Protein AF-0000000067922862 (afdb_homodimer)

Solvent-accessible surface area (backbone atoms only — not comparable to full-atom values): 53833 Å² total; per-residue (Å²): 77,17,47,69,34,40,38,34,56,44,75,51,87,76,70,55,75,88,34,47,63,25,54,49,28,46,46,71,55,34,79,87,43,49,77,45,78,34,26,50,61,57,45,51,52,50,37,52,72,74,37,54,90,50,35,57,54,54,32,60,33,88,45,69,66,45,42,52,39,51,46,52,46,49,46,28,24,71,63,18,9,33,40,37,40,49,55,30,32,41,74,42,62,65,66,81,50,37,75,34,69,37,35,40,37,22,30,43,36,63,80,60,23,55,69,63,16,56,59,48,70,39,98,60,30,39,38,78,51,45,40,33,22,23,48,62,44,65,64,42,62,57,44,56,67,51,30,67,60,16,60,80,21,84,46,60,43,44,24,47,30,32,52,32,50,32,40,38,56,72,68,40,89,64,64,79,48,51,44,79,40,59,18,24,32,46,29,31,36,42,85,86,66,48,68,76,80,58,89,53,70,54,35,26,38,38,62,64,75,50,90,84,57,74,78,74,74,75,80,48,73,67,45,53,50,44,22,52,52,32,48,50,48,42,70,72,52,23,69,75,62,50,48,70,67,61,58,54,69,49,35,40,64,66,35,70,68,47,77,64,66,85,62,78,25,32,32,38,41,30,59,43,54,60,40,46,78,33,47,62,60,34,52,54,49,59,67,56,36,69,58,69,43,67,35,30,26,43,29,38,34,40,33,79,49,84,61,53,23,66,62,50,46,53,60,66,46,56,80,43,62,81,58,30,57,40,75,44,85,47,75,49,76,75,82,79,84,70,59,77,92,55,57,80,40,61,84,47,39,51,62,52,42,19,47,51,13,50,51,52,43,49,46,52,72,75,59,62,55,89,77,36,27,30,33,36,33,37,34,51,58,44,65,47,63,59,44,50,47,68,59,62,56,49,67,77,58,57,48,30,33,27,61,24,36,15,44,31,93,78,44,60,54,60,53,69,41,27,22,32,76,52,73,85,76,82,41,35,75,51,40,67,29,44,40,66,30,29,62,57,70,62,88,85,41,81,46,46,44,40,38,36,33,43,45,69,33,77,43,31,60,35,46,20,29,38,59,59,42,29,39,33,36,27,53,37,47,77,26,39,55,58,40,34,50,44,26,34,94,34,24,39,15,46,30,16,28,25,39,51,34,42,75,70,69,46,65,30,32,34,24,27,66,46,58,32,29,35,53,55,115,77,18,46,68,35,40,39,34,56,44,75,51,89,75,71,56,75,89,35,47,63,25,55,48,29,44,46,72,55,36,78,87,43,49,78,45,79,36,26,49,59,58,45,50,52,50,37,51,73,75,38,54,90,48,35,57,56,55,32,60,33,89,45,67,66,44,43,52,39,52,45,53,46,50,46,28,24,70,64,17,9,33,41,36,41,50,56,31,31,40,75,42,62,66,66,82,50,36,76,34,68,36,35,40,37,22,29,44,35,61,80,61,23,54,68,62,16,55,58,48,68,39,98,59,30,38,37,79,50,45,39,33,21,22,48,62,45,66,64,41,60,58,44,55,67,52,30,66,59,15,61,79,22,83,45,59,42,44,23,45,31,30,53,33,50,31,40,39,58,72,68,40,89,64,65,80,49,51,44,78,41,61,18,23,33,44,27,32,35,40,84,86,67,48,67,76,80,60,90,52,71,54,36,28,38,38,62,65,77,50,89,83,56,75,77,75,75,78,80,48,74,66,47,54,50,44,22,51,51,32,48,50,49,44,72,72,54,23,69,75,62,50,49,69,68,60,57,52,69,50,34,41,64,67,35,68,68,47,75,62,67,85,62,77,26,32,30,40,40,29,60,43,54,61,40,45,76,34,47,62,60,33,51,53,50,60,68,57,37,70,59,69,42,68,34,30,26,43,31,38,35,41,33,80,50,85,61,53,23,66,63,49,47,54,61,65,47,56,80,45,62,81,58,30,57,40,75,44,84,46,73,50,76,75,80,80,84,72,59,77,93,55,56,79,39,60,85,49,40,51,64,52,41,20,47,52,14,48,50,52,45,49,44,50,72,74,60,62,54,91,78,36,29,30,32,35,34,36,35,52,59,43,65,46,63,60,42,51,47,67,58,62,57,50,66,80,57,57,48,30,32,28,60,24,36,16,43,31,95,80,44,59,54,60,53,69,41,27,24,31,76,49,74,86,75,82,42,33,76,51,40,68,30,44,41,66,31,28,62,59,67,63,88,85,40,80,44,46,44,39,38,35,34,43,44,70,35,77,45,30,60,34,46,20,29,35,60,60,42,28,39,33,36,27,52,36,48,77,25,39,55,58,42,33,51,44,26,35,91,35,25,40,16,46,31,16,29,26,39,52,34,42,75,70,71,46,66,31,33,33,24,27,66,47,58,32,30,34,54,55,117

InterPro domains:
  IPR005109 Mannan polymerase complex subunit ANP1/MNN9/VAN1 [PF03452] (264-486)
  IPR007577 Glycosyltransferase, DXD sugar-binding motif [PF04488] (16-102)
  IPR029044 Nucleotide-diphospho-sugar transferases [G3DSA:3.90.550.10] (253-520)
  IPR029044 Nucleotide-diphospho-sugar transferases [SSF53448] (1-215)
  IPR029044 Nucleotide-diphospho-sugar transferases [SSF53448] (265-478)
  IPR051706 Glycosyltransferase domain-containing protein [PTHR32385] (1-228)

Structure (mmCIF, N/CA/C/O backbone):
data_AF-0000000067922862-model_v1
#
loop_
_entity.id
_entity.type
_entity.pdbx_description
1 polymer 'Glycosyltransferase sugar-binding region containing DXD motif'
#
loop_
_atom_site.group_PDB
_atom_site.id
_atom_site.type_symbol
_atom_site.label_atom_id
_atom_site.label_alt_id
_atom_site.label_comp_id
_atom_site.label_asym_id
_atom_site.label_entity_id
_atom_site.label_seq_id
_atom_site.pdbx_PDB_ins_code
_atom_site.Cartn_x
_atom_site.Cartn_y
_atom_site.Cartn_z
_atom_site.occupancy
_atom_site.B_iso_or_equiv
_atom_site.auth_seq_id
_atom_site.auth_comp_id
_atom_site.auth_asym_id
_atom_site.auth_atom_id
_atom_site.pdbx_PDB_model_num
ATOM 1 N N . MET A 1 1 ? 35.25 -7.625 19.734 1 93.69 1 MET A N 1
ATOM 2 C CA . MET A 1 1 ? 36.25 -7.602 18.641 1 93.69 1 MET A CA 1
ATOM 3 C C . MET A 1 1 ? 35.562 -7.832 17.297 1 93.69 1 MET A C 1
ATOM 5 O O . MET A 1 1 ? 34.531 -8.461 17.219 1 93.69 1 MET A O 1
ATOM 9 N N . ILE A 1 2 ? 36.094 -7.27 16.25 1 98.19 2 ILE A N 1
ATOM 10 C CA . ILE A 1 2 ? 35.594 -7.414 14.883 1 98.19 2 ILE A CA 1
ATOM 11 C C . ILE A 1 2 ? 36.219 -8.664 14.242 1 98.19 2 ILE A C 1
ATOM 13 O O . ILE A 1 2 ? 37.406 -8.75 14.055 1 98.19 2 ILE A O 1
ATOM 17 N N . PRO A 1 3 ? 35.375 -9.656 13.922 1 98.5 3 PRO A N 1
ATOM 18 C CA . PRO A 1 3 ? 35.906 -10.883 13.344 1 98.5 3 PRO A CA 1
ATOM 19 C C . PRO A 1 3 ? 36.5 -10.672 11.945 1 98.5 3 PRO A C 1
ATOM 21 O O . PRO A 1 3 ? 36.094 -9.734 11.242 1 98.5 3 PRO A O 1
ATOM 24 N N . LYS A 1 4 ? 37.375 -11.531 11.531 1 98.06 4 LYS A N 1
ATOM 25 C CA . LYS A 1 4 ? 38.031 -11.469 10.227 1 98.06 4 LYS A CA 1
ATOM 26 C C . LYS A 1 4 ? 37.125 -12.062 9.141 1 98.06 4 LYS A C 1
ATOM 28 O O . LYS A 1 4 ? 37.469 -13.094 8.547 1 98.06 4 LYS A O 1
ATOM 33 N N . ILE A 1 5 ? 36.031 -11.43 8.852 1 98.62 5 ILE A N 1
ATOM 34 C CA . ILE A 1 5 ? 35.062 -11.805 7.848 1 98.62 5 ILE A CA 1
ATOM 35 C C . ILE A 1 5 ? 34.75 -10.609 6.945 1 98.62 5 ILE A C 1
ATOM 37 O O . ILE A 1 5 ? 34.594 -9.484 7.43 1 98.62 5 ILE A O 1
ATOM 41 N N . LEU A 1 6 ? 34.812 -10.781 5.695 1 98.56 6 LEU A N 1
ATOM 42 C CA . LEU A 1 6 ? 34.406 -9.766 4.73 1 98.56 6 LEU A CA 1
ATOM 43 C C . LEU A 1 6 ? 33.094 -10.148 4.062 1 98.56 6 LEU A C 1
ATOM 45 O O . LEU A 1 6 ? 32.938 -11.281 3.586 1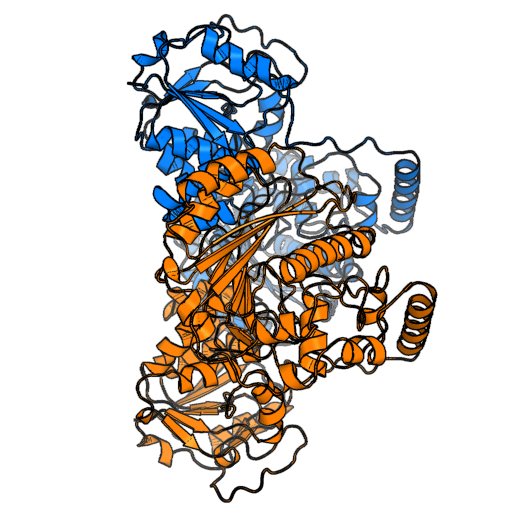 98.56 6 LEU A O 1
ATOM 49 N N . HIS A 1 7 ? 32.125 -9.219 4.074 1 98.75 7 HIS A N 1
ATOM 50 C CA . HIS A 1 7 ? 30.859 -9.391 3.377 1 98.75 7 HIS A CA 1
ATOM 51 C C . HIS A 1 7 ? 30.781 -8.484 2.154 1 98.75 7 HIS A C 1
ATOM 53 O O . HIS A 1 7 ? 31.062 -7.285 2.242 1 98.75 7 HIS A O 1
ATOM 59 N N . GLN A 1 8 ? 30.359 -8.977 1.049 1 98.12 8 GLN A N 1
ATOM 60 C CA . GLN A 1 8 ? 30 -8.203 -0.141 1 98.12 8 GLN A CA 1
ATOM 61 C C . GLN A 1 8 ? 28.719 -8.727 -0.765 1 98.12 8 GLN A C 1
ATOM 63 O O . GLN A 1 8 ? 28.406 -9.914 -0.673 1 98.12 8 GLN A O 1
ATOM 68 N N . THR A 1 9 ? 27.938 -7.832 -1.308 1 96.62 9 THR A N 1
ATOM 69 C CA . THR A 1 9 ? 26.672 -8.211 -1.926 1 96.62 9 THR A CA 1
ATOM 70 C C . THR A 1 9 ? 26.656 -7.82 -3.402 1 96.62 9 THR A C 1
ATOM 72 O O . THR A 1 9 ? 27.281 -6.84 -3.797 1 96.62 9 THR A O 1
ATOM 75 N N . TRP A 1 10 ? 25.984 -8.578 -4.164 1 95.25 10 TRP A N 1
ATOM 76 C CA . TRP A 1 10 ? 25.625 -8.289 -5.551 1 95.25 10 TRP A CA 1
ATOM 77 C C . TRP A 1 10 ? 24.359 -9.023 -5.957 1 95.25 10 TRP A C 1
ATOM 79 O O . TRP A 1 10 ? 23.891 -9.914 -5.246 1 95.25 10 TRP A O 1
ATOM 89 N N . LYS A 1 11 ? 23.797 -8.648 -7.047 1 93.19 11 LYS A N 1
ATOM 90 C CA . LYS A 1 11 ? 22.516 -9.172 -7.484 1 93.19 11 LYS A CA 1
ATOM 91 C C . LYS A 1 11 ? 22.594 -10.672 -7.766 1 93.19 11 LYS A C 1
ATOM 93 O O . LYS A 1 11 ? 21.688 -11.43 -7.402 1 93.19 11 LYS A O 1
ATOM 98 N N . THR A 1 12 ? 23.641 -11.102 -8.461 1 92.94 12 THR A N 1
ATOM 99 C CA . THR A 1 12 ? 23.844 -12.492 -8.867 1 92.94 12 THR A CA 1
ATOM 100 C C . THR A 1 12 ? 25.266 -12.953 -8.531 1 92.94 12 THR A C 1
ATOM 102 O O . THR A 1 12 ? 26.062 -12.18 -8 1 92.94 12 THR A O 1
ATOM 105 N N . ASP A 1 13 ? 25.516 -14.172 -8.812 1 91.69 13 ASP A N 1
ATOM 106 C CA . ASP A 1 13 ? 26.859 -14.719 -8.609 1 91.69 13 ASP A CA 1
ATOM 107 C C . ASP A 1 13 ? 27.828 -14.219 -9.68 1 91.69 13 ASP A C 1
ATOM 109 O O . ASP A 1 13 ? 29.047 -14.305 -9.508 1 91.69 13 ASP A O 1
ATOM 113 N N . ASP A 1 14 ? 27.25 -13.742 -10.711 1 89.12 14 ASP A N 1
ATOM 114 C CA . ASP A 1 14 ? 28.078 -13.234 -11.805 1 89.12 14 ASP A CA 1
ATOM 115 C C . ASP A 1 14 ? 28.422 -11.758 -11.594 1 89.12 14 ASP A C 1
ATOM 117 O O . ASP A 1 14 ? 27.641 -10.875 -11.969 1 89.12 14 ASP A O 1
ATOM 121 N N . ILE A 1 15 ? 29.578 -11.5 -11.172 1 90.94 15 ILE A N 1
ATOM 122 C CA . ILE A 1 15 ? 30.031 -10.133 -10.945 1 90.94 15 ILE A CA 1
ATOM 123 C C . ILE A 1 15 ? 30.594 -9.555 -12.242 1 90.94 15 ILE A C 1
ATOM 125 O O . ILE A 1 15 ? 31.422 -10.172 -12.906 1 90.94 15 ILE A O 1
ATOM 129 N N . PRO A 1 16 ? 30.188 -8.453 -12.602 1 91.19 16 PRO A N 1
ATOM 130 C CA . PRO A 1 16 ? 30.719 -7.844 -13.82 1 91.19 16 PRO A CA 1
ATOM 131 C C . PRO A 1 16 ? 32.25 -7.691 -13.805 1 91.19 16 PRO A C 1
ATOM 133 O O . PRO A 1 16 ? 32.812 -7.449 -12.75 1 91.19 16 PRO A O 1
ATOM 136 N N . ALA A 1 17 ? 32.781 -7.699 -14.922 1 91.56 17 ALA A N 1
ATOM 137 C CA . ALA A 1 17 ? 34.219 -7.648 -15.078 1 91.56 17 ALA A CA 1
ATOM 138 C C . ALA A 1 17 ? 34.812 -6.367 -14.477 1 91.56 17 ALA A C 1
ATOM 140 O O . ALA A 1 17 ? 35.875 -6.383 -13.875 1 91.56 17 ALA A O 1
ATOM 141 N N . ARG A 1 18 ? 34.062 -5.32 -14.523 1 91.44 18 ARG A N 1
ATOM 142 C CA . ARG A 1 18 ? 34.531 -4.023 -14.07 1 91.44 18 ARG A CA 1
ATOM 143 C C . ARG A 1 18 ? 34.719 -3.992 -12.555 1 91.44 18 ARG A C 1
ATOM 145 O O . ARG A 1 18 ? 35.406 -3.127 -12.016 1 91.44 18 ARG A O 1
ATOM 152 N N . PHE A 1 19 ? 34.094 -4.922 -11.883 1 93.88 19 PHE A N 1
ATOM 153 C CA . PHE A 1 19 ? 34.188 -4.922 -10.422 1 93.88 19 PHE A CA 1
ATOM 154 C C . PHE A 1 19 ? 35.094 -6.02 -9.93 1 93.88 19 PHE A C 1
ATOM 156 O O . PHE A 1 19 ? 35.406 -6.086 -8.734 1 93.88 19 PHE A O 1
ATOM 163 N N . GLN A 1 20 ? 35.594 -6.902 -10.766 1 94 20 GLN A N 1
ATOM 164 C CA . GLN A 1 20 ? 36.375 -8.07 -10.367 1 94 20 GLN A CA 1
ATOM 165 C C . GLN A 1 20 ? 37.688 -7.66 -9.703 1 94 20 GLN A C 1
ATOM 167 O O . GLN A 1 20 ? 38.094 -8.258 -8.711 1 94 20 GLN A O 1
ATOM 172 N N . ALA A 1 21 ? 38.25 -6.637 -10.266 1 95 21 ALA A N 1
ATOM 173 C CA . ALA A 1 21 ? 39.5 -6.168 -9.711 1 95 21 ALA A CA 1
ATOM 174 C C . ALA A 1 21 ? 39.312 -5.676 -8.273 1 95 21 ALA A C 1
ATOM 176 O O . ALA A 1 21 ? 40.188 -5.863 -7.434 1 95 21 ALA A O 1
ATOM 177 N N . TYR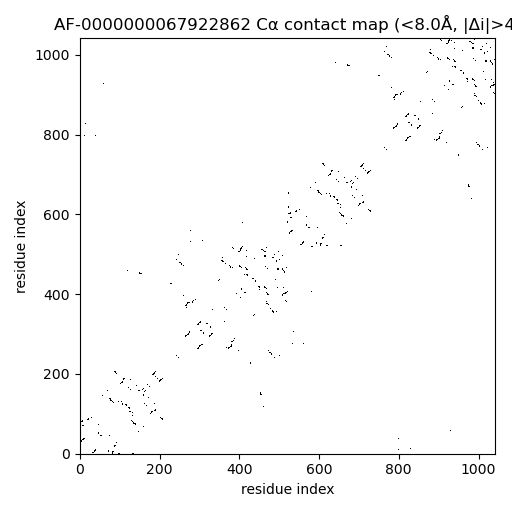 A 1 22 ? 38.219 -5.031 -8.047 1 95.81 22 TYR A N 1
ATOM 178 C CA . TYR A 1 22 ? 37.938 -4.555 -6.699 1 95.81 22 TYR A CA 1
ATOM 179 C C . TYR A 1 22 ? 37.75 -5.723 -5.734 1 95.81 22 TYR A C 1
ATOM 181 O O . TYR A 1 22 ? 38.344 -5.734 -4.645 1 95.81 22 TYR A O 1
ATOM 189 N N . VAL A 1 23 ? 37.031 -6.699 -6.172 1 95.94 23 VAL A N 1
ATOM 190 C CA . VAL A 1 23 ? 36.781 -7.879 -5.352 1 95.94 23 VAL A CA 1
ATOM 191 C C . VAL A 1 23 ? 38.125 -8.578 -5.039 1 95.94 23 VAL A C 1
ATOM 193 O O . VAL A 1 23 ? 38.375 -8.961 -3.891 1 95.94 23 VAL A O 1
ATOM 196 N N . GLU A 1 24 ? 38.969 -8.688 -5.973 1 96.5 24 GLU A N 1
ATOM 197 C CA . GLU A 1 24 ? 40.25 -9.367 -5.816 1 96.5 24 GLU A CA 1
ATOM 198 C C . GLU A 1 24 ? 41.188 -8.594 -4.879 1 96.5 24 GLU A C 1
ATOM 200 O O . GLU A 1 24 ? 42 -9.188 -4.172 1 96.5 24 GLU A O 1
ATOM 205 N N . SER A 1 25 ? 41.031 -7.297 -4.887 1 97.75 25 SER A N 1
ATOM 206 C CA . SER A 1 25 ? 41.844 -6.477 -4.012 1 97.75 25 SER A CA 1
ATOM 207 C C . SER A 1 25 ? 41.625 -6.84 -2.545 1 97.75 25 SER A C 1
ATOM 209 O O . SER A 1 25 ? 42.594 -6.844 -1.754 1 97.75 25 SER A O 1
ATOM 211 N N . TRP A 1 26 ? 40.438 -7.176 -2.164 1 97.94 26 TRP A N 1
ATOM 212 C CA . TRP A 1 26 ? 40.125 -7.543 -0.788 1 97.94 26 TRP A CA 1
ATOM 213 C C . TRP A 1 26 ? 40.781 -8.867 -0.417 1 97.94 26 TRP A C 1
ATOM 215 O O . TRP A 1 26 ? 41.312 -9.023 0.689 1 97.94 26 TRP A O 1
ATOM 225 N N . LYS A 1 27 ? 40.812 -9.773 -1.348 1 96.44 27 LYS A N 1
ATOM 226 C CA . LYS A 1 27 ? 41.438 -11.078 -1.128 1 96.44 27 LYS A CA 1
ATOM 227 C C . LYS A 1 27 ? 42.938 -10.938 -0.987 1 96.44 27 LYS A C 1
ATOM 229 O O . LYS A 1 27 ? 43.562 -11.562 -0.118 1 96.44 27 LYS A O 1
ATOM 234 N N . ARG A 1 28 ? 43.469 -10.141 -1.772 1 97.12 28 ARG A N 1
ATOM 235 C CA . ARG A 1 28 ? 44.906 -9.945 -1.795 1 97.12 28 ARG A CA 1
ATOM 236 C C . ARG A 1 28 ? 45.406 -9.367 -0.472 1 97.12 28 ARG A C 1
ATOM 238 O O . ARG A 1 28 ? 46.438 -9.781 0.035 1 97.12 28 ARG A O 1
ATOM 245 N N . HIS A 1 29 ? 44.625 -8.484 0.077 1 97.56 29 HIS A N 1
ATOM 246 C CA . HIS A 1 29 ? 45.062 -7.801 1.291 1 97.56 29 HIS A CA 1
ATOM 247 C C . HIS A 1 29 ? 44.688 -8.586 2.537 1 97.56 29 HIS A C 1
ATOM 249 O O . HIS A 1 29 ? 45.094 -8.258 3.645 1 97.56 29 HIS A O 1
ATOM 255 N N . HIS A 1 30 ? 43.844 -9.648 2.312 1 97.56 30 HIS A N 1
ATOM 256 C CA . HIS A 1 30 ? 43.344 -10.422 3.453 1 97.56 30 HIS A CA 1
ATOM 257 C C . HIS A 1 30 ? 43.344 -11.914 3.145 1 97.56 30 HIS A C 1
ATOM 259 O O . HIS A 1 30 ? 42.281 -12.555 3.17 1 97.56 30 HIS A O 1
ATOM 265 N N . PRO A 1 31 ? 44.438 -12.555 3 1 95.69 31 PRO A N 1
ATOM 266 C CA . PRO A 1 31 ? 44.5 -13.961 2.611 1 95.69 31 PRO A CA 1
ATOM 267 C C . PRO A 1 31 ? 43.938 -14.891 3.693 1 95.69 31 PRO A C 1
ATOM 269 O O . PRO A 1 31 ? 43.5 -16 3.391 1 95.69 31 PRO A O 1
ATOM 272 N N . ASP A 1 32 ? 43.906 -14.438 4.953 1 95.75 32 ASP A N 1
ATOM 273 C CA . ASP A 1 32 ? 43.5 -15.312 6.047 1 95.75 32 ASP A CA 1
ATOM 274 C C . ASP A 1 32 ? 42.062 -15.016 6.477 1 95.75 32 ASP A C 1
ATOM 276 O O . ASP A 1 32 ? 41.594 -15.555 7.473 1 95.75 32 ASP A O 1
ATOM 280 N N . TRP A 1 33 ? 41.344 -14.094 5.809 1 97.75 33 TRP A N 1
ATOM 281 C CA . TRP A 1 33 ? 39.969 -13.75 6.156 1 97.75 33 TRP A CA 1
ATOM 282 C C . TRP A 1 33 ? 39 -14.688 5.477 1 97.75 33 TRP A C 1
ATOM 284 O O . TRP A 1 33 ? 39.281 -15.266 4.43 1 97.75 33 TRP A O 1
ATOM 294 N N . THR A 1 34 ? 37.875 -14.898 6.102 1 97.88 34 THR A N 1
ATOM 295 C CA . THR A 1 34 ? 36.75 -15.562 5.453 1 97.88 34 THR A CA 1
ATOM 296 C C . THR A 1 34 ? 35.969 -14.578 4.562 1 97.88 34 THR A C 1
ATOM 298 O O . THR A 1 34 ? 35.531 -13.539 5.027 1 97.88 34 THR A O 1
ATOM 301 N N . MET A 1 35 ? 35.906 -14.883 3.293 1 97.19 35 MET A N 1
ATOM 302 C CA . MET A 1 35 ? 35.156 -14.055 2.346 1 97.19 35 MET A CA 1
ATOM 303 C C . MET A 1 35 ? 33.75 -14.594 2.139 1 97.19 35 MET A C 1
ATOM 305 O O . MET A 1 35 ? 33.594 -15.734 1.717 1 97.19 35 MET A O 1
ATOM 309 N N . MET A 1 36 ? 32.812 -13.836 2.457 1 97.81 36 MET A N 1
ATOM 310 C CA . MET A 1 36 ? 31.406 -14.227 2.262 1 97.81 36 MET A CA 1
ATOM 311 C C . MET A 1 36 ? 30.75 -13.344 1.209 1 97.81 36 MET A C 1
ATOM 313 O O . MET A 1 36 ? 30.609 -12.141 1.399 1 97.81 36 MET A O 1
ATOM 317 N N . PHE A 1 37 ? 30.328 -13.922 0.126 1 97.06 37 PHE A N 1
ATOM 318 C CA . PHE A 1 37 ? 29.625 -13.234 -0.951 1 97.06 37 PHE A CA 1
ATOM 319 C C . PHE A 1 37 ? 28.141 -13.555 -0.913 1 97.06 37 PHE A C 1
ATOM 321 O O . PHE A 1 37 ? 27.75 -14.719 -0.806 1 97.06 37 PHE A O 1
ATOM 328 N N . TRP A 1 38 ? 27.312 -12.516 -0.984 1 97.62 38 TRP A N 1
ATOM 329 C CA . TRP A 1 38 ? 25.859 -12.648 -0.87 1 97.62 38 TRP A CA 1
ATOM 330 C C . TRP A 1 38 ? 25.172 -12.133 -2.125 1 97.62 38 TRP A C 1
ATOM 332 O O . TRP A 1 38 ? 25.094 -10.922 -2.344 1 97.62 38 TRP A O 1
ATOM 342 N N . ASN A 1 39 ? 24.625 -13.023 -2.943 1 96.19 39 ASN A N 1
ATOM 343 C CA . ASN A 1 39 ? 23.719 -12.57 -3.99 1 96.19 39 ASN A CA 1
ATOM 344 C C . ASN A 1 39 ? 22.297 -12.352 -3.451 1 96.19 39 ASN A C 1
ATOM 346 O O . ASN A 1 39 ? 22.031 -12.594 -2.273 1 96.19 39 ASN A O 1
ATOM 350 N N . ASP A 1 40 ? 21.391 -11.852 -4.215 1 96.69 40 ASP A N 1
ATOM 351 C CA . ASP A 1 40 ? 20.047 -11.477 -3.77 1 96.69 40 ASP A CA 1
ATOM 352 C C . ASP A 1 40 ? 19.312 -12.672 -3.195 1 96.69 40 ASP A C 1
ATOM 354 O O . ASP A 1 40 ? 18.609 -12.555 -2.191 1 96.69 40 ASP A O 1
ATOM 358 N N . ARG A 1 41 ? 19.438 -13.852 -3.828 1 97.12 41 ARG A N 1
ATOM 359 C CA . ARG A 1 41 ? 18.719 -15.039 -3.406 1 97.12 41 ARG A CA 1
ATOM 360 C C . ARG A 1 41 ? 19.219 -15.531 -2.051 1 97.12 41 ARG A C 1
ATOM 362 O O . ARG A 1 41 ? 18.406 -15.875 -1.178 1 97.12 41 ARG A O 1
ATOM 369 N N . ARG A 1 42 ? 20.531 -15.586 -1.873 1 96.62 42 ARG A N 1
ATOM 370 C CA . ARG A 1 42 ? 21.109 -16 -0.607 1 96.62 42 ARG A CA 1
ATOM 371 C C . ARG A 1 42 ? 20.766 -15.031 0.511 1 96.62 42 ARG A C 1
ATOM 373 O O . ARG A 1 42 ? 20.5 -15.438 1.641 1 96.62 42 ARG A O 1
ATOM 380 N N . LEU A 1 43 ? 20.812 -13.789 0.155 1 98.06 43 LEU A N 1
ATOM 381 C CA . LEU A 1 43 ? 20.469 -12.766 1.134 1 98.06 43 LEU A CA 1
ATOM 382 C C . LEU A 1 43 ? 19.016 -12.914 1.59 1 98.06 43 LEU A C 1
ATOM 384 O O . LEU A 1 43 ? 18.719 -12.773 2.777 1 98.06 43 LEU A O 1
ATOM 388 N N . LEU A 1 44 ? 18.109 -13.164 0.689 1 98.19 44 LEU A N 1
ATOM 389 C CA . LEU A 1 44 ? 16.719 -13.398 1.003 1 98.19 44 LEU A CA 1
ATOM 390 C C . LEU A 1 44 ? 16.562 -14.562 1.974 1 98.19 44 LEU A C 1
ATOM 392 O O . LEU A 1 44 ? 15.844 -14.461 2.969 1 98.19 44 LEU A O 1
ATOM 396 N N . GLU A 1 45 ? 17.297 -15.664 1.736 1 97.25 45 GLU A N 1
ATOM 397 C CA . GLU A 1 45 ? 17.25 -16.828 2.609 1 97.25 45 GLU A CA 1
ATOM 398 C C . GLU A 1 45 ? 17.781 -16.516 3.998 1 97.25 45 GLU A C 1
ATOM 400 O O . GLU A 1 45 ? 17.234 -16.953 5.004 1 97.25 45 GLU A O 1
ATOM 405 N N . PHE A 1 46 ? 18.875 -15.773 3.984 1 98.06 46 PHE A N 1
ATOM 406 C CA . PHE A 1 46 ? 19.469 -15.352 5.242 1 98.06 46 PHE A CA 1
ATOM 407 C C . PHE A 1 46 ? 18.484 -14.562 6.082 1 98.06 46 PHE A C 1
ATOM 409 O O . PHE A 1 46 ? 18.297 -14.844 7.27 1 98.06 46 PHE A O 1
ATOM 416 N N . VAL A 1 47 ? 17.766 -13.602 5.484 1 98.56 47 VAL A N 1
ATOM 417 C CA . VAL A 1 47 ? 16.812 -12.75 6.191 1 98.56 47 VAL A CA 1
ATOM 418 C C . VAL A 1 47 ? 15.641 -13.602 6.691 1 98.56 47 VAL A C 1
ATOM 420 O O . VAL A 1 47 ? 15.211 -13.461 7.84 1 98.56 47 VAL A O 1
ATOM 423 N N . ALA A 1 48 ? 15.164 -14.453 5.867 1 97.75 48 ALA A N 1
ATOM 424 C CA . ALA A 1 48 ? 14.039 -15.312 6.23 1 97.75 48 ALA A CA 1
ATOM 425 C C . ALA A 1 48 ? 14.383 -16.172 7.441 1 97.75 48 ALA A C 1
ATOM 427 O O . ALA A 1 48 ? 13.531 -16.406 8.305 1 97.75 48 ALA A O 1
ATOM 428 N N . ARG A 1 49 ? 15.617 -16.656 7.516 1 97.62 49 ARG A N 1
ATOM 429 C CA . ARG A 1 49 ? 16.047 -17.594 8.555 1 97.62 49 ARG A CA 1
ATOM 430 C C . ARG A 1 49 ? 16.328 -16.859 9.859 1 97.62 49 ARG A C 1
ATOM 432 O O . ARG A 1 49 ? 15.93 -17.328 10.938 1 97.62 49 ARG A O 1
ATOM 439 N N . HIS A 1 50 ? 16.938 -15.734 9.75 1 98.56 50 HIS A N 1
ATOM 440 C CA . HIS A 1 50 ? 17.5 -15.156 10.969 1 98.56 50 HIS A CA 1
ATOM 441 C C . HIS A 1 50 ? 16.734 -13.914 11.398 1 98.56 50 HIS A C 1
ATOM 443 O O . HIS A 1 50 ? 16.828 -13.484 12.555 1 98.56 50 HIS A O 1
ATOM 449 N N . TYR A 1 51 ? 16 -13.312 10.516 1 98.44 51 TYR A N 1
ATOM 450 C CA . TYR A 1 51 ? 15.242 -12.102 10.812 1 98.44 51 TYR A CA 1
ATOM 451 C C . TYR A 1 51 ? 13.828 -12.195 10.258 1 98.44 51 TYR A C 1
ATOM 453 O O . TYR A 1 51 ? 13.383 -11.305 9.531 1 98.44 51 TYR A O 1
ATOM 461 N N . PRO A 1 52 ? 13.047 -13.195 10.625 1 97.62 52 PRO A N 1
ATOM 462 C CA . PRO A 1 52 ? 11.719 -13.422 10.055 1 97.62 52 PRO A CA 1
ATOM 463 C C . PRO A 1 52 ? 10.773 -12.25 10.297 1 97.62 52 PRO A C 1
ATOM 465 O O . PRO A 1 52 ? 9.891 -11.984 9.469 1 97.62 52 PRO A O 1
ATOM 468 N N . ASP A 1 53 ? 10.938 -11.508 11.398 1 97.12 53 ASP A N 1
ATOM 469 C CA . ASP A 1 53 ? 10.07 -10.383 11.719 1 97.12 53 ASP A CA 1
ATOM 470 C C . ASP A 1 53 ? 10.281 -9.234 10.742 1 97.12 53 ASP A C 1
ATOM 472 O O . ASP A 1 53 ? 9.398 -8.383 10.578 1 97.12 53 ASP A O 1
ATOM 476 N N . PHE A 1 54 ? 11.445 -9.164 10.047 1 98.06 54 PHE A N 1
ATOM 477 C CA . PHE A 1 54 ? 11.766 -8.094 9.117 1 98.06 54 PHE A CA 1
ATOM 478 C C . PHE A 1 54 ? 11.43 -8.5 7.684 1 98.06 54 PHE A C 1
ATOM 480 O O . PHE A 1 54 ? 11.445 -7.672 6.773 1 98.06 54 PHE A O 1
ATOM 487 N N . LEU A 1 55 ? 11.117 -9.789 7.488 1 98.06 55 LEU A N 1
ATOM 488 C CA . LEU A 1 55 ? 10.969 -10.367 6.156 1 98.06 55 LEU A CA 1
ATOM 489 C C . LEU A 1 55 ? 9.883 -9.633 5.367 1 98.06 55 LEU A C 1
ATOM 491 O O . LEU A 1 55 ? 10.07 -9.336 4.188 1 98.06 55 LEU A O 1
ATOM 495 N N . PRO A 1 56 ? 8.695 -9.258 6.02 1 97.12 56 PRO A N 1
ATOM 496 C CA . PRO A 1 56 ? 7.68 -8.539 5.242 1 97.12 56 PRO A CA 1
ATOM 497 C C . PRO A 1 56 ? 8.188 -7.195 4.719 1 97.12 56 PRO A C 1
ATOM 499 O O . PRO A 1 56 ? 7.949 -6.855 3.557 1 97.12 56 PRO A O 1
ATOM 502 N N . THR A 1 57 ? 8.914 -6.453 5.543 1 97.94 57 THR A N 1
ATOM 503 C CA . THR A 1 57 ? 9.5 -5.191 5.105 1 97.94 57 THR A CA 1
ATOM 504 C C . THR A 1 57 ? 10.523 -5.422 4 1 97.94 57 THR A C 1
ATOM 506 O O . THR A 1 57 ? 10.5 -4.738 2.975 1 97.94 57 THR A O 1
ATOM 509 N N . PHE A 1 58 ? 11.367 -6.445 4.199 1 98.38 58 PHE A N 1
ATOM 510 C CA . PHE A 1 58 ? 12.414 -6.785 3.248 1 98.38 58 PHE A CA 1
ATOM 511 C C . PHE A 1 58 ? 11.82 -7.102 1.88 1 98.38 58 PHE A C 1
ATOM 513 O O . PHE A 1 58 ? 12.328 -6.633 0.856 1 98.38 58 PHE A O 1
ATOM 520 N N . CYS A 1 59 ? 10.695 -7.797 1.854 1 97.88 59 CYS A N 1
ATOM 521 C CA . CYS A 1 59 ? 10.055 -8.234 0.616 1 97.88 59 CYS A CA 1
ATOM 522 C C . CYS A 1 59 ? 9.234 -7.113 -0.003 1 97.88 59 CYS A C 1
ATOM 524 O O . CYS A 1 59 ? 8.844 -7.195 -1.17 1 97.88 59 CYS A O 1
ATOM 526 N N . SER A 1 60 ? 9.016 -6.082 0.745 1 96.81 60 SER A N 1
ATOM 527 C CA . SER A 1 60 ? 8.195 -4.984 0.235 1 96.81 60 SER A CA 1
ATOM 528 C C . SER A 1 60 ? 9.039 -3.984 -0.551 1 96.81 60 SER A C 1
ATOM 530 O O . SER A 1 60 ? 8.492 -3.135 -1.261 1 96.81 60 SER A O 1
ATOM 532 N N . TYR A 1 61 ? 10.352 -4.055 -0.424 1 96.94 61 TYR A N 1
ATOM 533 C CA . TYR A 1 61 ? 11.227 -3.113 -1.11 1 96.94 61 TYR A CA 1
ATOM 534 C C . TYR A 1 61 ? 11.141 -3.291 -2.621 1 96.94 61 TYR A C 1
ATOM 536 O O . TYR A 1 61 ? 11.312 -4.398 -3.133 1 96.94 61 TYR A O 1
ATOM 544 N N . GLU A 1 62 ? 11 -2.236 -3.336 1 91.31 62 GLU A N 1
ATOM 545 C CA . GLU A 1 62 ? 10.82 -2.279 -4.785 1 91.31 62 GLU A CA 1
ATOM 546 C C . GLU A 1 62 ? 12.164 -2.291 -5.508 1 91.31 62 GLU A C 1
ATOM 548 O O . GLU A 1 62 ? 12.25 -2.701 -6.668 1 91.31 62 GLU A O 1
ATOM 553 N N . ARG A 1 63 ? 13.164 -1.829 -4.82 1 93 63 ARG A N 1
ATOM 554 C CA . ARG A 1 63 ? 14.484 -1.721 -5.434 1 93 63 ARG A CA 1
ATOM 555 C C . ARG A 1 63 ? 15.5 -2.588 -4.703 1 93 63 ARG A C 1
ATOM 557 O O . ARG A 1 63 ? 15.477 -2.686 -3.475 1 93 63 ARG A O 1
ATOM 564 N N . GLY A 1 64 ? 16.359 -3.131 -5.48 1 94.69 64 GLY A N 1
ATOM 565 C CA . GLY A 1 64 ? 17.359 -4.035 -4.926 1 94.69 64 GLY A CA 1
ATOM 566 C C . GLY A 1 64 ? 18.297 -3.361 -3.947 1 94.69 64 GLY A C 1
ATOM 567 O O . GLY A 1 64 ? 18.75 -3.984 -2.982 1 94.69 64 GLY A O 1
ATOM 568 N N . VAL A 1 65 ? 18.578 -2.055 -4.219 1 95.19 65 VAL A N 1
ATOM 569 C CA . VAL A 1 65 ? 19.531 -1.33 -3.379 1 95.19 65 VAL A CA 1
ATOM 570 C C . VAL A 1 65 ? 19 -1.251 -1.949 1 95.19 65 VAL A C 1
ATOM 572 O O . VAL A 1 65 ? 19.766 -1.298 -0.99 1 95.19 65 VAL A O 1
ATOM 575 N N . LEU A 1 66 ? 17.688 -1.141 -1.771 1 97.5 66 LEU A N 1
ATOM 576 C CA . LEU A 1 66 ? 17.109 -1.083 -0.437 1 97.5 66 LEU A CA 1
ATOM 577 C C . LEU A 1 66 ? 17.328 -2.395 0.311 1 97.5 66 LEU A C 1
ATOM 579 O O . LEU A 1 66 ? 17.672 -2.389 1.494 1 97.5 66 LEU A O 1
ATOM 583 N N . ARG A 1 67 ? 17.172 -3.496 -0.397 1 97.75 67 ARG A N 1
ATOM 584 C CA . ARG A 1 67 ? 17.422 -4.805 0.201 1 97.75 67 ARG A CA 1
ATOM 585 C C . ARG A 1 67 ? 18.891 -4.984 0.529 1 97.75 67 ARG A C 1
ATOM 587 O O . ARG A 1 67 ? 19.234 -5.551 1.569 1 97.75 67 ARG A O 1
ATOM 594 N N . ALA A 1 68 ? 19.734 -4.516 -0.343 1 97.38 68 ALA A N 1
ATOM 595 C CA . ALA A 1 68 ? 21.172 -4.605 -0.098 1 97.38 68 ALA A CA 1
ATOM 596 C C . ALA A 1 68 ? 21.578 -3.82 1.148 1 97.38 68 ALA A C 1
ATOM 598 O O . ALA A 1 68 ? 22.344 -4.309 1.981 1 97.38 68 ALA A O 1
ATOM 599 N N . ASP A 1 69 ? 21 -2.625 1.285 1 98.06 69 ASP A N 1
ATOM 600 C CA . ASP A 1 69 ? 21.266 -1.789 2.451 1 98.06 69 ASP A CA 1
ATOM 601 C C . ASP A 1 69 ? 20.797 -2.477 3.736 1 98.06 69 ASP A C 1
ATOM 603 O O . ASP A 1 69 ? 21.594 -2.662 4.664 1 98.06 69 ASP A O 1
ATOM 607 N N . ALA A 1 70 ? 19.547 -2.879 3.76 1 98.62 70 ALA A N 1
ATOM 608 C CA . ALA A 1 70 ? 19.016 -3.537 4.949 1 98.62 70 ALA A CA 1
ATOM 609 C C . ALA A 1 70 ? 19.781 -4.809 5.27 1 98.62 70 ALA A C 1
ATOM 611 O O . ALA A 1 70 ? 20.109 -5.07 6.434 1 98.62 70 ALA A O 1
ATOM 612 N N . GLY A 1 71 ? 20.125 -5.57 4.223 1 98.62 71 GLY A N 1
ATOM 613 C CA . GLY A 1 71 ? 20.875 -6.805 4.395 1 98.62 71 GLY A CA 1
ATOM 614 C C . GLY A 1 71 ? 22.234 -6.59 5.031 1 98.62 71 GLY A C 1
ATOM 615 O O . GLY A 1 71 ? 22.656 -7.363 5.895 1 98.62 71 GLY A O 1
ATOM 616 N N . ARG A 1 72 ? 22.969 -5.559 4.586 1 98.62 72 ARG A N 1
ATOM 617 C CA . ARG A 1 72 ? 24.312 -5.328 5.109 1 98.62 72 ARG A CA 1
ATOM 618 C C . ARG A 1 72 ? 24.266 -5.055 6.613 1 98.62 72 ARG A C 1
ATOM 620 O O . ARG A 1 72 ? 25.172 -5.477 7.348 1 98.62 72 ARG A O 1
ATOM 627 N N . TYR A 1 73 ? 23.188 -4.344 7.074 1 98.88 73 TYR A N 1
ATOM 628 C CA . TYR A 1 73 ? 23.062 -4.086 8.508 1 98.88 73 TYR A CA 1
ATOM 629 C C . TYR A 1 73 ? 22.812 -5.379 9.273 1 98.88 73 TYR A C 1
ATOM 631 O O . TYR A 1 73 ? 23.359 -5.582 10.359 1 98.88 73 TYR A O 1
ATOM 639 N N . MET A 1 74 ? 22.031 -6.27 8.68 1 98.88 74 MET A N 1
ATOM 640 C CA . MET A 1 74 ? 21.719 -7.547 9.312 1 98.88 74 MET A CA 1
ATOM 641 C C . MET A 1 74 ? 22.938 -8.461 9.32 1 98.88 74 MET A C 1
ATOM 643 O O . MET A 1 74 ? 23.188 -9.172 10.297 1 98.88 74 MET A O 1
ATOM 647 N N . LEU A 1 75 ? 23.703 -8.461 8.234 1 98.88 75 LEU A N 1
ATOM 648 C CA . LEU A 1 75 ? 24.922 -9.266 8.164 1 98.88 75 LEU A CA 1
ATOM 649 C C . LEU A 1 75 ? 25.906 -8.836 9.25 1 98.88 75 LEU A C 1
ATOM 651 O O . LEU A 1 75 ? 26.5 -9.68 9.922 1 98.88 75 LEU A O 1
ATOM 655 N N . LEU A 1 76 ? 26.078 -7.523 9.422 1 98.88 76 LEU A N 1
ATOM 656 C CA . LEU A 1 76 ? 26.984 -7.004 10.438 1 98.88 76 LEU A CA 1
ATOM 657 C C . LEU A 1 76 ? 26.484 -7.344 11.836 1 98.88 76 LEU A C 1
ATOM 659 O O . LEU A 1 76 ? 27.281 -7.68 12.719 1 98.88 76 LEU A O 1
ATOM 663 N N . HIS A 1 77 ? 25.188 -7.238 12.023 1 98.94 77 HIS A N 1
ATOM 664 C CA . HIS A 1 77 ? 24.625 -7.613 13.312 1 98.94 77 HIS A CA 1
ATOM 665 C C . HIS A 1 77 ? 24.875 -9.086 13.617 1 98.94 77 HIS A C 1
ATOM 667 O O . HIS A 1 77 ? 25.281 -9.43 14.727 1 98.94 77 HIS A O 1
ATOM 673 N N . HIS A 1 78 ? 24.609 -9.977 12.617 1 98.88 78 HIS A N 1
ATOM 674 C CA . HIS A 1 78 ? 24.609 -11.422 12.836 1 98.88 78 HIS A CA 1
ATOM 675 C C . HIS A 1 78 ? 26.031 -11.953 12.938 1 98.88 78 HIS A C 1
ATOM 677 O O . HIS A 1 78 ? 26.359 -12.688 13.875 1 98.88 78 HIS A O 1
ATOM 683 N N . PHE A 1 79 ? 26.969 -11.57 12.008 1 98.69 79 PHE A N 1
ATOM 684 C CA . PHE A 1 79 ? 28.297 -12.172 11.898 1 98.69 79 PHE A CA 1
ATOM 685 C C . PHE A 1 79 ? 29.359 -11.227 12.43 1 98.69 79 PHE A C 1
ATOM 687 O O . PHE A 1 79 ? 30.438 -11.664 12.828 1 98.69 79 PHE A O 1
ATOM 694 N N . GLY A 1 80 ? 29.062 -9.891 12.398 1 98.69 80 GLY A N 1
ATOM 695 C CA . GLY A 1 80 ? 30.156 -8.93 12.492 1 98.69 80 GLY A CA 1
ATOM 696 C C . GLY A 1 80 ? 31.047 -8.922 11.266 1 98.69 80 GLY A C 1
ATOM 697 O O . GLY A 1 80 ? 30.625 -9.312 10.172 1 98.69 80 GLY A O 1
ATOM 698 N N . GLY A 1 81 ? 32.188 -8.305 11.445 1 98.75 81 GLY A N 1
ATOM 699 C CA . GLY A 1 81 ? 33.125 -8.25 10.328 1 98.75 81 GLY A CA 1
ATOM 700 C C . GLY A 1 81 ? 33.094 -6.922 9.594 1 98.75 81 GLY A C 1
ATOM 701 O O . GLY A 1 81 ? 32.812 -5.879 10.195 1 98.75 81 GLY A O 1
ATOM 702 N N . VAL A 1 82 ? 33.531 -7.02 8.328 1 98.75 82 VAL A N 1
ATOM 703 C CA . VAL A 1 82 ? 33.594 -5.844 7.469 1 98.75 82 VAL A CA 1
ATOM 704 C C . VAL A 1 82 ? 32.625 -6.027 6.281 1 98.75 82 VAL A C 1
ATOM 706 O O . VAL A 1 82 ? 32.625 -7.09 5.656 1 98.75 82 VAL A O 1
ATOM 709 N N . TYR A 1 83 ? 31.781 -5.07 6.082 1 98.81 83 TYR A N 1
ATOM 710 C CA . TYR A 1 83 ? 31.016 -5.004 4.844 1 98.81 83 TYR A CA 1
ATOM 711 C C . TYR A 1 83 ? 31.641 -4.02 3.863 1 98.81 83 TYR A C 1
ATOM 713 O O . TYR A 1 83 ? 32.094 -2.936 4.254 1 98.81 83 TYR A O 1
ATOM 721 N N . ALA A 1 84 ? 31.672 -4.375 2.586 1 98.56 84 ALA A N 1
ATOM 722 C CA . ALA A 1 84 ? 32.156 -3.467 1.546 1 98.56 84 ALA A CA 1
ATOM 723 C C . ALA A 1 84 ? 31.328 -3.602 0.273 1 98.56 84 ALA A C 1
ATOM 725 O O . ALA A 1 84 ? 31.094 -4.715 -0.206 1 98.56 84 ALA A O 1
ATOM 726 N N . ASP A 1 85 ? 30.906 -2.465 -0.295 1 96.81 85 ASP A N 1
ATOM 727 C CA . ASP A 1 85 ? 30.234 -2.459 -1.594 1 96.81 85 ASP A CA 1
ATOM 728 C C . ASP A 1 85 ? 31.109 -3.104 -2.664 1 96.81 85 ASP A C 1
ATOM 730 O O . ASP A 1 85 ? 32.344 -3.129 -2.535 1 96.81 85 ASP A O 1
ATOM 734 N N . ILE A 1 86 ? 30.453 -3.543 -3.664 1 95.38 86 ILE A N 1
ATOM 735 C CA . ILE A 1 86 ? 31.172 -4.266 -4.715 1 95.38 86 ILE A CA 1
ATOM 736 C C . ILE A 1 86 ? 32.094 -3.312 -5.457 1 95.38 86 ILE A C 1
ATOM 738 O O . ILE A 1 86 ? 33.094 -3.744 -6.051 1 95.38 86 ILE A O 1
ATOM 742 N N . ASP A 1 87 ? 31.797 -1.985 -5.426 1 94.62 87 ASP A N 1
ATOM 743 C CA . ASP A 1 87 ? 32.625 -1.009 -6.117 1 94.62 87 ASP A CA 1
ATOM 744 C C . ASP A 1 87 ? 33.625 -0.342 -5.156 1 94.62 87 ASP A C 1
ATOM 746 O O . ASP A 1 87 ? 34.031 0.796 -5.379 1 94.62 87 ASP A O 1
ATOM 750 N N . CYS A 1 88 ? 33.938 -1 -4.051 1 96.31 88 CYS A N 1
ATOM 751 C CA . CYS A 1 88 ? 34.969 -0.56 -3.133 1 96.31 88 CYS A CA 1
ATOM 752 C C . CYS A 1 88 ? 36.25 -1.358 -3.34 1 96.31 88 CYS A C 1
ATOM 754 O O . CYS A 1 88 ? 36.219 -2.59 -3.389 1 96.31 88 CYS A O 1
ATOM 756 N N . GLU A 1 89 ? 37.312 -0.649 -3.447 1 96.88 89 GLU A N 1
ATOM 757 C CA . GLU A 1 89 ? 38.656 -1.24 -3.582 1 96.88 89 GLU A CA 1
ATOM 758 C C . GLU A 1 89 ? 39.406 -1.231 -2.252 1 96.88 89 GLU A C 1
ATOM 760 O O . GLU A 1 89 ? 39.406 -0.217 -1.553 1 96.88 89 GLU A O 1
ATOM 765 N N . CYS A 1 90 ? 39.938 -2.406 -1.938 1 97.88 90 CYS A N 1
ATOM 766 C CA . CYS A 1 90 ? 40.781 -2.477 -0.743 1 97.88 90 CYS A CA 1
ATOM 767 C C . CYS A 1 90 ? 42.219 -2.098 -1.059 1 97.88 90 CYS A C 1
ATOM 769 O O . CYS A 1 90 ? 42.844 -2.656 -1.974 1 97.88 90 CYS A O 1
ATOM 771 N N . VAL A 1 91 ? 42.844 -1.151 -0.279 1 96.75 91 VAL A N 1
ATOM 772 C CA . VAL A 1 91 ? 44.188 -0.683 -0.635 1 96.75 91 VAL A CA 1
ATOM 773 C C . VAL A 1 91 ? 45.125 -0.906 0.536 1 96.75 91 VAL A C 1
ATOM 775 O O . VAL A 1 91 ? 46.344 -0.625 0.431 1 96.75 91 VAL A O 1
ATOM 778 N N . ALA A 1 92 ? 44.625 -1.329 1.674 1 96.81 92 ALA A N 1
ATOM 779 C CA . ALA A 1 92 ? 45.406 -1.681 2.838 1 96.81 92 ALA A CA 1
ATOM 780 C C . ALA A 1 92 ? 44.719 -2.719 3.703 1 96.81 92 ALA A C 1
ATOM 782 O O . ALA A 1 92 ? 43.5 -2.914 3.584 1 96.81 92 ALA A O 1
ATOM 783 N N . SER A 1 93 ? 45.469 -3.291 4.586 1 97.12 93 SER A N 1
ATOM 784 C CA . SER A 1 93 ? 44.906 -4.352 5.426 1 97.12 93 SER A CA 1
ATOM 785 C C . SER A 1 93 ? 44 -3.781 6.512 1 97.12 93 SER A C 1
ATOM 787 O O . SER A 1 93 ? 44.312 -2.758 7.121 1 97.12 93 SER A O 1
ATOM 789 N N . PHE A 1 94 ? 42.938 -4.531 6.785 1 97.44 94 PHE A N 1
ATOM 790 C CA . PHE A 1 94 ? 42 -4.168 7.84 1 97.44 94 PHE A CA 1
ATOM 791 C C . PHE A 1 94 ? 42.312 -4.887 9.141 1 97.44 94 PHE A C 1
ATOM 793 O O . PHE A 1 94 ? 41.594 -4.77 10.125 1 97.44 94 PHE A O 1
ATOM 800 N N . ASP A 1 95 ? 43.406 -5.516 9.289 1 96.44 95 ASP A N 1
ATOM 801 C CA . ASP A 1 95 ? 43.812 -6.32 10.438 1 96.44 95 ASP A CA 1
ATOM 802 C C . ASP A 1 95 ? 43.844 -5.48 11.711 1 96.44 95 ASP A C 1
ATOM 804 O O . ASP A 1 95 ? 43.438 -5.957 12.781 1 96.44 95 ASP A O 1
ATOM 808 N N . PRO A 1 96 ? 44.25 -4.289 11.555 1 94.12 96 PRO A N 1
ATOM 809 C CA . PRO A 1 96 ? 44.312 -3.477 12.773 1 94.12 96 PRO A CA 1
ATOM 810 C C . PRO A 1 96 ? 42.906 -3.273 13.391 1 94.12 96 PRO A C 1
ATOM 812 O O . PRO A 1 96 ? 42.812 -2.957 14.578 1 94.12 96 PRO A O 1
ATOM 815 N N . LEU A 1 97 ? 41.875 -3.414 12.578 1 94.06 97 LEU A N 1
ATOM 816 C CA . LEU A 1 97 ? 40.5 -3.213 13.07 1 94.06 97 LEU A CA 1
ATOM 817 C C . LEU A 1 97 ? 40.031 -4.422 13.867 1 94.06 97 LEU A C 1
ATOM 819 O O . LEU A 1 97 ? 39.031 -4.348 14.578 1 94.06 97 LEU A O 1
ATOM 823 N N . ALA A 1 98 ? 40.688 -5.496 13.812 1 93.19 98 ALA A N 1
ATOM 824 C CA . ALA A 1 98 ? 40.25 -6.758 14.406 1 93.19 98 ALA A CA 1
ATOM 825 C C . ALA A 1 98 ? 40.219 -6.652 15.93 1 93.19 98 ALA A C 1
ATOM 827 O O . ALA A 1 98 ? 39.5 -7.43 16.578 1 93.19 98 ALA A O 1
ATOM 828 N N . SER A 1 99 ? 40.906 -5.723 16.531 1 92.94 99 SER A N 1
ATOM 829 C CA . SER A 1 99 ? 40.938 -5.566 17.984 1 92.94 99 SER A CA 1
ATOM 830 C C . SER A 1 99 ? 39.938 -4.504 18.438 1 92.94 99 SER A C 1
ATOM 832 O O . SER A 1 99 ? 39.781 -4.27 19.625 1 92.94 99 SER A O 1
ATOM 834 N N . GLU A 1 100 ? 39.281 -3.91 17.453 1 95.31 100 GLU A N 1
ATOM 835 C CA . GLU A 1 100 ? 38.312 -2.865 17.766 1 95.31 100 GLU A CA 1
ATOM 836 C C . GLU A 1 100 ? 37 -3.459 18.281 1 95.31 100 GLU A C 1
ATOM 838 O O . GLU A 1 100 ? 36.562 -4.5 17.797 1 95.31 100 GLU A O 1
ATOM 843 N N . ASP A 1 101 ? 36.438 -2.775 19.328 1 95.94 101 ASP A N 1
ATOM 844 C CA . ASP A 1 101 ? 35.188 -3.244 19.891 1 95.94 101 ASP A CA 1
ATOM 845 C C . ASP A 1 101 ? 34.031 -2.324 19.484 1 95.94 101 ASP A C 1
ATOM 847 O O . ASP A 1 101 ? 32.875 -2.629 19.766 1 95.94 101 ASP A O 1
ATOM 851 N N . ARG A 1 102 ? 34.375 -1.277 18.891 1 97.62 102 ARG A N 1
ATOM 852 C CA . ARG A 1 102 ? 33.375 -0.315 18.422 1 97.62 102 ARG A CA 1
ATOM 853 C C . ARG A 1 102 ? 33 -0.586 16.969 1 97.62 102 ARG A C 1
ATOM 855 O O . ARG A 1 102 ? 33.688 -1.355 16.281 1 97.62 102 ARG A O 1
ATOM 862 N N . ILE A 1 103 ? 31.859 0.031 16.531 1 98.81 103 ILE A N 1
ATOM 863 C CA . ILE A 1 103 ? 31.531 0.087 15.102 1 98.81 103 ILE A CA 1
ATOM 864 C C . ILE A 1 103 ? 32.406 1.14 14.414 1 98.81 103 ILE A C 1
ATOM 866 O O . ILE A 1 103 ? 32.438 2.291 14.852 1 98.81 103 ILE A O 1
ATOM 870 N N . VAL A 1 104 ? 33.125 0.737 13.391 1 98.56 104 VAL A N 1
ATOM 871 C CA . VAL A 1 104 ? 34 1.65 12.68 1 98.56 104 VAL A CA 1
ATOM 872 C C . VAL A 1 104 ? 33.344 2.125 11.391 1 98.56 104 VAL A C 1
ATOM 874 O O . VAL A 1 104 ? 33 1.314 10.523 1 98.56 104 VAL A O 1
ATOM 877 N N . VAL A 1 105 ? 33.094 3.43 11.289 1 98.25 105 VAL A N 1
ATOM 878 C CA . VAL A 1 105 ? 32.5 4.062 10.117 1 98.25 105 VAL A CA 1
ATOM 879 C C . VAL A 1 105 ? 33.281 5.324 9.758 1 98.25 105 VAL A C 1
ATOM 881 O O . VAL A 1 105 ? 34.125 5.777 10.531 1 98.25 105 VAL A O 1
ATOM 884 N N . CYS A 1 106 ? 33.062 5.785 8.594 1 96.56 106 CYS A N 1
ATOM 885 C CA . CYS A 1 106 ? 33.594 7.098 8.25 1 96.56 106 CYS A CA 1
ATOM 886 C C . CYS A 1 106 ? 32.5 7.996 7.672 1 96.56 106 CYS A C 1
ATOM 888 O O . CYS A 1 106 ? 31.406 7.531 7.355 1 96.56 106 CYS A O 1
ATOM 890 N N . LYS A 1 107 ? 32.75 9.258 7.605 1 95.06 107 LYS A N 1
ATOM 891 C CA . LYS A 1 107 ? 31.859 10.227 6.977 1 95.06 107 LYS A CA 1
ATOM 892 C C . LYS A 1 107 ? 31.984 10.172 5.453 1 95.06 107 LYS A C 1
ATOM 894 O O . LYS A 1 107 ? 33 9.734 4.918 1 95.06 107 LYS A O 1
ATOM 899 N N . GLU A 1 108 ? 30.906 10.562 4.785 1 92.44 108 GLU A N 1
ATOM 900 C CA . GLU A 1 108 ? 31.016 10.805 3.35 1 92.44 108 GLU A CA 1
ATOM 901 C C . GLU A 1 108 ? 31.812 12.07 3.061 1 92.44 108 GLU A C 1
ATOM 903 O O . GLU A 1 108 ? 31.969 12.93 3.932 1 92.44 108 GLU A O 1
ATOM 908 N N . PRO A 1 109 ? 32.312 12.102 1.828 1 89.38 109 PRO A N 1
ATOM 909 C CA . PRO A 1 109 ? 32.938 13.367 1.461 1 89.38 109 PRO A CA 1
ATOM 910 C C . PRO A 1 109 ? 32.031 14.57 1.635 1 89.38 109 PRO A C 1
ATOM 912 O O . PRO A 1 109 ? 30.828 14.469 1.422 1 89.38 109 PRO A O 1
ATOM 915 N N . ASP A 1 110 ? 32.562 15.625 1.956 1 84.62 110 ASP A N 1
ATOM 916 C CA . ASP A 1 110 ? 31.812 16.844 2.26 1 84.62 110 ASP A CA 1
ATOM 917 C C . ASP A 1 110 ? 30.922 17.25 1.086 1 84.62 110 ASP A C 1
ATOM 919 O O . ASP A 1 110 ? 29.812 17.75 1.284 1 84.62 110 ASP A O 1
ATOM 923 N N . THR A 1 111 ? 31.438 17.047 -0.054 1 80.44 111 THR A N 1
ATOM 924 C CA . THR A 1 111 ? 30.672 17.438 -1.241 1 80.44 111 THR A CA 1
ATOM 925 C C . THR A 1 111 ? 29.359 16.688 -1.31 1 80.44 111 THR A C 1
ATOM 927 O O . THR A 1 111 ? 28.359 17.219 -1.79 1 80.44 111 THR A O 1
ATOM 930 N N . HIS A 1 112 ? 29.312 15.492 -0.86 1 79.19 112 HIS A N 1
ATOM 931 C CA . HIS A 1 112 ? 28.109 14.68 -0.825 1 79.19 112 HIS A CA 1
ATOM 932 C C . HIS A 1 112 ? 27.203 15.086 0.339 1 79.19 112 HIS A C 1
ATOM 934 O O . HIS A 1 112 ? 25.984 15.188 0.184 1 79.19 112 HIS A O 1
ATOM 940 N N . ALA A 1 113 ? 27.844 15.383 1.377 1 77.81 113 ALA A N 1
ATOM 941 C CA . ALA A 1 113 ? 27.109 15.656 2.617 1 77.81 113 ALA A CA 1
ATOM 942 C C . ALA A 1 113 ? 26.406 17 2.547 1 77.81 113 ALA A C 1
ATOM 944 O O . ALA A 1 113 ? 25.266 17.141 3.014 1 77.81 113 ALA A O 1
ATOM 945 N N . ARG A 1 114 ? 27.047 17.938 2.014 1 74.94 114 ARG A N 1
ATOM 946 C CA . ARG A 1 114 ? 26.484 19.297 1.982 1 74.94 114 ARG A CA 1
ATOM 947 C C . ARG A 1 114 ? 25.156 19.312 1.221 1 74.94 114 ARG A C 1
ATOM 949 O O . ARG A 1 114 ? 24.188 19.891 1.688 1 74.94 114 ARG A O 1
ATOM 956 N N . VAL A 1 115 ? 25.109 18.547 0.197 1 71 115 VAL A N 1
ATOM 957 C CA . VAL A 1 115 ? 23.938 18.594 -0.67 1 71 115 VAL A CA 1
ATOM 958 C C . VAL A 1 115 ? 22.766 17.859 0 1 71 115 VAL A C 1
ATOM 960 O O . VAL A 1 115 ? 21.656 18.391 0.079 1 71 115 VAL A O 1
ATOM 963 N N . GLN A 1 116 ? 23.062 16.812 0.609 1 75.56 116 GLN A N 1
ATOM 964 C CA . GLN A 1 116 ? 22 15.938 1.102 1 75.56 116 GLN A CA 1
ATOM 965 C C . GLN A 1 116 ? 21.672 16.234 2.559 1 75.56 116 GLN A C 1
ATOM 967 O O . GLN A 1 116 ? 20.516 16.125 2.971 1 75.56 116 GLN A O 1
ATOM 972 N N . ALA A 1 117 ? 22.625 16.797 3.227 1 73.56 117 ALA A N 1
ATOM 973 C CA . ALA A 1 117 ? 22.484 16.906 4.676 1 73.56 117 ALA A CA 1
ATOM 974 C C . ALA A 1 117 ? 21.875 18.25 5.066 1 73.56 117 ALA A C 1
ATOM 976 O O . ALA A 1 117 ? 21.156 18.344 6.066 1 73.56 117 ALA A O 1
ATOM 977 N N . ASP A 1 118 ? 22 19.203 4.266 1 75.75 118 ASP A N 1
ATOM 978 C CA . ASP A 1 118 ? 21.625 20.547 4.688 1 75.75 118 ASP A CA 1
ATOM 979 C C . ASP A 1 118 ? 20.125 20.656 4.906 1 75.75 118 ASP A C 1
ATOM 981 O O . ASP A 1 118 ? 19.672 21.031 5.988 1 75.75 118 ASP A O 1
ATOM 985 N N . PHE A 1 119 ? 19.406 20.203 3.965 1 75.19 119 PHE A N 1
ATOM 986 C CA . PHE A 1 119 ? 17.969 20.422 4.141 1 75.19 119 PHE A CA 1
ATOM 987 C C . PHE A 1 119 ? 17.375 19.375 5.086 1 75.19 119 PHE A C 1
ATOM 989 O O . PHE A 1 119 ? 16.297 19.562 5.629 1 75.19 119 PHE A O 1
ATOM 996 N N . ARG A 1 120 ? 18.172 18.328 5.367 1 87.56 120 ARG A N 1
ATOM 997 C CA . ARG A 1 120 ? 17.75 17.297 6.312 1 87.56 120 ARG A CA 1
ATOM 998 C C . ARG A 1 120 ? 18.25 17.609 7.723 1 87.56 120 ARG A C 1
ATOM 1000 O O . ARG A 1 120 ? 17.969 16.859 8.664 1 87.56 120 ARG A O 1
ATOM 1007 N N . ARG A 1 121 ? 19.016 18.656 7.797 1 87.75 121 ARG A N 1
ATOM 1008 C CA . ARG A 1 121 ? 19.531 19.125 9.086 1 87.75 121 ARG A CA 1
ATOM 1009 C C . ARG A 1 121 ? 20.391 18.047 9.75 1 87.75 121 ARG A C 1
ATOM 1011 O O . ARG A 1 121 ? 20.234 17.797 10.945 1 87.75 121 ARG A O 1
ATOM 1018 N N . LEU A 1 122 ? 21.172 17.344 9.023 1 92.44 122 LEU A N 1
ATOM 1019 C CA . LEU A 1 122 ? 22.172 16.391 9.492 1 92.44 122 LEU A CA 1
ATOM 1020 C C . LEU A 1 122 ? 23.578 17 9.445 1 92.44 122 LEU A C 1
ATOM 1022 O O . LEU A 1 122 ? 23.969 17.578 8.438 1 92.44 122 LEU A O 1
ATOM 1026 N N . PRO A 1 123 ? 24.328 16.891 10.555 1 91.69 123 PRO A N 1
ATOM 1027 C CA . PRO A 1 123 ? 25.656 17.531 10.602 1 91.69 123 PRO A CA 1
ATOM 1028 C C . PRO A 1 123 ? 26.656 16.875 9.664 1 91.69 123 PRO A C 1
ATOM 1030 O O . PRO A 1 123 ? 27.641 17.5 9.266 1 91.69 123 PRO A O 1
ATOM 1033 N N . TYR A 1 124 ? 26.516 15.68 9.352 1 92.88 124 TYR A N 1
ATOM 1034 C CA . TYR A 1 124 ? 27.297 14.906 8.406 1 92.88 124 TYR A CA 1
ATOM 1035 C C . TYR A 1 124 ? 26.516 13.711 7.891 1 92.88 124 TYR A C 1
ATOM 1037 O O . TYR A 1 124 ? 25.359 13.492 8.289 1 92.88 124 TYR A O 1
ATOM 1045 N N . LEU A 1 125 ? 27.141 13.016 6.945 1 94.25 125 LEU A N 1
ATOM 1046 C CA . LEU A 1 125 ? 26.578 11.758 6.449 1 94.25 125 LEU A CA 1
ATOM 1047 C C . LEU A 1 125 ? 27.578 10.625 6.621 1 94.25 125 LEU A C 1
ATOM 1049 O O . LEU A 1 125 ? 28.766 10.766 6.266 1 94.25 125 LEU A O 1
ATOM 1053 N N . LEU A 1 126 ? 27.094 9.633 7.25 1 96.69 126 LEU A N 1
ATOM 1054 C CA . LEU A 1 126 ? 27.938 8.445 7.359 1 96.69 126 LEU A CA 1
ATOM 1055 C C . LEU A 1 126 ? 27.922 7.645 6.062 1 96.69 126 LEU A C 1
ATOM 1057 O O . LEU A 1 126 ? 26.875 7.516 5.422 1 96.69 126 LEU A O 1
ATOM 1061 N N . PHE A 1 127 ? 29.047 7.18 5.719 1 96.06 127 PHE A N 1
ATOM 1062 C CA . PHE A 1 127 ? 29.219 6.328 4.551 1 96.06 127 PHE A CA 1
ATOM 1063 C C . PHE A 1 127 ? 28.859 4.887 4.867 1 96.06 127 PHE A C 1
ATOM 1065 O O . PHE A 1 127 ? 29.406 4.293 5.805 1 96.06 127 PHE A O 1
ATOM 1072 N N . ASN A 1 128 ? 27.891 4.305 4.074 1 96.94 128 ASN A N 1
ATOM 1073 C CA . ASN A 1 128 ? 27.453 2.963 4.438 1 96.94 128 ASN A CA 1
ATOM 1074 C C . ASN A 1 128 ? 27.938 1.921 3.438 1 96.94 128 ASN A C 1
ATOM 1076 O O . ASN A 1 128 ? 27.438 0.798 3.404 1 96.94 128 ASN A O 1
ATOM 1080 N N . GLY A 1 129 ? 28.938 2.312 2.621 1 97.19 129 GLY A N 1
ATOM 1081 C CA . GLY A 1 129 ? 29.469 1.382 1.639 1 97.19 129 GLY A CA 1
ATOM 1082 C C . GLY A 1 129 ? 30.547 0.482 2.193 1 97.19 129 GLY A C 1
ATOM 1083 O O . GLY A 1 129 ? 30.844 -0.572 1.624 1 97.19 129 GLY A O 1
ATOM 1084 N N . THR A 1 130 ? 31.25 0.898 3.225 1 98.31 130 THR A N 1
ATOM 1085 C CA . THR A 1 130 ? 32.188 0.093 3.994 1 98.31 130 THR A CA 1
ATOM 1086 C C . THR A 1 130 ? 32.031 0.335 5.492 1 98.31 130 THR A C 1
ATOM 1088 O O . THR A 1 130 ? 32.062 1.478 5.949 1 98.31 130 THR A O 1
ATOM 1091 N N . ILE A 1 131 ? 31.734 -0.675 6.219 1 98.75 131 ILE A N 1
ATOM 1092 C CA . ILE A 1 131 ? 31.484 -0.606 7.656 1 98.75 131 ILE A CA 1
ATOM 1093 C C . ILE A 1 131 ? 32.125 -1.807 8.352 1 98.75 131 ILE A C 1
ATOM 1095 O O . ILE A 1 131 ? 32.125 -2.918 7.812 1 98.75 131 ILE A O 1
ATOM 1099 N N . ALA A 1 132 ? 32.719 -1.651 9.516 1 98.81 132 ALA A N 1
ATOM 1100 C CA . ALA A 1 132 ? 33.219 -2.744 10.336 1 98.81 132 ALA A CA 1
ATOM 1101 C C . ALA A 1 132 ? 32.5 -2.783 11.688 1 98.81 132 ALA A C 1
ATOM 1103 O O . ALA A 1 132 ? 32.281 -1.74 12.305 1 98.81 132 ALA A O 1
ATOM 1104 N N . SER A 1 133 ? 32.188 -3.949 12.133 1 98.75 133 SER A N 1
ATOM 1105 C CA . SER A 1 133 ? 31.406 -4.035 13.359 1 98.75 133 SER A CA 1
ATOM 1106 C C . SER A 1 133 ? 31.672 -5.344 14.094 1 98.75 133 SER A C 1
ATOM 1108 O O . SER A 1 133 ? 31.891 -6.383 13.469 1 98.75 133 SER A O 1
ATOM 1110 N N . PRO A 1 134 ? 31.703 -5.328 15.461 1 98.5 134 PRO A N 1
ATOM 1111 C CA . PRO A 1 134 ? 31.578 -6.59 16.188 1 98.5 134 PRO A CA 1
ATOM 1112 C C . PRO A 1 134 ? 30.219 -7.262 15.969 1 98.5 134 PRO A C 1
ATOM 1114 O O . PRO A 1 134 ? 29.25 -6.598 15.594 1 98.5 134 PRO A O 1
ATOM 1117 N N . PRO A 1 135 ? 30.172 -8.578 16.109 1 98.44 135 PRO A N 1
ATOM 1118 C CA . PRO A 1 135 ? 28.891 -9.273 15.953 1 98.44 135 PRO A CA 1
ATOM 1119 C C . PRO A 1 135 ? 27.922 -8.961 17.094 1 98.44 135 PRO A C 1
ATOM 1121 O O . PRO A 1 135 ? 28.344 -8.734 18.219 1 98.44 135 PRO A O 1
ATOM 1124 N N . GLY A 1 136 ? 26.641 -8.859 16.781 1 98.31 136 GLY A N 1
ATOM 1125 C CA . GLY A 1 136 ? 25.578 -8.75 17.781 1 98.31 136 GLY A CA 1
ATOM 1126 C C . GLY A 1 136 ? 25.453 -7.359 18.359 1 98.31 136 GLY A C 1
ATOM 1127 O O . GLY A 1 136 ? 24.812 -7.168 19.391 1 98.31 136 GLY A O 1
ATOM 1128 N N . HIS A 1 137 ? 26.156 -6.395 17.859 1 98.31 137 HIS A N 1
ATOM 1129 C CA . HIS A 1 137 ? 26.062 -5.051 18.422 1 98.31 137 HIS A CA 1
ATOM 1130 C C . HIS A 1 137 ? 24.641 -4.523 18.375 1 98.31 137 HIS A C 1
ATOM 1132 O O . HIS A 1 137 ? 23.984 -4.547 17.328 1 98.31 137 HIS A O 1
ATOM 1138 N N . PRO A 1 138 ? 24.125 -3.936 19.391 1 98.19 138 PRO A N 1
ATOM 1139 C CA . PRO A 1 138 ? 22.703 -3.582 19.484 1 98.19 138 PRO A CA 1
ATOM 1140 C C . PRO A 1 138 ? 22.328 -2.408 18.578 1 98.19 138 PRO A C 1
ATOM 1142 O O . PRO A 1 138 ? 21.156 -2.205 18.281 1 98.19 138 PRO A O 1
ATOM 1145 N N . PHE A 1 139 ? 23.297 -1.604 18.172 1 98.62 139 PHE A N 1
ATOM 1146 C CA . PHE A 1 139 ? 23.016 -0.477 17.297 1 98.62 139 PHE A CA 1
ATOM 1147 C C . PHE A 1 139 ? 22.266 -0.938 16.047 1 98.62 139 PHE A C 1
ATOM 1149 O O . PHE A 1 139 ? 21.359 -0.246 15.57 1 98.62 139 PHE A O 1
ATOM 1156 N N . TRP A 1 140 ? 22.609 -2.064 15.547 1 98.81 140 TRP A N 1
ATOM 1157 C CA . TRP A 1 140 ? 22.047 -2.51 14.273 1 98.81 140 TRP A CA 1
ATOM 1158 C C . TRP A 1 140 ? 20.547 -2.791 14.414 1 98.81 140 TRP A C 1
ATOM 1160 O O . TRP A 1 140 ? 19.766 -2.459 13.516 1 98.81 140 TRP A O 1
ATOM 1170 N N . LEU A 1 141 ? 20.172 -3.398 15.492 1 98.69 141 LEU A N 1
ATOM 1171 C CA . LEU A 1 141 ? 18.734 -3.6 15.734 1 98.69 141 LEU A CA 1
ATOM 1172 C C . LEU A 1 141 ? 18.016 -2.264 15.883 1 98.69 141 LEU A C 1
ATOM 1174 O O . LEU A 1 141 ? 16.875 -2.123 15.461 1 98.69 141 LEU A O 1
ATOM 1178 N N . TYR A 1 142 ? 18.719 -1.282 16.516 1 98.69 142 TYR A N 1
ATOM 1179 C CA . TYR A 1 142 ? 18.188 0.064 16.656 1 98.69 142 TYR A CA 1
ATOM 1180 C C . TYR A 1 142 ? 17.953 0.698 15.289 1 98.69 142 TYR A C 1
ATOM 1182 O O . TYR A 1 142 ? 16.875 1.222 15.016 1 98.69 142 TYR A O 1
ATOM 1190 N N . LEU A 1 143 ? 18.891 0.607 14.406 1 98.75 143 LEU A N 1
ATOM 1191 C CA . LEU A 1 143 ? 18.781 1.132 13.055 1 98.75 143 LEU A CA 1
ATOM 1192 C C . LEU A 1 143 ? 17.656 0.421 12.289 1 98.75 143 LEU A C 1
ATOM 1194 O O . LEU A 1 143 ? 16.844 1.069 11.641 1 98.75 143 LEU A O 1
ATOM 1198 N N . LEU A 1 144 ? 17.594 -0.924 12.406 1 98.75 144 LEU A N 1
ATOM 1199 C CA . LEU A 1 144 ? 16.609 -1.728 11.688 1 98.75 144 LEU A CA 1
ATOM 1200 C C . LEU A 1 144 ? 15.195 -1.357 12.117 1 98.75 144 LEU A C 1
ATOM 1202 O O . LEU A 1 144 ? 14.25 -1.491 11.336 1 98.75 144 LEU A O 1
ATOM 1206 N N . SER A 1 145 ? 15.07 -0.863 13.312 1 98.25 145 SER A N 1
ATOM 1207 C CA . SER A 1 145 ? 13.75 -0.522 13.836 1 98.25 145 SER A CA 1
ATOM 1208 C C . SER A 1 145 ? 13.164 0.683 13.102 1 98.25 145 SER A C 1
ATOM 1210 O O . SER A 1 145 ? 11.953 0.925 13.164 1 98.25 145 SER A O 1
ATOM 1212 N N . PHE A 1 146 ? 13.961 1.491 12.375 1 98 146 PHE A N 1
ATOM 1213 C CA . PHE A 1 146 ? 13.5 2.652 11.625 1 98 146 PHE A CA 1
ATOM 1214 C C . PHE A 1 146 ? 12.906 2.234 10.289 1 98 146 PHE A C 1
ATOM 1216 O O . PHE A 1 146 ? 12.047 2.922 9.734 1 98 146 PHE A O 1
ATOM 1223 N N . LEU A 1 147 ? 13.383 1.16 9.766 1 98.5 147 LEU A N 1
ATOM 1224 C CA . LEU A 1 147 ? 13.273 0.875 8.336 1 98.5 147 LEU A CA 1
ATOM 1225 C C . LEU A 1 147 ? 11.828 0.56 7.953 1 98.5 147 LEU A C 1
ATOM 1227 O O . LEU A 1 147 ? 11.352 1.003 6.906 1 98.5 147 LEU A O 1
ATOM 1231 N N . PRO A 1 148 ? 11.047 -0.191 8.781 1 97.38 148 PRO A N 1
ATOM 1232 C CA . PRO A 1 148 ? 9.664 -0.467 8.391 1 97.38 148 PRO A CA 1
ATOM 1233 C C . PRO A 1 148 ? 8.844 0.804 8.172 1 97.38 148 PRO A C 1
ATOM 1235 O O . PRO A 1 148 ? 8.031 0.874 7.25 1 97.38 148 PRO A O 1
ATOM 1238 N N . GLY A 1 149 ? 9.078 1.85 8.945 1 96.69 149 GLY A N 1
ATOM 1239 C CA . GLY A 1 149 ? 8.352 3.102 8.82 1 96.69 149 GLY A CA 1
ATOM 1240 C C . GLY A 1 149 ? 8.766 3.914 7.609 1 96.69 149 GLY A C 1
ATOM 1241 O O . GLY A 1 149 ? 8.094 4.887 7.254 1 96.69 149 GLY A O 1
ATOM 1242 N N . LEU A 1 150 ? 9.844 3.482 6.91 1 97.75 150 LEU A N 1
ATOM 1243 C CA . LEU A 1 150 ? 10.398 4.203 5.773 1 97.75 150 LEU A CA 1
ATOM 1244 C C . LEU A 1 150 ? 10.375 3.336 4.516 1 97.75 150 LEU A C 1
ATOM 1246 O O . LEU A 1 150 ? 11.008 3.668 3.514 1 97.75 150 LEU A O 1
ATOM 1250 N N . ALA A 1 151 ? 9.68 2.209 4.602 1 95.62 151 ALA A N 1
ATOM 1251 C CA . ALA A 1 151 ? 9.727 1.206 3.541 1 95.62 151 ALA A CA 1
ATOM 1252 C C . ALA A 1 151 ? 9.305 1.801 2.203 1 95.62 151 ALA A C 1
ATOM 1254 O O . ALA A 1 151 ? 9.75 1.35 1.145 1 95.62 151 ALA A O 1
ATOM 1255 N N . HIS A 1 152 ? 8.516 2.875 2.27 1 92.12 152 HIS A N 1
ATOM 1256 C CA . HIS A 1 152 ? 7.992 3.453 1.037 1 92.12 152 HIS A CA 1
ATOM 1257 C C . HIS A 1 152 ? 8.531 4.863 0.817 1 92.12 152 HIS A C 1
ATOM 1259 O O . HIS A 1 152 ? 7.969 5.633 0.033 1 92.12 152 HIS A O 1
ATOM 1265 N N . ALA A 1 153 ? 9.555 5.18 1.557 1 95.06 153 ALA A N 1
ATOM 1266 C CA . ALA A 1 153 ? 10.211 6.461 1.319 1 95.06 153 ALA A CA 1
ATOM 1267 C C . ALA A 1 153 ? 10.727 6.559 -0.116 1 95.06 153 ALA A C 1
ATOM 1269 O O . ALA A 1 153 ? 11.219 5.574 -0.672 1 95.06 153 ALA A O 1
ATOM 1270 N N . LYS A 1 154 ? 10.719 7.691 -0.675 1 92.56 154 LYS A N 1
ATOM 1271 C CA . LYS A 1 154 ? 10.977 7.887 -2.098 1 92.56 154 LYS A CA 1
ATOM 1272 C C . LYS A 1 154 ? 12.469 7.75 -2.408 1 92.56 154 LYS A C 1
ATOM 1274 O O . LYS A 1 154 ? 12.844 7.184 -3.438 1 92.56 154 LYS A O 1
ATOM 1279 N N . GLU A 1 155 ? 13.258 8.219 -1.52 1 91.81 155 GLU A N 1
ATOM 1280 C CA . GLU A 1 155 ? 14.695 8.188 -1.758 1 91.81 155 GLU A CA 1
ATOM 1281 C C . GLU A 1 155 ? 15.352 7.051 -0.978 1 91.81 155 GLU A C 1
ATOM 1283 O O . GLU A 1 155 ? 15.117 6.895 0.222 1 91.81 155 GLU A O 1
ATOM 1288 N N . ALA A 1 156 ? 16.234 6.332 -1.628 1 93.94 156 ALA A N 1
ATOM 1289 C CA . ALA A 1 156 ? 16.938 5.211 -0.995 1 93.94 156 ALA A CA 1
ATOM 1290 C C . ALA A 1 156 ? 17.766 5.684 0.19 1 93.94 156 ALA A C 1
ATOM 1292 O O . ALA A 1 156 ? 17.906 4.969 1.186 1 93.94 156 ALA A O 1
ATOM 1293 N N . ILE A 1 157 ? 18.312 6.887 0.107 1 93.44 157 ILE A N 1
ATOM 1294 C CA . ILE A 1 157 ? 19.203 7.391 1.146 1 93.44 157 ILE A CA 1
ATOM 1295 C C . ILE A 1 157 ? 18.422 7.59 2.441 1 93.44 157 ILE A C 1
ATOM 1297 O O . ILE A 1 157 ? 19 7.523 3.535 1 93.44 157 ILE A O 1
ATOM 1301 N N . ASP A 1 158 ? 17.109 7.871 2.32 1 95.81 158 ASP A N 1
ATOM 1302 C CA . ASP A 1 158 ? 16.25 8.039 3.488 1 95.81 158 ASP A CA 1
ATOM 1303 C C . ASP A 1 158 ? 15.664 6.703 3.936 1 95.81 158 ASP A C 1
ATOM 1305 O O . ASP A 1 158 ? 15.508 6.457 5.133 1 95.81 158 ASP A O 1
ATOM 1309 N N . ALA A 1 159 ? 15.352 5.809 3.018 1 97.44 159 ALA A N 1
ATOM 1310 C CA . ALA A 1 159 ? 14.656 4.559 3.301 1 97.44 159 ALA A CA 1
ATOM 1311 C C . ALA A 1 159 ? 15.555 3.584 4.047 1 97.44 159 ALA A C 1
ATOM 1313 O O . ALA A 1 159 ? 15.148 2.982 5.043 1 97.44 159 ALA A O 1
ATOM 1314 N N . THR A 1 160 ? 16.797 3.414 3.547 1 98.25 160 THR A N 1
ATOM 1315 C CA . THR A 1 160 ? 17.703 2.402 4.102 1 98.25 160 THR A CA 1
ATOM 1316 C C . THR A 1 160 ? 19.141 2.887 4.082 1 98.25 160 THR A C 1
ATOM 1318 O O . THR A 1 160 ? 20.031 2.242 4.645 1 98.25 160 THR A O 1
ATOM 1321 N N . GLY A 1 161 ? 19.453 4.023 3.529 1 96.56 161 GLY A N 1
ATOM 1322 C CA . GLY A 1 161 ? 20.828 4.41 3.201 1 96.56 161 GLY A CA 1
ATOM 1323 C C . GLY A 1 161 ? 21.469 5.289 4.258 1 96.56 161 GLY A C 1
ATOM 1324 O O . GLY A 1 161 ? 21.234 5.094 5.453 1 96.56 161 GLY A O 1
ATOM 1325 N N . PRO A 1 162 ? 22.359 6.195 3.771 1 95.75 162 PRO A N 1
ATOM 1326 C CA . PRO A 1 162 ? 23.219 6.957 4.676 1 95.75 162 PRO A CA 1
ATOM 1327 C C . PRO A 1 162 ? 22.438 7.914 5.57 1 95.75 162 PRO A C 1
ATOM 1329 O O . PRO A 1 162 ? 22.812 8.148 6.719 1 95.75 162 PRO A O 1
ATOM 1332 N N . CYS A 1 163 ? 21.312 8.461 5.086 1 95.94 163 CYS A N 1
ATOM 1333 C CA . CYS A 1 163 ? 20.578 9.438 5.891 1 95.94 163 CYS A CA 1
ATOM 1334 C C . CYS A 1 163 ? 19.938 8.773 7.102 1 95.94 163 CYS A C 1
ATOM 1336 O O . CYS A 1 163 ? 20.062 9.266 8.227 1 95.94 163 CYS A O 1
ATOM 1338 N N . VAL A 1 164 ? 19.281 7.664 6.879 1 97.75 164 VAL A N 1
ATOM 1339 C CA . VAL A 1 164 ? 18.641 6.996 8.008 1 97.75 164 VAL A CA 1
ATOM 1340 C C . VAL A 1 164 ? 19.703 6.414 8.938 1 97.75 164 VAL A C 1
ATOM 1342 O O . VAL A 1 164 ? 19.531 6.418 10.156 1 97.75 164 VAL A O 1
ATOM 1345 N N . MET A 1 165 ? 20.812 5.891 8.398 1 98.19 165 MET A N 1
ATOM 1346 C CA . MET A 1 165 ? 21.891 5.387 9.25 1 98.19 165 MET A CA 1
ATOM 1347 C C . MET A 1 165 ? 22.469 6.5 10.109 1 98.19 165 MET A C 1
ATOM 1349 O O . MET A 1 165 ? 22.688 6.309 11.312 1 98.19 165 MET A O 1
ATOM 1353 N N . THR A 1 166 ? 22.703 7.648 9.523 1 97.25 166 THR A N 1
ATOM 1354 C CA . THR A 1 166 ? 23.234 8.789 10.25 1 97.25 166 THR A CA 1
ATOM 1355 C C . THR A 1 166 ? 22.266 9.234 11.344 1 97.25 166 THR A C 1
ATOM 1357 O O . THR A 1 166 ? 22.672 9.469 12.484 1 97.25 166 THR A O 1
ATOM 1360 N N . SER A 1 167 ? 21 9.344 10.961 1 96.75 167 SER A N 1
ATOM 1361 C CA . SER A 1 167 ? 19.984 9.719 11.938 1 96.75 167 SER A CA 1
ATOM 1362 C C . SER A 1 167 ? 19.953 8.742 13.109 1 96.75 167 SER A C 1
ATOM 1364 O O . SER A 1 167 ? 19.875 9.156 14.273 1 96.75 167 SER A O 1
ATOM 1366 N N . ALA A 1 168 ? 20 7.457 12.82 1 98.25 168 ALA A N 1
ATOM 1367 C CA . ALA A 1 168 ? 20.016 6.43 13.852 1 98.25 168 ALA A CA 1
ATOM 1368 C C . ALA A 1 168 ? 21.234 6.559 14.75 1 98.25 168 ALA A C 1
ATOM 1370 O O . ALA A 1 168 ? 21.141 6.461 15.977 1 98.25 168 ALA A O 1
ATOM 1371 N N . GLN A 1 169 ? 22.391 6.766 14.133 1 98.56 169 GLN A N 1
ATOM 1372 C CA . GLN A 1 169 ? 23.625 6.922 14.898 1 98.56 169 GLN A CA 1
ATOM 1373 C C . GLN A 1 169 ? 23.547 8.133 15.82 1 98.56 169 GLN A C 1
ATOM 1375 O O . GLN A 1 169 ? 23.906 8.055 17 1 98.56 169 GLN A O 1
ATOM 1380 N N . LEU A 1 170 ? 23.062 9.227 15.336 1 97.12 170 LEU A N 1
ATOM 1381 C CA . LEU A 1 170 ? 22.984 10.461 16.109 1 97.12 170 LEU A CA 1
ATOM 1382 C C . LEU A 1 170 ? 22.031 10.312 17.281 1 97.12 170 LEU A C 1
ATOM 1384 O O . LEU A 1 170 ? 22.25 10.891 18.344 1 97.12 170 LEU A O 1
ATOM 1388 N N . SER A 1 171 ? 21.016 9.539 17.094 1 96.94 171 SER A N 1
ATOM 1389 C CA . SER A 1 171 ? 20 9.422 18.125 1 96.94 171 SER A CA 1
ATOM 1390 C C . SER A 1 171 ? 20.25 8.227 19.031 1 96.94 171 SER A C 1
ATOM 1392 O O . SER A 1 171 ? 19.531 7.996 20 1 96.94 171 SER A O 1
ATOM 1394 N N . TYR A 1 172 ? 21.281 7.465 18.688 1 98.06 172 TYR A N 1
ATOM 1395 C CA . TYR A 1 172 ? 21.609 6.301 19.5 1 98.06 172 TYR A CA 1
ATOM 1396 C C . TYR A 1 172 ? 22.125 6.727 20.875 1 98.06 172 TYR A C 1
ATOM 1398 O O . TYR A 1 172 ? 22.969 7.629 20.969 1 98.06 172 TYR A O 1
ATOM 1406 N N . GLY A 1 173 ? 21.688 6.164 21.953 1 97.44 173 GLY A N 1
ATOM 1407 C CA . GLY A 1 173 ? 21.969 6.57 23.328 1 97.44 173 GLY A CA 1
ATOM 1408 C C . GLY A 1 173 ? 23.438 6.477 23.688 1 97.44 173 GLY A C 1
ATOM 1409 O O . GLY A 1 173 ? 23.969 7.328 24.406 1 97.44 173 GLY A O 1
ATOM 1410 N N . ASP A 1 174 ? 24.188 5.457 23.188 1 97.75 174 ASP A N 1
ATOM 1411 C CA . ASP A 1 174 ? 25.594 5.23 23.516 1 97.75 174 ASP A CA 1
ATOM 1412 C C . ASP A 1 174 ? 26.5 5.672 22.359 1 97.75 174 ASP A C 1
ATOM 1414 O O . ASP A 1 174 ? 26.875 4.859 21.516 1 97.75 174 ASP A O 1
ATOM 1418 N N . GLN A 1 175 ? 26.969 6.867 22.406 1 97.75 175 GLN A N 1
ATOM 1419 C CA . GLN A 1 175 ? 27.781 7.426 21.328 1 97.75 175 GLN A CA 1
ATOM 1420 C C . GLN A 1 175 ? 29.188 6.844 21.359 1 97.75 175 GLN A C 1
ATOM 1422 O O . GLN A 1 175 ? 29.922 6.934 20.375 1 97.75 175 GLN A O 1
ATOM 1427 N N . SER A 1 176 ? 29.609 6.262 22.438 1 97.56 176 SER A N 1
ATOM 1428 C CA . SER A 1 176 ? 30.938 5.676 22.562 1 97.56 176 SER A CA 1
ATOM 1429 C C . SER A 1 176 ? 31.047 4.375 21.766 1 97.56 176 SER A C 1
ATOM 1431 O O . SER A 1 176 ? 32.125 3.852 21.562 1 97.56 176 SER A O 1
ATOM 1433 N N . ALA A 1 177 ? 29.891 3.934 21.281 1 97.75 177 ALA A N 1
ATOM 1434 C CA . ALA A 1 177 ? 29.812 2.693 20.516 1 97.75 177 ALA A CA 1
ATOM 1435 C C . ALA A 1 177 ? 30.469 2.857 19.141 1 97.75 177 ALA A C 1
ATOM 1437 O O . ALA A 1 177 ? 30.734 1.87 18.453 1 97.75 177 ALA A O 1
ATOM 1438 N N . PHE A 1 178 ? 30.828 4.141 18.797 1 98.56 178 PHE A N 1
ATOM 1439 C CA . PHE A 1 178 ? 31.219 4.383 17.406 1 98.56 178 PHE A CA 1
ATOM 1440 C C . PHE A 1 178 ? 32.625 4.953 17.328 1 98.56 178 PHE A C 1
ATOM 1442 O O . PHE A 1 178 ? 33 5.789 18.141 1 98.56 178 PHE A O 1
ATOM 1449 N N . ALA A 1 179 ? 33.406 4.449 16.438 1 98.06 179 ALA A N 1
ATOM 1450 C CA . ALA A 1 179 ? 34.625 5.109 15.938 1 98.06 179 ALA A CA 1
ATOM 1451 C C . ALA A 1 179 ? 34.344 5.762 14.578 1 98.06 179 ALA A C 1
ATOM 1453 O O . ALA A 1 179 ? 34.406 5.09 13.547 1 98.06 179 ALA A O 1
ATOM 1454 N N . ILE A 1 180 ? 34.094 7.039 14.57 1 97.62 180 ILE A N 1
ATOM 1455 C CA . ILE A 1 180 ? 33.719 7.766 13.352 1 97.62 180 ILE A CA 1
ATOM 1456 C C . ILE A 1 180 ? 34.969 8.484 12.805 1 97.62 180 ILE A C 1
ATOM 1458 O O . ILE A 1 180 ? 35.531 9.352 13.477 1 97.62 180 ILE A O 1
ATOM 1462 N N . HIS A 1 181 ? 35.344 8.141 11.641 1 96.5 181 HIS A N 1
ATOM 1463 C CA . HIS A 1 181 ? 36.531 8.68 11.023 1 96.5 181 HIS A CA 1
ATOM 1464 C C . HIS A 1 181 ? 36.188 9.625 9.875 1 96.5 181 HIS A C 1
ATOM 1466 O O . HIS A 1 181 ? 35.062 9.664 9.422 1 96.5 181 HIS A O 1
ATOM 1472 N N . PRO A 1 182 ? 37.156 10.414 9.414 1 94.69 182 PRO A N 1
ATOM 1473 C CA . PRO A 1 182 ? 36.969 11.188 8.188 1 94.69 182 PRO A CA 1
ATOM 1474 C C . PRO A 1 182 ? 36.781 10.305 6.953 1 94.69 182 PRO A C 1
ATOM 1476 O O . PRO A 1 182 ? 37.062 9.102 7 1 94.69 182 PRO A O 1
ATOM 1479 N N . SER A 1 183 ? 36.344 10.891 5.855 1 94.31 183 SER A N 1
ATOM 1480 C CA . SER A 1 183 ? 36 10.172 4.637 1 94.31 183 SER A CA 1
ATOM 1481 C C . SER A 1 183 ? 37.188 9.445 4.062 1 94.31 183 SER A C 1
ATOM 1483 O O . SER A 1 183 ? 37.062 8.414 3.398 1 94.31 183 SER A O 1
ATOM 1485 N N . ALA A 1 184 ? 38.375 9.859 4.398 1 93.88 184 ALA A N 1
ATOM 1486 C CA . ALA A 1 184 ? 39.594 9.344 3.834 1 93.88 184 ALA A CA 1
ATOM 1487 C C . ALA A 1 184 ? 39.781 7.863 4.16 1 93.88 184 ALA A C 1
ATOM 1489 O O . ALA A 1 184 ? 40.438 7.129 3.42 1 93.88 184 ALA A O 1
ATOM 1490 N N . LEU A 1 185 ? 39.219 7.434 5.207 1 95.56 185 LEU A N 1
ATOM 1491 C CA . LEU A 1 185 ? 39.438 6.066 5.668 1 95.56 185 LEU A CA 1
ATOM 1492 C C . LEU A 1 185 ? 38.906 5.059 4.664 1 95.56 185 LEU A C 1
ATOM 1494 O O . LEU A 1 185 ? 39.594 4.113 4.281 1 95.56 185 LEU A O 1
ATOM 1498 N N . PHE A 1 186 ? 37.625 5.293 4.223 1 95.81 186 PHE A N 1
ATOM 1499 C CA . PHE A 1 186 ? 36.969 4.301 3.371 1 95.81 186 PHE A CA 1
ATOM 1500 C C . PHE A 1 186 ? 36.562 4.918 2.043 1 95.81 186 PHE A C 1
ATOM 1502 O O . PHE A 1 186 ? 36.344 4.203 1.063 1 95.81 186 PHE A O 1
ATOM 1509 N N . ALA A 1 187 ? 36.375 6.266 1.982 1 92.44 187 ALA A N 1
ATOM 1510 C CA . ALA A 1 187 ? 35.875 6.953 0.792 1 92.44 187 ALA A CA 1
ATOM 1511 C C . ALA A 1 187 ? 36.625 8.258 0.555 1 92.44 187 ALA A C 1
ATOM 1513 O O . ALA A 1 187 ? 36.031 9.336 0.583 1 92.44 187 ALA A O 1
ATOM 1514 N N . PRO A 1 188 ? 37.844 8.141 0.183 1 90.25 188 PRO A N 1
ATOM 1515 C CA . PRO A 1 188 ? 38.656 9.328 0.049 1 90.25 188 PRO A CA 1
ATOM 1516 C C . PRO A 1 188 ? 38.312 10.172 -1.168 1 90.25 188 PRO A C 1
ATOM 1518 O O . PRO A 1 188 ? 38.656 11.352 -1.232 1 90.25 188 PRO A O 1
ATOM 1521 N N . VAL A 1 189 ? 37.562 9.562 -2.117 1 86.62 189 VAL A N 1
ATOM 1522 C CA . VAL A 1 189 ? 37.281 10.266 -3.359 1 86.62 189 VAL A CA 1
ATOM 1523 C C . VAL A 1 189 ? 35.75 10.453 -3.482 1 86.62 189 VAL A C 1
ATOM 1525 O O . VAL A 1 189 ? 34.969 9.57 -3.117 1 86.62 189 VAL A O 1
ATOM 1528 N N . ASP A 1 190 ? 35.406 11.633 -3.998 1 81.75 190 ASP A N 1
ATOM 1529 C CA . ASP A 1 190 ? 34 11.852 -4.211 1 81.75 190 ASP A CA 1
ATOM 1530 C C . ASP A 1 190 ? 33.562 11.344 -5.582 1 81.75 190 ASP A C 1
ATOM 1532 O O . ASP A 1 190 ? 34.344 10.727 -6.301 1 81.75 190 ASP A O 1
ATOM 1536 N N . SER A 1 191 ? 32.312 11.5 -5.98 1 77.06 191 SER A N 1
ATOM 1537 C CA . SER A 1 191 ? 31.734 10.961 -7.211 1 77.06 191 SER A CA 1
ATOM 1538 C C . SER A 1 191 ? 32.344 11.625 -8.445 1 77.06 191 SER A C 1
ATOM 1540 O O . SER A 1 191 ? 32.25 11.078 -9.547 1 77.06 191 SER A O 1
ATOM 1542 N N . ALA A 1 192 ? 32.938 12.805 -8.164 1 74.19 192 ALA A N 1
ATOM 1543 C CA . ALA A 1 192 ? 33.594 13.516 -9.25 1 74.19 192 ALA A CA 1
ATOM 1544 C C . ALA A 1 192 ? 35.062 13.125 -9.344 1 74.19 192 ALA A C 1
ATOM 1546 O O . ALA A 1 192 ? 35.781 13.602 -10.227 1 74.19 192 ALA A O 1
ATOM 1547 N N . GLY A 1 193 ? 35.5 12.305 -8.453 1 75.69 193 GLY A N 1
ATOM 1548 C CA . GLY A 1 193 ? 36.875 11.836 -8.453 1 75.69 193 GLY A CA 1
ATOM 1549 C C . GLY A 1 193 ? 37.812 12.734 -7.676 1 75.69 193 GLY A C 1
ATOM 1550 O O . GLY A 1 193 ? 39.031 12.594 -7.766 1 75.69 193 GLY A O 1
ATOM 1551 N N . ARG A 1 194 ? 37.25 13.695 -6.859 1 74.94 194 ARG A N 1
ATOM 1552 C CA . ARG A 1 194 ? 38.094 14.641 -6.121 1 74.94 194 ARG A CA 1
ATOM 1553 C C . ARG A 1 194 ? 38.438 14.086 -4.746 1 74.94 194 ARG A C 1
ATOM 1555 O O . ARG A 1 194 ? 37.594 13.516 -4.059 1 74.94 194 ARG A O 1
ATOM 1562 N N . ASN A 1 195 ? 39.688 14.297 -4.469 1 75.38 195 ASN A N 1
ATOM 1563 C CA . ASN A 1 195 ? 40.188 13.812 -3.18 1 75.38 195 ASN A CA 1
ATOM 1564 C C . ASN A 1 195 ? 39.906 14.82 -2.064 1 75.38 195 ASN A C 1
ATOM 1566 O O . ASN A 1 195 ? 40.156 16.016 -2.229 1 75.38 195 ASN A O 1
ATOM 1570 N N . GLY A 1 196 ? 39.25 14.5 -0.988 1 65.75 196 GLY A N 1
ATOM 1571 C CA . GLY A 1 196 ? 38.844 15.391 0.093 1 65.75 196 GLY A CA 1
ATOM 1572 C C . GLY A 1 196 ? 40 15.805 0.981 1 65.75 196 GLY A C 1
ATOM 1573 O O . GLY A 1 196 ? 39.844 16.672 1.851 1 65.75 196 GLY A O 1
ATOM 1574 N N . GLY A 1 197 ? 41.312 15.445 0.735 1 62.56 197 GLY A N 1
ATOM 1575 C CA . GLY A 1 197 ? 42.531 16.031 1.267 1 62.56 197 GLY A CA 1
ATOM 1576 C C . GLY A 1 197 ? 42.844 15.602 2.693 1 62.56 197 GLY A C 1
ATOM 1577 O O . GLY A 1 197 ? 43.531 16.312 3.424 1 62.56 197 GLY A O 1
ATOM 1578 N N . ASN A 1 198 ? 42.188 14.562 3.26 1 65.69 198 ASN A N 1
ATOM 1579 C CA . ASN A 1 198 ? 42.5 14.312 4.668 1 65.69 198 ASN A CA 1
ATOM 1580 C C . ASN A 1 198 ? 43.656 13.344 4.836 1 65.69 198 ASN A C 1
ATOM 1582 O O . ASN A 1 198 ? 43.906 12.492 3.977 1 65.69 198 ASN A O 1
ATOM 1586 N N . GLU A 1 199 ? 44.5 13.609 5.906 1 68.94 199 GLU A N 1
ATOM 1587 C CA . GLU A 1 199 ? 45.75 12.891 6.219 1 68.94 199 GLU A CA 1
ATOM 1588 C C . GLU A 1 199 ? 45.438 11.539 6.863 1 68.94 199 GLU A C 1
ATOM 1590 O O . GLU A 1 199 ? 46.375 10.781 7.188 1 68.94 199 GLU A O 1
ATOM 1595 N N . THR A 1 200 ? 44.312 11.141 6.961 1 79.62 200 THR A N 1
ATOM 1596 C CA . THR A 1 200 ? 43.938 9.852 7.543 1 79.62 200 THR A CA 1
ATOM 1597 C C . THR A 1 200 ? 44.312 8.711 6.602 1 79.62 200 THR A C 1
ATOM 1599 O O . THR A 1 200 ? 44.219 8.844 5.383 1 79.62 200 THR A O 1
ATOM 1602 N N . PRO A 1 201 ? 44.844 7.602 7.25 1 89.31 201 PRO A N 1
ATOM 1603 C CA . PRO A 1 201 ? 45.125 6.434 6.414 1 89.31 201 PRO A CA 1
ATOM 1604 C C . PRO A 1 201 ? 43.906 5.93 5.648 1 89.31 201 PRO A C 1
ATOM 1606 O O . PRO A 1 201 ? 42.781 5.953 6.172 1 89.31 201 PRO A O 1
ATOM 1609 N N . THR A 1 202 ? 44.188 5.582 4.422 1 94.94 202 THR A N 1
ATOM 1610 C CA . THR A 1 202 ? 43.125 5.051 3.566 1 94.94 202 THR A CA 1
ATOM 1611 C C . THR A 1 202 ? 43.188 3.525 3.527 1 94.94 202 THR A C 1
ATOM 1613 O O . THR A 1 202 ? 44.219 2.945 3.215 1 94.94 202 THR A O 1
ATOM 1616 N N . LEU A 1 203 ? 42.062 2.912 3.908 1 96.56 203 LEU A N 1
ATOM 1617 C CA . LEU A 1 203 ? 42 1.455 3.885 1 96.56 203 LEU A CA 1
ATOM 1618 C C . LEU A 1 203 ? 41.25 0.965 2.656 1 96.56 203 LEU A C 1
ATOM 1620 O O . LEU A 1 203 ? 41.5 -0.141 2.168 1 96.56 203 LEU A O 1
ATOM 1624 N N . SER A 1 204 ? 40.312 1.722 2.178 1 96.62 204 SER A N 1
ATOM 1625 C CA . SER A 1 204 ? 39.531 1.368 1.001 1 96.62 204 SER A CA 1
ATOM 1626 C C . SER A 1 204 ? 39.125 2.607 0.206 1 96.62 204 SER A C 1
ATOM 1628 O O . SER A 1 204 ? 39.219 3.729 0.714 1 96.62 204 SER A O 1
ATOM 1630 N N . ILE A 1 205 ? 38.75 2.424 -1.046 1 94.81 205 ILE A N 1
ATOM 1631 C CA . ILE A 1 205 ? 38.312 3.492 -1.937 1 94.81 205 ILE A CA 1
ATOM 1632 C C . ILE A 1 205 ? 36.969 3.127 -2.562 1 94.81 205 ILE A C 1
ATOM 1634 O O 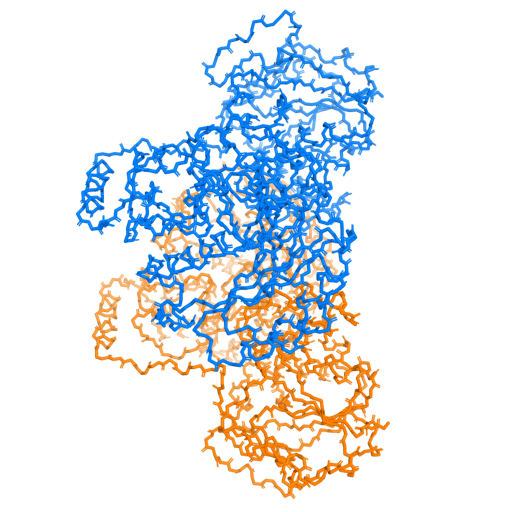. ILE A 1 205 ? 36.844 2.092 -3.223 1 94.81 205 ILE A O 1
ATOM 1638 N N . HIS A 1 206 ? 35.969 3.92 -2.322 1 93.56 206 HIS A N 1
ATOM 1639 C CA . HIS A 1 206 ? 34.688 3.787 -3.025 1 93.56 206 HIS A CA 1
ATOM 1640 C C . HIS A 1 206 ? 34.719 4.512 -4.367 1 93.56 206 HIS A C 1
ATOM 1642 O O . HIS A 1 206 ? 35.062 5.695 -4.43 1 93.56 206 HIS A O 1
ATOM 1648 N N . HIS A 1 207 ? 34.281 3.857 -5.352 1 90 207 HIS A N 1
ATOM 1649 C CA . HIS A 1 207 ? 34.438 4.41 -6.691 1 90 207 HIS A CA 1
ATOM 1650 C C . HIS A 1 207 ? 33.125 4.949 -7.238 1 90 207 HIS A C 1
ATOM 1652 O O . HIS A 1 207 ? 33.062 5.395 -8.391 1 90 207 HIS A O 1
ATOM 1658 N N . TRP A 1 208 ? 32.125 4.945 -6.496 1 84 208 TRP A N 1
ATOM 1659 C CA . TRP A 1 208 ? 30.844 5.551 -6.797 1 84 208 TRP A CA 1
ATOM 1660 C C . TRP A 1 208 ? 30.359 5.152 -8.188 1 84 208 TRP A C 1
ATOM 1662 O O . TRP A 1 208 ? 29.969 6.008 -8.984 1 84 208 TRP A O 1
ATOM 1672 N N . ALA A 1 209 ? 30.266 3.934 -8.523 1 76.06 209 ALA A N 1
ATOM 1673 C CA . ALA A 1 209 ? 29.922 3.416 -9.844 1 76.06 209 ALA A CA 1
ATOM 1674 C C . ALA A 1 209 ? 28.438 3.607 -10.141 1 76.06 209 ALA A C 1
ATOM 1676 O O . ALA A 1 209 ? 28.016 3.549 -11.297 1 76.06 209 ALA A O 1
ATOM 1677 N N . GLY A 1 210 ? 27.641 4.055 -9.211 1 67.69 210 GLY A N 1
ATOM 1678 C CA . GLY A 1 210 ? 26.234 4.359 -9.406 1 67.69 210 GLY A CA 1
ATOM 1679 C C . GLY A 1 210 ? 25.453 3.223 -10.047 1 67.69 210 GLY A C 1
ATOM 1680 O O . GLY A 1 210 ? 24.734 3.432 -11.016 1 67.69 210 GLY A O 1
ATOM 1681 N N . THR A 1 211 ? 25.516 2.08 -9.648 1 59.69 211 THR A N 1
ATOM 1682 C CA . THR A 1 211 ? 24.938 0.897 -10.273 1 59.69 211 THR A CA 1
ATOM 1683 C C . THR A 1 211 ? 23.422 0.878 -10.094 1 59.69 211 THR A C 1
ATOM 1685 O O . THR A 1 211 ? 22.719 0.108 -10.758 1 59.69 211 THR A O 1
ATOM 1688 N N . TRP A 1 212 ? 22.938 1.79 -9.281 1 54.31 212 TRP A N 1
ATOM 1689 C CA . TRP A 1 212 ? 21.5 1.752 -9.047 1 54.31 212 TRP A CA 1
ATOM 1690 C C . TRP A 1 212 ? 20.844 3.07 -9.453 1 54.31 212 TRP A C 1
ATOM 1692 O O . TRP A 1 212 ? 19.609 3.193 -9.43 1 54.31 212 TRP A O 1
ATOM 1702 N N . TRP A 1 213 ? 21.703 4.086 -9.727 1 54.12 213 TRP A N 1
ATOM 1703 C CA . TRP A 1 213 ? 21.188 5.395 -10.125 1 54.12 213 TRP A CA 1
ATOM 1704 C C . TRP A 1 213 ? 21.484 5.68 -11.586 1 54.12 213 TRP A C 1
ATOM 1706 O O . TRP A 1 213 ? 22.594 5.41 -12.07 1 54.12 213 TRP A O 1
ATOM 1716 N N . THR A 1 214 ? 20.469 5.508 -12.32 1 52.88 214 THR A N 1
ATOM 1717 C CA . THR A 1 214 ? 20.703 5.906 -13.703 1 52.88 214 THR A CA 1
ATOM 1718 C C . THR A 1 214 ? 20.359 7.379 -13.914 1 52.88 214 THR A C 1
ATOM 1720 O O . THR A 1 214 ? 19.312 7.84 -13.484 1 52.88 214 THR A O 1
ATOM 1723 N N . ARG A 1 215 ? 21.406 8.148 -14.227 1 55.47 215 ARG A N 1
ATOM 1724 C CA . ARG A 1 215 ? 21.172 9.547 -14.547 1 55.47 215 ARG A CA 1
ATOM 1725 C C . ARG A 1 215 ? 20.141 9.688 -15.656 1 55.47 215 ARG A C 1
ATOM 1727 O O . ARG A 1 215 ? 20.188 8.969 -16.656 1 55.47 215 ARG A O 1
ATOM 1734 N N . ALA A 1 216 ? 19.078 10.414 -15.344 1 63.06 216 ALA A N 1
ATOM 1735 C CA . ALA A 1 216 ? 18.141 10.711 -16.422 1 63.06 216 ALA A CA 1
ATOM 1736 C C . ALA A 1 216 ? 18.859 11.32 -17.625 1 63.06 216 ALA A C 1
ATOM 1738 O O . ALA A 1 216 ? 19.766 12.141 -17.469 1 63.06 216 ALA A O 1
ATOM 1739 N N . PRO A 1 217 ? 18.594 10.742 -18.734 1 65.88 217 PRO A N 1
ATOM 1740 C CA . PRO A 1 217 ? 19.234 11.344 -19.906 1 65.88 217 PRO A CA 1
ATOM 1741 C C . PRO A 1 217 ? 18.953 12.844 -20.016 1 65.88 217 PRO A C 1
ATOM 1743 O O . PRO A 1 217 ? 17.953 13.328 -19.5 1 65.88 217 PRO A O 1
ATOM 1746 N N . ALA A 1 218 ? 20 13.578 -20.5 1 73.75 218 ALA A N 1
ATOM 1747 C CA . ALA A 1 218 ? 19.812 15.008 -20.75 1 73.75 218 ALA A CA 1
ATOM 1748 C C . ALA A 1 218 ? 18.594 15.25 -21.641 1 73.75 218 ALA A C 1
ATOM 1750 O O . ALA A 1 218 ? 18.312 14.445 -22.531 1 73.75 218 ALA A O 1
ATOM 1751 N N . PRO A 1 219 ? 17.922 16.359 -21.344 1 78.81 219 PRO A N 1
ATOM 1752 C CA . PRO A 1 219 ? 16.75 16.641 -22.172 1 78.81 219 PRO A CA 1
ATOM 1753 C C . PRO A 1 219 ? 17.109 16.812 -23.641 1 78.81 219 PRO A C 1
ATOM 1755 O O . PRO A 1 219 ? 18.062 17.516 -23.984 1 78.81 219 PRO A O 1
ATOM 1758 N N . GLY A 1 220 ? 16.453 16.078 -24.453 1 82.44 220 GLY A N 1
ATOM 1759 C CA . GLY A 1 220 ? 16.625 16.219 -25.891 1 82.44 220 GLY A CA 1
ATOM 1760 C C . GLY A 1 220 ? 15.93 17.438 -26.453 1 82.44 220 GLY A C 1
ATOM 1761 O O . GLY A 1 220 ? 15.344 18.234 -25.703 1 82.44 220 GLY A O 1
ATOM 1762 N N . TRP A 1 221 ? 16.156 17.594 -27.766 1 87.88 221 TRP A N 1
ATOM 1763 C CA . TRP A 1 221 ? 15.57 18.75 -28.422 1 87.88 221 TRP A CA 1
ATOM 1764 C C . TRP A 1 221 ? 14.047 18.734 -28.328 1 87.88 221 TRP A C 1
ATOM 1766 O O . TRP A 1 221 ? 13.414 19.781 -28.172 1 87.88 221 TRP A O 1
ATOM 1776 N N . ARG A 1 222 ? 13.461 17.641 -28.344 1 90.12 222 ARG A N 1
ATOM 1777 C CA . ARG A 1 222 ? 12.016 17.531 -28.203 1 90.12 222 ARG A CA 1
ATOM 1778 C C . ARG A 1 222 ? 11.555 18.016 -26.828 1 90.12 222 ARG A C 1
ATOM 1780 O O . ARG A 1 222 ? 10.531 18.672 -26.703 1 90.12 222 ARG A O 1
ATOM 1787 N N . ASP A 1 223 ? 12.422 17.734 -25.859 1 90.75 223 ASP A N 1
ATOM 1788 C CA . ASP A 1 223 ? 12.094 18.141 -24.5 1 90.75 223 ASP A CA 1
ATOM 1789 C C . ASP A 1 223 ? 12.164 19.656 -24.359 1 90.75 223 ASP A C 1
ATOM 1791 O O . ASP A 1 223 ? 11.344 20.266 -23.672 1 90.75 223 ASP A O 1
ATOM 1795 N N . LYS A 1 224 ? 13.062 20.25 -25.016 1 91.75 224 LYS A N 1
ATOM 1796 C CA . LYS A 1 224 ? 13.219 21.703 -24.969 1 91.75 224 LYS A CA 1
ATOM 1797 C C . LYS A 1 224 ? 12.031 22.406 -25.609 1 91.75 224 LYS A C 1
ATOM 1799 O O . LYS A 1 224 ? 11.531 23.406 -25.094 1 91.75 224 LYS A O 1
ATOM 1804 N N . ILE A 1 225 ? 11.641 21.781 -26.703 1 94.31 225 ILE A N 1
ATOM 1805 C CA . ILE A 1 225 ? 10.492 22.359 -27.391 1 94.31 225 ILE A CA 1
ATOM 1806 C C . ILE A 1 225 ? 9.242 22.219 -26.531 1 94.31 225 ILE A C 1
ATOM 1808 O O . ILE A 1 225 ? 8.477 23.172 -26.391 1 94.31 225 ILE A O 1
ATOM 1812 N N . ARG A 1 226 ? 9.109 21.078 -26 1 93.75 226 ARG A N 1
ATOM 1813 C CA . ARG A 1 226 ? 7.953 20.844 -25.141 1 93.75 226 ARG A CA 1
ATOM 1814 C C . ARG A 1 226 ? 7.949 21.797 -23.969 1 93.75 226 ARG A C 1
ATOM 1816 O O . ARG A 1 226 ? 6.906 22.344 -23.594 1 93.75 226 ARG A O 1
ATOM 1823 N N . THR A 1 227 ? 9.07 22 -23.422 1 93.31 227 THR A N 1
ATOM 1824 C CA . THR A 1 227 ? 9.188 22.906 -22.281 1 93.31 227 THR A CA 1
ATOM 1825 C C . THR A 1 227 ? 8.773 24.312 -22.656 1 93.31 227 THR A C 1
ATOM 1827 O O . THR A 1 227 ? 8.023 24.969 -21.938 1 93.31 227 THR A O 1
ATOM 1830 N N . ARG A 1 228 ? 9.195 24.734 -23.781 1 93.75 228 ARG A N 1
ATOM 1831 C CA . ARG A 1 228 ? 8.852 26.078 -24.234 1 93.75 228 ARG A CA 1
ATOM 1832 C C . ARG A 1 228 ? 7.355 26.203 -24.484 1 93.75 228 ARG A C 1
ATOM 1834 O O . ARG A 1 228 ? 6.75 27.234 -24.141 1 93.75 228 ARG A O 1
ATOM 1841 N N . VAL A 1 229 ? 6.844 25.156 -25.031 1 95.06 229 VAL A N 1
ATOM 1842 C CA . VAL A 1 229 ? 5.426 25.188 -25.359 1 95.06 229 VAL A CA 1
ATOM 1843 C C . VAL A 1 229 ? 4.594 25.25 -24.078 1 95.06 229 VAL A C 1
ATOM 1845 O O . VAL A 1 229 ? 3.705 26.094 -23.953 1 95.06 229 VAL A O 1
ATOM 1848 N N . TYR A 1 230 ? 4.938 24.422 -23.172 1 93.56 230 TYR A N 1
ATOM 1849 C CA . TYR A 1 230 ? 4.176 24.375 -21.922 1 93.56 230 TYR A CA 1
ATOM 1850 C C . TYR A 1 230 ? 4.379 25.641 -21.109 1 93.56 230 TYR A C 1
ATOM 1852 O O . TYR A 1 230 ? 3.447 26.125 -20.469 1 93.56 230 TYR A O 1
ATOM 1860 N N . ARG A 1 231 ? 5.52 26.125 -21.078 1 93.12 231 ARG A N 1
ATOM 1861 C CA . ARG A 1 231 ? 5.809 27.359 -20.375 1 93.12 231 ARG A CA 1
ATOM 1862 C C . ARG A 1 231 ? 5.023 28.531 -20.969 1 93.12 231 ARG A C 1
ATOM 1864 O O . ARG A 1 231 ? 4.488 29.359 -20.234 1 93.12 231 ARG A O 1
ATOM 1871 N N . SER A 1 232 ? 4.98 28.578 -22.281 1 93.56 232 SER A N 1
ATOM 1872 C CA . SER A 1 232 ? 4.219 29.625 -22.953 1 93.56 232 SER A CA 1
ATOM 1873 C C . SER A 1 232 ? 2.727 29.5 -22.656 1 93.56 232 SER A C 1
ATOM 1875 O O . SER A 1 232 ? 2.047 30.5 -22.438 1 93.56 232 SER A O 1
ATOM 1877 N N . TRP A 1 233 ? 2.346 28.312 -22.656 1 92.44 233 TRP A N 1
ATOM 1878 C CA . TRP A 1 233 ? 0.944 28.078 -22.328 1 92.44 233 TRP A CA 1
ATOM 1879 C C . TRP A 1 233 ? 0.626 28.547 -20.906 1 92.44 233 TRP A C 1
ATOM 1881 O O . TRP A 1 233 ? -0.424 29.141 -20.672 1 92.44 233 TRP A O 1
ATOM 1891 N N . HIS A 1 234 ? 1.514 28.281 -20.062 1 91.94 234 HIS A N 1
ATOM 1892 C CA . HIS A 1 234 ? 1.366 28.734 -18.688 1 91.94 234 HIS A CA 1
ATOM 1893 C C . HIS A 1 234 ? 1.296 30.266 -18.609 1 91.94 234 HIS A C 1
ATOM 1895 O O . HIS A 1 234 ? 0.415 30.812 -17.953 1 91.94 234 HIS A O 1
ATOM 1901 N N . HIS A 1 235 ? 2.082 30.891 -19.297 1 92 235 HIS A N 1
ATOM 1902 C CA . HIS A 1 235 ? 2.113 32.344 -19.281 1 92 235 HIS A CA 1
ATOM 1903 C C . HIS A 1 235 ? 0.809 32.938 -19.812 1 92 235 HIS A C 1
ATOM 1905 O O . HIS A 1 235 ? 0.344 33.969 -19.328 1 92 235 HIS A O 1
ATOM 1911 N N . LEU A 1 236 ? 0.263 32.188 -20.688 1 91.5 236 LEU A N 1
ATOM 1912 C CA . LEU A 1 236 ? -0.948 32.688 -21.328 1 91.5 236 LEU A CA 1
ATOM 1913 C C . LEU A 1 236 ? -2.178 32.375 -20.484 1 91.5 236 LEU A C 1
ATOM 1915 O O . LEU A 1 236 ? -3.176 33.094 -20.547 1 91.5 236 LEU A O 1
ATOM 1919 N N . THR A 1 237 ? -2.088 31.344 -19.594 1 91.25 237 THR A N 1
ATOM 1920 C CA . THR A 1 237 ? -3.316 30.859 -18.984 1 91.25 237 THR A CA 1
ATOM 1921 C C . THR A 1 237 ? -3.244 31 -17.453 1 91.25 237 THR A C 1
ATOM 1923 O O . THR A 1 237 ? -4.195 30.672 -16.75 1 91.25 237 THR A O 1
ATOM 1926 N N . ARG A 1 238 ? -2.191 31.406 -16.938 1 90.56 238 ARG A N 1
ATOM 1927 C CA . ARG A 1 238 ? -1.972 31.391 -15.484 1 90.56 238 ARG A CA 1
ATOM 1928 C C . ARG A 1 238 ? -2.92 32.344 -14.781 1 90.56 238 ARG A C 1
ATOM 1930 O O . ARG A 1 238 ? -3.186 32.188 -13.586 1 90.56 238 ARG A O 1
ATOM 1937 N N . GLY A 1 239 ? -3.42 33.406 -15.406 1 91.69 239 GLY A N 1
ATOM 1938 C CA . GLY A 1 239 ? -4.281 34.406 -14.758 1 91.69 239 GLY A CA 1
ATOM 1939 C C . GLY A 1 239 ? -3.537 35.312 -13.82 1 91.69 239 GLY A C 1
ATOM 1940 O O . GLY A 1 239 ? -2.316 35.469 -13.93 1 91.69 239 GLY A O 1
ATOM 1941 N N . ALA A 1 240 ? -4.328 35.969 -12.953 1 93.94 240 ALA A N 1
ATOM 1942 C CA . ALA A 1 240 ? -3.73 36.875 -12 1 93.94 240 ALA A CA 1
ATOM 1943 C C . ALA A 1 240 ? -2.846 36.156 -11 1 93.94 240 ALA A C 1
ATOM 1945 O O . ALA A 1 240 ? -3.16 35.031 -10.586 1 93.94 240 ALA A O 1
ATOM 1946 N N . TYR A 1 241 ? -1.769 36.688 -10.695 1 95.38 241 TYR A N 1
ATOM 1947 C CA . TYR A 1 241 ? -0.854 36.094 -9.719 1 95.38 241 TYR A CA 1
ATOM 1948 C C . TYR A 1 241 ? -0.221 37.188 -8.852 1 95.38 241 TYR A C 1
ATOM 1950 O O . TYR A 1 241 ? -0.268 38.375 -9.18 1 95.38 241 TYR A O 1
ATOM 1958 N N . LEU A 1 242 ? 0.239 36.781 -7.77 1 95.5 242 LEU A N 1
ATOM 1959 C CA . LEU A 1 242 ? 0.909 37.688 -6.82 1 95.5 242 LEU A CA 1
ATOM 1960 C C . LEU A 1 242 ? 2.404 37.75 -7.109 1 95.5 242 LEU A C 1
ATOM 1962 O O . LEU A 1 242 ? 3.107 36.75 -7.031 1 95.5 242 LEU A O 1
ATOM 1966 N N . SER A 1 243 ? 2.936 38.906 -7.395 1 95.19 243 SER A N 1
ATOM 1967 C CA . SER A 1 243 ? 4.359 39.094 -7.676 1 95.19 243 SER A CA 1
ATOM 1968 C C . SER A 1 243 ? 5.184 39.031 -6.391 1 95.19 243 SER A C 1
ATOM 1970 O O . SER A 1 243 ? 4.656 39.281 -5.301 1 95.19 243 SER A O 1
ATOM 1972 N N . GLU A 1 244 ? 6.406 38.75 -6.555 1 94.69 244 GLU A N 1
ATOM 1973 C CA . GLU A 1 244 ? 7.309 38.688 -5.406 1 94.69 244 GLU A CA 1
ATOM 1974 C C . GLU A 1 244 ? 7.387 40.062 -4.707 1 94.69 244 GLU A C 1
ATOM 1976 O O . GLU A 1 244 ? 7.355 40.125 -3.477 1 94.69 244 GLU A O 1
ATOM 1981 N N . ALA A 1 245 ? 7.453 41.062 -5.457 1 95.12 245 ALA A N 1
ATOM 1982 C CA . ALA A 1 245 ? 7.531 42.406 -4.914 1 95.12 245 ALA A CA 1
ATOM 1983 C C . ALA A 1 245 ? 6.285 42.75 -4.102 1 95.12 245 ALA A C 1
ATOM 1985 O O . ALA A 1 245 ? 6.387 43.25 -2.977 1 95.12 245 ALA A O 1
ATOM 1986 N N . ALA A 1 246 ? 5.191 42.438 -4.66 1 95.31 246 ALA A N 1
ATOM 1987 C CA . ALA A 1 246 ? 3.93 42.75 -3.979 1 95.31 246 ALA A CA 1
ATOM 1988 C C . ALA A 1 246 ? 3.797 41.906 -2.699 1 95.31 246 ALA A C 1
ATOM 1990 O O . ALA A 1 246 ? 3.32 42.406 -1.68 1 95.31 246 ALA A O 1
ATOM 1991 N N . ALA A 1 247 ? 4.203 40.688 -2.766 1 94.5 247 ALA A N 1
ATOM 1992 C CA . ALA A 1 247 ? 4.117 39.781 -1.614 1 94.5 247 ALA A CA 1
ATOM 1993 C C . ALA A 1 247 ? 5.016 40.281 -0.479 1 94.5 247 ALA A C 1
ATOM 1995 O O . ALA A 1 247 ? 4.609 40.281 0.686 1 94.5 247 ALA A O 1
ATOM 1996 N N . ARG A 1 248 ? 6.168 40.719 -0.823 1 93.31 248 ARG A N 1
ATOM 1997 C CA . ARG A 1 248 ? 7.133 41.188 0.17 1 93.31 248 ARG A CA 1
ATOM 1998 C C . ARG A 1 248 ? 6.688 42.5 0.789 1 93.31 248 ARG A C 1
ATOM 2000 O O . ARG A 1 248 ? 6.887 42.75 1.984 1 93.31 248 ARG A O 1
ATOM 2007 N N . GLU A 1 249 ? 6.121 43.312 -0.017 1 94.25 249 GLU A N 1
ATOM 2008 C CA . GLU A 1 249 ? 5.668 44.625 0.448 1 94.25 249 GLU A CA 1
ATOM 2009 C C . GLU A 1 249 ? 4.555 44.469 1.48 1 94.25 249 GLU A C 1
ATOM 2011 O O . GLU A 1 249 ? 4.402 45.344 2.352 1 94.25 249 GLU A O 1
ATOM 2016 N N . GLY A 1 250 ? 3.895 43.438 1.434 1 93.88 250 GLY A N 1
ATOM 2017 C CA . GLY A 1 250 ? 2.762 43.219 2.32 1 93.88 250 GLY A CA 1
ATOM 2018 C C . GLY A 1 250 ? 3.168 42.75 3.705 1 93.88 250 GLY A C 1
ATOM 2019 O O . GLY A 1 250 ? 2.336 42.688 4.613 1 93.88 250 GLY A O 1
ATOM 2020 N N . VAL A 1 251 ? 4.488 42.531 3.932 1 97.44 251 VAL A N 1
ATOM 2021 C CA . VAL A 1 251 ? 4.93 41.969 5.207 1 97.44 251 VAL A CA 1
ATOM 2022 C C . VAL A 1 251 ? 5.848 42.969 5.914 1 97.44 251 VAL A C 1
ATOM 2024 O O . VAL A 1 251 ? 6.816 43.469 5.32 1 97.44 251 VAL A O 1
ATOM 2027 N N . ASP A 1 252 ? 5.57 43.25 7.117 1 97.12 252 ASP A N 1
ATOM 2028 C CA . ASP A 1 252 ? 6.355 44.156 7.938 1 97.12 252 ASP A CA 1
ATOM 2029 C C . ASP A 1 252 ? 7.73 43.594 8.25 1 97.12 252 ASP A C 1
ATOM 2031 O O . ASP A 1 252 ? 7.84 42.562 8.938 1 97.12 252 ASP A O 1
ATOM 2035 N N . PRO A 1 253 ? 8.758 44.25 7.867 1 96.56 253 PRO A N 1
ATOM 2036 C CA . PRO A 1 253 ? 10.102 43.75 8.148 1 96.56 253 PRO A CA 1
ATOM 2037 C C . PRO A 1 253 ? 10.375 43.594 9.641 1 96.56 253 PRO A C 1
ATOM 2039 O O . PRO A 1 253 ? 11.164 42.719 10.047 1 96.56 253 PRO A O 1
ATOM 2042 N N . ALA A 1 254 ? 9.75 44.406 10.406 1 96.94 254 ALA A N 1
ATOM 2043 C CA . ALA A 1 254 ? 9.945 44.312 11.852 1 96.94 254 ALA A CA 1
ATOM 2044 C C . ALA A 1 254 ? 9.422 43 12.391 1 96.94 254 ALA A C 1
ATOM 2046 O O . ALA A 1 254 ? 10 42.406 13.32 1 96.94 254 ALA A O 1
ATOM 2047 N N . ALA A 1 255 ? 8.359 42.562 11.852 1 97.25 255 ALA A N 1
ATOM 2048 C CA . ALA A 1 255 ? 7.797 41.281 12.258 1 97.25 255 ALA A CA 1
ATOM 2049 C C . ALA A 1 255 ? 8.727 40.125 11.875 1 97.25 255 ALA A C 1
ATOM 2051 O O . ALA A 1 255 ? 8.883 39.188 12.633 1 97.25 255 ALA A O 1
ATOM 2052 N N . VAL A 1 256 ? 9.32 40.219 10.703 1 97.12 256 VAL A N 1
ATOM 2053 C CA . VAL A 1 256 ? 10.219 39.219 10.188 1 97.12 256 VAL A CA 1
ATOM 2054 C C . VAL A 1 256 ? 11.492 39.156 11.039 1 97.12 256 VAL A C 1
ATOM 2056 O O . VAL A 1 256 ? 12.016 38.094 11.328 1 97.12 256 VAL A O 1
ATOM 2059 N N . ALA A 1 257 ? 11.914 40.281 11.516 1 96.44 257 ALA A N 1
ATOM 2060 C CA . ALA A 1 257 ? 13.172 40.375 12.25 1 96.44 257 ALA A CA 1
ATOM 2061 C C . ALA A 1 257 ? 12.977 40.062 13.727 1 96.44 257 ALA A C 1
ATOM 2063 O O . ALA A 1 257 ? 13.945 39.812 14.453 1 96.44 257 ALA A O 1
ATOM 2064 N N . ALA A 1 258 ? 11.75 40.094 14.18 1 95.69 258 ALA A N 1
ATOM 2065 C CA . ALA A 1 258 ? 11.453 39.875 15.586 1 95.69 258 ALA A CA 1
ATOM 2066 C C . ALA A 1 258 ? 11.875 38.469 16 1 95.69 258 ALA A C 1
ATOM 2068 O O . ALA A 1 258 ? 11.859 37.531 15.188 1 95.69 258 ALA A O 1
ATOM 2069 N N . PRO A 1 259 ? 12.242 38.312 17.266 1 94.25 259 PRO A N 1
ATOM 2070 C CA . PRO A 1 259 ? 12.531 36.969 17.75 1 94.25 259 PRO A CA 1
ATOM 2071 C C . PRO A 1 259 ? 11.273 36.125 17.922 1 94.25 259 PRO A C 1
ATOM 2073 O O . PRO A 1 259 ? 10.156 36.656 17.906 1 94.25 259 PRO A O 1
ATOM 2076 N N . ALA A 1 260 ? 11.461 34.844 18.094 1 94 260 ALA A N 1
ATOM 2077 C CA . ALA A 1 260 ? 10.359 33.938 18.391 1 94 260 ALA A CA 1
ATOM 2078 C C . ALA A 1 260 ? 9.648 34.344 19.672 1 94 260 ALA A C 1
ATOM 2080 O O . ALA A 1 260 ? 10.266 34.906 20.594 1 94 260 ALA A O 1
ATOM 2081 N N . PRO A 1 261 ? 8.375 34 19.75 1 93.44 261 PRO A N 1
ATOM 2082 C CA . PRO A 1 261 ? 7.617 34.375 20.938 1 93.44 261 PRO A CA 1
ATOM 2083 C C . PRO A 1 261 ? 8.156 33.75 22.219 1 93.44 261 PRO A C 1
ATOM 2085 O O . PRO A 1 261 ? 8.57 32.594 22.203 1 93.44 261 PRO A O 1
ATOM 2088 N N . SER A 1 262 ? 8.117 34.531 23.266 1 89.62 262 SER A N 1
ATOM 2089 C CA . SER A 1 262 ? 8.492 34 24.578 1 89.62 262 SER A CA 1
ATOM 2090 C C . SER A 1 262 ? 7.262 33.625 25.391 1 89.62 262 SER A C 1
ATOM 2092 O O . SER A 1 262 ? 7.355 32.844 26.328 1 89.62 262 SER A O 1
ATOM 2094 N N . GLY A 1 263 ? 6.141 34.188 25 1 90.94 263 GLY A N 1
ATOM 2095 C CA . GLY A 1 263 ? 4.906 33.906 25.719 1 90.94 263 GLY A CA 1
ATOM 2096 C C . GLY A 1 263 ? 4.254 32.594 25.281 1 90.94 263 GLY A C 1
ATOM 2097 O O . GLY A 1 263 ? 4.73 31.938 24.359 1 90.94 263 GLY A O 1
ATOM 2098 N N . GLY A 1 264 ? 3.195 32.188 26.062 1 95.62 264 GLY A N 1
ATOM 2099 C CA . GLY A 1 264 ? 2.57 30.906 25.828 1 95.62 264 GLY A CA 1
ATOM 2100 C C . GLY A 1 264 ? 1.1 31.016 25.469 1 95.62 264 GLY A C 1
ATOM 2101 O O . GLY A 1 264 ? 0.385 30 25.453 1 95.62 264 GLY A O 1
ATOM 2102 N N . ASN A 1 265 ? 0.623 32.25 25.188 1 98.25 265 ASN A N 1
ATOM 2103 C CA . ASN A 1 265 ? -0.769 32.406 24.766 1 98.25 265 ASN A CA 1
ATOM 2104 C C . ASN A 1 265 ? -0.984 31.891 23.344 1 98.25 265 ASN A C 1
ATOM 2106 O O . ASN A 1 265 ? -0.322 32.344 22.406 1 98.25 265 ASN A O 1
ATOM 2110 N N . VAL A 1 266 ? -1.92 31 23.203 1 98.62 266 VAL A N 1
ATOM 2111 C CA . VAL A 1 266 ? -2.139 30.359 21.906 1 98.62 266 VAL A CA 1
ATOM 2112 C C . VAL A 1 266 ? -3.555 30.672 21.422 1 98.62 266 VAL A C 1
ATOM 2114 O O . VAL A 1 266 ? -4.523 30.516 22.172 1 98.62 266 VAL A O 1
ATOM 2117 N N . ALA A 1 267 ? -3.672 31.141 20.234 1 98.81 267 ALA A N 1
ATOM 2118 C CA . ALA A 1 267 ? -4.961 31.219 19.547 1 98.81 267 ALA A CA 1
ATOM 2119 C C . ALA A 1 267 ? -5.137 30.031 18.594 1 98.81 267 ALA A C 1
ATOM 2121 O O . ALA A 1 267 ? -4.379 29.875 17.641 1 98.81 267 ALA A O 1
ATOM 2122 N N . ILE A 1 268 ? -6.09 29.188 18.859 1 98.75 268 ILE A N 1
ATOM 2123 C CA . ILE A 1 268 ? -6.41 28.094 17.938 1 98.75 268 ILE A CA 1
ATOM 2124 C C . ILE A 1 268 ? -7.426 28.578 16.906 1 98.75 268 ILE A C 1
ATOM 2126 O O . ILE A 1 268 ? -8.562 28.906 17.25 1 98.75 268 ILE A O 1
ATOM 2130 N N . LEU A 1 269 ? -7 28.641 15.656 1 98.81 269 LEU A N 1
ATOM 2131 C CA . LEU A 1 269 ? -7.824 29.125 14.555 1 98.81 269 LEU A CA 1
ATOM 2132 C C . LEU A 1 269 ? -8.375 27.969 13.727 1 98.81 269 LEU A C 1
ATOM 2134 O O . LEU A 1 269 ? -7.605 27.172 13.188 1 98.81 269 LEU A O 1
ATOM 2138 N N . VAL A 1 270 ? -9.703 27.891 13.523 1 98.69 270 VAL A N 1
ATOM 2139 C CA . VAL A 1 270 ? -10.344 26.734 12.922 1 98.69 270 VAL A CA 1
ATOM 2140 C C . VAL A 1 270 ? -11.336 27.172 11.859 1 98.69 270 VAL A C 1
ATOM 2142 O O . VAL A 1 270 ? -12.461 27.578 12.18 1 98.69 270 VAL A O 1
ATOM 2145 N N . PRO A 1 271 ? -10.945 27.078 10.633 1 97.69 271 PRO A N 1
ATOM 2146 C CA . PRO A 1 271 ? -11.961 27.234 9.586 1 97.69 271 PRO A CA 1
ATOM 2147 C C . PRO A 1 271 ? -12.859 26.016 9.453 1 97.69 271 PRO A C 1
ATOM 2149 O O . PRO A 1 271 ? -12.406 24.891 9.609 1 97.69 271 PRO A O 1
ATOM 2152 N N . LEU A 1 272 ? -14.172 26.219 9.203 1 96.12 272 LEU A N 1
ATOM 2153 C CA . LEU A 1 272 ? -15.008 25.047 9.031 1 96.12 272 LEU A CA 1
ATOM 2154 C C . LEU A 1 272 ? -16.172 25.344 8.094 1 96.12 272 LEU A C 1
ATOM 2156 O O . LEU A 1 272 ? -16.625 26.484 7.996 1 96.12 272 LEU A O 1
ATOM 2160 N N . ARG A 1 273 ? -16.5 24.406 7.41 1 94 273 ARG A N 1
ATOM 2161 C CA . ARG A 1 273 ? -17.656 24.359 6.516 1 94 273 ARG A CA 1
ATOM 2162 C C . ARG A 1 273 ? -18.297 22.984 6.523 1 94 273 ARG A C 1
ATOM 2164 O O . ARG A 1 273 ? -17.609 21.969 6.355 1 94 273 ARG A O 1
ATOM 2171 N N . ASP A 1 274 ? -19.625 22.938 6.703 1 92.94 274 ASP A N 1
ATOM 2172 C CA . ASP A 1 274 ? -20.375 21.672 6.707 1 92.94 274 ASP A CA 1
ATOM 2173 C C . ASP A 1 274 ? -19.703 20.641 7.605 1 92.94 274 ASP A C 1
ATOM 2175 O O . ASP A 1 274 ? -19.406 19.531 7.168 1 92.94 274 ASP A O 1
ATOM 2179 N N . ALA A 1 275 ? -19.484 21.062 8.836 1 95.44 275 ALA A N 1
ATOM 2180 C CA . ALA A 1 275 ? -18.688 20.25 9.758 1 95.44 275 ALA A CA 1
ATOM 2181 C C . ALA A 1 275 ? -19.469 19.953 11.031 1 95.44 275 ALA A C 1
ATOM 2183 O O . ALA A 1 275 ? -18.875 19.781 12.102 1 95.44 275 ALA A O 1
ATOM 2184 N N . ALA A 1 276 ? -20.734 19.906 10.961 1 95.75 276 ALA A N 1
ATOM 2185 C CA . ALA A 1 276 ? -21.594 19.766 12.133 1 95.75 276 ALA A CA 1
ATOM 2186 C C . ALA A 1 276 ? -21.203 18.547 12.969 1 95.75 276 ALA A C 1
ATOM 2188 O O . ALA A 1 276 ? -21.078 18.641 14.188 1 95.75 276 ALA A O 1
ATOM 2189 N N . ASP A 1 277 ? -20.891 17.5 12.328 1 94.88 277 ASP A N 1
ATOM 2190 C CA . ASP A 1 277 ? -20.625 16.234 13.016 1 94.88 277 ASP A CA 1
ATOM 2191 C C . ASP A 1 277 ? -19.219 16.219 13.633 1 94.88 277 ASP A C 1
ATOM 2193 O O . ASP A 1 277 ? -18.906 15.367 14.461 1 94.88 277 ASP A O 1
ATOM 2197 N N . HIS A 1 278 ? -18.391 17.203 13.297 1 96.81 278 HIS A N 1
ATOM 2198 C CA . HIS A 1 278 ? -17 17.219 13.758 1 96.81 278 HIS A CA 1
ATOM 2199 C C . HIS A 1 278 ? -16.844 18.156 14.953 1 96.81 278 HIS A C 1
ATOM 2201 O O . HIS A 1 278 ? -15.828 18.109 15.656 1 96.81 278 HIS A O 1
ATOM 2207 N N . ILE A 1 279 ? -17.828 19.031 15.203 1 97.31 279 ILE A N 1
ATOM 2208 C CA . ILE A 1 279 ? -17.672 20.156 16.125 1 97.31 279 ILE A CA 1
ATOM 2209 C C . ILE A 1 279 ? -17.438 19.625 17.531 1 97.31 279 ILE A C 1
ATOM 2211 O O . ILE A 1 279 ? -16.391 19.891 18.141 1 97.31 279 ILE A O 1
ATOM 2215 N N . GLN A 1 280 ? -18.312 18.828 18.016 1 95.69 280 GLN A N 1
ATOM 2216 C CA . GLN A 1 280 ? -18.203 18.391 19.406 1 95.69 280 GLN A CA 1
ATOM 2217 C C . GLN A 1 280 ? -16.969 17.5 19.594 1 95.69 280 GLN A C 1
ATOM 2219 O O . GLN A 1 280 ? -16.188 17.719 20.516 1 95.69 280 GLN A O 1
ATOM 2224 N N . PRO A 1 281 ? -16.828 16.516 18.672 1 95.56 281 PRO A N 1
ATOM 2225 C CA . PRO A 1 281 ? -15.609 15.703 18.844 1 95.56 281 PRO A CA 1
ATOM 2226 C C . PRO A 1 281 ? -14.328 16.531 18.781 1 95.56 281 PRO A C 1
ATOM 2228 O O . PRO A 1 281 ? -13.359 16.219 19.469 1 95.56 281 PRO A O 1
ATOM 2231 N N . PHE A 1 282 ? -14.297 17.5 17.953 1 96.88 282 PHE A N 1
ATOM 2232 C CA . PHE A 1 282 ? -13.141 18.391 17.875 1 96.88 282 PHE A CA 1
ATOM 2233 C C . PHE A 1 282 ? -12.906 19.109 19.188 1 96.88 282 PHE A C 1
ATOM 2235 O O . PHE A 1 282 ? -11.773 19.156 19.688 1 96.88 282 PHE A O 1
ATOM 2242 N N . LEU A 1 283 ? -13.953 19.625 19.75 1 97.25 283 LEU A N 1
ATOM 2243 C CA . LEU A 1 283 ? -13.852 20.344 21.031 1 97.25 283 LEU A CA 1
ATOM 2244 C C . LEU A 1 283 ? -13.414 19.406 22.141 1 97.25 283 LEU A C 1
ATOM 2246 O O . LEU A 1 283 ? -12.672 19.797 23.047 1 97.25 283 LEU A O 1
ATOM 2250 N N . ASP A 1 284 ? -13.844 18.172 22.062 1 95.88 284 ASP A N 1
ATOM 2251 C CA . ASP A 1 284 ? -13.398 17.172 23.031 1 95.88 284 ASP A CA 1
ATOM 2252 C C . ASP A 1 284 ? -11.891 16.938 22.922 1 95.88 284 ASP A C 1
ATOM 2254 O O . ASP A 1 284 ? -11.203 16.844 23.938 1 95.88 284 ASP A O 1
ATOM 2258 N N . ALA A 1 285 ? -11.398 16.875 21.734 1 96.06 285 ALA A N 1
ATOM 2259 C CA . ALA A 1 285 ? -9.969 16.688 21.5 1 96.06 285 ALA A CA 1
ATOM 2260 C C . ALA A 1 285 ? -9.164 17.891 22.016 1 96.06 285 ALA A C 1
ATOM 2262 O O . ALA A 1 285 ? -8.117 17.719 22.641 1 96.06 285 ALA A O 1
ATOM 2263 N N . VAL A 1 286 ? -9.656 19.078 21.797 1 97.19 286 VAL A N 1
ATOM 2264 C CA . VAL A 1 286 ? -8.992 20.297 22.234 1 97.19 286 VAL A CA 1
ATOM 2265 C C . VAL A 1 286 ? -8.992 20.375 23.766 1 97.19 286 VAL A C 1
ATOM 2267 O O . VAL A 1 286 ? -8 20.781 24.375 1 97.19 286 VAL A O 1
ATOM 2270 N N . SER A 1 287 ? -10.102 19.953 24.328 1 96.38 287 SER A N 1
ATOM 2271 C CA . SER A 1 287 ? -10.219 19.969 25.781 1 96.38 287 SER A CA 1
ATOM 2272 C C . SER A 1 287 ? -9.203 19.031 26.438 1 96.38 287 SER A C 1
ATOM 2274 O O . SER A 1 287 ? -8.797 19.25 27.578 1 96.38 287 SER A O 1
ATOM 2276 N N . ALA A 1 288 ? -8.766 18.062 25.734 1 96.5 288 ALA A N 1
ATOM 2277 C CA . ALA A 1 288 ? -7.871 17.047 26.281 1 96.5 288 ALA A CA 1
ATOM 2278 C C . ALA A 1 288 ? -6.414 17.5 26.172 1 96.5 288 ALA A C 1
ATOM 2280 O O . ALA A 1 288 ? -5.508 16.797 26.641 1 96.5 288 ALA A O 1
ATOM 2281 N N . LEU A 1 289 ? -6.121 18.609 25.609 1 97.62 289 LEU A N 1
ATOM 2282 C CA . LEU A 1 289 ? -4.766 19.141 25.484 1 97.62 289 LEU A CA 1
ATOM 2283 C C . LEU A 1 289 ? -4.152 19.375 26.859 1 97.62 289 LEU A C 1
ATOM 2285 O O . LEU A 1 289 ? -4.824 19.891 27.766 1 97.62 289 LEU A O 1
ATOM 2289 N N . ASP A 1 290 ? -2.898 18.906 26.969 1 97.81 290 ASP A N 1
ATOM 2290 C CA . ASP A 1 290 ? -2.121 19.203 28.172 1 97.81 290 ASP A CA 1
ATOM 2291 C C . ASP A 1 290 ? -1.522 20.609 28.109 1 97.81 290 ASP A C 1
ATOM 2293 O O . ASP A 1 290 ? -0.303 20.766 28.031 1 97.81 290 ASP A O 1
ATOM 2297 N N . TYR A 1 291 ? -2.338 21.562 28.219 1 97.62 291 TYR A N 1
ATOM 2298 C CA . TYR A 1 291 ? -2.01 22.969 28.141 1 97.62 291 TYR A CA 1
ATOM 2299 C C . TYR A 1 291 ? -3.016 23.812 28.922 1 97.62 291 TYR A C 1
ATOM 2301 O O . TYR A 1 291 ? -4.219 23.531 28.891 1 97.62 291 TYR A O 1
ATOM 2309 N N . PRO A 1 292 ? -2.602 24.781 29.703 1 96.88 292 PRO A N 1
ATOM 2310 C CA . PRO A 1 292 ? -3.547 25.562 30.484 1 96.88 292 PRO A CA 1
ATOM 2311 C C . PRO A 1 292 ? -4.609 26.25 29.625 1 96.88 292 PRO A C 1
ATOM 2313 O O . PRO A 1 292 ? -4.277 26.969 28.688 1 96.88 292 PRO A O 1
ATOM 2316 N N . LYS A 1 293 ? -5.844 26.109 29.984 1 96.94 293 LYS A N 1
ATOM 2317 C CA . LYS A 1 293 ? -6.957 26.594 29.172 1 96.94 293 LYS A CA 1
ATOM 2318 C C . LYS A 1 293 ? -7.035 28.125 29.203 1 96.94 293 LYS A C 1
ATOM 2320 O O . LYS A 1 293 ? -7.5 28.75 28.25 1 96.94 293 LYS A O 1
ATOM 2325 N N . ASP A 1 294 ? -6.562 28.672 30.25 1 96.31 294 ASP A N 1
ATOM 2326 C CA . ASP A 1 294 ? -6.59 30.125 30.375 1 96.31 294 ASP A CA 1
ATOM 2327 C C . ASP A 1 294 ? -5.551 30.766 29.469 1 96.31 294 ASP A C 1
ATOM 2329 O O . ASP A 1 294 ? -5.48 32 29.375 1 96.31 294 ASP A O 1
ATOM 2333 N N . ARG A 1 295 ? -4.809 29.969 28.766 1 97.81 295 ARG A N 1
ATOM 2334 C CA . ARG A 1 295 ? -3.848 30.484 27.797 1 97.81 295 ARG A CA 1
ATOM 2335 C C . ARG A 1 295 ? -4.289 30.172 26.375 1 97.81 295 ARG A C 1
ATOM 2337 O O . ARG A 1 295 ? -3.568 30.469 25.406 1 97.81 295 ARG A O 1
ATOM 2344 N N . ILE A 1 296 ? -5.402 29.547 26.234 1 98.44 296 ILE A N 1
ATOM 2345 C CA . ILE A 1 296 ? -5.895 29.172 24.922 1 98.44 296 ILE A CA 1
ATOM 2346 C C . ILE A 1 296 ? -7.09 30.047 24.531 1 98.44 296 ILE A C 1
ATOM 2348 O O . ILE A 1 296 ? -8.016 30.203 25.328 1 98.44 296 ILE A O 1
ATOM 2352 N N . LYS A 1 297 ? -6.992 30.625 23.438 1 98.38 297 LYS A N 1
ATOM 2353 C CA . LYS A 1 297 ? -8.094 31.297 22.766 1 98.38 297 LYS A CA 1
ATOM 2354 C C . LYS A 1 297 ? -8.617 30.453 21.594 1 98.38 297 LYS A C 1
ATOM 2356 O O . LYS A 1 297 ? -7.832 29.969 20.781 1 98.38 297 LYS A O 1
ATOM 2361 N N . LEU A 1 298 ? -9.953 30.234 21.562 1 98.44 298 LEU A N 1
ATOM 2362 C CA . LEU A 1 298 ? -10.562 29.5 20.453 1 98.44 298 LEU A CA 1
ATOM 2363 C C . LEU A 1 298 ? -11.195 30.453 19.453 1 98.44 298 LEU A C 1
ATOM 2365 O O . LEU A 1 298 ? -12.008 31.297 19.828 1 98.44 298 LEU A O 1
ATOM 2369 N N . VAL A 1 299 ? -10.781 30.344 18.203 1 98.62 299 VAL A N 1
ATOM 2370 C CA . VAL A 1 299 ? -11.328 31.203 17.156 1 98.62 299 VAL A CA 1
ATOM 2371 C C . VAL A 1 299 ? -11.852 30.344 16.016 1 98.62 299 VAL A C 1
ATOM 2373 O O . VAL A 1 299 ? -11.086 29.609 15.375 1 98.62 299 VAL A O 1
ATOM 2376 N N . PHE A 1 300 ? -13.156 30.453 15.711 1 98.5 300 PHE A N 1
ATOM 2377 C CA . PHE A 1 300 ? -13.781 29.688 14.641 1 98.5 300 PHE A CA 1
ATOM 2378 C C . PHE A 1 300 ? -14.289 30.594 13.539 1 98.5 300 PHE A C 1
ATOM 2380 O O . PHE A 1 300 ? -14.742 31.719 13.812 1 98.5 300 PHE A O 1
ATOM 2387 N N . CYS A 1 301 ? -14.141 30.141 12.32 1 98.31 301 CYS A N 1
ATOM 2388 C CA . CYS A 1 301 ? -14.766 30.844 11.203 1 98.31 301 CYS A CA 1
ATOM 2389 C C . CYS A 1 301 ? -15.562 29.891 10.336 1 98.31 301 CYS A C 1
ATOM 2391 O O . CYS A 1 301 ? -14.992 29 9.688 1 98.31 301 CYS A O 1
ATOM 2393 N N . GLU A 1 302 ? -16.844 30.031 10.375 1 96 302 GLU A N 1
ATOM 2394 C CA . GLU A 1 302 ? -17.75 29.219 9.57 1 96 302 GLU A CA 1
ATOM 2395 C C . GLU A 1 302 ? -18.125 29.922 8.273 1 96 302 GLU A C 1
ATOM 2397 O O . GLU A 1 302 ? -18.328 31.141 8.25 1 96 302 GLU A O 1
ATOM 2402 N N . GLY A 1 303 ? -18.109 29.125 7.188 1 90.06 303 GLY A N 1
ATOM 2403 C CA . GLY A 1 303 ? -18.469 29.703 5.91 1 90.06 303 GLY A CA 1
ATOM 2404 C C . GLY A 1 303 ? -19.344 28.797 5.062 1 90.06 303 GLY A C 1
ATOM 2405 O O . GLY A 1 303 ? -18.953 27.672 4.766 1 90.06 303 GLY A O 1
ATOM 2406 N N . ASP A 1 304 ? -20.531 29.281 4.617 1 89.62 304 ASP A N 1
ATOM 2407 C CA . ASP A 1 304 ? -21.359 28.688 3.578 1 89.62 304 ASP A CA 1
ATOM 2408 C C . ASP A 1 304 ? -21.828 27.297 3.99 1 89.62 304 ASP A C 1
ATOM 2410 O O . ASP A 1 304 ? -21.844 26.375 3.172 1 89.62 304 ASP A O 1
ATOM 2414 N N . SER A 1 305 ? -22.047 27.062 5.242 1 91.62 305 SER A N 1
ATOM 2415 C CA . SER A 1 305 ? -22.516 25.75 5.691 1 91.62 305 SER A CA 1
ATOM 2416 C C . SER A 1 305 ? -23.984 25.547 5.363 1 91.62 305 SER A C 1
ATOM 2418 O O . SER A 1 305 ? -24.766 26.484 5.383 1 91.62 305 SER A O 1
ATOM 2420 N N . THR A 1 306 ? -24.312 24.359 5.051 1 89.44 306 THR A N 1
ATOM 2421 C CA . THR A 1 306 ? -25.703 24.016 4.77 1 89.44 306 THR A CA 1
ATOM 2422 C C . THR A 1 306 ? -26.188 22.922 5.715 1 89.44 306 THR A C 1
ATOM 2424 O O . THR A 1 306 ? -27.328 22.453 5.605 1 89.44 306 THR A O 1
ATOM 2427 N N . ASP A 1 307 ? -25.422 22.578 6.727 1 91.56 307 ASP A N 1
ATOM 2428 C CA . ASP A 1 307 ? -25.75 21.422 7.543 1 91.56 307 ASP A CA 1
ATOM 2429 C C . ASP A 1 307 ? -26 21.812 8.992 1 91.56 307 ASP A C 1
ATOM 2431 O O . ASP A 1 307 ? -25.891 20.984 9.898 1 91.56 307 ASP A O 1
ATOM 2435 N N . GLY A 1 308 ? -26.141 23.047 9.281 1 93.5 308 GLY A N 1
ATOM 2436 C CA . GLY A 1 308 ? -26.406 23.5 10.633 1 93.5 308 GLY A CA 1
ATOM 2437 C C . GLY A 1 308 ? -25.156 23.688 11.461 1 93.5 308 GLY A C 1
ATOM 2438 O O . GLY A 1 308 ? -25.219 23.734 12.695 1 93.5 308 GLY A O 1
ATOM 2439 N N . SER A 1 309 ? -24.031 23.781 10.844 1 96.06 309 SER A N 1
ATOM 2440 C CA . SER A 1 309 ? -22.75 23.891 11.531 1 96.06 309 SER A CA 1
ATOM 2441 C C . SER A 1 309 ? -22.688 25.141 12.414 1 96.06 309 SER A C 1
ATOM 2443 O O . SER A 1 309 ? -22.188 25.094 13.531 1 96.06 309 SER A O 1
ATOM 2445 N N . TRP A 1 310 ? -23.219 26.219 11.922 1 96.56 310 TRP A N 1
ATOM 2446 C CA . TRP A 1 310 ? -23.141 27.469 12.672 1 96.56 310 TRP A CA 1
ATOM 2447 C C . TRP A 1 310 ? -23.891 27.359 14 1 96.56 310 TRP A C 1
ATOM 2449 O O . TRP A 1 310 ? -23.344 27.672 15.055 1 96.56 310 TRP A O 1
ATOM 2459 N N . GLU A 1 311 ? -25.141 26.859 13.953 1 96.31 311 GLU A N 1
ATOM 2460 C CA . GLU A 1 311 ? -25.953 26.719 15.148 1 96.31 311 GLU A CA 1
ATOM 2461 C C . GLU A 1 311 ? -25.328 25.719 16.125 1 96.31 311 GLU A C 1
ATOM 2463 O O . GLU A 1 311 ? -25.297 25.969 17.344 1 96.31 311 GLU A O 1
ATOM 2468 N N . ARG A 1 312 ? -24.875 24.656 15.555 1 96.69 312 ARG A N 1
ATOM 2469 C CA . ARG A 1 312 ? -24.25 23.656 16.391 1 96.69 312 ARG A CA 1
ATOM 2470 C C . ARG A 1 312 ? -22.984 24.203 17.062 1 96.69 312 ARG A C 1
ATOM 2472 O O . ARG A 1 312 ? -22.719 23.891 18.219 1 96.69 312 ARG A O 1
ATOM 2479 N N . LEU A 1 313 ? -22.219 24.953 16.328 1 97.56 313 LEU A N 1
ATOM 2480 C CA . LEU A 1 313 ? -21.016 25.578 16.859 1 97.56 313 LEU A CA 1
ATOM 2481 C C . LEU A 1 313 ? -21.359 26.516 18.016 1 97.56 313 LEU A C 1
ATOM 2483 O O . LEU A 1 313 ? -20.734 26.438 19.078 1 97.56 313 LEU A O 1
ATOM 2487 N N . GLN A 1 314 ? -22.328 27.344 17.891 1 97.12 314 GLN A N 1
ATOM 2488 C CA . GLN A 1 314 ? -22.75 28.266 18.922 1 97.12 314 GLN A CA 1
ATOM 2489 C C . GLN A 1 314 ? -23.156 27.516 20.203 1 97.12 314 GLN A C 1
ATOM 2491 O O . GLN A 1 314 ? -22.75 27.891 21.297 1 97.12 314 GLN A O 1
ATOM 2496 N N . GLN A 1 315 ? -23.875 26.484 19.922 1 96.81 315 GLN A N 1
ATOM 2497 C CA . GLN A 1 315 ? -24.359 25.688 21.062 1 96.81 315 GLN A CA 1
ATOM 2498 C C . GLN A 1 315 ? -23.203 25 21.781 1 96.81 315 GLN A C 1
ATOM 2500 O O . GLN A 1 315 ? -23.172 24.953 23.016 1 96.81 315 GLN A O 1
ATOM 2505 N N . ALA A 1 316 ? -22.328 24.516 21.062 1 96.88 316 ALA A N 1
ATOM 2506 C CA . ALA A 1 316 ? -21.234 23.703 21.625 1 96.88 316 ALA A CA 1
ATOM 2507 C C . ALA A 1 316 ? -20.25 24.578 22.391 1 96.88 316 ALA A C 1
ATOM 2509 O O . ALA A 1 316 ? -19.656 24.125 23.375 1 96.88 316 ALA A O 1
ATOM 2510 N N . VAL A 1 317 ? -20.031 25.844 21.984 1 96.31 317 VAL A N 1
ATOM 2511 C CA . VAL A 1 317 ? -18.984 26.672 22.578 1 96.31 317 VAL A CA 1
ATOM 2512 C C . VAL A 1 317 ? -19.562 27.469 23.75 1 96.31 317 VAL A C 1
ATOM 2514 O O . VAL A 1 317 ? -18.797 28.016 24.562 1 96.31 317 VAL A O 1
ATOM 2517 N N . ALA A 1 318 ? -20.812 27.562 23.859 1 94.69 318 ALA A N 1
ATOM 2518 C CA . ALA A 1 318 ? -21.469 28.375 24.875 1 94.69 318 ALA A CA 1
ATOM 2519 C C . ALA A 1 318 ? -20.969 28 26.266 1 94.69 318 ALA A C 1
ATOM 2521 O O . ALA A 1 318 ? -20.578 28.875 27.047 1 94.69 318 ALA A O 1
ATOM 2522 N N . PRO A 1 319 ? -20.875 26.719 26.516 1 94 319 PRO A N 1
ATOM 2523 C CA . PRO A 1 319 ? -20.422 26.359 27.859 1 94 319 PRO A CA 1
ATOM 2524 C C . PRO A 1 319 ? -18.922 26.578 28.078 1 94 319 PRO A C 1
ATOM 2526 O O . PRO A 1 319 ? -18.438 26.453 29.188 1 94 319 PRO A O 1
ATOM 2529 N N . LEU A 1 320 ? -18.281 26.859 27.078 1 93.81 320 LEU A N 1
ATOM 2530 C CA . LEU A 1 320 ? -16.828 26.953 27.156 1 93.81 320 LEU A CA 1
ATOM 2531 C C . LEU A 1 320 ? -16.391 28.375 27.5 1 93.81 320 LEU A C 1
ATOM 2533 O O . LEU A 1 320 ? -15.242 28.594 27.875 1 93.81 320 LEU A O 1
ATOM 2537 N N . THR A 1 321 ? -17.328 29.234 27.328 1 88.94 321 THR A N 1
ATOM 2538 C CA . THR A 1 321 ? -17.031 30.625 27.656 1 88.94 321 THR A CA 1
ATOM 2539 C C . THR A 1 321 ? -16.625 30.75 29.125 1 88.94 321 THR A C 1
ATOM 2541 O O . THR A 1 321 ? -17.297 30.234 30.016 1 88.94 321 THR A O 1
ATOM 2544 N N . GLY A 1 322 ? -15.477 31.297 29.422 1 89.75 322 GLY A N 1
ATOM 2545 C CA . GLY A 1 322 ? -14.984 31.453 30.781 1 89.75 322 GLY A CA 1
ATOM 2546 C C . GLY A 1 322 ? -13.938 30.406 31.141 1 89.75 322 GLY A C 1
ATOM 2547 O O . GLY A 1 322 ? -13.141 30.625 32.062 1 89.75 322 GLY A O 1
ATOM 2548 N N . ASN A 1 323 ? -13.984 29.297 30.453 1 93.5 323 ASN A N 1
ATOM 2549 C CA . ASN A 1 323 ? -13.016 28.234 30.688 1 93.5 323 ASN A CA 1
ATOM 2550 C C . ASN A 1 323 ? -11.727 28.469 29.906 1 93.5 323 ASN A C 1
ATOM 2552 O O . ASN A 1 323 ? -10.648 28.047 30.344 1 93.5 323 ASN A O 1
ATOM 2556 N N . TYR A 1 324 ? -11.898 29.094 28.812 1 97.31 324 TYR A N 1
ATOM 2557 C CA . TYR A 1 324 ? -10.766 29.438 27.969 1 97.31 324 TYR A CA 1
ATOM 2558 C C . TYR A 1 324 ? -10.469 30.938 28.047 1 97.31 324 TYR A C 1
ATOM 2560 O O . TYR A 1 324 ? -11.273 31.703 28.578 1 97.31 324 TYR A O 1
ATOM 2568 N N . ARG A 1 325 ? -9.273 31.266 27.578 1 97.06 325 ARG A N 1
ATOM 2569 C CA . ARG A 1 325 ? -8.906 32.688 27.594 1 97.06 325 ARG A CA 1
ATOM 2570 C C . ARG A 1 325 ? -9.93 33.531 26.844 1 97.06 325 ARG A C 1
ATOM 2572 O O . ARG A 1 325 ? -10.336 34.594 27.312 1 97.06 325 ARG A O 1
ATOM 2579 N N . ASP A 1 326 ? -10.297 33.031 25.672 1 96.81 326 ASP A N 1
ATOM 2580 C CA . ASP A 1 326 ? -11.328 33.688 24.859 1 96.81 326 ASP A CA 1
ATOM 2581 C C . ASP A 1 326 ? -11.93 32.688 23.859 1 96.81 326 ASP A C 1
ATOM 2583 O O . ASP A 1 326 ? -11.336 31.656 23.562 1 96.81 326 ASP A O 1
ATOM 2587 N N . VAL A 1 327 ? -13.164 32.969 23.469 1 97.56 327 VAL A N 1
ATOM 2588 C CA . VAL A 1 327 ? -13.836 32.25 22.406 1 97.56 327 VAL A CA 1
ATOM 2589 C C . VAL A 1 327 ? -14.453 33.219 21.406 1 97.56 327 VAL A C 1
ATOM 2591 O O . VAL A 1 327 ? -15.289 34.031 21.781 1 97.56 327 VAL A O 1
ATOM 2594 N N . VAL A 1 328 ? -14 33.094 20.172 1 97.75 328 VAL A N 1
ATOM 2595 C CA . VAL A 1 328 ? -14.445 34.031 19.141 1 97.75 328 VAL A CA 1
ATOM 2596 C C . VAL A 1 328 ? -15.094 33.25 18 1 97.75 328 VAL A C 1
ATOM 2598 O O . VAL A 1 328 ? -14.516 32.312 17.469 1 97.75 328 VAL A O 1
ATOM 2601 N N . LEU A 1 329 ? -16.312 33.625 17.641 1 97.81 329 LEU A N 1
ATOM 2602 C CA . LEU A 1 329 ? -17.031 33.031 16.531 1 97.81 329 LEU A CA 1
ATOM 2603 C C . LEU A 1 329 ? -17.188 34.031 15.383 1 97.81 329 LEU A C 1
ATOM 2605 O O . LEU A 1 329 ? -17.75 35.094 15.562 1 97.81 329 LEU A O 1
ATOM 2609 N N . LEU A 1 330 ? -16.641 33.594 14.234 1 97.81 330 LEU A N 1
ATOM 2610 C CA . LEU A 1 330 ? -16.703 34.438 13.039 1 97.81 330 LEU A CA 1
ATOM 2611 C C . LEU A 1 330 ? -17.438 33.688 11.914 1 97.81 330 LEU A C 1
ATOM 2613 O O . LEU A 1 330 ? -17.578 32.469 11.945 1 97.81 330 LEU A O 1
ATOM 2617 N N . GLN A 1 331 ? -17.969 34.438 10.969 1 95.94 331 GLN A N 1
ATOM 2618 C CA . GLN A 1 331 ? -18.547 33.906 9.734 1 95.94 331 GLN A CA 1
ATOM 2619 C C . GLN A 1 331 ? -18.016 34.656 8.516 1 95.94 331 GLN A C 1
ATOM 2621 O O . GLN A 1 331 ? -17.797 35.875 8.562 1 95.94 331 GLN A O 1
ATOM 2626 N N . ARG A 1 332 ? -17.75 33.938 7.559 1 92.69 332 ARG A N 1
ATOM 2627 C CA . ARG A 1 332 ? -17.344 34.531 6.281 1 92.69 332 ARG A CA 1
ATOM 2628 C C . ARG A 1 332 ? -17.906 33.719 5.117 1 92.69 332 ARG A C 1
ATOM 2630 O O . ARG A 1 332 ? -17.516 32.562 4.895 1 92.69 332 ARG A O 1
ATOM 2637 N N . GLN A 1 333 ? -18.781 34.406 4.363 1 89.94 333 GLN A N 1
ATOM 2638 C CA . GLN A 1 333 ? -19.344 33.781 3.178 1 89.94 333 GLN A CA 1
ATOM 2639 C C . GLN A 1 333 ? -18.484 34.031 1.947 1 89.94 333 GLN A C 1
ATOM 2641 O O . GLN A 1 333 ? -18.062 35.156 1.698 1 89.94 333 GLN A O 1
ATOM 2646 N N . THR A 1 334 ? -18.094 33.062 1.313 1 86.38 334 THR A N 1
ATOM 2647 C CA . THR A 1 334 ? -17.281 33.219 0.112 1 86.38 334 THR A CA 1
ATOM 2648 C C . THR A 1 334 ? -18.125 33 -1.143 1 86.38 334 THR A C 1
ATOM 2650 O O . THR A 1 334 ? -17.75 33.438 -2.23 1 86.38 334 THR A O 1
ATOM 2653 N N . GLY A 1 335 ? -19.219 32.219 -0.98 1 83.31 335 GLY A N 1
ATOM 2654 C CA . GLY A 1 335 ? -20.125 31.984 -2.09 1 83.31 335 GLY A CA 1
ATOM 2655 C C . GLY A 1 335 ? -19.641 30.891 -3.027 1 83.31 335 GLY A C 1
ATOM 2656 O O . GLY A 1 335 ? -20.281 30.594 -4.031 1 83.31 335 GLY A O 1
ATOM 2657 N N . VAL A 1 336 ? -18.547 30.328 -2.812 1 76.69 336 VAL A N 1
ATOM 2658 C CA . VAL A 1 336 ? -18 29.297 -3.676 1 76.69 336 VAL A CA 1
ATOM 2659 C C . VAL A 1 336 ? -18.609 27.938 -3.314 1 76.69 336 VAL A C 1
ATOM 2661 O O . VAL A 1 336 ? -18.469 27.469 -2.184 1 76.69 336 VAL A O 1
ATOM 2664 N N . ARG A 1 337 ? -19.516 27.328 -4.258 1 71.56 337 ARG A N 1
ATOM 2665 C CA . ARG A 1 337 ? -20.125 26.016 -4.051 1 71.56 337 ARG A CA 1
ATOM 2666 C C . ARG A 1 337 ? -19.469 24.953 -4.926 1 71.56 337 ARG A C 1
ATOM 2668 O O . ARG A 1 337 ? -19.5 25.062 -6.156 1 71.56 337 ARG A O 1
ATOM 2675 N N . VAL A 1 338 ? -18.703 24.281 -4.332 1 69.25 338 VAL A N 1
ATOM 2676 C CA . VAL A 1 338 ? -18.062 23.203 -5.082 1 69.25 338 VAL A CA 1
ATOM 2677 C C . VAL A 1 338 ? -18.625 21.859 -4.621 1 69.25 338 VAL A C 1
ATOM 2679 O O . VAL A 1 338 ? -18.75 21.609 -3.42 1 69.25 338 VAL A O 1
ATOM 2682 N N . ASP A 1 339 ? -19.031 21.078 -5.629 1 67.62 339 ASP A N 1
ATOM 2683 C CA . ASP A 1 339 ? -19.469 19.703 -5.352 1 67.62 339 ASP A CA 1
ATOM 2684 C C . ASP A 1 339 ? -18.344 18.891 -4.723 1 67.62 339 ASP A C 1
ATOM 2686 O O . ASP A 1 339 ? -17.234 18.812 -5.262 1 67.62 339 ASP A O 1
ATOM 2690 N N . ARG A 1 340 ? -18.562 18.312 -3.643 1 63.44 340 ARG A N 1
ATOM 2691 C CA . ARG A 1 340 ? -17.578 17.562 -2.865 1 63.44 340 ARG A CA 1
ATOM 2692 C C . ARG A 1 340 ? -16.984 16.422 -3.678 1 63.44 340 ARG A C 1
ATOM 2694 O O . ARG A 1 340 ? -15.812 16.078 -3.525 1 63.44 340 ARG A O 1
ATOM 2701 N N . THR A 1 341 ? -17.781 15.828 -4.516 1 60.59 341 THR A N 1
ATOM 2702 C CA . THR A 1 341 ? -17.344 14.672 -5.289 1 60.59 341 THR A CA 1
ATOM 2703 C C . THR A 1 341 ? -16.344 15.102 -6.371 1 60.59 341 THR A C 1
ATOM 2705 O O . THR A 1 341 ? -15.57 14.281 -6.867 1 60.59 341 THR A O 1
ATOM 2708 N N . LYS A 1 342 ? -16.375 16.422 -6.664 1 62.84 342 LYS A N 1
ATOM 2709 C CA . LYS A 1 342 ? -15.539 16.922 -7.758 1 62.84 342 LYS A CA 1
ATOM 2710 C C . LYS A 1 342 ? -14.438 17.844 -7.246 1 62.84 342 LYS A C 1
ATOM 2712 O O . LYS A 1 342 ? -13.695 18.422 -8.031 1 62.84 342 LYS A O 1
ATOM 2717 N N . ARG A 1 343 ? -14.32 17.859 -5.992 1 66.38 343 ARG A N 1
ATOM 2718 C CA . ARG A 1 343 ? -13.469 18.844 -5.355 1 66.38 343 ARG A CA 1
ATOM 2719 C C . ARG A 1 343 ? -12 18.609 -5.703 1 66.38 343 ARG A C 1
ATOM 2721 O O . ARG A 1 343 ? -11.18 19.531 -5.594 1 66.38 343 ARG A O 1
ATOM 2728 N N . ALA A 1 344 ? -11.672 17.469 -6.16 1 66.5 344 ALA A N 1
ATOM 2729 C CA . ALA A 1 344 ? -10.273 17.156 -6.43 1 66.5 344 ALA A CA 1
ATOM 2730 C C . ALA A 1 344 ? -9.898 17.516 -7.863 1 66.5 344 ALA A C 1
ATOM 2732 O O . ALA A 1 344 ? -8.719 17.469 -8.234 1 66.5 344 ALA A O 1
ATOM 2733 N N . LYS A 1 345 ? -10.844 18.016 -8.586 1 76.75 345 LYS A N 1
ATOM 2734 C CA . LYS A 1 345 ? -10.547 18.375 -9.969 1 76.75 345 LYS A CA 1
ATOM 2735 C C . LYS A 1 345 ? -9.555 19.531 -10.031 1 76.75 345 LYS A C 1
ATOM 2737 O O . LYS A 1 345 ? -9.75 20.562 -9.375 1 76.75 345 LYS A O 1
ATOM 2742 N N . ARG A 1 346 ? -8.656 19.547 -10.789 1 82 346 ARG A N 1
ATOM 2743 C CA . ARG A 1 346 ? -7.551 20.484 -10.875 1 82 346 ARG A CA 1
ATOM 2744 C C . ARG A 1 346 ? -8.047 21.875 -11.297 1 82 346 ARG A C 1
ATOM 2746 O O . ARG A 1 346 ? -7.551 22.891 -10.812 1 82 346 ARG A O 1
ATOM 2753 N N . ARG A 1 347 ? -9.047 21.859 -12.031 1 82.19 347 ARG A N 1
ATOM 2754 C CA . ARG A 1 347 ? -9.531 23.109 -12.586 1 82.19 347 ARG A CA 1
ATOM 2755 C C . ARG A 1 347 ? -10.273 23.922 -11.539 1 82.19 347 ARG A C 1
ATOM 2757 O O . ARG A 1 347 ? -10.406 25.141 -11.664 1 82.19 347 ARG A O 1
ATOM 2764 N N . LEU A 1 348 ? -10.617 23.266 -10.453 1 85.56 348 LEU A N 1
ATOM 2765 C CA . LEU A 1 348 ? -11.422 23.938 -9.43 1 85.56 348 LEU A CA 1
ATOM 2766 C C . LEU A 1 348 ? -10.547 24.391 -8.273 1 85.56 348 LEU A C 1
ATOM 2768 O O . LEU A 1 348 ? -11 25.141 -7.398 1 85.56 348 LEU A O 1
ATOM 2772 N N . GLN A 1 349 ? -9.312 24.031 -8.359 1 87.56 349 GLN A N 1
ATOM 2773 C CA . GLN A 1 349 ? -8.469 24.203 -7.184 1 87.56 349 GLN A CA 1
ATOM 2774 C C . GLN A 1 349 ? -8.148 25.688 -6.949 1 87.56 349 GLN A C 1
ATOM 2776 O O . GLN A 1 349 ? -8.07 26.125 -5.805 1 87.56 349 GLN A O 1
ATOM 2781 N N . ARG A 1 350 ? -7.961 26.438 -7.992 1 91.06 350 ARG A N 1
ATOM 2782 C CA . ARG A 1 350 ? -7.656 27.859 -7.836 1 91.06 350 ARG A CA 1
ATOM 2783 C C . ARG A 1 350 ? -8.75 28.562 -7.055 1 91.06 350 ARG A C 1
ATOM 2785 O O . ARG A 1 350 ? -8.477 29.266 -6.078 1 91.06 350 ARG A O 1
ATOM 2792 N N . ALA A 1 351 ? -9.945 28.391 -7.516 1 90.62 351 ALA A N 1
ATOM 2793 C CA . ALA A 1 351 ? -11.078 29.031 -6.863 1 90.62 351 ALA A CA 1
ATOM 2794 C C . ALA A 1 351 ? -11.273 28.5 -5.445 1 90.62 351 ALA A C 1
ATOM 2796 O O . ALA A 1 351 ? -11.461 29.281 -4.508 1 90.62 351 ALA A O 1
ATOM 2797 N N . ARG A 1 352 ? -11.234 27.25 -5.281 1 92.44 352 ARG A N 1
ATOM 2798 C CA . ARG A 1 352 ? -11.461 26.609 -3.988 1 92.44 352 ARG A CA 1
ATOM 2799 C C . ARG A 1 352 ? -10.406 27.031 -2.973 1 92.44 352 ARG A C 1
ATOM 2801 O O . ARG A 1 352 ? -10.742 27.484 -1.877 1 92.44 352 ARG A O 1
ATOM 2808 N N . ARG A 1 353 ? -9.172 26.938 -3.303 1 94.06 353 ARG A N 1
ATOM 2809 C CA . ARG A 1 353 ? -8.086 27.25 -2.385 1 94.06 353 ARG A CA 1
ATOM 2810 C C . ARG A 1 353 ? -7.992 28.75 -2.133 1 94.06 353 ARG A C 1
ATOM 2812 O O . ARG A 1 353 ? -7.605 29.172 -1.044 1 94.06 353 ARG A O 1
ATOM 2819 N N . GLY A 1 354 ? -8.297 29.484 -3.176 1 94.75 354 GLY A N 1
ATOM 2820 C CA . GLY A 1 354 ? -8.414 30.922 -2.955 1 94.75 354 GLY A CA 1
ATOM 2821 C C . GLY A 1 354 ? -9.453 31.281 -1.915 1 94.75 354 GLY A C 1
ATOM 2822 O O . GLY A 1 354 ? -9.219 32.156 -1.07 1 94.75 354 GLY A O 1
ATOM 2823 N N . ALA A 1 355 ? -10.547 30.656 -1.966 1 94 355 ALA A N 1
ATOM 2824 C CA . ALA A 1 355 ? -11.625 30.891 -1.008 1 94 355 ALA A CA 1
ATOM 2825 C C . ALA A 1 355 ? -11.195 30.5 0.405 1 94 355 ALA A C 1
ATOM 2827 O O . ALA A 1 355 ? -11.484 31.219 1.366 1 94 355 ALA A O 1
ATOM 2828 N N . ILE A 1 356 ? -10.539 29.438 0.54 1 94.69 356 ILE A N 1
ATOM 2829 C CA . ILE A 1 356 ? -10.062 28.984 1.844 1 94.69 356 ILE A CA 1
ATOM 2830 C C . ILE A 1 356 ? -9.062 30 2.402 1 94.69 356 ILE A C 1
ATOM 2832 O O . ILE A 1 356 ? -9.086 30.312 3.594 1 94.69 356 ILE A O 1
ATOM 2836 N N . ALA A 1 357 ? -8.203 30.469 1.524 1 97.12 357 ALA A N 1
ATOM 2837 C CA . ALA A 1 357 ? -7.23 31.484 1.935 1 97.12 357 ALA A CA 1
ATOM 2838 C C . ALA A 1 357 ? -7.934 32.719 2.473 1 97.12 357 ALA A C 1
ATOM 2840 O O . ALA A 1 357 ? -7.512 33.281 3.48 1 97.12 357 ALA A O 1
ATOM 2841 N N . LYS A 1 358 ? -9 33.094 1.824 1 96.44 358 LYS A N 1
ATOM 2842 C CA . LYS A 1 358 ? -9.766 34.25 2.275 1 96.44 358 LYS A CA 1
ATOM 2843 C C . LYS A 1 358 ? -10.312 34.031 3.684 1 96.44 358 LYS A C 1
ATOM 2845 O O . LYS A 1 358 ? -10.273 34.938 4.516 1 96.44 358 LYS A O 1
ATOM 2850 N N . VAL A 1 359 ? -10.812 32.906 3.91 1 96.94 359 VAL A N 1
ATOM 2851 C CA . VAL A 1 359 ? -11.359 32.562 5.219 1 96.94 359 VAL A CA 1
ATOM 2852 C C . VAL A 1 359 ? -10.25 32.594 6.266 1 96.94 359 VAL A C 1
ATOM 2854 O O . VAL A 1 359 ? -10.43 33.125 7.363 1 96.94 359 VAL A O 1
ATOM 2857 N N . ARG A 1 360 ? -9.109 32 5.957 1 98.06 360 ARG A N 1
ATOM 2858 C CA . ARG A 1 360 ? -7.98 32 6.883 1 98.06 360 ARG A CA 1
ATOM 2859 C C . ARG A 1 360 ? -7.516 33.438 7.191 1 98.06 360 ARG A C 1
ATOM 2861 O O . ARG A 1 360 ? -7.238 33.75 8.344 1 98.06 360 ARG A O 1
ATOM 2868 N N . ASN A 1 361 ? -7.434 34.219 6.145 1 98.12 361 ASN A N 1
ATOM 2869 C CA . ASN A 1 361 ? -7.008 35.594 6.355 1 98.12 361 ASN A CA 1
ATOM 2870 C C . ASN A 1 361 ? -8.023 36.375 7.184 1 98.12 361 ASN A C 1
ATOM 2872 O O . ASN A 1 361 ? -7.656 37.25 7.977 1 98.12 361 ASN A O 1
ATOM 2876 N N . HIS A 1 362 ? -9.281 36.031 6.973 1 98.12 362 HIS A N 1
ATOM 2877 C CA . HIS A 1 362 ? -10.312 36.625 7.812 1 98.12 362 HIS A CA 1
ATOM 2878 C C . HIS A 1 362 ? -10.102 36.281 9.281 1 98.12 362 HIS A C 1
ATOM 2880 O O . HIS A 1 362 ? -10.273 37.125 10.164 1 98.12 362 HIS A O 1
ATOM 2886 N N . LEU A 1 363 ? -9.75 35.094 9.562 1 98.56 363 LEU A N 1
ATOM 2887 C CA . LEU A 1 363 ? -9.445 34.625 10.914 1 98.56 363 LEU A CA 1
ATOM 2888 C C . LEU A 1 363 ? -8.258 35.375 11.492 1 98.56 363 LEU A C 1
ATOM 2890 O O . LEU A 1 363 ? -8.234 35.688 12.688 1 98.56 363 LEU A O 1
ATOM 2894 N N . ILE A 1 364 ? -7.262 35.656 10.672 1 98.5 364 ILE A N 1
ATOM 2895 C CA . ILE A 1 364 ? -6.102 36.406 11.117 1 98.5 364 ILE A CA 1
ATOM 2896 C C . ILE A 1 364 ? -6.531 37.844 11.5 1 98.5 364 ILE A C 1
ATOM 2898 O O . ILE A 1 364 ? -6.223 38.312 12.594 1 98.5 364 ILE A O 1
ATOM 2902 N N . ASP A 1 365 ? -7.297 38.438 10.648 1 97.88 365 ASP A N 1
ATOM 2903 C CA . ASP A 1 365 ? -7.66 39.844 10.781 1 97.88 365 ASP A CA 1
ATOM 2904 C C . ASP A 1 365 ? -8.562 40.062 12 1 97.88 365 ASP A C 1
ATOM 2906 O O . ASP A 1 365 ? -8.477 41.125 12.656 1 97.88 365 ASP A O 1
ATOM 2910 N N . HIS A 1 366 ? -9.367 39.094 12.305 1 98.06 366 HIS A N 1
ATOM 2911 C CA . HIS A 1 366 ? -10.406 39.344 13.305 1 98.06 366 HIS A CA 1
ATOM 2912 C C . HIS A 1 366 ? -10.227 38.438 14.516 1 98.06 366 HIS A C 1
ATOM 2914 O O . HIS A 1 366 ? -10.914 38.594 15.531 1 98.06 366 HIS A O 1
ATOM 2920 N N . GLY A 1 367 ? -9.336 37.531 14.422 1 98 367 GLY A N 1
ATOM 2921 C CA . GLY A 1 367 ? -9.219 36.531 15.492 1 98 367 GLY A CA 1
ATOM 2922 C C . GLY A 1 367 ? -7.945 36.688 16.297 1 98 367 GLY A C 1
ATOM 2923 O O . GLY A 1 367 ? -7.836 36.156 17.391 1 98 367 GLY A O 1
ATOM 2924 N N . LEU A 1 368 ? -6.957 37.375 15.766 1 98.06 368 LEU A N 1
ATOM 2925 C CA . LEU A 1 368 ? -5.68 37.531 16.453 1 98.06 368 LEU A CA 1
ATOM 2926 C C . LEU A 1 368 ? -5.574 38.875 17.141 1 98.06 368 LEU A C 1
ATOM 2928 O O . LEU A 1 368 ? -5.91 39.906 16.531 1 98.06 368 LEU A O 1
ATOM 2932 N N . ASP A 1 369 ? -5.133 38.844 18.375 1 97.06 369 ASP A N 1
ATOM 2933 C CA . ASP A 1 369 ? -4.902 40.062 19.172 1 97.06 369 ASP A CA 1
ATOM 2934 C C . ASP A 1 369 ? -3.428 40.188 19.547 1 97.06 369 ASP A C 1
ATOM 2936 O O . ASP A 1 369 ? -2.652 39.25 19.391 1 97.06 369 ASP A O 1
ATOM 2940 N N . PRO A 1 370 ? -3.057 41.312 20.078 1 95.5 370 PRO A N 1
ATOM 2941 C CA . PRO A 1 370 ? -1.655 41.531 20.438 1 95.5 370 PRO A CA 1
ATOM 2942 C C . PRO A 1 370 ? -1.176 40.562 21.531 1 95.5 370 PRO A C 1
ATOM 2944 O O . PRO A 1 370 ? 0.016 40.25 21.609 1 95.5 370 PRO A O 1
ATOM 2947 N N . ASP A 1 371 ? -2.059 40.062 22.312 1 96.06 371 ASP A N 1
ATOM 2948 C CA . ASP A 1 371 ? -1.672 39.219 23.422 1 96.06 371 ASP A CA 1
ATOM 2949 C C . ASP A 1 371 ? -1.562 37.75 22.984 1 96.06 371 ASP A C 1
ATOM 2951 O O . ASP A 1 371 ? -1.192 36.875 23.766 1 96.06 371 ASP A O 1
ATOM 2955 N N . ASP A 1 372 ? -1.873 37.469 21.781 1 98.25 372 ASP A N 1
ATOM 2956 C CA . ASP A 1 372 ? -1.66 36.125 21.234 1 98.25 372 ASP A CA 1
ATOM 2957 C C . ASP A 1 372 ? -0.208 35.938 20.812 1 98.25 372 ASP A C 1
ATOM 2959 O O . ASP A 1 372 ? 0.286 36.656 19.938 1 98.25 372 ASP A O 1
ATOM 2963 N N . ASP A 1 373 ? 0.437 35 21.375 1 98.38 373 ASP A N 1
ATOM 2964 C CA . ASP A 1 373 ? 1.828 34.719 21.031 1 98.38 373 ASP A CA 1
ATOM 2965 C C . ASP A 1 373 ? 1.924 33.75 19.844 1 98.38 373 ASP A C 1
ATOM 2967 O O . ASP A 1 373 ? 2.77 33.938 18.969 1 98.38 373 ASP A O 1
ATOM 2971 N N . TRP A 1 374 ? 1.088 32.781 19.844 1 98.62 374 TRP A N 1
ATOM 2972 C CA . TRP A 1 374 ? 1.101 31.734 18.812 1 98.62 374 TRP A CA 1
ATOM 2973 C C . TRP A 1 374 ? -0.27 31.594 18.156 1 98.62 374 TRP A C 1
ATOM 2975 O O . TRP A 1 374 ? -1.299 31.781 18.812 1 98.62 374 TRP A O 1
ATOM 2985 N N . ALA A 1 375 ? -0.289 31.312 16.906 1 98.75 375 ALA A N 1
ATOM 2986 C CA . ALA A 1 375 ? -1.474 30.906 16.156 1 98.75 375 ALA A CA 1
ATOM 2987 C C . ALA A 1 375 ? -1.392 29.438 15.742 1 98.75 375 ALA A C 1
ATOM 2989 O O . ALA A 1 375 ? -0.495 29.047 14.992 1 98.75 375 ALA A O 1
ATOM 2990 N N . LEU A 1 376 ? -2.234 28.641 16.234 1 98.81 376 LEU A N 1
ATOM 2991 C CA . LEU A 1 376 ? -2.303 27.234 15.844 1 98.81 376 LEU A CA 1
ATOM 2992 C C . LEU A 1 376 ? -3.488 26.984 14.922 1 98.81 376 LEU A C 1
ATOM 2994 O O . LEU A 1 376 ? -4.641 27.031 15.352 1 98.81 376 LEU A O 1
ATOM 2998 N N . TRP A 1 377 ? -3.172 26.734 13.703 1 98.88 377 TRP A N 1
ATOM 2999 C CA . TRP A 1 377 ? -4.203 26.344 12.75 1 98.88 377 TRP A CA 1
ATOM 3000 C C . TRP A 1 377 ? -4.531 24.859 12.883 1 98.88 377 TRP A C 1
ATOM 3002 O O . TRP A 1 377 ? -3.629 24.016 12.945 1 98.88 377 TRP A O 1
ATOM 3012 N N . VAL A 1 378 ? -5.82 24.531 12.922 1 98.69 378 VAL A N 1
ATOM 3013 C CA . VAL A 1 378 ? -6.238 23.125 12.969 1 98.69 378 VAL A CA 1
ATOM 3014 C C . VAL A 1 378 ? -7.469 22.922 12.086 1 98.69 378 VAL A C 1
ATOM 3016 O O . VAL A 1 378 ? -8.469 23.641 12.234 1 98.69 378 VAL A O 1
ATOM 3019 N N . ASP A 1 379 ? -7.375 22 11.188 1 97.94 379 ASP A N 1
ATOM 3020 C CA . ASP A 1 379 ? -8.578 21.609 10.461 1 97.94 379 ASP A CA 1
ATOM 3021 C C . ASP A 1 379 ? -9.57 20.891 11.375 1 97.94 379 ASP A C 1
ATOM 3023 O O . ASP A 1 379 ? -9.172 20.078 12.211 1 97.94 379 ASP A O 1
ATOM 3027 N N . ILE A 1 380 ? -10.781 21.172 11.172 1 97.56 380 ILE A N 1
ATOM 3028 C CA . ILE A 1 380 ? -11.836 20.688 12.047 1 97.56 380 ILE A CA 1
ATOM 3029 C C . ILE A 1 380 ? -11.914 19.156 11.969 1 97.56 380 ILE A C 1
ATOM 3031 O O . ILE A 1 380 ? -12.406 18.516 12.891 1 97.56 380 ILE A O 1
ATOM 3035 N N . ASP A 1 381 ? -11.406 18.547 10.875 1 96.81 381 ASP A N 1
ATOM 3036 C CA . ASP A 1 381 ? -11.531 17.109 10.68 1 96.81 381 ASP A CA 1
ATOM 3037 C C . ASP A 1 381 ? -10.242 16.391 11.07 1 96.81 381 ASP A C 1
ATOM 3039 O O . ASP A 1 381 ? -10.047 15.219 10.727 1 96.81 381 ASP A O 1
ATOM 3043 N N . VAL A 1 382 ? -9.25 17.047 11.711 1 98.06 382 VAL A N 1
ATOM 3044 C CA . VAL A 1 382 ? -8.195 16.391 12.484 1 98.06 382 VAL A CA 1
ATOM 3045 C C . VAL A 1 382 ? -8.773 15.883 13.805 1 98.06 382 VAL A C 1
ATOM 3047 O O . VAL A 1 382 ? -9.211 16.672 14.641 1 98.06 382 VAL A O 1
ATOM 3050 N N . TRP A 1 383 ? -8.766 14.586 13.992 1 97.12 383 TRP A N 1
ATOM 3051 C CA . TRP A 1 383 ? -9.609 14.086 15.07 1 97.12 383 TRP A CA 1
ATOM 3052 C C . TRP A 1 383 ? -8.766 13.555 16.219 1 97.12 383 TRP A C 1
ATOM 3054 O O . TRP A 1 383 ? -9.273 13.344 17.328 1 97.12 383 TRP A O 1
ATOM 3064 N N . ARG A 1 384 ? -7.469 13.344 15.977 1 97 384 ARG A N 1
ATOM 3065 C CA . ARG A 1 384 ? -6.629 12.82 17.047 1 97 384 ARG A CA 1
ATOM 3066 C C . ARG A 1 384 ? -5.219 13.398 16.969 1 97 384 ARG A C 1
ATOM 3068 O O . ARG A 1 384 ? -4.613 13.422 15.898 1 97 384 ARG A O 1
ATOM 3075 N N . PHE A 1 385 ? -4.668 13.844 18.078 1 97.94 385 PHE A N 1
ATOM 3076 C CA . PHE A 1 385 ? -3.303 14.32 18.25 1 97.94 385 PHE A CA 1
ATOM 3077 C C . PHE A 1 385 ? -2.873 14.195 19.703 1 97.94 385 PHE A C 1
ATOM 3079 O O . PHE A 1 385 ? -3.715 14.109 20.609 1 97.94 385 PHE A O 1
ATOM 3086 N N . PRO A 1 386 ? -1.591 14.125 19.984 1 97.75 386 PRO A N 1
ATOM 3087 C CA . PRO A 1 386 ? -1.11 13.977 21.359 1 97.75 386 PRO A CA 1
ATOM 3088 C C . PRO A 1 386 ? -1.514 15.148 22.25 1 97.75 386 PRO A C 1
ATOM 3090 O O . PRO A 1 386 ? -1.588 16.281 21.781 1 97.75 386 PRO A O 1
ATOM 3093 N N . GLY A 1 387 ? -1.684 14.805 23.516 1 98.06 387 GLY A N 1
ATOM 3094 C CA . GLY A 1 387 ? -2.061 15.828 24.469 1 98.06 387 GLY A CA 1
ATOM 3095 C C . GLY A 1 387 ? -1.021 16.922 24.609 1 98.06 387 GLY A C 1
ATOM 3096 O O . GLY A 1 387 ? -1.354 18.062 24.922 1 98.06 387 GLY A O 1
ATOM 3097 N N . ASP A 1 388 ? 0.187 16.594 24.359 1 98.25 388 ASP A N 1
ATOM 3098 C CA . ASP A 1 388 ? 1.264 17.562 24.531 1 98.25 388 ASP A CA 1
ATOM 3099 C C . ASP A 1 388 ? 1.685 18.156 23.188 1 98.25 388 ASP A C 1
ATOM 3101 O O . ASP A 1 388 ? 2.814 18.625 23.047 1 98.25 388 ASP A O 1
ATOM 3105 N N . ILE A 1 389 ? 0.829 18.141 22.141 1 98.31 389 ILE A N 1
ATOM 3106 C CA . ILE A 1 389 ? 1.142 18.562 20.781 1 98.31 389 ILE A CA 1
ATOM 3107 C C . ILE A 1 389 ? 1.62 20.016 20.797 1 98.31 389 ILE A C 1
ATOM 3109 O O . ILE A 1 389 ? 2.572 20.359 20.094 1 98.31 389 ILE A O 1
ATOM 3113 N N . LEU A 1 390 ? 1.065 20.906 21.578 1 98.06 390 LEU A N 1
ATOM 3114 C CA . LEU A 1 390 ? 1.442 22.312 21.609 1 98.06 390 LEU A CA 1
ATOM 3115 C C . LEU A 1 390 ? 2.869 22.484 22.125 1 98.06 390 LEU A C 1
ATOM 3117 O O . LEU A 1 390 ? 3.678 23.172 21.5 1 98.06 390 LEU A O 1
ATOM 3121 N N . SER A 1 391 ? 3.168 21.797 23.203 1 97.38 391 SER A N 1
ATOM 3122 C CA . SER A 1 391 ? 4.512 21.875 23.766 1 97.38 391 SER A CA 1
ATOM 3123 C C . SER A 1 391 ? 5.551 21.344 22.781 1 97.38 391 SER A C 1
ATOM 3125 O O . SER A 1 391 ? 6.625 21.938 22.625 1 97.38 391 SER A O 1
ATOM 3127 N N . ARG A 1 392 ? 5.203 20.328 22.109 1 97.81 392 ARG A N 1
ATOM 3128 C CA . ARG A 1 392 ? 6.133 19.703 21.172 1 97.81 392 ARG A CA 1
ATOM 3129 C C . ARG A 1 392 ? 6.371 20.594 19.953 1 97.81 392 ARG A C 1
ATOM 3131 O O . ARG A 1 392 ? 7.496 20.688 19.453 1 97.81 392 ARG A O 1
ATOM 3138 N N . LEU A 1 393 ? 5.363 21.234 19.5 1 98.19 393 LEU A N 1
ATOM 3139 C CA . LEU A 1 393 ? 5.5 22.141 18.359 1 98.19 393 LEU A CA 1
ATOM 3140 C C . LEU A 1 393 ? 6.332 23.359 18.734 1 98.19 393 LEU A C 1
ATOM 3142 O O . LEU A 1 393 ? 7.117 23.844 17.922 1 98.19 393 LEU A O 1
ATOM 3146 N N . MET A 1 394 ? 6.27 23.828 19.984 1 97 394 MET A N 1
ATOM 3147 C CA . MET A 1 394 ? 6.91 25.062 20.422 1 97 394 MET A CA 1
ATOM 3148 C C . MET A 1 394 ? 8.336 24.812 20.891 1 97 394 MET A C 1
ATOM 3150 O O . MET A 1 394 ? 9.141 25.734 21 1 97 394 MET A O 1
ATOM 3154 N N . GLU A 1 395 ? 8.602 23.578 21.188 1 94.12 395 GLU A N 1
ATOM 3155 C CA . GLU A 1 395 ? 9.828 23.203 21.875 1 94.12 395 GLU A CA 1
ATOM 3156 C C . GLU A 1 395 ? 11.062 23.641 21.078 1 94.12 395 GLU A C 1
ATOM 3158 O O . GLU A 1 395 ? 12.047 24.109 21.656 1 94.12 395 GLU A O 1
ATOM 3163 N N . GLY A 1 396 ? 11.062 23.625 19.828 1 91.69 396 GLY A N 1
ATOM 3164 C CA . GLY A 1 396 ? 12.227 23.922 19.016 1 91.69 396 GLY A CA 1
ATOM 3165 C C . GLY A 1 396 ? 12.438 25.406 18.812 1 91.69 396 GLY A C 1
ATOM 3166 O O . GLY A 1 396 ? 13.492 25.828 18.328 1 91.69 396 GLY A O 1
ATOM 3167 N N . GLY A 1 397 ? 11.453 26.219 19.156 1 93.44 397 GLY A N 1
ATOM 3168 C CA . GLY A 1 397 ? 11.57 27.656 19.016 1 93.44 397 GLY A CA 1
ATOM 3169 C C . GLY A 1 397 ? 11.43 28.141 17.578 1 93.44 397 GLY A C 1
ATOM 3170 O O . GLY A 1 397 ? 11.781 29.266 17.25 1 93.44 397 GLY A O 1
ATOM 3171 N N . HIS A 1 398 ? 11.039 27.266 16.734 1 96.25 398 HIS A N 1
ATOM 3172 C CA . HIS A 1 398 ? 10.828 27.656 15.344 1 96.25 398 HIS A CA 1
ATOM 3173 C C . HIS A 1 398 ? 9.516 28.438 15.188 1 96.25 398 HIS A C 1
ATOM 3175 O O . HIS A 1 398 ? 8.531 28.141 15.859 1 96.25 398 HIS A O 1
ATOM 3181 N N . ARG A 1 399 ? 9.516 29.344 14.258 1 98.38 399 ARG A N 1
ATOM 3182 C CA . ARG A 1 399 ? 8.422 30.312 14.188 1 98.38 399 ARG A CA 1
ATOM 3183 C C . ARG A 1 399 ? 7.27 29.766 13.352 1 98.38 399 ARG A C 1
ATOM 3185 O O . ARG A 1 399 ? 6.152 30.297 13.406 1 98.38 399 ARG A O 1
ATOM 3192 N N . ILE A 1 400 ? 7.523 28.812 12.445 1 98.62 400 ILE A N 1
ATOM 3193 C CA . ILE A 1 400 ? 6.527 28.094 11.648 1 98.62 400 ILE A CA 1
ATOM 3194 C C . ILE A 1 400 ? 6.797 26.594 11.711 1 98.62 400 ILE A C 1
ATOM 3196 O O . ILE A 1 400 ? 7.863 26.125 11.289 1 98.62 400 ILE A O 1
ATOM 3200 N N . VAL A 1 401 ? 5.852 25.812 12.258 1 98.62 401 VAL A N 1
ATOM 3201 C CA . VAL A 1 401 ? 6.102 24.391 12.484 1 98.62 401 VAL A CA 1
ATOM 3202 C C . VAL A 1 401 ? 4.871 23.578 12.094 1 98.62 401 VAL A C 1
ATOM 3204 O O . VAL A 1 401 ? 3.738 23.984 12.375 1 98.62 401 VAL A O 1
ATOM 3207 N N . VAL A 1 402 ? 5.09 22.5 11.391 1 98.56 402 VAL A N 1
ATOM 3208 C CA . VAL A 1 402 ? 4.004 21.609 10.992 1 98.56 402 VAL A CA 1
ATOM 3209 C C . VAL A 1 402 ? 4.316 20.172 11.445 1 98.56 402 VAL A C 1
ATOM 3211 O O . VAL A 1 402 ? 5.449 19.719 11.32 1 98.56 402 VAL A O 1
ATOM 3214 N N . PRO A 1 403 ? 3.379 19.453 12.086 1 98.75 403 PRO A N 1
ATOM 3215 C CA . PRO A 1 403 ? 3.529 18 12.305 1 98.75 403 PRO A CA 1
ATOM 3216 C C . PRO A 1 403 ? 3.164 17.188 11.07 1 98.75 403 PRO A C 1
ATOM 3218 O O . PRO A 1 403 ? 2.775 17.734 10.047 1 98.75 403 PRO A O 1
ATOM 3221 N N . ASN A 1 404 ? 3.359 15.875 11.125 1 98.69 404 ASN A N 1
ATOM 3222 C CA . ASN A 1 404 ? 3.006 14.953 10.055 1 98.69 404 ASN A CA 1
ATOM 3223 C C . ASN A 1 404 ? 1.564 14.469 10.188 1 98.69 404 ASN A C 1
ATOM 3225 O O . ASN A 1 404 ? 1.241 13.703 11.102 1 98.69 404 ASN A O 1
ATOM 3229 N N . CYS A 1 405 ? 0.718 14.906 9.328 1 98.69 405 CYS A N 1
ATOM 3230 C CA . CYS A 1 405 ? -0.676 14.484 9.344 1 98.69 405 CYS A CA 1
ATOM 3231 C C . CYS A 1 405 ? -0.871 13.219 8.516 1 98.69 405 CYS A C 1
ATOM 3233 O O . CYS A 1 405 ? -0.554 13.203 7.32 1 98.69 405 CYS A O 1
ATOM 3235 N N . VAL A 1 406 ? -1.405 12.188 9.133 1 98 406 VAL A N 1
ATOM 3236 C CA . VAL A 1 406 ? -1.625 10.906 8.477 1 98 406 VAL A CA 1
ATOM 3237 C C . VAL A 1 406 ? -3.053 10.43 8.734 1 98 406 VAL A C 1
ATOM 3239 O O . VAL A 1 406 ? -3.742 10.961 9.602 1 98 406 VAL A O 1
ATOM 3242 N N . LYS A 1 407 ? -3.525 9.461 7.957 1 97.25 407 LYS A N 1
ATOM 3243 C CA . LYS A 1 407 ? -4.816 8.82 8.211 1 97.25 407 LYS A CA 1
ATOM 3244 C C . LYS A 1 407 ? -4.656 7.594 9.102 1 97.25 407 LYS A C 1
ATOM 3246 O O . LYS A 1 407 ? -5.562 7.254 9.867 1 97.25 407 LYS A O 1
ATOM 3251 N N . ILE A 1 408 ? -3.555 6.93 8.875 1 95.5 408 ILE A N 1
ATOM 3252 C CA . ILE A 1 408 ? -3.164 5.746 9.633 1 95.5 408 ILE A CA 1
ATOM 3253 C C . ILE A 1 408 ? -1.83 5.996 10.336 1 95.5 408 ILE A C 1
ATOM 3255 O O . ILE A 1 408 ? -0.845 6.367 9.695 1 95.5 408 ILE A O 1
ATOM 3259 N N . ALA A 1 409 ? -1.821 5.797 11.664 1 95.12 409 ALA A N 1
AT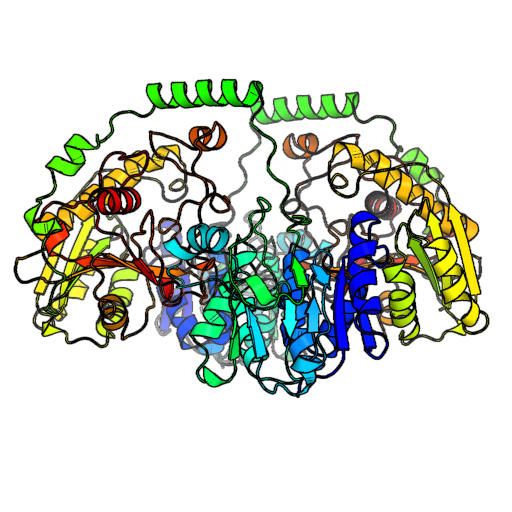OM 3260 C CA . ALA A 1 409 ? -0.567 5.98 12.383 1 95.12 409 ALA A CA 1
ATOM 3261 C C . ALA A 1 409 ? 0.568 5.203 11.727 1 95.12 409 ALA A C 1
ATOM 3263 O O . ALA A 1 409 ? 0.425 4.016 11.422 1 95.12 409 ALA A O 1
ATOM 3264 N N . GLY A 1 410 ? 1.646 5.906 11.453 1 94.88 410 GLY A N 1
ATOM 3265 C CA . GLY A 1 410 ? 2.789 5.273 10.812 1 94.88 410 GLY A CA 1
ATOM 3266 C C . GLY A 1 410 ? 2.65 5.168 9.305 1 94.88 410 GLY A C 1
ATOM 3267 O O . GLY A 1 410 ? 3.562 4.699 8.625 1 94.88 410 GLY A O 1
ATOM 3268 N N . GLY A 1 411 ? 1.531 5.562 8.758 1 95.44 411 GLY A N 1
ATOM 3269 C CA . GLY A 1 411 ? 1.285 5.48 7.324 1 95.44 411 GLY A CA 1
ATOM 3270 C C . GLY A 1 411 ? 1.807 6.68 6.559 1 95.44 411 GLY A C 1
ATOM 3271 O O . GLY A 1 411 ? 2.562 7.488 7.102 1 95.44 411 GLY A O 1
ATOM 3272 N N . GLY A 1 412 ? 1.442 6.766 5.309 1 95.75 412 GLY A N 1
ATOM 3273 C CA . GLY A 1 412 ? 1.864 7.871 4.461 1 95.75 412 GLY A CA 1
ATOM 3274 C C . GLY A 1 412 ? 1.247 9.195 4.859 1 95.75 412 GLY A C 1
ATOM 3275 O O . GLY A 1 412 ? 0.159 9.234 5.438 1 95.75 412 GLY A O 1
ATOM 3276 N N . SER A 1 413 ? 1.895 10.227 4.5 1 97.31 413 SER A N 1
ATOM 3277 C CA . SER A 1 413 ? 1.37 11.555 4.789 1 97.31 413 SER A CA 1
ATOM 3278 C C . SER A 1 413 ? 0.053 11.805 4.062 1 97.31 413 SER A C 1
ATOM 3280 O O . SER A 1 413 ? -0.082 11.469 2.881 1 97.31 413 SER A O 1
ATOM 3282 N N . PHE A 1 414 ? -0.875 12.281 4.793 1 97.19 414 PHE A N 1
ATOM 3283 C CA . PHE A 1 414 ? -2.146 12.711 4.223 1 97.19 414 PHE A CA 1
ATOM 3284 C C . PHE A 1 414 ? -2.047 14.125 3.676 1 97.19 414 PHE A C 1
ATOM 3286 O O . PHE A 1 414 ? -2.496 14.398 2.561 1 97.19 414 PHE A O 1
ATOM 3293 N N . ASP A 1 415 ? -1.484 15.031 4.453 1 97.06 415 ASP A N 1
ATOM 3294 C CA . ASP A 1 415 ? -1.28 16.406 4.02 1 97.06 415 ASP A CA 1
ATOM 3295 C C . ASP A 1 415 ? -0.04 16.531 3.139 1 97.06 415 ASP A C 1
ATOM 3297 O O . ASP A 1 415 ? 1.068 16.734 3.639 1 97.06 415 ASP A O 1
ATOM 3301 N N . LEU A 1 416 ? -0.247 16.578 1.901 1 96.12 416 LEU A N 1
ATOM 3302 C CA . LEU A 1 416 ? 0.854 16.547 0.944 1 96.12 416 LEU A CA 1
ATOM 3303 C C . LEU A 1 416 ? 1.312 17.969 0.609 1 96.12 416 LEU A C 1
ATOM 3305 O O . LEU A 1 416 ? 2.244 18.141 -0.177 1 96.12 416 LEU A O 1
ATOM 3309 N N . ASN A 1 417 ? 0.651 18.922 1.254 1 96.69 417 ASN A N 1
ATOM 3310 C CA . ASN A 1 417 ? 1.062 20.312 1.023 1 96.69 417 ASN A CA 1
ATOM 3311 C C . ASN A 1 417 ? 2.33 20.656 1.797 1 96.69 417 ASN A C 1
ATOM 3313 O O . ASN A 1 417 ? 2.961 21.688 1.54 1 96.69 417 ASN A O 1
ATOM 3317 N N . SER A 1 418 ? 2.648 19.828 2.789 1 97.25 418 SER A N 1
ATOM 3318 C CA . SER A 1 418 ? 3.951 19.922 3.438 1 97.25 418 SER A CA 1
ATOM 3319 C C . SER A 1 418 ? 5.008 19.125 2.68 1 97.25 418 SER A C 1
ATOM 3321 O O . SER A 1 418 ? 5 17.891 2.711 1 97.25 418 SER A O 1
ATOM 3323 N N . PHE A 1 419 ? 5.867 19.828 2.004 1 95.44 419 PHE A N 1
ATOM 3324 C CA . PHE A 1 419 ? 6.781 19.094 1.136 1 95.44 419 PHE A CA 1
ATOM 3325 C C . PHE A 1 419 ? 8.117 19.828 1.024 1 95.44 419 PHE A C 1
ATOM 3327 O O . PHE A 1 419 ? 8.242 20.969 1.453 1 95.44 419 PHE A O 1
ATOM 3334 N N . ILE A 1 420 ? 9.078 19.062 0.532 1 92.69 420 ILE A N 1
ATOM 3335 C CA . ILE A 1 420 ? 10.383 19.547 0.106 1 92.69 420 ILE A CA 1
ATOM 3336 C C . ILE A 1 420 ? 10.57 19.281 -1.385 1 92.69 420 ILE A C 1
ATOM 3338 O O . ILE A 1 420 ? 10.383 18.156 -1.847 1 92.69 420 ILE A O 1
ATOM 3342 N N . SER A 1 421 ? 10.867 20.188 -2.139 1 89.44 421 SER A N 1
ATOM 3343 C CA . SER A 1 421 ? 11.109 20.016 -3.566 1 89.44 421 SER A CA 1
ATOM 3344 C C . SER A 1 421 ? 12.492 19.422 -3.824 1 89.44 421 SER A C 1
ATOM 3346 O O . SER A 1 421 ? 13.484 19.875 -3.254 1 89.44 421 SER A O 1
ATOM 3348 N N . VAL A 1 422 ? 12.289 18.172 -4.617 1 80.44 422 VAL A N 1
ATOM 3349 C CA . VAL A 1 422 ? 13.547 17.516 -4.961 1 80.44 422 VAL A CA 1
ATOM 3350 C C . VAL A 1 422 ? 13.836 17.703 -6.449 1 80.44 422 VAL A C 1
ATOM 3352 O O . VAL A 1 422 ? 12.961 17.469 -7.289 1 80.44 422 VAL A O 1
ATOM 3355 N N . GLY A 1 423 ? 14.453 18.641 -6.98 1 66.88 423 GLY A N 1
ATOM 3356 C CA . GLY A 1 423 ? 14.859 18.875 -8.352 1 66.88 423 GLY A CA 1
ATOM 3357 C C . GLY A 1 423 ? 14.641 20.312 -8.797 1 66.88 423 GLY A C 1
ATOM 3358 O O . GLY A 1 423 ? 13.664 20.938 -8.406 1 66.88 423 GLY A O 1
ATOM 3359 N N . LYS A 1 424 ? 15.531 20.891 -9.258 1 64.06 424 LYS A N 1
ATOM 3360 C CA . LYS A 1 424 ? 15.539 22.328 -9.445 1 64.06 424 LYS A CA 1
ATOM 3361 C C . LYS A 1 424 ? 15.094 22.703 -10.852 1 64.06 424 LYS A C 1
ATOM 3363 O O . LYS A 1 424 ? 14.703 23.859 -11.102 1 64.06 424 LYS A O 1
ATOM 3368 N N . GLU A 1 425 ? 14.969 21.656 -11.688 1 75.69 425 GLU A N 1
ATOM 3369 C CA . GLU A 1 425 ? 14.727 22.203 -13.023 1 75.69 425 GLU A CA 1
ATOM 3370 C C . GLU A 1 425 ? 13.266 22.047 -13.43 1 75.69 425 GLU A C 1
ATOM 3372 O O . GLU A 1 425 ? 12.695 20.953 -13.305 1 75.69 425 GLU A O 1
ATOM 3377 N N . LYS A 1 426 ? 12.68 23.188 -13.773 1 88.06 426 LYS A N 1
ATOM 3378 C CA . LYS A 1 426 ? 11.32 23.203 -14.305 1 88.06 426 LYS A CA 1
ATOM 3379 C C . LYS A 1 426 ? 11.305 22.875 -15.797 1 88.06 426 LYS A C 1
ATOM 3381 O O . LYS A 1 426 ? 11.609 23.734 -16.625 1 88.06 426 LYS A O 1
ATOM 3386 N N . ASP A 1 427 ? 11.023 21.656 -16.094 1 89.56 427 ASP A N 1
ATOM 3387 C CA . ASP A 1 427 ? 10.883 21.234 -17.484 1 89.56 427 ASP A CA 1
ATOM 3388 C C . ASP A 1 427 ? 9.414 21.031 -17.859 1 89.56 427 ASP A C 1
ATOM 3390 O O . ASP A 1 427 ? 8.516 21.5 -17.156 1 89.56 427 ASP A O 1
ATOM 3394 N N . TYR A 1 428 ? 9.234 20.484 -19.047 1 91.5 428 TYR A N 1
ATOM 3395 C CA . TYR A 1 428 ? 7.863 20.359 -19.531 1 91.5 428 TYR A CA 1
ATOM 3396 C C . TYR A 1 428 ? 7.016 19.547 -18.578 1 91.5 428 TYR A C 1
ATOM 3398 O O . TYR A 1 428 ? 5.809 19.766 -18.453 1 91.5 428 TYR A O 1
ATOM 3406 N N . ARG A 1 429 ? 7.559 18.625 -17.766 1 89.06 429 ARG A N 1
ATOM 3407 C CA . ARG A 1 429 ? 6.824 17.812 -16.797 1 89.06 429 ARG A CA 1
ATOM 3408 C C . ARG A 1 429 ? 6.289 18.672 -15.656 1 89.06 429 ARG A C 1
ATOM 3410 O O . ARG A 1 429 ? 5.234 18.375 -15.094 1 89.06 429 ARG A O 1
ATOM 3417 N N . TYR A 1 430 ? 7.09 19.641 -15.359 1 90.81 430 TYR A N 1
ATOM 3418 C CA . TYR A 1 430 ? 6.648 20.578 -14.336 1 90.81 430 TYR A CA 1
ATOM 3419 C C . TYR A 1 430 ? 5.473 21.406 -14.828 1 90.81 430 TYR A C 1
ATOM 3421 O O . TYR A 1 430 ? 4.434 21.484 -14.164 1 90.81 430 TYR A O 1
ATOM 3429 N N . TYR A 1 431 ? 5.609 21.969 -15.992 1 92.69 431 TYR A N 1
ATOM 3430 C CA . TYR A 1 431 ? 4.645 22.938 -16.484 1 92.69 431 TYR A CA 1
ATOM 3431 C C . TYR A 1 431 ? 3.352 22.266 -16.922 1 92.69 431 TYR A C 1
ATOM 3433 O O . TYR A 1 431 ? 2.275 22.859 -16.844 1 92.69 431 TYR A O 1
ATOM 3441 N N . ARG A 1 432 ? 3.48 21.031 -17.281 1 92.19 432 ARG A N 1
ATOM 3442 C CA . ARG A 1 432 ? 2.281 20.328 -17.703 1 92.19 432 ARG A CA 1
ATOM 3443 C C . ARG A 1 432 ? 1.334 20.094 -16.531 1 92.19 432 ARG A C 1
ATOM 3445 O O . ARG A 1 432 ? 0.149 19.812 -16.734 1 92.19 432 ARG A O 1
ATOM 3452 N N . GLU A 1 433 ? 1.874 20.25 -15.336 1 91.81 433 GLU A N 1
ATOM 3453 C CA . GLU A 1 433 ? 1.061 20.016 -14.148 1 91.81 433 GLU A CA 1
ATOM 3454 C C . GLU A 1 433 ? 0.517 21.312 -13.578 1 91.81 433 GLU A C 1
ATOM 3456 O O . GLU A 1 433 ? 0.054 21.359 -12.43 1 91.81 433 GLU A O 1
ATOM 3461 N N . ILE A 1 434 ? 0.599 22.344 -14.336 1 93.12 434 ILE A N 1
ATOM 3462 C CA . ILE A 1 434 ? 0.085 23.641 -13.883 1 93.12 434 ILE A CA 1
ATOM 3463 C C . ILE A 1 434 ? -1.306 23.875 -14.469 1 93.12 434 ILE A C 1
ATOM 3465 O O . ILE A 1 434 ? -1.498 23.781 -15.688 1 93.12 434 ILE A O 1
ATOM 3469 N N . TYR A 1 435 ? -2.234 24.125 -13.609 1 90.94 435 TYR A N 1
ATOM 3470 C CA . TYR A 1 435 ? -3.604 24.469 -13.961 1 90.94 435 TYR A CA 1
ATOM 3471 C C . TYR A 1 435 ? -4.043 25.734 -13.234 1 90.94 435 TYR A C 1
ATOM 3473 O O . TYR A 1 435 ? -3.988 25.812 -12.008 1 90.94 435 TYR A O 1
ATOM 3481 N N . GLY A 1 436 ? -4.445 26.719 -13.938 1 89.75 436 GLY A N 1
ATOM 3482 C CA . GLY A 1 436 ? -4.887 27.953 -13.32 1 89.75 436 GLY A CA 1
ATOM 3483 C C . GLY A 1 436 ? -3.787 28.672 -12.555 1 89.75 436 GLY A C 1
ATOM 3484 O O . GLY A 1 436 ? -4.043 29.266 -11.508 1 89.75 436 GLY A O 1
ATOM 3485 N N . GLY A 1 437 ? -2.6 28.391 -12.961 1 93.12 437 GLY A N 1
ATOM 3486 C CA . GLY A 1 437 ? -1.46 29.047 -12.344 1 93.12 437 GLY A CA 1
ATOM 3487 C C . GLY A 1 437 ? -0.935 28.328 -11.117 1 93.12 437 GLY A C 1
ATOM 3488 O O . GLY A 1 437 ? -0.042 28.828 -10.43 1 93.12 437 GLY A O 1
ATOM 3489 N N . ILE A 1 438 ? -1.492 27.188 -10.844 1 94.88 438 ILE A N 1
ATOM 3490 C CA . ILE A 1 438 ? -1.091 26.438 -9.656 1 94.88 438 ILE A CA 1
ATOM 3491 C C . ILE A 1 438 ? -0.445 25.125 -10.086 1 94.88 438 ILE A C 1
ATOM 3493 O O . ILE A 1 438 ? -0.995 24.391 -10.914 1 94.88 438 ILE A O 1
ATOM 3497 N N . HIS A 1 439 ? 0.718 24.859 -9.562 1 93.44 439 HIS A N 1
ATOM 3498 C CA . HIS A 1 439 ? 1.396 23.594 -9.82 1 93.44 439 HIS A CA 1
ATOM 3499 C C . HIS A 1 439 ? 0.787 22.469 -8.992 1 93.44 439 HIS A C 1
ATOM 3501 O O . HIS A 1 439 ? 0.818 22.516 -7.758 1 93.44 439 HIS A O 1
ATOM 3507 N N . GLN A 1 440 ? 0.217 21.5 -9.609 1 91.75 440 GLN A N 1
ATOM 3508 C CA . GLN A 1 440 ? -0.5 20.406 -8.961 1 91.75 440 GLN A CA 1
ATOM 3509 C C . GLN A 1 440 ? 0.018 19.062 -9.438 1 91.75 440 GLN A C 1
ATOM 3511 O O . GLN A 1 440 ? -0.698 18.312 -10.117 1 91.75 440 GLN A O 1
ATOM 3516 N N . PRO A 1 441 ? 1.169 18.672 -8.945 1 89.56 441 PRO A N 1
ATOM 3517 C CA . PRO A 1 441 ? 1.696 17.375 -9.375 1 89.56 441 PRO A CA 1
ATOM 3518 C C . PRO A 1 441 ? 0.932 16.203 -8.766 1 89.56 441 PRO A C 1
ATOM 3520 O O . PRO A 1 441 ? 0.229 16.359 -7.766 1 89.56 441 PRO A O 1
ATOM 3523 N N . PRO A 1 442 ? 1.128 14.984 -9.453 1 85.56 442 PRO A N 1
ATOM 3524 C CA . PRO A 1 442 ? 0.542 13.797 -8.836 1 85.56 442 PRO A CA 1
ATOM 3525 C C . PRO A 1 442 ? 1.105 13.523 -7.441 1 85.56 442 PRO A C 1
ATOM 3527 O O . PRO A 1 442 ? 2.238 13.906 -7.141 1 85.56 442 PRO A O 1
ATOM 3530 N N . ALA A 1 443 ? 0.307 12.914 -6.688 1 79.88 443 ALA A N 1
ATOM 3531 C CA . ALA A 1 443 ? 0.647 12.641 -5.293 1 79.88 443 ALA A CA 1
ATOM 3532 C C . ALA A 1 443 ? 1.946 11.844 -5.195 1 79.88 443 ALA A C 1
ATOM 3534 O O . ALA A 1 443 ? 2.756 12.078 -4.293 1 79.88 443 ALA A O 1
ATOM 3535 N N . TYR A 1 444 ? 2.164 10.938 -6.109 1 77.75 444 TYR A N 1
ATOM 3536 C CA . TYR A 1 444 ? 3.322 10.062 -5.984 1 77.75 444 TYR A CA 1
ATOM 3537 C C . TYR A 1 444 ? 4.461 10.531 -6.883 1 77.75 444 TYR A C 1
ATOM 3539 O O . TYR A 1 444 ? 5.316 9.734 -7.277 1 77.75 444 TYR A O 1
ATOM 3547 N N . SER A 1 445 ? 4.406 11.875 -7.059 1 81.25 445 SER A N 1
ATOM 3548 C CA . SER A 1 445 ? 5.512 12.438 -7.82 1 81.25 445 SER A CA 1
ATOM 3549 C C . SER A 1 445 ? 6.812 12.383 -7.031 1 81.25 445 SER A C 1
ATOM 3551 O O . SER A 1 445 ? 6.816 12.578 -5.812 1 81.25 445 SER A O 1
ATOM 3553 N N . TYR A 1 446 ? 7.879 12.188 -7.664 1 76.38 446 TYR A N 1
ATOM 3554 C CA . TYR A 1 446 ? 9.18 12.062 -7.023 1 76.38 446 TYR A CA 1
ATOM 3555 C C . TYR A 1 446 ? 9.859 13.422 -6.883 1 76.38 446 TYR A C 1
ATOM 3557 O O . TYR A 1 446 ? 10.953 13.523 -6.32 1 76.38 446 TYR A O 1
ATOM 3565 N N . ASN A 1 447 ? 9.125 14.414 -7.262 1 86.88 447 ASN A N 1
ATOM 3566 C CA . ASN A 1 447 ? 9.727 15.742 -7.176 1 86.88 447 ASN A CA 1
ATOM 3567 C C . ASN A 1 447 ? 9.453 16.391 -5.824 1 86.88 447 ASN A C 1
ATOM 3569 O O . ASN A 1 447 ? 9.938 17.5 -5.551 1 86.88 447 ASN A O 1
ATOM 3573 N N . ARG A 1 448 ? 8.703 15.812 -5.012 1 91.94 448 ARG A N 1
ATOM 3574 C CA . ARG A 1 448 ? 8.398 16.297 -3.668 1 91.94 448 ARG A CA 1
ATOM 3575 C C . ARG A 1 448 ? 8.594 15.188 -2.635 1 91.94 448 ARG A C 1
ATOM 3577 O O . ARG A 1 448 ? 8.117 14.07 -2.818 1 91.94 448 ARG A O 1
ATOM 3584 N N . LEU A 1 449 ? 9.344 15.5 -1.647 1 94.25 449 LEU A N 1
ATOM 3585 C CA . LEU A 1 449 ? 9.367 14.648 -0.465 1 94.25 449 LEU A CA 1
ATOM 3586 C C . LEU A 1 449 ? 8.336 15.109 0.561 1 94.25 449 LEU A C 1
ATOM 3588 O O . LEU A 1 449 ? 8.133 16.312 0.742 1 94.25 449 LEU A O 1
ATOM 3592 N N . HIS A 1 450 ? 7.727 14.211 1.192 1 96.81 450 HIS A N 1
ATOM 3593 C CA . HIS A 1 450 ? 6.77 14.5 2.256 1 96.81 450 HIS A CA 1
ATOM 3594 C C . HIS A 1 450 ? 7.285 14.008 3.605 1 96.81 450 HIS A C 1
ATOM 3596 O O . HIS A 1 450 ? 8.336 13.359 3.68 1 96.81 450 HIS A O 1
ATOM 3602 N N . LEU A 1 451 ? 6.613 14.336 4.602 1 97.5 451 LEU A N 1
ATOM 3603 C CA . LEU A 1 451 ? 7.125 14.086 5.945 1 97.5 451 LEU A CA 1
ATOM 3604 C C . LEU A 1 451 ? 7.234 12.586 6.219 1 97.5 451 LEU A C 1
ATOM 3606 O O . LEU A 1 451 ? 8.141 12.148 6.926 1 97.5 451 LEU A O 1
ATOM 3610 N N . SER A 1 452 ? 6.344 11.781 5.613 1 97.44 452 SER A N 1
ATOM 3611 C CA . SER A 1 452 ? 6.41 10.336 5.801 1 97.44 452 SER A CA 1
ATOM 3612 C C . SER A 1 452 ? 7.648 9.75 5.129 1 97.44 452 SER A C 1
ATOM 3614 O O . SER A 1 452 ? 8.094 8.656 5.488 1 97.44 452 SER A O 1
ATOM 3616 N N . ASP A 1 453 ? 8.273 10.438 4.172 1 96.69 453 ASP A N 1
ATOM 3617 C CA . ASP A 1 453 ? 9.453 9.961 3.459 1 96.69 453 ASP A CA 1
ATOM 3618 C C . ASP A 1 453 ? 10.711 10.125 4.309 1 96.69 453 ASP A C 1
ATOM 3620 O O . ASP A 1 453 ? 11.758 9.555 3.992 1 96.69 453 ASP A O 1
ATOM 3624 N N . VAL A 1 454 ? 10.609 10.961 5.375 1 97 454 VAL A N 1
ATOM 3625 C CA . VAL A 1 454 ? 11.789 11.305 6.16 1 97 454 VAL A CA 1
ATOM 3626 C C . VAL A 1 454 ? 11.484 11.156 7.648 1 97 454 VAL A C 1
ATOM 3628 O O . VAL A 1 454 ? 11.914 11.977 8.461 1 97 454 VAL A O 1
ATOM 3631 N N . ARG A 1 455 ? 10.758 10.141 8.031 1 96.94 455 ARG A N 1
ATOM 3632 C CA . ARG A 1 455 ? 10.289 9.891 9.391 1 96.94 455 ARG A CA 1
ATOM 3633 C C . ARG A 1 455 ? 11.461 9.648 10.344 1 96.94 455 ARG A C 1
ATOM 3635 O O . ARG A 1 455 ? 11.289 9.68 11.562 1 96.94 455 ARG A O 1
ATOM 3642 N N . HIS A 1 456 ? 12.648 9.422 9.828 1 96.94 456 HIS A N 1
ATOM 3643 C CA . HIS A 1 456 ? 13.82 9.172 10.664 1 96.94 456 HIS A CA 1
ATOM 3644 C C . HIS A 1 456 ? 14.391 10.477 11.219 1 96.94 456 HIS A C 1
ATOM 3646 O O . HIS A 1 456 ? 15.219 10.453 12.133 1 96.94 456 HIS A O 1
ATOM 3652 N N . LEU A 1 457 ? 13.906 11.586 10.75 1 96.5 457 LEU A N 1
ATOM 3653 C CA . LEU A 1 457 ? 14.453 12.875 11.148 1 96.5 457 LEU A CA 1
ATOM 3654 C C . LEU A 1 457 ? 13.656 13.469 12.305 1 96.5 457 LEU A C 1
ATOM 3656 O O . LEU A 1 457 ? 12.445 13.258 12.406 1 96.5 457 LEU A O 1
ATOM 3660 N N . ASP A 1 458 ? 14.32 14.25 13.078 1 93.56 458 ASP A N 1
ATOM 3661 C CA . ASP A 1 458 ? 13.648 14.992 14.148 1 93.56 458 ASP A CA 1
ATOM 3662 C C . ASP A 1 458 ? 12.898 16.188 13.586 1 93.56 458 ASP A C 1
ATOM 3664 O O . ASP A 1 458 ? 11.805 16.516 14.055 1 93.56 458 ASP A O 1
ATOM 3668 N N . SER A 1 459 ? 13.5 16.812 12.672 1 95.38 459 SER A N 1
ATOM 3669 C CA . SER A 1 459 ? 12.906 17.969 12.008 1 95.38 459 SER A CA 1
ATOM 3670 C C . SER A 1 459 ? 13.508 18.172 10.617 1 95.38 459 SER A C 1
ATOM 3672 O O . SER A 1 459 ? 14.57 17.625 10.312 1 95.38 459 SER A O 1
ATOM 3674 N N . ILE A 1 460 ? 12.836 18.938 9.812 1 95.81 460 ILE A N 1
ATOM 3675 C CA . ILE A 1 460 ? 13.312 19.203 8.461 1 95.81 460 ILE A CA 1
ATOM 3676 C C . ILE A 1 460 ? 12.75 20.531 7.973 1 95.81 460 ILE A C 1
ATOM 3678 O O . ILE A 1 460 ? 11.625 20.906 8.328 1 95.81 460 ILE A O 1
ATOM 3682 N N . GLY A 1 461 ? 13.547 21.25 7.172 1 94.81 461 GLY A N 1
ATOM 3683 C CA . GLY A 1 461 ? 13.047 22.453 6.527 1 94.81 461 GLY A CA 1
ATOM 3684 C C . GLY A 1 461 ? 12.102 22.156 5.375 1 94.81 461 GLY A C 1
ATOM 3685 O O . GLY A 1 461 ? 12.328 21.219 4.602 1 94.81 461 GLY A O 1
ATOM 3686 N N . LEU A 1 462 ? 11.055 22.984 5.23 1 96.19 462 LEU A N 1
ATOM 3687 C CA . LEU A 1 462 ? 10.031 22.734 4.227 1 96.19 462 LEU A CA 1
ATOM 3688 C C . LEU A 1 462 ? 9.977 23.859 3.205 1 96.19 462 LEU A C 1
ATOM 3690 O O . LEU A 1 462 ? 10.258 25.016 3.533 1 96.19 462 LEU A O 1
ATOM 3694 N N . ASP A 1 463 ? 9.57 23.5 2.006 1 94.5 463 ASP A N 1
ATOM 3695 C CA . ASP A 1 463 ? 9.32 24.469 0.955 1 94.5 463 ASP A CA 1
ATOM 3696 C C . ASP A 1 463 ? 7.855 24.906 0.94 1 94.5 463 ASP A C 1
ATOM 3698 O O . ASP A 1 463 ? 7.531 26.016 0.527 1 94.5 463 ASP A O 1
ATOM 3702 N N . GLY A 1 464 ? 7.027 24.047 1.308 1 96.25 464 GLY A N 1
ATOM 3703 C CA . GLY A 1 464 ? 5.602 24.297 1.474 1 96.25 464 GLY A CA 1
ATOM 3704 C C . GLY A 1 464 ? 5.039 23.688 2.748 1 96.25 464 GLY A C 1
ATOM 3705 O O . GLY A 1 464 ? 5.598 22.734 3.289 1 96.25 464 GLY A O 1
ATOM 3706 N N . VAL A 1 465 ? 3.934 24.281 3.236 1 98.25 465 VAL A N 1
ATOM 3707 C CA . VAL A 1 465 ? 3.316 23.766 4.449 1 98.25 465 VAL A CA 1
ATOM 3708 C C . VAL A 1 465 ? 1.835 23.484 4.199 1 98.25 465 VAL A C 1
ATOM 3710 O O . VAL A 1 465 ? 1.208 24.141 3.367 1 98.25 465 VAL A O 1
ATOM 3713 N N . GLY A 1 466 ? 1.361 22.484 4.93 1 97.62 466 GLY A N 1
ATOM 3714 C CA . GLY A 1 466 ? -0.063 22.188 4.902 1 97.62 466 GLY A CA 1
ATOM 3715 C C . GLY A 1 466 ? -0.838 22.891 6.004 1 97.62 466 GLY A C 1
ATOM 3716 O O . GLY A 1 466 ? -0.252 23.578 6.844 1 97.62 466 GLY A O 1
ATOM 3717 N N . GLY A 1 467 ? -2.133 22.719 5.93 1 97.31 467 GLY A N 1
ATOM 3718 C CA . GLY A 1 467 ? -2.982 23.453 6.848 1 97.31 467 GLY A CA 1
ATOM 3719 C C . GLY A 1 467 ? -3.736 22.562 7.816 1 97.31 467 GLY A C 1
ATOM 3720 O O . GLY A 1 467 ? -4.547 23.047 8.609 1 97.31 467 GLY A O 1
ATOM 3721 N N . THR A 1 468 ? -3.477 21.219 7.797 1 98.31 468 THR A N 1
ATOM 3722 C CA . THR A 1 468 ? -4.191 20.359 8.734 1 98.31 468 THR A CA 1
ATOM 3723 C C . THR A 1 468 ? -3.904 20.766 10.172 1 98.31 468 THR A C 1
ATOM 3725 O O . THR A 1 468 ? -4.816 20.828 11 1 98.31 468 THR A O 1
ATOM 3728 N N . MET A 1 469 ? -2.705 20.953 10.422 1 98.81 469 MET A N 1
ATOM 3729 C CA . MET A 1 469 ? -2.221 21.594 11.641 1 98.81 469 MET A CA 1
ATOM 3730 C C . MET A 1 469 ? -0.95 22.391 11.359 1 98.81 469 MET A C 1
ATOM 3732 O O . MET A 1 469 ? -0.033 21.891 10.703 1 98.81 469 MET A O 1
ATOM 3736 N N . LEU A 1 470 ? -0.912 23.594 11.773 1 98.88 470 LEU A N 1
ATOM 3737 C CA . LEU A 1 470 ? 0.181 24.516 11.484 1 98.88 470 LEU A CA 1
ATOM 3738 C C . LEU A 1 470 ? 0.349 25.531 12.609 1 98.88 470 LEU A C 1
ATOM 3740 O O . LEU A 1 470 ? -0.583 26.281 12.93 1 98.88 470 LEU A O 1
ATOM 3744 N N . LEU A 1 471 ? 1.479 25.531 13.273 1 98.81 471 LEU A N 1
ATOM 3745 C CA . LEU A 1 471 ? 1.809 26.516 14.289 1 98.81 471 LEU A CA 1
ATOM 3746 C C . LEU A 1 471 ? 2.59 27.672 13.68 1 98.81 471 LEU A C 1
ATOM 3748 O O . LEU A 1 471 ? 3.584 27.469 12.984 1 98.81 471 LEU A O 1
ATOM 3752 N N . VAL A 1 472 ? 2.152 28.859 13.922 1 98.81 472 VAL A N 1
ATOM 3753 C CA . VAL A 1 472 ? 2.799 30.047 13.375 1 98.81 472 VAL A CA 1
ATOM 3754 C C . VAL A 1 472 ? 3.01 31.078 14.484 1 98.81 472 VAL A C 1
ATOM 3756 O O . VAL A 1 472 ? 2.125 31.297 15.32 1 98.81 472 VAL A O 1
ATOM 3759 N N . ASP A 1 473 ? 4.141 31.656 14.547 1 98.62 473 ASP A N 1
ATOM 3760 C CA . ASP A 1 473 ? 4.359 32.875 15.312 1 98.62 473 ASP A CA 1
ATOM 3761 C C . ASP A 1 473 ? 3.33 33.938 14.953 1 98.62 473 ASP A C 1
ATOM 3763 O O . ASP A 1 473 ? 3.324 34.469 13.836 1 98.62 473 ASP A O 1
ATOM 3767 N N . ALA A 1 474 ? 2.562 34.344 15.938 1 98.5 474 ALA A N 1
ATOM 3768 C CA . ALA A 1 474 ? 1.446 35.25 15.664 1 98.5 474 ALA A CA 1
ATOM 3769 C C . ALA A 1 474 ? 1.943 36.594 15.18 1 98.5 474 ALA A C 1
ATOM 3771 O O . ALA A 1 474 ? 1.249 37.281 14.43 1 98.5 474 ALA A O 1
ATOM 3772 N N . THR A 1 475 ? 3.09 36.969 15.555 1 98.06 475 THR A N 1
ATOM 3773 C CA . THR A 1 475 ? 3.68 38.219 15.133 1 98.06 475 THR A CA 1
ATOM 3774 C C . THR A 1 475 ? 3.828 38.281 13.609 1 98.06 475 THR A C 1
ATOM 3776 O O . THR A 1 475 ? 3.666 39.312 13 1 98.06 475 THR A O 1
ATOM 3779 N N . LEU A 1 476 ? 4.145 37.125 13.016 1 98.5 476 LEU A N 1
ATOM 3780 C CA . LEU A 1 476 ? 4.285 37.062 11.562 1 98.5 476 LEU A CA 1
ATOM 3781 C C . LEU A 1 476 ? 2.959 37.375 10.875 1 98.5 476 LEU A C 1
ATOM 3783 O O . LEU A 1 476 ? 2.912 38.125 9.906 1 98.5 476 LEU A O 1
ATOM 3787 N N . HIS A 1 477 ? 1.882 36.75 11.383 1 98.5 477 HIS A N 1
ATOM 3788 C CA . HIS A 1 477 ? 0.558 37 10.82 1 98.5 477 HIS A CA 1
ATOM 3789 C C . HIS A 1 477 ? 0.148 38.469 11.016 1 98.5 477 HIS A C 1
ATOM 3791 O O . HIS A 1 477 ? -0.294 39.125 10.062 1 98.5 477 HIS A O 1
ATOM 3797 N N . ARG A 1 478 ? 0.353 38.969 12.211 1 97.38 478 ARG A N 1
ATOM 3798 C CA . ARG A 1 478 ? -0.01 40.344 12.484 1 97.38 478 ARG A CA 1
ATOM 3799 C C . ARG A 1 478 ? 0.832 41.312 11.648 1 97.38 478 ARG A C 1
ATOM 3801 O O . ARG A 1 478 ? 0.382 42.406 11.312 1 97.38 478 ARG A O 1
ATOM 3808 N N . GLY A 1 479 ? 1.991 40.844 11.312 1 97.62 479 GLY A N 1
ATOM 3809 C CA . GLY A 1 479 ? 2.891 41.656 10.492 1 97.62 479 GLY A CA 1
ATOM 3810 C C . GLY A 1 479 ? 2.586 41.562 9.016 1 97.62 479 GLY A C 1
ATOM 3811 O O . GLY A 1 479 ? 3.264 42.188 8.195 1 97.62 479 GLY A O 1
ATOM 3812 N N . GLY A 1 480 ? 1.654 40.719 8.648 1 97.69 480 GLY A N 1
ATOM 3813 C CA . GLY A 1 480 ? 1.217 40.75 7.258 1 97.69 480 GLY A CA 1
ATOM 3814 C C . GLY A 1 480 ? 1.525 39.469 6.512 1 97.69 480 GLY A C 1
ATOM 3815 O O . GLY A 1 480 ? 1.175 39.344 5.34 1 97.69 480 GLY A O 1
ATOM 3816 N N . LEU A 1 481 ? 2.232 38.594 7.094 1 98.06 481 LEU A N 1
ATOM 3817 C CA . LEU A 1 481 ? 2.428 37.281 6.441 1 98.06 481 LEU A CA 1
ATOM 3818 C C . LEU A 1 481 ? 1.127 36.5 6.406 1 98.06 481 LEU A C 1
ATOM 3820 O O . LEU A 1 481 ? 0.758 35.844 7.395 1 98.06 481 LEU A O 1
ATOM 3824 N N . ARG A 1 482 ? 0.535 36.5 5.246 1 96.56 482 ARG A N 1
ATOM 3825 C CA . ARG A 1 482 ? -0.796 35.938 5.07 1 96.56 482 ARG A CA 1
ATOM 3826 C C . ARG A 1 482 ? -0.765 34.781 4.094 1 96.56 482 ARG A C 1
ATOM 3828 O O . ARG A 1 482 ? 0.289 34.438 3.541 1 96.56 482 ARG A O 1
ATOM 3835 N N . PHE A 1 483 ? -1.928 34.125 3.961 1 98.44 483 PHE A N 1
ATOM 3836 C CA . PHE A 1 483 ? -2.092 33.094 2.957 1 98.44 483 PHE A CA 1
ATOM 3837 C C . PHE A 1 483 ? -2.455 33.688 1.604 1 98.44 483 PHE A C 1
ATOM 3839 O O . PHE A 1 483 ? -3.492 34.344 1.468 1 98.44 483 PHE A O 1
ATOM 3846 N N . PRO A 1 484 ? -1.629 33.469 0.596 1 98.06 484 PRO A N 1
ATOM 3847 C CA . PRO A 1 484 ? -1.964 34.031 -0.714 1 98.06 484 PRO A CA 1
ATOM 3848 C C . PRO A 1 484 ? -3.32 33.562 -1.23 1 98.06 484 PRO A C 1
ATOM 3850 O O . PRO A 1 484 ? -3.584 32.344 -1.266 1 98.06 484 PRO A O 1
ATOM 3853 N N . GLU A 1 485 ? -4.156 34.469 -1.687 1 96.75 485 GLU A N 1
ATOM 3854 C CA . GLU A 1 485 ? -5.496 34.156 -2.188 1 96.75 485 GLU A CA 1
ATOM 3855 C C . GLU A 1 485 ? -5.473 33.906 -3.689 1 96.75 485 GLU A C 1
ATOM 3857 O O . GLU A 1 485 ? -6.449 33.406 -4.246 1 96.75 485 GLU A O 1
ATOM 3862 N N . ILE A 1 486 ? -4.441 34.312 -4.324 1 96.56 486 ILE A N 1
ATOM 3863 C CA . ILE A 1 486 ? -4.121 34.031 -5.719 1 96.56 486 ILE A CA 1
ATOM 3864 C C . ILE A 1 486 ? -2.719 33.438 -5.809 1 96.56 486 ILE A C 1
ATOM 3866 O O . ILE A 1 486 ? -1.94 33.5 -4.855 1 96.56 486 ILE A O 1
ATOM 3870 N N . PRO A 1 487 ? -2.352 32.844 -6.891 1 96.81 487 PRO A N 1
ATOM 3871 C CA . PRO A 1 487 ? -1.096 32.094 -6.953 1 96.81 487 PRO A CA 1
ATOM 3872 C C . PRO A 1 487 ? 0.129 32.969 -6.695 1 96.81 487 PRO A C 1
ATOM 3874 O O . PRO A 1 487 ? 0.209 34.094 -7.203 1 96.81 487 PRO A O 1
ATOM 3877 N N . TYR A 1 488 ? 0.992 32.562 -5.883 1 97.38 488 TYR A N 1
ATOM 3878 C CA . TYR A 1 488 ? 2.342 33.062 -5.645 1 97.38 488 TYR A CA 1
ATOM 3879 C C . TYR A 1 488 ? 3.379 32 -5.957 1 97.38 488 TYR A C 1
ATOM 3881 O O . TYR A 1 488 ? 3.43 30.969 -5.293 1 97.38 488 TYR A O 1
ATOM 3889 N N . ARG A 1 489 ? 4.215 32.125 -6.988 1 94.94 489 ARG A N 1
ATOM 3890 C CA . ARG A 1 489 ? 5.188 31.156 -7.457 1 94.94 489 ARG A CA 1
ATOM 3891 C C . ARG A 1 489 ? 4.512 29.812 -7.758 1 94.94 489 ARG A C 1
ATOM 3893 O O . ARG A 1 489 ? 4.965 28.766 -7.297 1 94.94 489 ARG A O 1
ATOM 3900 N N . GLU A 1 490 ? 3.359 29.922 -8.336 1 95.25 490 GLU A N 1
ATOM 3901 C CA . GLU A 1 490 ? 2.578 28.797 -8.836 1 95.25 490 GLU A CA 1
ATOM 3902 C C . GLU A 1 490 ? 2.002 27.969 -7.688 1 95.25 490 GLU A C 1
ATOM 3904 O O . GLU A 1 490 ? 1.645 26.797 -7.875 1 95.25 490 GLU A O 1
ATOM 3909 N N . LEU A 1 491 ? 2.008 28.531 -6.492 1 96.31 491 LEU A N 1
ATOM 3910 C CA . LEU A 1 491 ? 1.387 27.906 -5.324 1 96.31 491 LEU A CA 1
ATOM 3911 C C . LEU A 1 491 ? 0.354 28.844 -4.703 1 96.31 491 LEU A C 1
ATOM 3913 O O . LEU A 1 491 ? 0.241 30.016 -5.102 1 96.31 491 LEU A O 1
ATOM 3917 N N . ILE A 1 492 ? -0.408 28.375 -3.807 1 97 492 ILE A N 1
ATOM 3918 C CA . ILE A 1 492 ? -1.495 29.188 -3.252 1 97 492 ILE A CA 1
ATOM 3919 C C . ILE A 1 492 ? -1.783 28.734 -1.82 1 97 492 ILE A C 1
ATOM 3921 O O . ILE A 1 492 ? -1.282 27.703 -1.37 1 97 492 ILE A O 1
ATOM 3925 N N . GLU A 1 493 ? -2.504 29.547 -1.066 1 97.38 493 GLU A N 1
ATOM 3926 C CA . GLU A 1 493 ? -2.99 29.203 0.266 1 97.38 493 GLU A CA 1
ATOM 3927 C C . GLU A 1 493 ? -1.842 28.797 1.182 1 97.38 493 GLU A C 1
ATOM 3929 O O . GLU A 1 493 ? -0.905 29.562 1.401 1 97.38 493 GLU A O 1
ATOM 3934 N N . THR A 1 494 ? -1.857 27.609 1.757 1 98.19 494 THR A N 1
ATOM 3935 C CA . THR A 1 494 ? -0.84 27.25 2.738 1 98.19 494 THR A CA 1
ATOM 3936 C C . THR A 1 494 ? 0.5 26.984 2.057 1 98.19 494 THR A C 1
ATOM 3938 O O . THR A 1 494 ? 1.555 27.312 2.602 1 98.19 494 THR A O 1
ATOM 3941 N N . GLU A 1 495 ? 0.484 26.406 0.879 1 97.38 495 GLU A N 1
ATOM 3942 C CA . GLU A 1 495 ? 1.724 26.203 0.135 1 97.38 495 GLU A CA 1
ATOM 3943 C C . GLU A 1 495 ? 2.381 27.531 -0.22 1 97.38 495 GLU A C 1
ATOM 3945 O O . GLU A 1 495 ? 3.596 27.688 -0.076 1 97.38 495 GLU A O 1
ATOM 3950 N N . GLY A 1 496 ? 1.525 28.438 -0.706 1 97.44 496 GLY A N 1
ATOM 3951 C CA . GLY A 1 496 ? 2.035 29.766 -1.003 1 97.44 496 GLY A CA 1
ATOM 3952 C C . GLY A 1 496 ? 2.6 30.469 0.214 1 97.44 496 GLY A C 1
ATOM 3953 O O . GLY A 1 496 ? 3.623 31.156 0.123 1 97.44 496 GLY A O 1
ATOM 3954 N N . PHE A 1 497 ? 1.913 30.312 1.307 1 98.31 497 PHE A N 1
ATOM 3955 C CA . PHE A 1 497 ? 2.387 30.844 2.578 1 98.31 497 PHE A CA 1
ATOM 3956 C C . PHE A 1 497 ? 3.781 30.312 2.898 1 98.31 497 PHE A C 1
ATOM 3958 O O . PHE A 1 497 ? 4.664 31.078 3.289 1 98.31 497 PHE A O 1
ATOM 3965 N N . GLY A 1 498 ? 3.992 29 2.752 1 98.06 498 GLY A N 1
ATOM 3966 C CA . GLY A 1 498 ? 5.285 28.391 3.027 1 98.06 498 GLY A CA 1
ATOM 3967 C C . GLY A 1 498 ? 6.402 28.953 2.166 1 98.06 498 GLY A C 1
ATOM 3968 O O . GLY A 1 498 ? 7.477 29.281 2.674 1 98.06 498 GLY A O 1
ATOM 3969 N N . VAL A 1 499 ? 6.121 29.078 0.92 1 96.62 499 VAL A N 1
ATOM 3970 C CA . VAL A 1 499 ? 7.141 29.562 -0.005 1 96.62 499 VAL A CA 1
ATOM 3971 C C . VAL A 1 499 ? 7.441 31.031 0.279 1 96.62 499 VAL A C 1
ATOM 3973 O O . VAL A 1 499 ? 8.594 31.453 0.235 1 96.62 499 VAL A O 1
ATOM 3976 N N . LEU A 1 500 ? 6.422 31.781 0.483 1 97.75 500 LEU A N 1
ATOM 3977 C CA . LEU A 1 500 ? 6.613 33.188 0.812 1 97.75 500 LEU A CA 1
ATOM 3978 C C . LEU A 1 500 ? 7.453 33.344 2.078 1 97.75 500 LEU A C 1
ATOM 3980 O O . LEU A 1 500 ? 8.359 34.188 2.131 1 97.75 500 LEU A O 1
ATOM 3984 N N . ALA A 1 501 ? 7.133 32.594 3.119 1 98.12 501 ALA A N 1
ATOM 3985 C CA . ALA A 1 501 ? 7.926 32.594 4.344 1 98.12 501 ALA A CA 1
ATOM 3986 C C . ALA A 1 501 ? 9.398 32.312 4.047 1 98.12 501 ALA A C 1
ATOM 3988 O O . ALA A 1 501 ? 10.281 33 4.559 1 98.12 501 ALA A O 1
ATOM 3989 N N . ASN A 1 502 ? 9.656 31.297 3.258 1 96.19 502 ASN A N 1
ATOM 3990 C CA . ASN A 1 502 ? 11.023 30.984 2.846 1 96.19 502 ASN A CA 1
ATOM 3991 C C . ASN A 1 502 ? 11.703 32.188 2.197 1 96.19 502 ASN A C 1
ATOM 3993 O O . ASN A 1 502 ? 12.852 32.5 2.514 1 96.19 502 ASN A O 1
ATOM 3997 N N . ASP A 1 503 ? 10.984 32.844 1.312 1 96.5 503 ASP A N 1
ATOM 3998 C CA . ASP A 1 503 ? 11.531 34 0.587 1 96.5 503 ASP A CA 1
ATOM 3999 C C . ASP A 1 503 ? 11.859 35.156 1.54 1 96.5 503 ASP A C 1
ATOM 4001 O O . ASP A 1 503 ? 12.727 35.969 1.245 1 96.5 503 ASP A O 1
ATOM 4005 N N . LEU A 1 504 ? 11.203 35.188 2.627 1 96.88 504 LEU A N 1
ATOM 4006 C CA . LEU A 1 504 ? 11.414 36.25 3.619 1 96.88 504 LEU A CA 1
ATOM 4007 C C . LEU A 1 504 ? 12.477 35.812 4.633 1 96.88 504 LEU A C 1
ATOM 4009 O O . LEU A 1 504 ? 12.766 36.562 5.578 1 96.88 504 LEU A O 1
ATOM 4013 N N . GLY A 1 505 ? 12.961 34.594 4.516 1 94.75 505 GLY A N 1
ATOM 4014 C CA . GLY A 1 505 ? 14.047 34.125 5.371 1 94.75 505 GLY A CA 1
ATOM 4015 C C . GLY A 1 505 ? 13.555 33.406 6.609 1 94.75 505 GLY A C 1
ATOM 4016 O O . GLY A 1 505 ? 14.32 33.156 7.539 1 94.75 505 GLY A O 1
ATOM 4017 N N . ILE A 1 506 ? 12.289 33.156 6.715 1 96.75 506 ILE A N 1
ATOM 4018 C CA . ILE A 1 506 ? 11.727 32.344 7.801 1 96.75 506 ILE A CA 1
ATOM 4019 C C . ILE A 1 506 ? 11.438 30.938 7.312 1 96.75 506 ILE A C 1
ATOM 4021 O O . ILE A 1 506 ? 10.43 30.688 6.656 1 96.75 506 ILE A O 1
ATOM 4025 N N . ARG A 1 507 ? 12.219 30.016 7.652 1 94.56 507 ARG A N 1
ATOM 4026 C CA . ARG A 1 507 ? 12.102 28.656 7.148 1 94.56 507 ARG A CA 1
ATOM 4027 C C . ARG A 1 507 ? 11.07 27.859 7.949 1 94.56 507 ARG A C 1
ATOM 4029 O O . ARG A 1 507 ? 11.234 27.641 9.148 1 94.56 507 ARG A O 1
ATOM 4036 N N . PRO A 1 508 ? 10.031 27.422 7.289 1 97.38 508 PRO A N 1
ATOM 4037 C CA . PRO A 1 508 ? 9.125 26.516 7.996 1 97.38 508 PRO A CA 1
ATOM 4038 C C . PRO A 1 508 ? 9.773 25.172 8.336 1 97.38 508 PRO A C 1
ATOM 4040 O O . PRO A 1 508 ? 10.617 24.688 7.586 1 97.38 508 PRO A O 1
ATOM 4043 N N . ILE A 1 509 ? 9.367 24.578 9.445 1 97.19 509 ILE A N 1
ATOM 4044 C CA . ILE A 1 509 ? 9.961 23.328 9.922 1 97.19 509 ILE A CA 1
ATOM 4045 C C . ILE A 1 509 ? 8.891 22.25 10.031 1 97.19 509 ILE A C 1
ATOM 4047 O O . ILE A 1 509 ? 7.793 22.5 10.539 1 97.19 509 ILE A O 1
ATOM 4051 N N . GLY A 1 510 ? 9.18 21.109 9.477 1 97.94 510 GLY A N 1
ATOM 4052 C CA . GLY A 1 510 ? 8.344 19.938 9.664 1 97.94 510 GLY A CA 1
ATOM 4053 C C . GLY A 1 510 ? 8.875 18.984 10.734 1 97.94 510 GLY A C 1
ATOM 4054 O O . GLY A 1 510 ? 10.086 18.828 10.875 1 97.94 510 GLY A O 1
ATOM 4055 N N . LEU A 1 511 ? 8.039 18.422 11.469 1 98.06 511 LEU A N 1
ATOM 4056 C CA . LEU A 1 511 ? 8.367 17.391 12.438 1 98.06 511 LEU A CA 1
ATOM 4057 C C . LEU A 1 511 ? 7.832 16.031 11.992 1 98.06 511 LEU A C 1
ATOM 4059 O O . LEU A 1 511 ? 6.727 15.633 12.367 1 98.06 511 LEU A O 1
ATOM 4063 N N . PRO A 1 512 ? 8.633 15.227 11.289 1 97.75 512 PRO A N 1
ATOM 4064 C CA . PRO A 1 512 ? 8.133 14.016 10.641 1 97.75 512 PRO A CA 1
ATOM 4065 C C . PRO A 1 512 ? 7.648 12.969 11.641 1 97.75 512 PRO A C 1
ATOM 4067 O O . PRO A 1 512 ? 6.734 12.195 11.336 1 97.75 512 PRO A O 1
ATOM 4070 N N . ARG A 1 513 ? 8.141 12.875 12.875 1 96.44 513 ARG A N 1
ATOM 4071 C CA . ARG A 1 513 ? 7.824 11.844 13.859 1 96.44 513 ARG A CA 1
ATOM 4072 C C . ARG A 1 513 ? 6.582 12.211 14.664 1 96.44 513 ARG A C 1
ATOM 4074 O O . ARG A 1 513 ? 5.977 11.352 15.305 1 96.44 513 ARG A O 1
ATOM 4081 N N . LEU A 1 514 ? 6.32 13.477 14.727 1 98.19 514 LEU A N 1
ATOM 4082 C CA . LEU A 1 514 ? 5.133 13.93 15.438 1 98.19 514 LEU A CA 1
ATOM 4083 C C . LEU A 1 514 ? 3.895 13.82 14.555 1 98.19 514 LEU A C 1
ATOM 4085 O O . LEU A 1 514 ? 3.713 14.609 13.625 1 98.19 514 LEU A O 1
ATOM 4089 N N . GLU A 1 515 ? 3.045 12.867 14.859 1 98.25 515 GLU A N 1
ATOM 4090 C CA . GLU A 1 515 ? 1.933 12.578 13.961 1 98.25 515 GLU A CA 1
ATOM 4091 C C . GLU A 1 515 ? 0.603 13.016 14.562 1 98.25 515 GLU A C 1
ATOM 4093 O O . GLU A 1 515 ? 0.418 12.953 15.781 1 98.25 515 GLU A O 1
ATOM 4098 N N . ILE A 1 516 ? -0.232 13.5 13.773 1 98.56 516 ILE A N 1
ATOM 4099 C CA . ILE A 1 516 ? -1.639 13.758 14.062 1 98.56 516 ILE A CA 1
ATOM 4100 C C . ILE A 1 516 ? -2.516 13.008 13.062 1 98.56 516 ILE A C 1
ATOM 4102 O O . ILE A 1 516 ? -2.061 12.656 11.969 1 98.56 516 ILE A O 1
ATOM 4106 N N . LEU A 1 517 ? -3.75 12.727 13.367 1 98.38 517 LEU A N 1
ATOM 4107 C CA . LEU A 1 517 ? -4.59 11.891 12.508 1 98.38 517 LEU A CA 1
ATOM 4108 C C . LEU A 1 517 ? -5.746 12.695 11.93 1 98.38 517 LEU A C 1
ATOM 4110 O O . LEU A 1 517 ? -6.438 13.414 12.656 1 98.38 517 LEU A O 1
ATOM 4114 N N . HIS A 1 518 ? -5.902 12.664 10.695 1 98.25 518 HIS A N 1
ATOM 4115 C CA . HIS A 1 518 ? -7.082 13.141 9.984 1 98.25 518 HIS A CA 1
ATOM 4116 C C . HIS A 1 518 ? -8.125 12.039 9.844 1 98.25 518 HIS A C 1
ATOM 4118 O O . HIS A 1 518 ? -7.781 10.852 9.828 1 98.25 518 HIS A O 1
ATOM 4124 N N . VAL A 1 519 ? -9.367 12.391 9.828 1 97.44 519 VAL A N 1
ATOM 4125 C CA . VAL A 1 519 ? -10.375 11.367 9.578 1 97.44 519 VAL A CA 1
ATOM 4126 C C . VAL A 1 519 ? -10.07 10.648 8.266 1 97.44 519 VAL A C 1
ATOM 4128 O O . VAL A 1 519 ? -9.453 11.219 7.363 1 97.44 519 VAL A O 1
ATOM 4131 N N . PRO A 1 520 ? -10.438 9.422 8.156 1 95 520 PRO A N 1
ATOM 4132 C CA . PRO A 1 520 ? -9.992 8.625 7.012 1 95 520 PRO A CA 1
ATOM 4133 C C . PRO A 1 520 ? -10.742 8.961 5.727 1 95 520 PRO A C 1
ATOM 4135 O O . PRO A 1 520 ? -10.484 8.367 4.68 1 95 520 PRO A O 1
ATOM 4138 N N . TRP A 1 521 ? -11.695 9.852 5.746 1 91.12 521 TRP A N 1
ATOM 4139 C CA . TRP A 1 521 ? -12.406 10.266 4.543 1 91.12 521 TRP A CA 1
ATOM 4140 C C . TRP A 1 521 ? -12.172 11.742 4.25 1 91.12 521 TRP A C 1
ATOM 4142 O O . TRP A 1 521 ? -11.766 12.5 5.137 1 91.12 521 TRP A O 1
ATOM 4152 N N . MET B 1 1 ? -29.656 -13.406 25.062 1 93.62 1 MET B N 1
ATOM 4153 C CA . MET B 1 1 ? -30.828 -12.711 24.547 1 93.62 1 MET B CA 1
ATOM 4154 C C . MET B 1 1 ? -30.438 -11.477 23.75 1 93.62 1 MET B C 1
ATOM 4156 O O . MET B 1 1 ? -29.375 -10.898 23.984 1 93.62 1 MET B O 1
ATOM 4160 N N . ILE B 1 2 ? -31.219 -11.102 22.781 1 98.19 2 ILE B N 1
ATOM 4161 C CA . ILE B 1 2 ? -31 -9.922 21.938 1 98.19 2 ILE B CA 1
ATOM 4162 C C . ILE B 1 2 ? -31.594 -8.688 22.609 1 98.19 2 ILE B C 1
ATOM 4164 O O . ILE B 1 2 ? -32.812 -8.609 22.797 1 98.19 2 ILE B O 1
ATOM 4168 N N . PRO B 1 3 ? -30.75 -7.719 23 1 98.5 3 PRO B N 1
ATOM 4169 C CA . PRO B 1 3 ? -31.281 -6.531 23.688 1 98.5 3 PRO B CA 1
ATOM 4170 C C . PRO B 1 3 ? -32.156 -5.668 22.766 1 98.5 3 PRO B C 1
ATOM 4172 O O . PRO B 1 3 ? -32 -5.707 21.547 1 98.5 3 PRO B O 1
ATOM 4175 N N . LYS B 1 4 ? -33 -4.891 23.344 1 98.06 4 LYS B N 1
ATOM 4176 C CA . LYS B 1 4 ? -33.906 -4 22.609 1 98.06 4 LYS B CA 1
ATOM 4177 C C . LYS B 1 4 ? -33.219 -2.709 22.219 1 98.06 4 LYS B C 1
ATOM 4179 O O . LYS B 1 4 ? -33.562 -1.63 22.703 1 98.06 4 LYS B O 1
ATOM 4184 N N . ILE B 1 5 ? -32.25 -2.793 21.344 1 98.62 5 ILE B N 1
ATOM 4185 C CA . ILE B 1 5 ? -31.469 -1.698 20.797 1 98.62 5 ILE B CA 1
ATOM 4186 C C . ILE B 1 5 ? -31.469 -1.759 19.266 1 98.62 5 ILE B C 1
ATOM 4188 O O . ILE B 1 5 ? -31.312 -2.832 18.688 1 98.62 5 ILE B O 1
ATOM 4192 N N . LEU B 1 6 ? -31.766 -0.705 18.625 1 98.56 6 LEU B N 1
ATOM 4193 C CA . LEU B 1 6 ? -31.656 -0.587 17.172 1 98.56 6 LEU B CA 1
ATOM 4194 C C . LEU B 1 6 ? -30.469 0.291 16.797 1 98.56 6 LEU B C 1
ATOM 4196 O O . LEU B 1 6 ? -30.297 1.392 17.328 1 98.56 6 LEU B O 1
ATOM 4200 N N . HIS B 1 7 ? -29.625 -0.231 15.906 1 98.75 7 HIS B N 1
ATOM 4201 C CA . HIS B 1 7 ? -28.516 0.525 15.344 1 98.75 7 HIS B CA 1
ATOM 4202 C C . HIS B 1 7 ? -28.766 0.875 13.883 1 98.75 7 HIS B C 1
ATOM 4204 O O . HIS B 1 7 ? -29.125 0.007 13.086 1 98.75 7 HIS B O 1
ATOM 4210 N N . GLN B 1 8 ? -28.531 2.074 13.484 1 98.12 8 GLN B N 1
ATOM 4211 C CA . GLN B 1 8 ? -28.5 2.516 12.102 1 98.12 8 GLN B CA 1
ATOM 4212 C C . GLN B 1 8 ? -27.312 3.445 11.844 1 98.12 8 GLN B C 1
ATOM 4214 O O . GLN B 1 8 ? -26.891 4.172 12.742 1 98.12 8 GLN B O 1
ATOM 4219 N N . THR B 1 9 ? -26.766 3.352 10.68 1 96.62 9 THR B N 1
ATOM 4220 C CA . THR B 1 9 ? -25.625 4.184 10.328 1 96.62 9 THR B CA 1
ATOM 4221 C C . THR B 1 9 ? -25.938 5.051 9.109 1 96.62 9 THR B C 1
ATOM 4223 O O . THR B 1 9 ? -26.719 4.656 8.25 1 96.62 9 THR B O 1
ATOM 4226 N N . TRP B 1 10 ? -25.344 6.188 9.062 1 95.31 10 TRP B N 1
ATOM 4227 C CA . TRP B 1 10 ? -25.312 7.082 7.91 1 95.31 10 TRP B CA 1
ATOM 4228 C C . TRP B 1 10 ? -24.078 7.984 7.953 1 95.31 10 TRP B C 1
ATOM 4230 O O . TRP B 1 10 ? -23.391 8.062 8.977 1 95.31 10 TRP B O 1
ATOM 4240 N N . LYS B 1 11 ? -23.797 8.625 6.887 1 93.19 11 LYS B N 1
ATOM 4241 C CA . LYS B 1 11 ? -22.578 9.422 6.758 1 93.19 11 LYS B CA 1
ATOM 4242 C C . LYS B 1 11 ? -22.578 10.594 7.738 1 93.19 11 LYS B C 1
ATOM 4244 O O . LYS B 1 11 ? -21.547 10.883 8.359 1 93.19 11 LYS B O 1
ATOM 4249 N N . THR B 1 12 ? -23.703 11.305 7.848 1 93.06 12 THR B N 1
ATOM 4250 C CA . THR B 1 12 ? -23.844 12.484 8.688 1 93.06 12 THR B CA 1
ATOM 4251 C C . THR B 1 12 ? -25.125 12.391 9.531 1 93.06 12 THR B C 1
ATOM 4253 O O . THR B 1 12 ? -25.859 11.414 9.438 1 93.06 12 THR B O 1
ATOM 4256 N N . ASP B 1 13 ? -25.328 13.367 10.336 1 91.75 13 ASP B N 1
ATOM 4257 C CA . ASP B 1 13 ? -26.531 13.438 11.148 1 91.75 13 ASP B CA 1
ATOM 4258 C C . ASP B 1 13 ? -27.75 13.828 10.297 1 91.75 13 ASP B C 1
ATOM 4260 O O . ASP B 1 13 ? -28.891 13.641 10.711 1 91.75 13 ASP B O 1
ATOM 4264 N N . ASP B 1 14 ? -27.438 14.359 9.172 1 89.38 14 ASP B N 1
ATOM 4265 C CA . ASP B 1 14 ? -28.516 14.773 8.273 1 89.38 14 ASP B CA 1
ATOM 4266 C C . ASP B 1 14 ? -28.938 13.625 7.359 1 89.38 14 ASP B C 1
ATOM 4268 O O . ASP B 1 14 ? -28.328 13.414 6.305 1 89.38 14 ASP B O 1
ATOM 4272 N N . ILE B 1 15 ? -30 13.031 7.656 1 91.06 15 ILE B N 1
ATOM 4273 C CA . ILE B 1 15 ? -30.531 11.93 6.855 1 91.06 15 ILE B CA 1
ATOM 4274 C C . ILE B 1 15 ? -31.391 12.492 5.719 1 91.06 15 ILE B C 1
ATOM 4276 O O . ILE B 1 15 ? -32.281 13.312 5.949 1 91.06 15 ILE B O 1
ATOM 4280 N N . PRO B 1 16 ? -31.172 12.086 4.59 1 91.31 16 PRO B N 1
ATOM 4281 C CA . PRO B 1 16 ? -31.984 12.57 3.471 1 91.31 16 PRO B CA 1
ATOM 4282 C C . PRO B 1 16 ? -33.469 12.312 3.67 1 91.31 16 PRO B C 1
ATOM 4284 O O . PRO B 1 16 ? -33.875 11.305 4.266 1 91.31 16 PRO B O 1
ATOM 4287 N N . ALA B 1 17 ? -34.25 13.102 3.09 1 91.69 17 ALA B N 1
ATOM 4288 C CA . ALA B 1 17 ? -35.688 13.055 3.24 1 91.69 17 ALA B CA 1
ATOM 4289 C C . ALA B 1 17 ? -36.25 11.719 2.762 1 91.69 17 ALA B C 1
ATOM 4291 O O . ALA B 1 17 ? -37.188 11.164 3.369 1 91.69 17 ALA B O 1
ATOM 4292 N N . ARG B 1 18 ? -35.625 11.148 1.797 1 91.44 18 ARG B N 1
ATOM 4293 C CA . ARG B 1 18 ? -36.125 9.922 1.192 1 91.44 18 ARG B CA 1
ATOM 4294 C C . ARG B 1 18 ? -35.969 8.742 2.148 1 91.44 18 ARG B C 1
ATOM 4296 O O . ARG B 1 18 ? -36.625 7.703 1.964 1 91.44 18 ARG B O 1
ATOM 4303 N N . PHE B 1 19 ? -35.188 8.883 3.145 1 93.88 19 PHE B N 1
ATOM 4304 C CA . PHE B 1 19 ? -34.938 7.777 4.062 1 93.88 19 PHE B CA 1
ATOM 4305 C C . PHE B 1 19 ? -35.656 8.023 5.395 1 93.88 19 PHE B C 1
ATOM 4307 O O . PHE B 1 19 ? -35.719 7.137 6.246 1 93.88 19 PHE B O 1
ATOM 4314 N N . GLN B 1 20 ? -36.219 9.188 5.629 1 94 20 GLN B N 1
ATOM 4315 C CA . GLN B 1 20 ? -36.781 9.57 6.918 1 94 20 GLN B CA 1
ATOM 4316 C C . GLN B 1 20 ? -37.969 8.672 7.285 1 94 20 GLN B C 1
ATOM 4318 O O . GLN B 1 20 ? -38.094 8.273 8.438 1 94 20 GLN B O 1
ATOM 4323 N N . ALA B 1 21 ? -38.719 8.391 6.273 1 94.94 21 ALA B N 1
ATOM 4324 C CA . ALA B 1 21 ? -39.875 7.543 6.52 1 94.94 21 ALA B CA 1
ATOM 4325 C C . ALA B 1 21 ? -39.469 6.156 7.004 1 94.94 21 ALA B C 1
ATOM 4327 O O . ALA B 1 21 ? -40.125 5.559 7.848 1 94.94 21 ALA B O 1
ATOM 4328 N N . TYR B 1 22 ? -38.406 5.668 6.434 1 95.81 22 TYR B N 1
ATOM 4329 C CA . TYR B 1 22 ? -37.906 4.367 6.852 1 95.81 22 TYR B CA 1
ATOM 4330 C C . TYR B 1 22 ? -37.438 4.414 8.297 1 95.81 22 TYR B C 1
ATOM 4332 O O . TYR B 1 22 ? -37.781 3.537 9.102 1 95.81 22 TYR B O 1
ATOM 4340 N N . VAL B 1 23 ? -36.719 5.441 8.625 1 95.94 23 VAL B N 1
ATOM 4341 C CA . VAL B 1 23 ? -36.188 5.605 9.977 1 95.94 23 VAL B CA 1
ATOM 4342 C C . VAL B 1 23 ? -37.344 5.699 10.969 1 95.94 23 VAL B C 1
ATOM 4344 O O . VAL B 1 23 ? -37.344 5.051 12.016 1 95.94 23 VAL B O 1
ATOM 4347 N N . GLU B 1 24 ? -38.375 6.395 10.641 1 96.44 24 GLU B N 1
ATOM 4348 C CA . GLU B 1 24 ? -39.531 6.594 11.516 1 96.44 24 GLU B CA 1
ATOM 4349 C C . GLU B 1 24 ? -40.312 5.297 11.695 1 96.44 24 GLU B C 1
ATOM 4351 O O . GLU B 1 24 ? -40.906 5.066 12.75 1 96.44 24 GLU B O 1
ATOM 4356 N N . SER B 1 25 ? -40.281 4.477 10.68 1 97.75 25 SER B N 1
ATOM 4357 C CA . SER B 1 25 ? -41 3.209 10.773 1 97.75 25 SER B CA 1
ATOM 4358 C C . SER B 1 25 ? -40.469 2.352 11.906 1 97.75 25 SER B C 1
ATOM 4360 O O . SER B 1 25 ? -41.219 1.664 12.594 1 97.75 25 SER B O 1
ATOM 4362 N N . TRP B 1 26 ? -39.188 2.395 12.164 1 97.88 26 TRP B N 1
ATOM 4363 C CA . TRP B 1 26 ? -38.562 1.617 13.227 1 97.88 26 TRP B CA 1
ATOM 4364 C C . TRP B 1 26 ? -39 2.131 14.602 1 97.88 26 TRP B C 1
ATOM 4366 O O . TRP B 1 26 ? -39.281 1.343 15.508 1 97.88 26 TRP B O 1
ATOM 4376 N N . LYS B 1 27 ? -39.125 3.424 14.719 1 96.44 27 LYS B N 1
ATOM 4377 C CA . LYS B 1 27 ? -39.562 4.035 15.961 1 96.44 27 LYS B CA 1
ATOM 4378 C C . LYS B 1 27 ? -41.031 3.695 16.25 1 96.44 27 LYS B C 1
ATOM 4380 O O . LYS B 1 27 ? -41.375 3.383 17.391 1 96.44 27 LYS B O 1
ATOM 4385 N N . ARG B 1 28 ? -41.75 3.73 15.266 1 97.19 28 ARG B N 1
ATOM 4386 C CA . ARG B 1 28 ? -43.188 3.482 15.391 1 97.19 28 ARG B CA 1
ATOM 4387 C C . ARG B 1 28 ? -43.469 2.062 15.875 1 97.19 28 ARG B C 1
ATOM 4389 O O . ARG B 1 28 ? -44.344 1.844 16.719 1 97.19 28 ARG B O 1
ATOM 4396 N N . HIS B 1 29 ? -42.688 1.141 15.391 1 97.62 29 HIS B N 1
ATOM 4397 C CA . HIS B 1 29 ? -42.938 -0.26 15.719 1 97.62 29 HIS B CA 1
ATOM 4398 C C . HIS B 1 29 ? -42.219 -0.657 17 1 97.62 29 HIS B C 1
ATOM 4400 O O . HIS B 1 29 ? -42.469 -1.747 17.531 1 97.62 29 HIS B O 1
ATOM 4406 N N . HIS B 1 30 ? -41.344 0.269 17.5 1 97.56 30 HIS B N 1
ATOM 4407 C CA . HIS B 1 30 ? -40.562 -0.05 18.703 1 97.56 30 HIS B CA 1
ATOM 4408 C C . HIS B 1 30 ? -40.5 1.147 19.641 1 97.56 30 HIS B C 1
ATOM 4410 O O . HIS B 1 30 ? -39.406 1.644 19.922 1 97.56 30 HIS B O 1
ATOM 4416 N N . PRO B 1 31 ? -41.531 1.565 20.25 1 95.69 31 PRO B N 1
ATOM 4417 C CA . PRO B 1 31 ? -41.531 2.766 21.078 1 95.69 31 PRO B CA 1
ATOM 4418 C C . PRO B 1 31 ? -40.688 2.598 22.359 1 95.69 31 PRO B C 1
ATOM 4420 O O . PRO B 1 31 ? -40.219 3.584 22.922 1 95.69 31 PRO B O 1
ATOM 4423 N N . ASP B 1 32 ? -40.438 1.357 22.781 1 95.81 32 ASP B N 1
ATOM 4424 C CA . ASP B 1 32 ? -39.719 1.132 24.047 1 95.81 32 ASP B CA 1
ATOM 4425 C C . ASP B 1 32 ? -38.281 0.754 23.797 1 95.81 32 ASP B C 1
ATOM 4427 O O . ASP B 1 32 ? -37.562 0.404 24.734 1 95.81 32 ASP B O 1
ATOM 4431 N N . TRP B 1 33 ? -37.812 0.719 22.547 1 97.75 33 TRP B N 1
ATOM 4432 C CA . TRP B 1 33 ? -36.438 0.361 22.219 1 97.75 33 TRP B CA 1
ATOM 4433 C C . TRP B 1 33 ? -35.5 1.577 22.312 1 97.75 33 TRP B C 1
ATOM 4435 O O . TRP B 1 33 ? -35.969 2.715 22.156 1 97.75 33 TRP B O 1
ATOM 4445 N N . THR B 1 34 ? -34.281 1.356 22.625 1 97.88 34 THR B N 1
ATOM 4446 C CA . THR B 1 34 ? -33.25 2.381 22.5 1 97.88 34 THR B CA 1
ATOM 4447 C C . THR B 1 34 ? -32.781 2.498 21.047 1 97.88 34 THR B C 1
ATOM 4449 O O . THR B 1 34 ? -32.312 1.515 20.453 1 97.88 34 THR B O 1
ATOM 4452 N N . MET B 1 35 ? -32.938 3.656 20.484 1 97.12 35 MET B N 1
ATOM 4453 C CA . MET B 1 35 ? -32.469 3.906 19.109 1 97.12 35 MET B CA 1
ATOM 4454 C C . MET B 1 35 ? -31.094 4.547 19.109 1 97.12 35 MET B C 1
ATOM 4456 O O . MET B 1 35 ? -30.906 5.625 19.672 1 97.12 35 MET B O 1
ATOM 4460 N N . MET B 1 36 ? -30.172 3.906 18.531 1 97.81 36 MET B N 1
ATOM 4461 C CA . MET B 1 36 ? -28.828 4.441 18.422 1 97.81 36 MET B CA 1
ATOM 4462 C C . MET B 1 36 ? -28.469 4.734 16.969 1 97.81 36 MET B C 1
ATOM 4464 O O . MET B 1 36 ? -28.406 3.822 16.141 1 97.81 36 MET B O 1
ATOM 4468 N N . PHE B 1 37 ? -28.219 5.973 16.656 1 97.06 37 PHE B N 1
ATOM 4469 C CA . PHE B 1 37 ? -27.812 6.414 15.328 1 97.06 37 PHE B CA 1
ATOM 4470 C C . PHE B 1 37 ? -26.328 6.73 15.297 1 97.06 37 PHE B C 1
ATOM 4472 O O . PHE B 1 37 ? -25.812 7.441 16.172 1 97.06 37 PHE B O 1
ATOM 4479 N N . TRP B 1 38 ? -25.641 6.188 14.305 1 97.62 38 TRP B N 1
ATOM 4480 C CA . TRP B 1 38 ? -24.188 6.328 14.188 1 97.62 38 TRP B CA 1
ATOM 4481 C C . TRP B 1 38 ? -23.812 7.008 12.883 1 97.62 38 TRP B C 1
ATOM 4483 O O . TRP B 1 38 ? -23.891 6.398 11.812 1 97.62 38 TRP B O 1
ATOM 4493 N N . ASN B 1 39 ? -23.359 8.258 12.938 1 96.19 39 ASN B N 1
ATOM 4494 C CA . ASN B 1 39 ? -22.719 8.844 11.758 1 96.19 39 ASN B CA 1
ATOM 4495 C C . ASN B 1 39 ? -21.266 8.422 11.641 1 96.19 39 ASN B C 1
ATOM 4497 O O . ASN B 1 39 ? -20.75 7.715 12.5 1 96.19 39 ASN B O 1
ATOM 4501 N N . ASP B 1 40 ? -20.562 8.766 10.602 1 96.69 40 ASP B N 1
ATOM 4502 C CA . ASP B 1 40 ? -19.203 8.312 10.32 1 96.69 40 ASP B CA 1
ATOM 4503 C C . ASP B 1 40 ? -18.25 8.727 11.438 1 96.69 40 ASP B C 1
ATOM 4505 O O . ASP B 1 40 ? -17.375 7.949 11.828 1 96.69 40 ASP B O 1
ATOM 4509 N N . ARG B 1 41 ? -18.406 9.953 11.961 1 97.12 41 ARG B N 1
ATOM 4510 C CA . ARG B 1 41 ? -17.5 10.477 12.984 1 97.12 41 ARG B CA 1
ATOM 4511 C C . ARG B 1 41 ? -17.672 9.719 14.297 1 97.12 41 ARG B C 1
ATOM 4513 O O . ARG B 1 41 ? -16.672 9.352 14.938 1 97.12 41 ARG B O 1
ATOM 4520 N N . ARG B 1 42 ? -18.906 9.492 14.703 1 96.62 42 ARG B N 1
ATOM 4521 C CA . ARG B 1 42 ? -19.188 8.75 15.93 1 96.62 42 ARG B CA 1
ATOM 4522 C C . ARG B 1 42 ? -18.719 7.301 15.812 1 96.62 42 ARG B C 1
ATOM 4524 O O . ARG B 1 42 ? -18.188 6.738 16.766 1 96.62 42 ARG B O 1
ATOM 4531 N N . LEU B 1 43 ? -18.938 6.762 14.664 1 98.06 43 LEU B N 1
ATOM 4532 C CA . LEU B 1 43 ? -18.5 5.391 14.422 1 98.06 43 LEU B CA 1
ATOM 4533 C C . LEU B 1 43 ? -16.984 5.277 14.523 1 98.06 43 LEU B C 1
ATOM 4535 O O . LEU B 1 43 ? -16.469 4.312 15.094 1 98.06 43 LEU B O 1
ATOM 4539 N N . LEU B 1 44 ? -16.266 6.207 13.977 1 98.19 44 LEU B N 1
ATOM 4540 C CA . LEU B 1 44 ? -14.812 6.254 14.07 1 98.19 44 LEU B CA 1
ATOM 4541 C C . LEU B 1 44 ? -14.359 6.289 15.523 1 98.19 44 LEU B C 1
ATOM 4543 O O . LEU B 1 44 ? -13.469 5.535 15.922 1 98.19 44 LEU B O 1
ATOM 4547 N N . GLU B 1 45 ? -15.023 7.109 16.359 1 97.25 45 GLU B N 1
ATOM 4548 C CA . GLU B 1 45 ? -14.695 7.211 17.781 1 97.25 45 GLU B CA 1
ATOM 4549 C C . GLU B 1 45 ? -14.969 5.895 18.5 1 97.25 45 GLU B C 1
ATOM 4551 O O . GLU B 1 45 ? -14.188 5.473 19.359 1 97.25 45 GLU B O 1
ATOM 4556 N N . PHE B 1 46 ? -16.094 5.316 18.156 1 98.06 46 PHE B N 1
ATOM 4557 C CA . PHE B 1 46 ? -16.469 4.035 18.734 1 98.06 46 PHE B CA 1
ATOM 4558 C C . PHE B 1 46 ? -15.406 2.982 18.469 1 98.06 46 PHE B C 1
ATOM 4560 O O . PHE B 1 46 ? -14.953 2.289 19.375 1 98.06 46 PHE B O 1
ATOM 4567 N N . VAL B 1 47 ? -14.914 2.875 17.219 1 98.56 47 VAL B N 1
ATOM 4568 C CA . VAL B 1 47 ? -13.922 1.884 16.828 1 98.56 47 VAL B CA 1
ATOM 4569 C C . VAL B 1 47 ? -12.602 2.16 17.547 1 98.56 47 VAL B C 1
ATOM 4571 O O . VAL B 1 47 ? -11.969 1.239 18.062 1 98.56 47 VAL B O 1
ATOM 4574 N N . ALA B 1 48 ? -12.227 3.389 17.578 1 97.75 48 ALA B N 1
ATOM 4575 C CA . ALA B 1 48 ? -10.977 3.775 18.234 1 97.75 48 ALA B CA 1
ATOM 4576 C C . ALA B 1 48 ? -10.984 3.389 19.703 1 97.75 48 ALA B C 1
ATOM 4578 O O . ALA B 1 48 ? -9.961 2.969 20.25 1 97.75 48 ALA B O 1
ATOM 4579 N N . ARG B 1 49 ? -12.125 3.52 20.359 1 97.62 49 ARG B N 1
ATOM 4580 C CA . ARG B 1 49 ? -12.242 3.299 21.797 1 97.62 49 ARG B CA 1
ATOM 4581 C C . ARG B 1 49 ? -12.328 1.812 22.125 1 97.62 49 ARG B C 1
ATOM 4583 O O . ARG B 1 49 ? -11.688 1.338 23.062 1 97.62 49 ARG B O 1
ATOM 4590 N N . HIS B 1 50 ? -13.055 1.108 21.312 1 98.56 50 HIS B N 1
ATOM 4591 C CA . HIS B 1 50 ? -13.414 -0.237 21.75 1 98.56 50 HIS B CA 1
ATOM 4592 C C . HIS B 1 50 ? -12.695 -1.295 20.922 1 98.56 50 HIS B C 1
ATOM 4594 O O . HIS B 1 50 ? -12.594 -2.451 21.328 1 98.56 50 HIS B O 1
ATOM 4600 N N . TYR B 1 51 ? -12.227 -0.956 19.766 1 98.44 51 TYR B N 1
ATOM 4601 C CA . TYR B 1 51 ? -11.539 -1.891 18.891 1 98.44 51 TYR B CA 1
ATOM 4602 C C . TYR B 1 51 ? -10.266 -1.271 18.328 1 98.44 51 TYR B C 1
ATOM 4604 O O . TYR B 1 51 ? -10.055 -1.258 17.109 1 98.44 51 TYR B O 1
ATOM 4612 N N . PRO B 1 52 ? -9.336 -0.832 19.156 1 97.62 52 PRO B N 1
ATOM 4613 C CA . PRO B 1 52 ? -8.133 -0.128 18.703 1 97.62 52 PRO B CA 1
ATOM 4614 C C . PRO B 1 52 ? -7.266 -0.98 17.781 1 97.62 52 PRO B C 1
ATOM 4616 O O . PRO B 1 52 ? -6.598 -0.448 16.891 1 97.62 52 PRO B O 1
ATOM 4619 N N . ASP B 1 53 ? -7.281 -2.316 17.938 1 97.12 53 ASP B N 1
ATOM 4620 C CA . ASP B 1 53 ? -6.473 -3.205 17.125 1 97.12 53 ASP B CA 1
ATOM 4621 C C . ASP B 1 53 ? -6.98 -3.229 15.68 1 97.12 53 ASP B C 1
ATOM 4623 O O . ASP B 1 53 ? -6.234 -3.572 14.758 1 97.12 53 ASP B O 1
ATOM 4627 N N . PHE B 1 54 ? -8.258 -2.846 15.422 1 98.06 54 PHE B N 1
ATOM 4628 C CA . PHE B 1 54 ? -8.859 -2.859 14.094 1 98.06 54 PHE B CA 1
ATOM 4629 C C . PHE B 1 54 ? -8.781 -1.479 13.453 1 98.06 54 PHE B C 1
ATOM 4631 O O . PHE B 1 54 ? -9.062 -1.327 12.258 1 98.06 54 PHE B O 1
ATOM 4638 N N . LEU B 1 55 ? -8.391 -0.469 14.242 1 98.06 55 LEU B N 1
ATOM 4639 C CA . LEU B 1 55 ? -8.453 0.926 13.82 1 98.06 55 LEU B CA 1
ATOM 4640 C C . LEU B 1 55 ? -7.625 1.151 12.555 1 98.06 55 LEU B C 1
ATOM 4642 O O . LEU B 1 55 ? -8.07 1.83 11.625 1 98.06 55 LEU B O 1
ATOM 4646 N N . PRO B 1 56 ? -6.371 0.53 12.445 1 97.12 56 PRO B N 1
ATOM 4647 C CA . PRO B 1 56 ? -5.605 0.747 11.211 1 97.12 56 PRO B CA 1
ATOM 4648 C C . PRO B 1 56 ? -6.332 0.232 9.969 1 97.12 56 PRO B C 1
ATOM 4650 O O . PRO B 1 56 ? -6.359 0.912 8.938 1 97.12 56 PRO B O 1
ATOM 4653 N N . THR B 1 57 ? -6.945 -0.944 10.062 1 97.88 57 THR B N 1
ATOM 4654 C CA . THR B 1 57 ? -7.723 -1.485 8.953 1 97.88 57 THR B CA 1
ATOM 4655 C C . THR B 1 57 ? -8.922 -0.594 8.648 1 97.88 57 THR B C 1
ATOM 4657 O O . THR B 1 57 ? -9.172 -0.257 7.484 1 97.88 57 THR B O 1
ATOM 4660 N N . PHE B 1 58 ? -9.602 -0.158 9.711 1 98.38 58 PHE B N 1
ATOM 4661 C CA . PHE B 1 58 ? -10.789 0.683 9.586 1 98.38 58 PHE B CA 1
ATOM 4662 C C . PHE B 1 58 ? -10.453 1.98 8.859 1 98.38 58 PHE B C 1
ATOM 4664 O O . PHE B 1 58 ? -11.195 2.404 7.965 1 98.38 58 PHE B O 1
ATOM 4671 N N . CYS B 1 59 ? -9.297 2.549 9.148 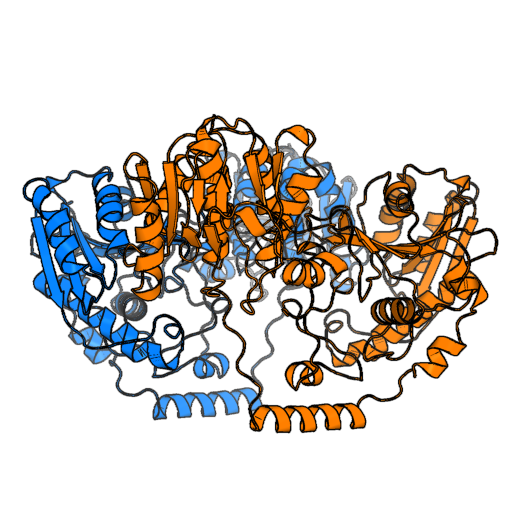1 97.88 59 CYS B N 1
ATOM 4672 C CA . CYS B 1 59 ? -8.891 3.83 8.594 1 97.88 59 CYS B CA 1
ATOM 4673 C C . CYS B 1 59 ? -8.312 3.654 7.191 1 97.88 59 CYS B C 1
ATOM 4675 O O . CYS B 1 59 ? -8.164 4.629 6.449 1 97.88 59 CYS B O 1
ATOM 4677 N N . SER B 1 60 ? -8.039 2.445 6.828 1 96.81 60 SER B N 1
ATOM 4678 C CA . SER B 1 60 ? -7.441 2.203 5.52 1 96.81 60 SER B CA 1
ATOM 4679 C C . SER B 1 60 ? -8.516 2.076 4.441 1 96.81 60 SER B C 1
ATOM 4681 O O . SER B 1 60 ? -8.211 2.117 3.246 1 96.81 60 SER B O 1
ATOM 4683 N N . TYR B 1 61 ? -9.766 1.902 4.824 1 96.94 61 TYR B N 1
ATOM 4684 C CA . TYR B 1 61 ? -10.844 1.732 3.861 1 96.94 61 TYR B CA 1
ATOM 4685 C C . TYR B 1 61 ? -11.047 3.002 3.041 1 96.94 61 TYR B C 1
ATOM 4687 O O . TYR B 1 61 ? -11.211 4.09 3.6 1 96.94 61 TYR B O 1
ATOM 4695 N N . GLU B 1 62 ? -11.156 2.879 1.771 1 91.38 62 GLU B N 1
ATOM 4696 C CA . GLU B 1 62 ? -11.266 4.02 0.868 1 91.38 62 GLU B CA 1
ATOM 4697 C C . GLU B 1 62 ? -12.719 4.449 0.698 1 91.38 62 GLU B C 1
ATOM 4699 O O . GLU B 1 62 ? -13 5.582 0.302 1 91.38 62 GLU B O 1
ATOM 4704 N N . ARG B 1 63 ? -13.594 3.539 0.986 1 93 63 ARG B N 1
ATOM 4705 C CA . ARG B 1 63 ? -15.016 3.812 0.785 1 93 63 ARG B CA 1
ATOM 4706 C C . ARG B 1 63 ? -15.781 3.723 2.1 1 93 63 ARG B C 1
ATOM 4708 O O . ARG B 1 63 ? -15.5 2.857 2.932 1 93 63 ARG B O 1
ATOM 4715 N N . GLY B 1 64 ? -16.734 4.574 2.199 1 94.75 64 GLY B N 1
ATOM 4716 C CA . GLY B 1 64 ? -17.516 4.645 3.428 1 94.75 64 GLY B CA 1
ATOM 4717 C C . GLY B 1 64 ? -18.297 3.379 3.713 1 94.75 64 GLY B C 1
ATOM 4718 O O . GLY B 1 64 ? -18.484 3.008 4.871 1 94.75 64 GLY B O 1
ATOM 4719 N N . VAL B 1 65 ? -18.734 2.725 2.605 1 95.25 65 VAL B N 1
ATOM 4720 C CA . VAL B 1 65 ? -19.562 1.532 2.766 1 95.25 65 VAL B CA 1
ATOM 4721 C C . VAL B 1 65 ? -18.766 0.446 3.486 1 95.25 65 VAL B C 1
ATOM 4723 O O . VAL B 1 65 ? -19.328 -0.324 4.27 1 95.25 65 VAL B O 1
ATOM 4726 N N . LEU B 1 66 ? -17.469 0.354 3.258 1 97.56 66 LEU B N 1
ATOM 4727 C CA . LEU B 1 66 ? -16.641 -0.641 3.922 1 97.56 66 LEU B CA 1
ATOM 4728 C C . LEU B 1 66 ? -16.578 -0.384 5.426 1 97.56 66 LEU B C 1
ATOM 4730 O O . LEU B 1 66 ? -16.688 -1.318 6.223 1 97.56 66 LEU B O 1
ATOM 4734 N N . ARG B 1 67 ? -16.453 0.886 5.789 1 97.81 67 ARG B N 1
ATOM 4735 C CA . ARG B 1 67 ? -16.453 1.253 7.203 1 97.81 67 ARG B CA 1
ATOM 4736 C C . ARG B 1 67 ? -17.812 0.984 7.84 1 97.81 67 ARG B C 1
ATOM 4738 O O . ARG B 1 67 ? -17.891 0.528 8.984 1 97.81 67 ARG B O 1
ATOM 4745 N N . ALA B 1 68 ? -18.859 1.258 7.109 1 97.38 68 ALA B N 1
ATOM 4746 C CA . ALA B 1 68 ? -20.203 0.996 7.617 1 97.38 68 ALA B CA 1
ATOM 4747 C C . ALA B 1 68 ? -20.406 -0.494 7.875 1 97.38 68 ALA B C 1
ATOM 4749 O O . ALA B 1 68 ? -20.953 -0.881 8.914 1 97.38 68 ALA B O 1
ATOM 4750 N N . ASP B 1 69 ? -19.938 -1.318 6.938 1 98.06 69 ASP B N 1
ATOM 4751 C CA . ASP B 1 69 ? -20.047 -2.768 7.082 1 98.06 69 ASP B CA 1
ATOM 4752 C C . ASP B 1 69 ? -19.266 -3.254 8.305 1 98.06 69 ASP B C 1
ATOM 4754 O O . ASP B 1 69 ? -19.828 -3.906 9.188 1 98.06 69 ASP B O 1
ATOM 4758 N N . ALA B 1 70 ? -18 -2.895 8.375 1 98.62 70 ALA B N 1
ATOM 4759 C CA . ALA B 1 70 ? -17.172 -3.322 9.5 1 98.62 70 ALA B CA 1
ATOM 4760 C C . ALA B 1 70 ? -17.75 -2.82 10.82 1 98.62 70 ALA B C 1
ATOM 4762 O O . ALA B 1 70 ? -17.797 -3.561 11.805 1 98.62 70 ALA B O 1
ATOM 4763 N N . GLY B 1 71 ? -18.219 -1.563 10.82 1 98.69 71 GLY B N 1
ATOM 4764 C CA . GLY B 1 71 ? -18.797 -0.967 12.008 1 98.69 71 GLY B CA 1
ATOM 4765 C C . GLY B 1 71 ? -20.016 -1.715 12.516 1 98.69 71 GLY B C 1
ATOM 4766 O O . GLY B 1 71 ? -20.172 -1.912 13.727 1 98.69 71 GLY B O 1
ATOM 4767 N N . ARG B 1 72 ? -20.906 -2.104 11.609 1 98.62 72 ARG B N 1
ATOM 4768 C CA . ARG B 1 72 ? -22.141 -2.773 12.031 1 98.62 72 ARG B CA 1
ATOM 4769 C C . ARG B 1 72 ? -21.828 -4.086 12.742 1 98.62 72 ARG B C 1
ATOM 4771 O O . ARG B 1 72 ? -22.516 -4.457 13.695 1 98.62 72 ARG B O 1
ATOM 4778 N N . TYR B 1 73 ? -20.75 -4.805 12.273 1 98.88 73 TYR B N 1
ATOM 4779 C CA . TYR B 1 73 ? -20.359 -6.043 12.938 1 98.88 73 TYR B CA 1
ATOM 4780 C C . TYR B 1 73 ? -19.844 -5.766 14.344 1 98.88 73 TYR B C 1
ATOM 4782 O O . TYR B 1 73 ? -20.141 -6.516 15.281 1 98.88 73 TYR B O 1
ATOM 4790 N N . MET B 1 74 ? -19.125 -4.668 14.5 1 98.88 74 MET B N 1
ATOM 4791 C CA . MET B 1 74 ? -18.562 -4.293 15.797 1 98.88 74 MET B CA 1
ATOM 4792 C C . MET B 1 74 ? -19.672 -3.826 16.75 1 98.88 74 MET B C 1
ATOM 4794 O O . MET B 1 74 ? -19.641 -4.137 17.938 1 98.88 74 MET B O 1
ATOM 4798 N N . LEU B 1 75 ? -20.641 -3.074 16.219 1 98.88 75 LEU B N 1
ATOM 4799 C CA . LEU B 1 75 ? -21.766 -2.623 17.031 1 98.88 75 LEU B CA 1
ATOM 4800 C C . LEU B 1 75 ? -22.547 -3.811 17.578 1 98.88 75 LEU B C 1
ATOM 4802 O O . LEU B 1 75 ? -22.906 -3.83 18.75 1 98.88 75 LEU B O 1
ATOM 4806 N N . LEU B 1 76 ? -22.797 -4.805 16.719 1 98.88 76 LEU B N 1
ATOM 4807 C CA . LEU B 1 76 ? -23.531 -5.996 17.141 1 98.88 76 LEU B CA 1
ATOM 4808 C C . LEU B 1 76 ? -22.734 -6.789 18.172 1 98.88 76 LEU B C 1
ATOM 4810 O O . LEU B 1 76 ? -23.297 -7.312 19.125 1 98.88 76 LEU B O 1
ATOM 4814 N N . HIS B 1 77 ? -21.438 -6.883 17.938 1 98.94 77 HIS B N 1
ATOM 4815 C CA . HIS B 1 77 ? -20.578 -7.566 18.906 1 98.94 77 HIS B CA 1
ATOM 4816 C C . HIS B 1 77 ? -20.625 -6.871 20.266 1 98.94 77 HIS B C 1
ATOM 4818 O O . HIS B 1 77 ? -20.766 -7.527 21.297 1 98.94 77 HIS B O 1
ATOM 4824 N N . HIS B 1 78 ? -20.484 -5.504 20.266 1 98.88 78 HIS B N 1
ATOM 4825 C CA . HIS B 1 78 ? -20.312 -4.742 21.5 1 98.88 78 HIS B CA 1
ATOM 4826 C C . HIS B 1 78 ? -21.625 -4.609 22.25 1 98.88 78 HIS B C 1
ATOM 4828 O O . HIS B 1 78 ? -21.688 -4.879 23.453 1 98.88 78 HIS B O 1
ATOM 4834 N N . PHE B 1 79 ? -22.766 -4.238 21.562 1 98.75 79 PHE B N 1
ATOM 4835 C CA . PHE B 1 79 ? -24.016 -3.893 22.219 1 98.75 79 PHE B CA 1
ATOM 4836 C C . PHE B 1 79 ? -25.047 -5.008 22.047 1 98.75 79 PHE B C 1
ATOM 4838 O O . PHE B 1 79 ? -25.969 -5.129 22.844 1 98.75 79 PHE B O 1
ATOM 4845 N N . GLY B 1 80 ? -24.875 -5.82 20.969 1 98.69 80 GLY B N 1
ATOM 4846 C CA . GLY B 1 80 ? -26.016 -6.609 20.516 1 98.69 80 GLY B CA 1
ATOM 4847 C C . GLY B 1 80 ? -27.125 -5.766 19.938 1 98.69 80 GLY B C 1
ATOM 4848 O O . GLY B 1 80 ? -26.891 -4.652 19.469 1 98.69 80 GLY B O 1
ATOM 4849 N N . GLY B 1 81 ? -28.266 -6.406 19.797 1 98.75 81 GLY B N 1
ATOM 4850 C CA . GLY B 1 81 ? -29.406 -5.691 19.25 1 98.75 81 GLY B CA 1
ATOM 4851 C C . GLY B 1 81 ? -29.641 -5.984 17.781 1 98.75 81 GLY B C 1
ATOM 4852 O O . GLY B 1 81 ? -29.344 -7.082 17.297 1 98.75 81 GLY B O 1
ATOM 4853 N N . VAL B 1 82 ? -30.328 -5.004 17.156 1 98.75 82 VAL B N 1
ATOM 4854 C CA . VAL B 1 82 ? -30.672 -5.117 15.742 1 98.75 82 VAL B CA 1
ATOM 4855 C C . VAL B 1 82 ? -29.969 -4.008 14.953 1 98.75 82 VAL B C 1
ATOM 4857 O O . VAL B 1 82 ? -29.984 -2.846 15.367 1 98.75 82 VAL B O 1
ATOM 4860 N N . TYR B 1 83 ? -29.266 -4.395 13.938 1 98.81 83 TYR B N 1
ATOM 4861 C CA . TYR B 1 83 ? -28.766 -3.426 12.969 1 98.81 83 TYR B CA 1
ATOM 4862 C C . TYR B 1 83 ? -29.672 -3.375 11.742 1 98.81 83 TYR B C 1
ATOM 4864 O O . TYR B 1 83 ? -30.125 -4.414 11.25 1 98.81 83 TYR B O 1
ATOM 4872 N N . ALA B 1 84 ? -29.938 -2.182 11.227 1 98.56 84 ALA B N 1
ATOM 4873 C CA . ALA B 1 84 ? -30.703 -2.025 9.992 1 98.56 84 ALA B CA 1
ATOM 4874 C C . ALA B 1 84 ? -30.141 -0.895 9.133 1 98.56 84 ALA B C 1
ATOM 4876 O O . ALA B 1 84 ? -29.891 0.208 9.633 1 98.56 84 ALA B O 1
ATOM 4877 N N . ASP B 1 85 ? -29.938 -1.16 7.836 1 96.81 85 ASP B N 1
ATOM 4878 C CA . ASP B 1 85 ? -29.547 -0.116 6.891 1 96.81 85 ASP B CA 1
ATOM 4879 C C . ASP B 1 85 ? -30.562 1.026 6.895 1 96.81 85 ASP B C 1
ATOM 4881 O O . ASP B 1 85 ? -31.734 0.828 7.238 1 96.81 85 ASP B O 1
ATOM 4885 N N . ILE B 1 86 ? -30.094 2.131 6.473 1 95.38 86 ILE B N 1
ATOM 4886 C CA . ILE B 1 86 ? -30.922 3.324 6.512 1 95.38 86 ILE B CA 1
ATOM 4887 C C . ILE B 1 86 ? -32.062 3.182 5.52 1 95.38 86 ILE B C 1
ATOM 4889 O O . ILE B 1 86 ? -33.125 3.812 5.676 1 95.38 86 ILE B O 1
ATOM 4893 N N . ASP B 1 87 ? -31.906 2.336 4.473 1 94.62 87 ASP B N 1
ATOM 4894 C CA . ASP B 1 87 ? -32.938 2.148 3.469 1 94.62 87 ASP B CA 1
ATOM 4895 C C . ASP B 1 87 ? -33.781 0.892 3.758 1 94.62 87 ASP B C 1
ATOM 4897 O O . ASP B 1 87 ? -34.312 0.281 2.842 1 94.62 87 ASP B O 1
ATOM 4901 N N . CYS B 1 88 ? -33.781 0.454 5 1 96.38 88 CYS B N 1
ATOM 4902 C CA . CYS B 1 88 ? -34.656 -0.625 5.449 1 96.38 88 CYS B CA 1
ATOM 4903 C C . CYS B 1 88 ? -35.875 -0.072 6.184 1 96.38 88 CYS B C 1
ATOM 4905 O O . CYS B 1 88 ? -35.75 0.767 7.074 1 96.38 88 CYS B O 1
ATOM 4907 N N . GLU B 1 89 ? -37 -0.55 5.797 1 96.94 89 GLU B N 1
ATOM 4908 C CA . GLU B 1 89 ? -38.281 -0.191 6.43 1 96.94 89 GLU B CA 1
ATOM 4909 C C . GLU B 1 89 ? -38.719 -1.275 7.398 1 96.94 89 GLU B C 1
ATOM 4911 O O . GLU B 1 89 ? -38.719 -2.463 7.07 1 96.94 89 GLU B O 1
ATOM 4916 N N . CYS B 1 90 ? -39.094 -0.804 8.594 1 97.94 90 CYS B N 1
ATOM 4917 C CA . CYS B 1 90 ? -39.656 -1.743 9.555 1 97.94 90 CYS B CA 1
ATOM 4918 C C . CYS B 1 90 ? -41.156 -1.887 9.367 1 97.94 90 CYS B C 1
ATOM 4920 O O . CYS B 1 90 ? -41.906 -0.891 9.344 1 97.94 90 CYS B O 1
ATOM 4922 N N . VAL B 1 91 ? -41.719 -3.148 9.258 1 96.75 91 VAL B N 1
ATOM 4923 C CA . VAL B 1 91 ? -43.125 -3.309 8.953 1 96.75 91 VAL B CA 1
ATOM 4924 C C . VAL B 1 91 ? -43.812 -4.145 10.039 1 96.75 91 VAL B C 1
ATOM 4926 O O . VAL B 1 91 ? -45.031 -4.359 10 1 96.75 91 VAL B O 1
ATOM 4929 N N . ALA B 1 92 ? -43 -4.68 10.961 1 96.81 92 ALA B N 1
ATOM 4930 C CA . ALA B 1 92 ? -43.531 -5.414 12.109 1 96.81 92 ALA B CA 1
ATOM 4931 C C . ALA B 1 92 ? -42.562 -5.332 13.289 1 96.81 92 ALA B C 1
ATOM 4933 O O . ALA B 1 92 ? -41.406 -5.008 13.117 1 96.81 92 ALA B O 1
ATOM 4934 N N . SER B 1 93 ? -43.062 -5.711 14.414 1 97.06 93 SER B N 1
ATOM 4935 C CA . SER B 1 93 ? -42.25 -5.605 15.625 1 97.06 93 SER B CA 1
ATOM 4936 C C . SER B 1 93 ? -41.219 -6.711 15.688 1 97.06 93 SER B C 1
ATOM 4938 O O . SER B 1 93 ? -41.5 -7.863 15.359 1 97.06 93 SER B O 1
ATOM 4940 N N . PHE B 1 94 ? -40.031 -6.34 16.203 1 97.44 94 PHE B N 1
ATOM 4941 C CA . PHE B 1 94 ? -38.938 -7.277 16.391 1 97.44 94 PHE B CA 1
ATOM 4942 C C . PHE B 1 94 ? -38.938 -7.828 17.812 1 97.44 94 PHE B C 1
ATOM 4944 O O . PHE B 1 94 ? -38.031 -8.578 18.203 1 97.44 94 PHE B O 1
ATOM 4951 N N . ASP B 1 95 ? -39.906 -7.633 18.594 1 96.44 95 ASP B N 1
ATOM 4952 C CA . ASP B 1 95 ? -40 -8.023 20 1 96.44 95 ASP B CA 1
ATOM 4953 C C . ASP B 1 95 ? -39.844 -9.531 20.172 1 96.44 95 ASP B C 1
ATOM 4955 O O . ASP B 1 95 ? -39.219 -10 21.109 1 96.44 95 ASP B O 1
ATOM 4959 N N . PRO B 1 96 ? -40.406 -10.227 19.25 1 94.12 96 PRO B N 1
ATOM 4960 C CA . PRO B 1 96 ? -40.281 -11.68 19.406 1 94.12 96 PRO B CA 1
ATOM 4961 C C . PRO B 1 96 ? -38.812 -12.148 19.344 1 94.12 96 PRO B C 1
ATOM 4963 O O . PRO B 1 96 ? -38.5 -13.242 19.828 1 94.12 96 PRO B O 1
ATOM 4966 N N . LEU B 1 97 ? -37.938 -11.344 18.734 1 94.06 97 LEU B N 1
ATOM 4967 C CA . LEU B 1 97 ? -36.531 -11.719 18.625 1 94.06 97 LEU B CA 1
ATOM 4968 C C . LEU B 1 97 ? -35.781 -11.492 19.938 1 94.06 97 LEU B C 1
ATOM 4970 O O . LEU B 1 97 ? -34.688 -11.984 20.109 1 94.06 97 LEU B O 1
ATOM 4974 N N . ALA B 1 98 ? -36.375 -10.82 20.844 1 93.25 98 ALA B N 1
ATOM 4975 C CA . ALA B 1 98 ? -35.688 -10.422 22.078 1 93.25 98 ALA B CA 1
ATOM 4976 C C . ALA B 1 98 ? -35.344 -11.633 22.938 1 93.25 98 ALA B C 1
ATOM 4978 O O . ALA B 1 98 ? -34.469 -11.562 23.797 1 93.25 98 ALA B O 1
ATOM 4979 N N . SER B 1 99 ? -36 -12.758 22.734 1 92.94 99 SER B N 1
ATOM 4980 C CA . SER B 1 99 ? -35.75 -13.969 23.516 1 92.94 99 SER B CA 1
ATOM 4981 C C . SER B 1 99 ? -34.781 -14.898 22.797 1 92.94 99 SER B C 1
ATOM 4983 O O . SER B 1 99 ? -34.375 -15.938 23.328 1 92.94 99 SER B O 1
ATOM 4985 N N . GLU B 1 100 ? -34.406 -14.477 21.609 1 95.31 100 GLU B N 1
ATOM 4986 C CA . GLU B 1 100 ? -33.5 -15.289 20.797 1 95.31 100 GLU B CA 1
ATOM 4987 C C . GLU B 1 100 ? -32.062 -15.172 21.312 1 95.31 100 GLU B C 1
ATOM 4989 O O . GLU B 1 100 ? -31.625 -14.086 21.719 1 95.31 100 GLU B O 1
ATOM 4994 N N . ASP B 1 101 ? -31.359 -16.344 21.344 1 95.94 101 ASP B N 1
ATOM 4995 C CA . ASP B 1 101 ? -29.969 -16.344 21.797 1 95.94 101 ASP B CA 1
ATOM 4996 C C . ASP B 1 101 ? -29.016 -16.531 20.625 1 95.94 101 ASP B C 1
ATOM 4998 O O . ASP B 1 101 ? -27.797 -16.438 20.781 1 95.94 101 ASP B O 1
ATOM 5002 N N . ARG B 1 102 ? -29.562 -16.797 19.516 1 97.62 102 ARG B N 1
ATOM 5003 C CA . ARG B 1 102 ? -28.781 -16.969 18.297 1 97.62 102 ARG B CA 1
ATOM 5004 C C . ARG B 1 102 ? -28.688 -15.656 17.531 1 97.62 102 ARG B C 1
ATOM 5006 O O . ARG B 1 102 ? -29.422 -14.703 17.812 1 97.62 102 ARG B O 1
ATOM 5013 N N . ILE B 1 103 ? -27.719 -15.617 16.562 1 98.81 103 ILE B N 1
ATOM 5014 C CA . ILE B 1 103 ? -27.688 -14.547 15.57 1 98.81 103 ILE B CA 1
ATOM 5015 C C . ILE B 1 103 ? -28.766 -14.789 14.523 1 98.81 103 ILE B C 1
ATOM 5017 O O . ILE B 1 103 ? -28.844 -15.867 13.93 1 98.81 103 ILE B O 1
ATOM 5021 N N . VAL B 1 104 ? -29.641 -13.82 14.328 1 98.56 104 VAL B N 1
ATOM 5022 C CA . VAL B 1 104 ? -30.734 -13.953 13.375 1 98.56 104 VAL B CA 1
ATOM 5023 C C . VAL B 1 104 ? -30.375 -13.219 12.086 1 98.56 104 VAL B C 1
ATOM 5025 O O . VAL B 1 104 ? -30.141 -12.008 12.094 1 98.56 104 VAL B O 1
ATOM 5028 N N . VAL B 1 105 ? -30.281 -13.945 10.984 1 98.25 105 VAL B N 1
ATOM 5029 C CA . VAL B 1 105 ? -30 -13.414 9.656 1 98.25 105 VAL B CA 1
ATOM 5030 C C . VAL B 1 105 ? -30.953 -14.023 8.633 1 98.25 105 VAL B C 1
ATOM 5032 O O . VAL B 1 105 ? -31.656 -14.984 8.938 1 98.25 105 VAL B O 1
ATOM 5035 N N . CYS B 1 106 ? -31.016 -13.422 7.516 1 96.56 106 CYS B N 1
ATOM 5036 C CA . CYS B 1 106 ? -31.734 -14.055 6.414 1 96.56 106 CYS B CA 1
ATOM 5037 C C . CYS B 1 106 ? -30.875 -14.094 5.156 1 96.56 106 CYS B C 1
ATOM 5039 O O . CYS B 1 106 ? -29.828 -13.445 5.09 1 96.56 106 CYS B O 1
ATOM 5041 N N . LYS B 1 107 ? -31.266 -14.883 4.211 1 95.06 107 LYS B N 1
ATOM 5042 C CA . LYS B 1 107 ? -30.609 -14.945 2.908 1 95.06 107 LYS B CA 1
ATOM 5043 C C . LYS B 1 107 ? -31.016 -13.766 2.031 1 95.06 107 LYS B C 1
ATOM 5045 O O . LYS B 1 107 ? -32.094 -13.172 2.238 1 95.06 107 LYS B O 1
ATOM 5050 N N . GLU B 1 108 ? -30.156 -13.406 1.108 1 92.5 108 GLU B N 1
ATOM 5051 C CA . GLU B 1 108 ? -30.562 -12.484 0.057 1 92.5 108 GLU B CA 1
ATOM 5052 C C . GLU B 1 108 ? -31.531 -13.156 -0.921 1 92.5 108 GLU B C 1
ATOM 5054 O O . GLU B 1 108 ? -31.578 -14.383 -1.011 1 92.5 108 GLU B O 1
ATOM 5059 N N . PRO B 1 109 ? -32.25 -12.273 -1.605 1 89.25 109 PRO B N 1
ATOM 5060 C CA . PRO B 1 109 ? -33.094 -12.867 -2.66 1 89.25 109 PRO B CA 1
ATOM 5061 C C . PRO B 1 109 ? -32.281 -13.68 -3.66 1 89.25 109 PRO B C 1
ATOM 5063 O O . PRO B 1 109 ? -31.125 -13.336 -3.963 1 89.25 109 PRO B O 1
ATOM 5066 N N . ASP B 1 110 ? -32.812 -14.672 -4.156 1 84.38 110 ASP B N 1
ATOM 5067 C CA . ASP B 1 110 ? -32.156 -15.609 -5.051 1 84.38 110 ASP B CA 1
ATOM 5068 C C . ASP B 1 110 ? -31.562 -14.891 -6.262 1 84.38 110 ASP B C 1
ATOM 5070 O O . ASP B 1 110 ? -30.484 -15.25 -6.738 1 84.38 110 ASP B O 1
ATOM 5074 N N . THR B 1 111 ? -32.281 -13.945 -6.711 1 80.12 111 THR B N 1
ATOM 5075 C CA . THR B 1 111 ? -31.812 -13.219 -7.895 1 80.12 111 THR B CA 1
ATOM 5076 C C . THR B 1 111 ? -30.469 -12.555 -7.633 1 80.12 111 THR B C 1
ATOM 5078 O O . THR B 1 111 ? -29.656 -12.43 -8.539 1 80.12 111 THR B O 1
ATOM 5081 N N . HIS B 1 112 ? -30.234 -12.109 -6.461 1 78.62 112 HIS B N 1
ATOM 5082 C CA . HIS B 1 112 ? -28.984 -11.492 -6.07 1 78.62 112 HIS B CA 1
ATOM 5083 C C . HIS B 1 112 ? -27.906 -12.547 -5.828 1 78.62 112 HIS B C 1
ATOM 5085 O O . HIS B 1 112 ? -26.75 -12.383 -6.242 1 78.62 112 HIS B O 1
ATOM 5091 N N . ALA B 1 113 ? -28.344 -13.586 -5.281 1 77.44 113 ALA B N 1
ATOM 5092 C CA . ALA B 1 113 ? -27.406 -14.625 -4.84 1 77.44 113 ALA B CA 1
ATOM 5093 C C . ALA B 1 113 ? -26.859 -15.398 -6.027 1 77.44 113 ALA B C 1
ATOM 5095 O O . ALA B 1 113 ? -25.656 -15.727 -6.059 1 77.44 113 ALA B O 1
ATOM 5096 N N . ARG B 1 114 ? -27.656 -15.672 -6.945 1 74.5 114 ARG B N 1
ATOM 5097 C CA . ARG B 1 114 ? -27.234 -16.5 -8.07 1 74.5 114 ARG B CA 1
ATOM 5098 C C . ARG B 1 114 ? -26.078 -15.867 -8.82 1 74.5 114 ARG B C 1
ATOM 5100 O O . ARG B 1 114 ? -25.078 -16.531 -9.117 1 74.5 114 ARG B O 1
ATOM 5107 N N . VAL B 1 115 ? -26.125 -14.609 -8.969 1 71.06 115 VAL B N 1
ATOM 5108 C CA . VAL B 1 115 ? -25.125 -13.922 -9.781 1 71.06 115 VAL B CA 1
ATOM 5109 C C . VAL B 1 115 ? -23.797 -13.836 -9.016 1 71.06 115 VAL B C 1
ATOM 5111 O O . VAL B 1 115 ? -22.75 -14.219 -9.539 1 71.06 115 VAL B O 1
ATOM 5114 N N . GLN B 1 116 ? -23.891 -13.539 -7.797 1 75.69 116 GLN B N 1
ATOM 5115 C CA . GLN B 1 116 ? -22.703 -13.234 -7.023 1 75.69 116 GLN B CA 1
ATOM 5116 C C . GLN B 1 116 ? -22.109 -14.5 -6.395 1 75.69 116 GLN B C 1
ATOM 5118 O O . GLN B 1 116 ? -20.891 -14.633 -6.27 1 75.69 116 GLN B O 1
ATOM 5123 N N . ALA B 1 117 ? -22.984 -15.438 -6.184 1 74.25 117 ALA B N 1
ATOM 5124 C CA . ALA B 1 117 ? -22.562 -16.594 -5.402 1 74.25 117 ALA B CA 1
ATOM 5125 C C . ALA B 1 117 ? -22.016 -17.703 -6.305 1 74.25 117 ALA B C 1
ATOM 5127 O O . ALA B 1 117 ? -21.109 -18.438 -5.918 1 74.25 117 ALA B O 1
ATOM 5128 N N . ASP B 1 118 ? -22.422 -17.734 -7.496 1 75.94 118 ASP B N 1
ATOM 5129 C CA . ASP B 1 118 ? -22.094 -18.891 -8.328 1 75.94 118 ASP B CA 1
ATOM 5130 C C . ASP B 1 118 ? -20.594 -18.953 -8.609 1 75.94 118 ASP B C 1
ATOM 5132 O O . ASP B 1 118 ? -19.953 -19.984 -8.336 1 75.94 118 ASP B O 1
ATOM 5136 N N . PHE B 1 119 ? -20.078 -17.891 -9.008 1 74.69 119 PHE B N 1
ATOM 5137 C CA . PHE B 1 119 ? -18.656 -18 -9.375 1 74.69 119 PHE B CA 1
ATOM 5138 C C . PHE B 1 119 ? -17.781 -18 -8.133 1 74.69 119 PHE B C 1
ATOM 5140 O O . PHE B 1 119 ? -16.625 -18.406 -8.188 1 74.69 119 PHE B O 1
ATOM 5147 N N . ARG B 1 120 ? -18.375 -17.625 -6.984 1 86.94 120 ARG B N 1
ATOM 5148 C CA . ARG B 1 120 ? -17.656 -17.656 -5.719 1 86.94 120 ARG B CA 1
ATOM 5149 C C . ARG B 1 120 ? -17.875 -18.969 -4.992 1 86.94 120 ARG B C 1
ATOM 5151 O O . ARG B 1 120 ? -17.328 -19.188 -3.902 1 86.94 120 ARG B O 1
ATOM 5158 N N . ARG B 1 121 ? -18.703 -19.766 -5.582 1 87.56 121 ARG B N 1
ATOM 5159 C CA . ARG B 1 121 ? -18.984 -21.094 -5.043 1 87.56 121 ARG B CA 1
ATOM 5160 C C . ARG B 1 121 ? -19.578 -21 -3.643 1 87.56 121 ARG B C 1
ATOM 5162 O O . ARG B 1 121 ? -19.172 -21.734 -2.736 1 87.56 121 ARG B O 1
ATOM 5169 N N . LEU B 1 122 ? -20.438 -20.078 -3.381 1 92.31 122 LEU B N 1
ATOM 5170 C CA . LEU B 1 122 ? -21.219 -19.922 -2.16 1 92.31 122 LEU B CA 1
ATOM 5171 C C . LEU B 1 122 ? -22.656 -20.422 -2.367 1 92.31 122 LEU B C 1
ATOM 5173 O O . LEU B 1 122 ? -23.297 -20.078 -3.365 1 92.31 122 LEU B O 1
ATOM 5177 N N . PRO B 1 123 ? -23.156 -21.266 -1.437 1 91.75 123 PRO B N 1
ATOM 5178 C CA . PRO B 1 123 ? -24.5 -21.828 -1.623 1 91.75 123 PRO B CA 1
ATOM 5179 C C . PRO B 1 123 ? -25.594 -20.781 -1.513 1 91.75 123 PRO B C 1
ATOM 5181 O O . PRO B 1 123 ? -26.703 -20.984 -2.039 1 91.75 123 PRO B O 1
ATOM 5184 N N . TYR B 1 124 ? -25.406 -19.766 -0.835 1 93 124 TYR B N 1
ATOM 5185 C CA . TYR B 1 124 ? -26.297 -18.609 -0.674 1 93 124 TYR B CA 1
ATOM 5186 C C . TYR B 1 124 ? -25.516 -17.375 -0.244 1 93 124 TYR B C 1
ATOM 5188 O O . TYR B 1 124 ? -24.297 -17.438 -0.062 1 93 124 TYR B O 1
ATOM 5196 N N . LEU B 1 125 ? -26.25 -16.281 -0.19 1 94.38 125 LEU B N 1
ATOM 5197 C CA . LEU B 1 125 ? -25.688 -15.039 0.349 1 94.38 125 LEU B CA 1
ATOM 5198 C C . LEU B 1 125 ? -26.531 -14.531 1.518 1 94.38 125 LEU B C 1
ATOM 5200 O O . LEU B 1 125 ? -27.766 -14.469 1.425 1 94.38 125 LEU B O 1
ATOM 5204 N N . LEU B 1 126 ? -25.828 -14.32 2.562 1 96.81 126 LEU B N 1
ATOM 5205 C CA . LEU B 1 126 ? -26.531 -13.719 3.699 1 96.81 126 LEU B CA 1
ATOM 5206 C C . LEU B 1 126 ? -26.688 -12.219 3.502 1 96.81 126 LEU B C 1
ATOM 5208 O O . LEU B 1 126 ? -25.797 -11.547 2.992 1 96.81 126 LEU B O 1
ATOM 5212 N N . PHE B 1 127 ? -27.828 -11.766 3.867 1 96.12 127 PHE B N 1
ATOM 5213 C CA . PHE B 1 127 ? -28.141 -10.344 3.822 1 96.12 127 PHE B CA 1
ATOM 5214 C C . PHE B 1 127 ? -27.594 -9.625 5.043 1 96.12 127 PHE B C 1
ATOM 5216 O O . PHE B 1 127 ? -27.875 -10.008 6.18 1 96.12 127 PHE B O 1
ATOM 5223 N N . ASN B 1 128 ? -26.75 -8.555 4.809 1 96.94 128 ASN B N 1
ATOM 5224 C CA . ASN B 1 128 ? -26.125 -7.922 5.961 1 96.94 128 ASN B CA 1
ATOM 5225 C C . ASN B 1 128 ? -26.703 -6.539 6.23 1 96.94 128 ASN B C 1
ATOM 5227 O O . ASN B 1 128 ? -26.109 -5.738 6.953 1 96.94 128 ASN B O 1
ATOM 5231 N N . GLY B 1 129 ? -27.891 -6.27 5.625 1 97.19 129 GLY B N 1
ATOM 5232 C CA . GLY B 1 129 ? -28.516 -4.973 5.828 1 97.19 129 GLY B CA 1
ATOM 5233 C C . GLY B 1 129 ? -29.375 -4.914 7.074 1 97.19 129 GLY B C 1
ATOM 5234 O O . GLY B 1 129 ? -29.672 -3.832 7.578 1 97.19 129 GLY B O 1
ATOM 5235 N N . THR B 1 130 ? -29.891 -6.027 7.535 1 98.31 130 THR B N 1
ATOM 5236 C CA . THR B 1 130 ? -30.578 -6.184 8.812 1 98.31 130 THR B CA 1
ATOM 5237 C C . THR B 1 130 ? -30.125 -7.457 9.523 1 98.31 130 THR B C 1
ATOM 5239 O O . THR B 1 130 ? -30.188 -8.547 8.953 1 98.31 130 THR B O 1
ATOM 5242 N N . ILE B 1 131 ? -29.609 -7.336 10.68 1 98.75 131 ILE B N 1
ATOM 5243 C CA . ILE B 1 131 ? -29.078 -8.445 11.469 1 98.75 131 ILE B CA 1
ATOM 5244 C C . ILE B 1 131 ? -29.438 -8.25 12.938 1 98.75 131 ILE B C 1
ATOM 5246 O O . ILE B 1 131 ? -29.438 -7.129 13.445 1 98.75 131 ILE B O 1
ATOM 5250 N N . ALA B 1 132 ? -29.797 -9.289 13.664 1 98.81 132 ALA B N 1
ATOM 5251 C CA . ALA B 1 132 ? -30.016 -9.258 15.102 1 98.81 132 ALA B CA 1
ATOM 5252 C C . ALA B 1 132 ? -29.062 -10.195 15.836 1 98.81 132 ALA B C 1
ATOM 5254 O O . ALA B 1 132 ? -28.797 -11.312 15.375 1 98.81 132 ALA B O 1
ATOM 5255 N N . SER B 1 133 ? -28.531 -9.75 16.922 1 98.75 133 SER B N 1
ATOM 5256 C CA . SER B 1 133 ? -27.516 -10.555 17.594 1 98.75 133 SER B CA 1
ATOM 5257 C C . SER B 1 133 ? -27.516 -10.289 19.094 1 98.75 133 SER B C 1
ATOM 5259 O O . SER B 1 133 ? -27.75 -9.164 19.531 1 98.75 133 SER B O 1
ATOM 5261 N N . PRO B 1 134 ? -27.266 -11.328 19.922 1 98.5 134 PRO B N 1
ATOM 5262 C CA . PRO B 1 134 ? -26.875 -11.055 21.312 1 98.5 134 PRO B CA 1
ATOM 5263 C C . PRO B 1 134 ? -25.531 -10.328 21.406 1 98.5 134 PRO B C 1
ATOM 5265 O O . PRO B 1 134 ? -24.719 -10.391 20.484 1 98.5 134 PRO B O 1
ATOM 5268 N N . PRO B 1 135 ? -25.328 -9.578 22.484 1 98.44 135 PRO B N 1
ATOM 5269 C CA . PRO B 1 135 ? -24.047 -8.891 22.656 1 98.44 135 PRO B CA 1
ATOM 5270 C C . PRO B 1 135 ? -22.906 -9.859 22.938 1 98.44 135 PRO B C 1
ATOM 5272 O O . PRO B 1 135 ? -23.094 -10.906 23.547 1 98.44 135 PRO B O 1
ATOM 5275 N N . GLY B 1 136 ? -21.719 -9.586 22.406 1 98.31 136 GLY B N 1
ATOM 5276 C CA . GLY B 1 136 ? -20.5 -10.312 22.734 1 98.31 136 GLY B CA 1
ATOM 5277 C C . GLY B 1 136 ? -20.391 -11.641 22.016 1 98.31 136 GLY B C 1
ATOM 5278 O O . GLY B 1 136 ? -19.562 -12.484 22.375 1 98.31 136 GLY B O 1
ATOM 5279 N N . HIS B 1 137 ? -21.266 -11.945 21.109 1 98.31 137 HIS B N 1
ATOM 5280 C CA . HIS B 1 137 ? -21.203 -13.234 20.422 1 98.31 137 HIS B CA 1
ATOM 5281 C C . HIS B 1 137 ? -19.859 -13.406 19.703 1 98.31 137 HIS B C 1
ATOM 5283 O O . HIS B 1 137 ? -19.438 -12.531 18.953 1 98.31 137 HIS B O 1
ATOM 5289 N N . PRO B 1 138 ? -19.219 -14.508 19.797 1 98.19 138 PRO B N 1
ATOM 5290 C CA . PRO B 1 138 ? -17.844 -14.672 19.297 1 98.19 138 PRO B CA 1
ATOM 5291 C C . PRO B 1 138 ? -17.781 -14.711 17.766 1 98.19 138 PRO B C 1
ATOM 5293 O O . PRO B 1 138 ? -16.703 -14.5 17.203 1 98.19 138 PRO B O 1
ATOM 5296 N N . PHE B 1 139 ? -18.875 -15.016 17.094 1 98.62 139 PHE B N 1
ATOM 5297 C CA . PHE B 1 139 ? -18.891 -15.047 15.641 1 98.62 139 PHE B CA 1
ATOM 5298 C C . PHE B 1 139 ? -18.359 -13.734 15.07 1 98.62 139 PHE B C 1
ATOM 5300 O O . PHE B 1 139 ? -17.656 -13.727 14.07 1 98.62 139 PHE B O 1
ATOM 5307 N N . TRP B 1 140 ? -18.688 -12.656 15.68 1 98.81 140 TRP B N 1
ATOM 5308 C CA . TRP B 1 140 ? -18.359 -11.352 15.117 1 98.81 140 TRP B CA 1
ATOM 5309 C C . TRP B 1 140 ? -16.844 -11.133 15.117 1 98.81 140 TRP B C 1
ATOM 5311 O O . TRP B 1 140 ? -16.297 -10.602 14.148 1 98.81 140 TRP B O 1
ATOM 5321 N N . LEU B 1 141 ? -16.203 -11.531 16.172 1 98.69 141 LEU B N 1
ATOM 5322 C CA . LEU B 1 141 ? -14.742 -11.445 16.188 1 98.69 141 LEU B CA 1
ATOM 5323 C C . LEU B 1 141 ? -14.141 -12.352 15.125 1 98.69 141 LEU B C 1
ATOM 5325 O O . LEU B 1 141 ? -13.117 -12.016 14.523 1 98.69 141 LEU B O 1
ATOM 5329 N N . TYR B 1 142 ? -14.797 -13.539 14.914 1 98.69 142 TYR B N 1
ATOM 5330 C CA . TYR B 1 142 ? -14.359 -14.453 13.867 1 98.69 142 TYR B CA 1
ATOM 5331 C C . TYR B 1 142 ? -14.469 -13.805 12.492 1 98.69 142 TYR B C 1
ATOM 5333 O O . TYR B 1 142 ? -13.516 -13.836 11.711 1 98.69 142 TYR B O 1
ATOM 5341 N N . LEU B 1 143 ? -15.547 -13.164 12.203 1 98.75 143 LEU B N 1
ATOM 5342 C CA . LEU B 1 143 ? -15.758 -12.461 10.945 1 98.75 143 LEU B CA 1
ATOM 5343 C C . LEU B 1 143 ? -14.758 -11.32 10.789 1 98.75 143 LEU B C 1
ATOM 5345 O O . LEU B 1 143 ? -14.141 -11.172 9.727 1 98.75 143 LEU B O 1
ATOM 5349 N N . LEU B 1 144 ? -14.547 -10.531 11.867 1 98.75 144 LEU B N 1
ATOM 5350 C CA . LEU B 1 144 ? -13.648 -9.383 11.836 1 98.75 144 LEU B CA 1
ATOM 5351 C C . LEU B 1 144 ? -12.219 -9.812 11.539 1 98.75 144 LEU B C 1
ATOM 5353 O O . LEU B 1 144 ? -11.445 -9.039 10.961 1 98.75 144 LEU B O 1
ATOM 5357 N N . SER B 1 145 ? -11.898 -11.031 11.875 1 98.25 145 SER B N 1
ATOM 5358 C CA . SER B 1 145 ? -10.539 -11.523 11.672 1 98.25 145 SER B CA 1
ATOM 5359 C C . SER B 1 145 ? -10.234 -11.688 10.188 1 98.25 145 SER B C 1
ATOM 5361 O O . SER B 1 145 ? -9.062 -11.773 9.797 1 98.25 145 SER B O 1
ATOM 5363 N N . PHE B 1 146 ? -11.234 -11.727 9.281 1 98 146 PHE B N 1
ATOM 5364 C CA . PHE B 1 146 ? -11.039 -11.867 7.844 1 98 146 PHE B CA 1
ATOM 5365 C C . PHE B 1 146 ? -10.695 -10.523 7.215 1 98 146 PHE B C 1
ATOM 5367 O O . PHE B 1 146 ? -10.031 -10.469 6.18 1 98 146 PHE B O 1
ATOM 5374 N N . LEU B 1 147 ? -11.156 -9.477 7.801 1 98.5 147 LEU B N 1
ATOM 5375 C CA . LEU B 1 147 ? -11.312 -8.203 7.113 1 98.5 147 LEU B CA 1
ATOM 5376 C C . LEU B 1 147 ? -9.953 -7.57 6.824 1 98.5 147 LEU B C 1
ATOM 5378 O O . LEU B 1 147 ? -9.742 -7.02 5.742 1 98.5 147 LEU B O 1
ATOM 5382 N N . PRO B 1 148 ? -8.961 -7.648 7.746 1 97.38 148 PRO B N 1
ATOM 5383 C CA . PRO B 1 148 ? -7.664 -7.047 7.434 1 97.38 148 PRO B CA 1
ATOM 5384 C C . PRO B 1 148 ? -7.027 -7.629 6.172 1 97.38 148 PRO B C 1
ATOM 5386 O O . PRO B 1 148 ? -6.426 -6.898 5.383 1 97.38 148 PRO B O 1
ATOM 5389 N N . GLY B 1 149 ? -7.203 -8.914 5.91 1 96.69 149 GLY B N 1
ATOM 5390 C CA . GLY B 1 149 ? -6.641 -9.57 4.738 1 96.69 149 GLY B CA 1
ATOM 5391 C C . GLY B 1 149 ? -7.355 -9.203 3.453 1 96.69 149 GLY B C 1
ATOM 5392 O O . GLY B 1 149 ? -6.871 -9.5 2.359 1 96.69 149 GLY B O 1
ATOM 5393 N N . LEU B 1 150 ? -8.508 -8.492 3.566 1 97.75 150 LEU B N 1
ATOM 5394 C CA . LEU B 1 150 ? -9.344 -8.141 2.426 1 97.75 150 LEU B CA 1
ATOM 5395 C C . LEU B 1 150 ? -9.484 -6.629 2.301 1 97.75 150 LEU B C 1
ATOM 5397 O O . LEU B 1 150 ? -10.344 -6.141 1.561 1 97.75 150 LEU B O 1
ATOM 5401 N N . ALA B 1 151 ? -8.68 -5.91 3.061 1 95.62 151 ALA B N 1
ATOM 5402 C CA . ALA B 1 151 ? -8.844 -4.461 3.174 1 95.62 151 ALA B CA 1
ATOM 5403 C C . ALA B 1 151 ? -8.75 -3.789 1.808 1 95.62 151 ALA B C 1
ATOM 5405 O O . ALA B 1 151 ? -9.344 -2.734 1.585 1 95.62 151 ALA B O 1
ATOM 5406 N N . HIS B 1 152 ? -8.07 -4.453 0.882 1 92 152 HIS B N 1
ATOM 5407 C CA . HIS B 1 152 ? -7.863 -3.844 -0.427 1 92 152 HIS B CA 1
ATOM 5408 C C . HIS B 1 152 ? -8.57 -4.633 -1.522 1 92 152 HIS B C 1
ATOM 5410 O O . HIS B 1 152 ? -8.25 -4.488 -2.703 1 92 152 HIS B O 1
ATOM 5416 N N . ALA B 1 153 ? -9.461 -5.488 -1.097 1 94.94 153 ALA B N 1
ATOM 5417 C CA . ALA B 1 153 ? -10.273 -6.195 -2.086 1 94.94 153 ALA B CA 1
ATOM 5418 C C . ALA B 1 153 ? -11.062 -5.215 -2.947 1 94.94 153 ALA B C 1
ATOM 5420 O O . ALA B 1 153 ? -11.562 -4.207 -2.447 1 94.94 153 ALA B O 1
ATOM 5421 N N . LYS B 1 154 ? -11.273 -5.531 -4.156 1 92.44 154 LYS B N 1
ATOM 5422 C CA . LYS B 1 154 ? -11.828 -4.602 -5.137 1 92.44 154 LYS B CA 1
ATOM 5423 C C . LYS B 1 154 ? -13.328 -4.41 -4.93 1 92.44 154 LYS B C 1
ATOM 5425 O O . LYS B 1 154 ? -13.844 -3.301 -5.074 1 92.44 154 LYS B O 1
ATOM 5430 N N . GLU B 1 155 ? -13.961 -5.465 -4.562 1 91.69 155 GLU B N 1
ATOM 5431 C CA . GLU B 1 155 ? -15.414 -5.391 -4.395 1 91.69 155 GLU B CA 1
ATOM 5432 C C . GLU B 1 155 ? -15.797 -5.316 -2.922 1 91.69 155 GLU B C 1
ATOM 5434 O O . GLU B 1 155 ? -15.305 -6.094 -2.104 1 91.69 155 GLU B O 1
ATOM 5439 N N . ALA B 1 156 ? -16.734 -4.434 -2.615 1 93.88 156 ALA B N 1
ATOM 5440 C CA . ALA B 1 156 ? -17.172 -4.254 -1.234 1 93.88 156 ALA B CA 1
ATOM 5441 C C . ALA B 1 156 ? -17.797 -5.535 -0.686 1 93.88 156 ALA B C 1
ATOM 5443 O O . ALA B 1 156 ? -17.656 -5.836 0.502 1 93.88 156 ALA B O 1
ATOM 5444 N N . ILE B 1 157 ? -18.453 -6.305 -1.538 1 93.38 157 ILE B N 1
ATOM 5445 C CA . ILE B 1 157 ? -19.156 -7.504 -1.096 1 93.38 157 ILE B CA 1
ATOM 5446 C C . ILE B 1 157 ? -18.156 -8.539 -0.599 1 93.38 157 ILE B C 1
ATOM 5448 O O . ILE B 1 157 ? -18.484 -9.375 0.245 1 93.38 157 ILE B O 1
ATOM 5452 N N . ASP B 1 158 ? -16.922 -8.508 -1.148 1 95.75 158 ASP B N 1
ATOM 5453 C CA . ASP B 1 158 ? -15.867 -9.422 -0.725 1 95.75 158 ASP B CA 1
ATOM 5454 C C . ASP B 1 158 ? -15.086 -8.844 0.448 1 95.75 158 ASP B C 1
ATOM 5456 O O . ASP B 1 158 ? -14.672 -9.578 1.35 1 95.75 158 ASP B O 1
ATOM 5460 N N . ALA B 1 159 ? -14.883 -7.543 0.492 1 97.44 159 ALA B N 1
ATOM 5461 C CA . ALA B 1 159 ? -14.023 -6.887 1.477 1 97.44 159 ALA B CA 1
ATOM 5462 C C . ALA B 1 159 ? -14.664 -6.906 2.861 1 97.44 159 ALA B C 1
ATOM 5464 O O . ALA B 1 159 ? -14.008 -7.23 3.852 1 97.44 159 ALA B O 1
ATOM 5465 N N . THR B 1 160 ? -15.969 -6.531 2.932 1 98.25 160 THR B N 1
ATOM 5466 C CA . THR B 1 160 ? -16.625 -6.387 4.223 1 98.25 160 THR B CA 1
ATOM 5467 C C . THR B 1 160 ? -18.094 -6.816 4.133 1 98.25 160 THR B C 1
ATOM 5469 O O . THR B 1 160 ? -18.781 -6.91 5.148 1 98.25 160 THR B O 1
ATOM 5472 N N . GLY B 1 161 ? -18.609 -7.168 2.988 1 96.56 161 GLY B N 1
ATOM 5473 C CA . GLY B 1 161 ? -20.047 -7.297 2.768 1 96.56 161 GLY B CA 1
ATOM 5474 C C . GLY B 1 161 ? -20.531 -8.727 2.881 1 96.56 161 GLY B C 1
ATOM 5475 O O . GLY B 1 161 ? -20.062 -9.492 3.721 1 96.56 161 GLY B O 1
ATOM 5476 N N . PRO B 1 162 ? -21.594 -9.016 2.064 1 95.81 162 PRO B N 1
ATOM 5477 C CA . PRO B 1 162 ? -22.328 -10.273 2.215 1 95.81 162 PRO B CA 1
ATOM 5478 C C . PRO B 1 162 ? -21.469 -11.5 1.889 1 95.81 162 PRO B C 1
ATOM 5480 O O . PRO B 1 162 ? -21.625 -12.555 2.506 1 95.81 162 PRO B O 1
ATOM 5483 N N . CYS B 1 163 ? -20.531 -11.383 0.952 1 95.94 163 CYS B N 1
ATOM 5484 C CA . CYS B 1 163 ? -19.75 -12.555 0.563 1 95.94 163 CYS B CA 1
ATOM 5485 C C . CYS B 1 163 ? -18.812 -12.984 1.688 1 95.94 163 CYS B C 1
ATOM 5487 O O . CYS B 1 163 ? -18.75 -14.164 2.035 1 95.94 163 CYS B O 1
ATOM 5489 N N . VAL B 1 164 ? -18.109 -12.039 2.264 1 97.75 164 VAL B N 1
ATOM 5490 C CA . VAL B 1 164 ? -17.188 -12.406 3.342 1 97.75 164 VAL B CA 1
ATOM 5491 C C . VAL B 1 164 ? -17.984 -12.836 4.57 1 97.75 164 VAL B C 1
ATOM 5493 O O . VAL B 1 164 ? -17.578 -13.75 5.293 1 97.75 164 VAL B O 1
ATOM 5496 N N . MET B 1 165 ? -19.125 -12.188 4.859 1 98.19 165 MET B N 1
ATOM 5497 C CA . MET B 1 165 ? -19.953 -12.609 5.984 1 98.19 165 MET B CA 1
ATOM 5498 C C . MET B 1 165 ? -20.453 -14.039 5.793 1 98.19 165 MET B C 1
ATOM 5500 O O . MET B 1 165 ? -20.422 -14.844 6.727 1 98.19 165 MET B O 1
ATOM 5504 N N . THR B 1 166 ? -20.906 -14.352 4.598 1 97.31 166 THR B N 1
ATOM 5505 C CA . THR B 1 166 ? -21.391 -15.695 4.293 1 97.31 166 THR B CA 1
ATOM 5506 C C . THR B 1 166 ? -20.281 -16.719 4.441 1 97.31 166 THR B C 1
ATOM 5508 O O . THR B 1 166 ? -20.469 -17.766 5.047 1 97.31 166 THR B O 1
ATOM 5511 N N . SER B 1 167 ? -19.125 -16.375 3.859 1 96.81 167 SER B N 1
ATOM 5512 C CA . SER B 1 167 ? -17.969 -17.266 3.979 1 96.81 167 SER B CA 1
ATOM 5513 C C . SER B 1 167 ? -17.625 -17.531 5.441 1 96.81 167 SER B C 1
ATOM 5515 O O . SER B 1 167 ? -17.359 -18.656 5.828 1 96.81 167 SER B O 1
ATOM 5517 N N . ALA B 1 168 ? -17.609 -16.484 6.242 1 98.31 168 ALA B N 1
ATOM 5518 C CA . ALA B 1 168 ? -17.297 -16.609 7.668 1 98.31 168 ALA B CA 1
ATOM 5519 C C . ALA B 1 168 ? -18.328 -17.484 8.367 1 98.31 168 ALA B C 1
ATOM 5521 O O . ALA B 1 168 ? -17.969 -18.344 9.188 1 98.31 168 ALA B O 1
ATOM 5522 N N . GLN B 1 169 ? -19.594 -17.25 8.055 1 98.56 169 GLN B N 1
ATOM 5523 C CA . GLN B 1 169 ? -20.656 -18.047 8.656 1 98.56 169 GLN B CA 1
ATOM 5524 C C . GLN B 1 169 ? -20.516 -19.531 8.297 1 98.56 169 GLN B C 1
ATOM 5526 O O . GLN B 1 169 ? -20.625 -20.406 9.156 1 98.56 169 GLN B O 1
ATOM 5531 N N . LEU B 1 170 ? -20.234 -19.812 7.074 1 97.19 170 LEU B N 1
ATOM 5532 C CA . LEU B 1 170 ? -20.125 -21.188 6.594 1 97.19 170 LEU B CA 1
ATOM 5533 C C . LEU B 1 170 ? -18.938 -21.906 7.246 1 97.19 170 LEU B C 1
ATOM 5535 O O . LEU B 1 170 ? -19 -23.109 7.512 1 97.19 170 LEU B O 1
ATOM 5539 N N . SER B 1 171 ? -17.922 -21.156 7.52 1 96.94 171 SER B N 1
ATOM 5540 C CA . SER B 1 171 ? -16.703 -21.781 8.047 1 96.94 171 SER B CA 1
ATOM 5541 C C . SER B 1 171 ? -16.656 -21.703 9.562 1 96.94 171 SER B C 1
ATOM 5543 O O . SER B 1 171 ? -15.727 -22.219 10.188 1 96.94 171 SER B O 1
ATOM 5545 N N . TYR B 1 172 ? -17.656 -21.047 10.133 1 98.06 172 TYR B N 1
ATOM 5546 C CA . TYR B 1 172 ? -17.703 -20.953 11.594 1 98.06 172 TYR B CA 1
ATOM 5547 C C . TYR B 1 172 ? -17.984 -22.312 12.219 1 98.06 172 TYR B C 1
ATOM 5549 O O . TYR B 1 172 ? -18.859 -23.047 11.766 1 98.06 172 TYR B O 1
ATOM 5557 N N . GLY B 1 173 ? -17.266 -22.719 13.234 1 97.44 173 GLY B N 1
ATOM 5558 C CA . GLY B 1 173 ? -17.297 -24.047 13.836 1 97.44 173 GLY B CA 1
ATOM 5559 C C . GLY B 1 173 ? -18.656 -24.406 14.422 1 97.44 173 GLY B C 1
ATOM 5560 O O . GLY B 1 173 ? -19.109 -25.547 14.32 1 97.44 173 GLY B O 1
ATOM 5561 N N . ASP B 1 174 ? -19.391 -23.453 15.039 1 97.81 174 ASP B N 1
ATOM 5562 C CA . ASP B 1 174 ? -20.672 -23.672 15.688 1 97.81 174 ASP B CA 1
ATOM 5563 C C . ASP B 1 174 ? -21.828 -23.188 14.82 1 97.81 174 ASP B C 1
ATOM 5565 O O . ASP B 1 174 ? -22.297 -22.047 14.984 1 97.81 174 ASP B O 1
ATOM 5569 N N . GLN B 1 175 ? -22.375 -24.031 14.039 1 97.75 175 GLN B N 1
ATOM 5570 C CA . GLN B 1 175 ? -23.438 -23.656 13.109 1 97.75 175 GLN B CA 1
ATOM 5571 C C . GLN B 1 175 ? -24.766 -23.438 13.844 1 97.75 175 GLN B C 1
ATOM 5573 O O . GLN B 1 175 ? -25.688 -22.812 13.312 1 97.75 175 GLN B O 1
ATOM 5578 N N . SER B 1 176 ? -24.891 -23.906 15.047 1 97.56 176 SER B N 1
ATOM 5579 C CA . SER B 1 176 ? -26.109 -23.734 15.828 1 97.56 176 SER B CA 1
ATOM 5580 C C . SER B 1 176 ? -26.25 -22.312 16.344 1 97.56 176 SER B C 1
ATOM 5582 O O . SER B 1 176 ? -27.312 -21.922 16.828 1 97.56 176 SER B O 1
ATOM 5584 N N . ALA B 1 177 ? -25.172 -21.562 16.141 1 97.75 177 ALA B N 1
ATOM 5585 C CA . ALA B 1 177 ? -25.141 -20.172 16.594 1 97.75 177 ALA B CA 1
ATOM 5586 C C . ALA B 1 177 ? -26.078 -19.297 15.75 1 97.75 177 ALA B C 1
ATOM 5588 O O . ALA B 1 177 ? -26.391 -18.156 16.125 1 97.75 177 ALA B O 1
ATOM 5589 N N . PHE B 1 178 ? -26.641 -19.891 14.641 1 98.56 178 PHE B N 1
ATOM 5590 C CA . PHE B 1 178 ? -27.312 -19.031 13.672 1 98.56 178 PHE B CA 1
ATOM 5591 C C . PHE B 1 178 ? -28.75 -19.469 13.477 1 98.56 178 PHE B C 1
ATOM 5593 O O . PHE B 1 178 ? -29.047 -20.672 13.43 1 98.56 178 PHE B O 1
ATOM 5600 N N . ALA B 1 179 ? -29.656 -18.547 13.469 1 98.06 179 ALA B N 1
ATOM 5601 C CA . ALA B 1 179 ? -30.984 -18.719 12.898 1 98.06 179 ALA B CA 1
ATOM 5602 C C . ALA B 1 179 ? -31.078 -18.078 11.516 1 98.06 179 ALA B C 1
ATOM 5604 O O . ALA B 1 179 ? -31.266 -16.859 11.391 1 98.06 179 ALA B O 1
ATOM 5605 N N . ILE B 1 180 ? -30.922 -18.859 10.484 1 97.62 180 ILE B N 1
ATOM 5606 C CA . ILE B 1 180 ? -30.891 -18.375 9.109 1 97.62 180 ILE B CA 1
ATOM 5607 C C . ILE B 1 180 ? -32.281 -18.547 8.477 1 97.62 180 ILE B C 1
ATOM 5609 O O . ILE B 1 180 ? -32.781 -19.656 8.344 1 97.62 180 ILE B O 1
ATOM 5613 N N . HIS B 1 181 ? -32.844 -17.469 8.086 1 96.5 181 HIS B N 1
ATOM 5614 C CA . HIS B 1 181 ? -34.188 -17.469 7.535 1 96.5 181 HIS B CA 1
ATOM 5615 C C . HIS B 1 181 ? -34.188 -17.156 6.043 1 96.5 181 HIS B C 1
ATOM 5617 O O . HIS B 1 181 ? -33.156 -16.734 5.5 1 96.5 181 HIS B O 1
ATOM 5623 N N . PRO B 1 182 ? -35.281 -17.422 5.355 1 94.69 182 PRO B N 1
ATOM 5624 C CA . PRO B 1 182 ? -35.438 -16.969 3.967 1 94.69 182 PRO B CA 1
ATOM 5625 C C . PRO B 1 182 ? -35.406 -15.445 3.836 1 94.69 182 PRO B C 1
ATOM 5627 O O . PRO B 1 182 ? -35.562 -14.742 4.832 1 94.69 182 PRO B O 1
ATOM 5630 N N . SER B 1 183 ? -35.25 -14.961 2.613 1 94.31 183 SER B N 1
ATOM 5631 C CA . SER B 1 183 ? -35.094 -13.531 2.332 1 94.31 183 SER B CA 1
ATOM 5632 C C . SER B 1 183 ? -36.312 -12.742 2.775 1 94.31 183 SER B C 1
ATOM 5634 O O . SER B 1 183 ? -36.219 -11.562 3.115 1 94.31 183 SER B O 1
ATOM 5636 N N . ALA B 1 184 ? -37.438 -13.375 2.904 1 93.81 184 ALA B N 1
ATOM 5637 C CA . ALA B 1 184 ? -38.719 -12.727 3.199 1 93.81 184 ALA B CA 1
ATOM 5638 C C . ALA B 1 184 ? -38.656 -12.039 4.559 1 93.81 184 ALA B C 1
ATOM 5640 O O . ALA B 1 184 ? -39.406 -11.07 4.793 1 93.81 184 ALA B O 1
ATOM 5641 N N . LEU B 1 185 ? -37.875 -12.508 5.434 1 95.56 185 LEU B N 1
ATOM 5642 C CA . LEU B 1 185 ? -37.875 -11.992 6.797 1 95.56 185 LEU B CA 1
ATOM 5643 C C . LEU B 1 185 ? -37.438 -10.531 6.824 1 95.56 185 LEU B C 1
ATOM 5645 O O . LEU B 1 185 ? -38.094 -9.695 7.445 1 95.56 185 LEU B O 1
ATOM 5649 N N . PHE B 1 186 ? -36.312 -10.227 6.109 1 95.81 186 PHE B N 1
ATOM 5650 C CA . PHE B 1 186 ? -35.75 -8.875 6.207 1 95.81 186 PHE B CA 1
ATOM 5651 C C . PHE B 1 186 ? -35.688 -8.227 4.828 1 95.81 186 PHE B C 1
ATOM 5653 O O . PHE B 1 186 ? -35.594 -7.004 4.719 1 95.81 186 PHE B O 1
ATOM 5660 N N . ALA B 1 187 ? -35.625 -9.039 3.734 1 92.44 187 ALA B N 1
ATOM 5661 C CA . ALA B 1 187 ? -35.469 -8.539 2.377 1 92.44 187 ALA B CA 1
ATOM 5662 C C . ALA B 1 187 ? -36.375 -9.266 1.394 1 92.44 187 ALA B C 1
ATOM 5664 O O . ALA B 1 187 ? -35.875 -9.93 0.47 1 92.44 187 ALA B O 1
ATOM 5665 N N . PRO B 1 188 ? -37.594 -9.016 1.493 1 90.25 188 PRO B N 1
ATOM 5666 C CA . PRO B 1 188 ? -38.562 -9.766 0.679 1 90.25 188 PRO B CA 1
ATOM 5667 C C . PRO B 1 188 ? -38.531 -9.352 -0.792 1 90.25 188 PRO B C 1
ATOM 5669 O O . PRO B 1 188 ? -39 -10.102 -1.654 1 90.25 188 PRO B O 1
ATOM 5672 N N . VAL B 1 189 ? -37.969 -8.172 -1.062 1 86.5 189 VAL B N 1
ATOM 5673 C CA . VAL B 1 189 ? -37.969 -7.656 -2.426 1 86.5 189 VAL B CA 1
ATOM 5674 C C . VAL B 1 189 ? -36.531 -7.535 -2.949 1 86.5 189 VAL B C 1
ATOM 5676 O O . VAL B 1 189 ? -35.625 -7.164 -2.203 1 86.5 189 VAL B O 1
ATOM 5679 N N . ASP B 1 190 ? -36.438 -7.871 -4.227 1 81.62 190 ASP B N 1
ATOM 5680 C CA . ASP B 1 190 ? -35.094 -7.711 -4.816 1 81.62 190 ASP B CA 1
ATOM 5681 C C . ASP B 1 190 ? -34.906 -6.297 -5.363 1 81.62 190 ASP B C 1
ATOM 5683 O O . ASP B 1 190 ? -35.781 -5.434 -5.176 1 81.62 190 ASP B O 1
ATOM 5687 N N . SER B 1 191 ? -33.781 -5.973 -5.984 1 77 191 SER B N 1
ATOM 5688 C CA . SER B 1 191 ? -33.438 -4.633 -6.449 1 77 191 SER B CA 1
ATOM 5689 C C . SER B 1 191 ? -34.344 -4.188 -7.59 1 77 191 SER B C 1
ATOM 5691 O O . SER B 1 191 ? -34.438 -2.992 -7.875 1 77 191 SER B O 1
ATOM 5693 N N . ALA B 1 192 ? -34.969 -5.219 -8.195 1 74 192 ALA B N 1
ATOM 5694 C CA . ALA B 1 192 ? -35.906 -4.914 -9.273 1 74 192 ALA B CA 1
ATOM 5695 C C . ALA B 1 192 ? -37.344 -4.746 -8.734 1 74 192 ALA B C 1
ATOM 5697 O O . ALA B 1 192 ? -38.25 -4.453 -9.492 1 74 192 ALA B O 1
ATOM 5698 N N . GLY B 1 193 ? -37.5 -4.926 -7.477 1 75.56 193 GLY B N 1
ATOM 5699 C CA . GLY B 1 193 ? -38.781 -4.762 -6.844 1 75.56 193 GLY B CA 1
ATOM 5700 C C . GLY B 1 193 ? -39.625 -6.027 -6.859 1 75.56 193 GLY B C 1
ATOM 5701 O O . GLY B 1 193 ? -40.812 -5.988 -6.555 1 75.56 193 GLY B O 1
ATOM 5702 N N . ARG B 1 194 ? -39 -7.207 -7.207 1 75.5 194 ARG B N 1
ATOM 5703 C CA . ARG B 1 194 ? -39.75 -8.453 -7.293 1 75.5 194 ARG B CA 1
ATOM 5704 C C . ARG B 1 194 ? -39.781 -9.18 -5.953 1 75.5 194 ARG B C 1
ATOM 5706 O O . ARG B 1 194 ? -38.75 -9.25 -5.266 1 75.5 194 ARG B O 1
ATOM 5713 N N . ASN B 1 195 ? -40.938 -9.648 -5.691 1 75.31 195 ASN B N 1
ATOM 5714 C CA . ASN B 1 195 ? -41.094 -10.359 -4.426 1 75.31 195 ASN B CA 1
ATOM 5715 C C . ASN B 1 195 ? -40.719 -11.828 -4.555 1 75.31 195 ASN B C 1
ATOM 5717 O O . ASN B 1 195 ? -41.094 -12.5 -5.508 1 75.31 195 ASN B O 1
ATOM 5721 N N . GLY B 1 196 ? -39.781 -12.375 -3.783 1 65.75 196 GLY B N 1
ATOM 5722 C CA . GLY B 1 196 ? -39.281 -13.727 -3.869 1 65.75 196 GLY B CA 1
ATOM 5723 C C . GLY B 1 196 ? -40.25 -14.781 -3.387 1 65.75 196 GLY B C 1
ATOM 5724 O O . GLY B 1 196 ? -40 -15.977 -3.529 1 65.75 196 GLY B O 1
ATOM 5725 N N . GLY B 1 197 ? -41.562 -14.516 -3.016 1 62.62 197 GLY B N 1
ATOM 5726 C CA . GLY B 1 197 ? -42.688 -15.414 -2.881 1 62.62 197 GLY B CA 1
ATOM 5727 C C . GLY B 1 197 ? -42.656 -16.234 -1.604 1 62.62 197 GLY B C 1
ATOM 5728 O O . GLY B 1 197 ? -43.25 -17.297 -1.529 1 62.62 197 GLY B O 1
ATOM 5729 N N . ASN B 1 198 ? -41.844 -15.914 -0.576 1 65.56 198 ASN B N 1
ATOM 5730 C CA . ASN B 1 198 ? -41.812 -16.859 0.544 1 65.56 198 ASN B CA 1
ATOM 5731 C C . ASN B 1 198 ? -42.844 -16.469 1.613 1 65.56 198 ASN B C 1
ATOM 5733 O O . ASN B 1 198 ? -43.156 -15.281 1.771 1 65.56 198 ASN B O 1
ATOM 5737 N N . GLU B 1 199 ? -43.469 -17.516 2.248 1 69.06 199 GLU B N 1
ATOM 5738 C CA . GLU B 1 199 ? -44.562 -17.406 3.236 1 69.06 199 GLU B CA 1
ATOM 5739 C C . GLU B 1 199 ? -44 -17 4.602 1 69.06 199 GLU B C 1
ATOM 5741 O O . GLU B 1 199 ? -44.75 -16.844 5.562 1 69.06 199 GLU B O 1
ATOM 5746 N N . THR B 1 200 ? -42.812 -16.703 4.73 1 79.69 200 THR B N 1
ATOM 5747 C CA . THR B 1 200 ? -42.219 -16.281 5.992 1 79.69 200 THR B CA 1
ATOM 5748 C C . THR B 1 200 ? -42.656 -14.867 6.352 1 79.69 200 THR B C 1
ATOM 5750 O O . THR B 1 200 ? -42.844 -14.016 5.469 1 79.69 200 THR B O 1
ATOM 5753 N N . PRO B 1 201 ? -42.938 -14.688 7.703 1 89.25 201 PRO B N 1
ATOM 5754 C CA . PRO B 1 201 ? -43.312 -13.328 8.133 1 89.25 201 PRO B CA 1
ATOM 5755 C C . PRO B 1 201 ? -42.219 -12.305 7.793 1 89.25 201 PRO B C 1
ATOM 5757 O O . PRO B 1 201 ? -41.031 -12.609 7.875 1 89.25 201 PRO B O 1
ATOM 5760 N N . THR B 1 202 ? -42.688 -11.18 7.34 1 94.94 202 THR B N 1
ATOM 5761 C CA . THR B 1 202 ? -41.781 -10.086 7.004 1 94.94 202 THR B CA 1
ATOM 5762 C C . THR B 1 202 ? -41.719 -9.078 8.148 1 94.94 202 THR B C 1
ATOM 5764 O O . THR B 1 202 ? -42.719 -8.57 8.602 1 94.94 202 THR B O 1
ATOM 5767 N N . LEU B 1 203 ? -40.5 -8.875 8.625 1 96.56 203 LEU B N 1
ATOM 5768 C CA . LEU B 1 203 ? -40.281 -7.906 9.695 1 96.56 203 LEU B CA 1
ATOM 5769 C C . LEU B 1 203 ? -39.75 -6.586 9.156 1 96.56 203 LEU B C 1
ATOM 5771 O O . LEU B 1 203 ? -40 -5.527 9.734 1 96.56 203 LEU B O 1
ATOM 5775 N N . SER B 1 204 ? -39 -6.633 8.102 1 96.62 204 SER B N 1
ATOM 5776 C CA . SER B 1 204 ? -38.438 -5.434 7.477 1 96.62 204 SER B CA 1
ATOM 5777 C C . SER B 1 204 ? -38.344 -5.598 5.965 1 96.62 204 SER B C 1
ATOM 5779 O O . SER B 1 204 ? -38.406 -6.711 5.445 1 96.62 204 SER B O 1
ATOM 5781 N N . ILE B 1 205 ? -38.219 -4.496 5.258 1 94.75 205 ILE B N 1
ATOM 5782 C CA . ILE B 1 205 ? -38.062 -4.473 3.805 1 94.75 205 ILE B CA 1
ATOM 5783 C C . ILE B 1 205 ? -36.844 -3.633 3.426 1 94.75 205 ILE B C 1
ATOM 5785 O O . ILE B 1 205 ? -36.781 -2.453 3.777 1 94.75 205 ILE B O 1
ATOM 5789 N N . HIS B 1 206 ? -35.906 -4.23 2.779 1 93.56 206 HIS B N 1
ATOM 5790 C CA . HIS B 1 206 ? -34.781 -3.488 2.189 1 93.56 206 HIS B CA 1
ATOM 5791 C C . HIS B 1 206 ? -35.156 -2.943 0.814 1 93.56 206 HIS B C 1
ATOM 5793 O O . HIS B 1 206 ? -35.625 -3.691 -0.052 1 93.56 206 HIS B O 1
ATOM 5799 N N . HIS B 1 207 ? -34.844 -1.731 0.603 1 89.94 207 HIS B N 1
ATOM 5800 C CA . HIS B 1 207 ? -35.344 -1.088 -0.61 1 89.94 207 HIS B CA 1
ATOM 5801 C C . HIS B 1 207 ? -34.219 -0.898 -1.627 1 89.94 207 HIS B C 1
ATOM 5803 O O . HIS B 1 207 ? -34.438 -0.315 -2.693 1 89.94 207 HIS B O 1
ATOM 5809 N N . TRP B 1 208 ? -33.094 -1.365 -1.371 1 84.06 208 TRP B N 1
ATOM 5810 C CA . TRP B 1 208 ? -31.938 -1.404 -2.281 1 84.06 208 TRP B CA 1
ATOM 5811 C C . TRP B 1 208 ? -31.719 -0.046 -2.939 1 84.06 208 TRP B C 1
ATOM 5813 O O . TRP B 1 208 ? -31.594 0.044 -4.16 1 84.06 208 TRP B O 1
ATOM 5823 N N . ALA B 1 209 ? -31.578 1.009 -2.244 1 75.88 209 ALA B N 1
ATOM 5824 C CA . ALA B 1 209 ? -31.469 2.379 -2.74 1 75.88 209 ALA B CA 1
ATOM 5825 C C . ALA B 1 209 ? -30.109 2.627 -3.375 1 75.88 209 ALA B C 1
ATOM 5827 O O . ALA B 1 209 ? -29.938 3.59 -4.125 1 75.88 209 ALA B O 1
ATOM 5828 N N . GLY B 1 210 ? -29.172 1.701 -3.312 1 67.88 210 GLY B N 1
ATOM 5829 C CA . GLY B 1 210 ? -27.875 1.785 -3.963 1 67.88 210 GLY B CA 1
ATOM 5830 C C . GLY B 1 210 ? -27.141 3.07 -3.65 1 67.88 210 GLY B C 1
ATOM 5831 O O . GLY B 1 210 ? -26.641 3.748 -4.559 1 67.88 210 GLY B O 1
ATOM 5832 N N . THR B 1 211 ? -26.984 3.49 -2.527 1 59.44 211 THR B N 1
ATOM 5833 C CA . THR B 1 211 ? -26.422 4.773 -2.125 1 59.44 211 THR B CA 1
ATOM 5834 C C . THR B 1 211 ? -24.906 4.773 -2.305 1 59.44 211 THR B C 1
ATOM 5836 O O . THR B 1 211 ? -24.266 5.828 -2.258 1 59.44 211 THR B O 1
ATOM 5839 N N . TRP B 1 212 ? -24.359 3.609 -2.611 1 54.41 212 TRP B N 1
ATOM 5840 C CA . TRP B 1 212 ? -22.906 3.584 -2.727 1 54.41 212 TRP B CA 1
ATOM 5841 C C . TRP B 1 212 ? -22.484 3.082 -4.102 1 54.41 212 TRP B C 1
ATOM 5843 O O . TRP B 1 212 ? -21.297 3.102 -4.434 1 54.41 212 TRP B O 1
ATOM 5853 N N . TRP B 1 213 ? -23.484 2.543 -4.852 1 53.94 213 TRP B N 1
ATOM 5854 C CA . TRP B 1 213 ? -23.188 2.031 -6.188 1 53.94 213 TRP B CA 1
ATOM 5855 C C . TRP B 1 213 ? -23.766 2.943 -7.258 1 53.94 213 TRP B C 1
ATOM 5857 O O . TRP B 1 213 ? -24.922 3.381 -7.152 1 53.94 213 TRP B O 1
ATOM 5867 N N . THR B 1 214 ? -22.875 3.713 -7.766 1 52.25 214 THR B N 1
ATOM 5868 C CA . THR B 1 214 ? -23.422 4.484 -8.883 1 52.25 214 THR B CA 1
ATOM 5869 C C . THR B 1 214 ? -23.266 3.719 -10.195 1 52.25 214 THR B C 1
ATOM 5871 O O . THR B 1 214 ? -22.188 3.193 -10.484 1 52.25 214 THR B O 1
ATOM 5874 N N . ARG B 1 215 ? -24.422 3.373 -10.758 1 55.06 215 ARG B N 1
ATOM 5875 C CA . ARG B 1 215 ? -24.391 2.734 -12.07 1 55.06 215 ARG B CA 1
ATOM 5876 C C . ARG B 1 215 ? -23.609 3.578 -13.07 1 55.06 215 ARG B C 1
ATOM 5878 O O . ARG B 1 215 ? -23.797 4.797 -13.141 1 55.06 215 ARG B O 1
ATOM 5885 N N . ALA B 1 216 ? -22.594 2.955 -13.648 1 62.69 216 ALA B N 1
ATOM 5886 C CA . ALA B 1 216 ? -21.922 3.676 -14.734 1 62.69 216 ALA B CA 1
ATOM 5887 C C . ALA B 1 216 ? -22.922 4.133 -15.789 1 62.69 216 ALA B C 1
ATOM 5889 O O . ALA B 1 216 ? -23.859 3.404 -16.125 1 62.69 216 ALA B O 1
ATOM 5890 N N . PRO B 1 217 ? -22.812 5.383 -16.094 1 65.5 217 PRO B N 1
ATOM 5891 C CA . PRO B 1 217 ? -23.734 5.832 -17.156 1 65.5 217 PRO B CA 1
ATOM 5892 C C . PRO B 1 217 ? -23.641 4.973 -18.406 1 65.5 217 PRO B C 1
ATOM 5894 O O . PRO B 1 217 ? -22.609 4.359 -18.672 1 65.5 217 PRO B O 1
ATOM 5897 N N . ALA B 1 218 ? -24.828 4.766 -19.062 1 73.81 218 ALA B N 1
ATOM 5898 C CA . ALA B 1 218 ? -24.828 4.051 -20.344 1 73.81 218 ALA B CA 1
ATOM 5899 C C . ALA B 1 218 ? -23.859 4.688 -21.328 1 73.81 218 ALA B C 1
ATOM 5901 O O . ALA B 1 218 ? -23.672 5.906 -21.328 1 73.81 218 ALA B O 1
ATOM 5902 N N . PRO B 1 219 ? -23.234 3.795 -22.125 1 78.81 219 PRO B N 1
ATOM 5903 C CA . PRO B 1 219 ? -22.281 4.348 -23.094 1 78.81 219 PRO B CA 1
ATOM 5904 C C . PRO B 1 219 ? -22.938 5.328 -24.062 1 78.81 219 PRO B C 1
ATOM 5906 O O . PRO B 1 219 ? -24.016 5.039 -24.609 1 78.81 219 PRO B O 1
ATOM 5909 N N . GLY B 1 220 ? -22.422 6.48 -24.141 1 82.38 220 GLY B N 1
ATOM 5910 C CA . GLY B 1 220 ? -22.875 7.461 -25.125 1 82.38 220 GLY B CA 1
ATOM 5911 C C . GLY B 1 220 ? -22.422 7.156 -26.531 1 82.38 220 GLY B C 1
ATOM 5912 O O . GLY B 1 220 ? -21.797 6.125 -26.781 1 82.38 220 GLY B O 1
ATOM 5913 N N . TRP B 1 221 ? -22.938 8.008 -27.422 1 88 221 TRP B N 1
ATOM 5914 C CA . TRP B 1 221 ? -22.594 7.816 -28.828 1 88 221 TRP B CA 1
ATOM 5915 C C . TRP B 1 221 ? -21.094 7.898 -29.047 1 88 221 TRP B C 1
ATOM 5917 O O . TRP B 1 221 ? -20.547 7.168 -29.875 1 88 221 TRP B O 1
ATOM 5927 N N . ARG B 1 222 ? -20.422 8.68 -28.344 1 90.19 222 ARG B N 1
ATOM 5928 C CA . ARG B 1 222 ? -18.969 8.789 -28.469 1 90.19 222 ARG B CA 1
ATOM 5929 C C . ARG B 1 222 ? -18.297 7.484 -28.062 1 90.19 222 ARG B C 1
ATOM 5931 O O . ARG B 1 222 ? -17.328 7.059 -28.703 1 90.19 222 ARG B O 1
ATOM 5938 N N . ASP B 1 223 ? -18.906 6.859 -27.094 1 90.56 223 ASP B N 1
ATOM 5939 C CA . ASP B 1 223 ? -18.359 5.594 -26.625 1 90.56 223 ASP B CA 1
ATOM 5940 C C . ASP B 1 223 ? -18.531 4.496 -27.672 1 90.56 223 ASP B C 1
ATOM 5942 O O . ASP B 1 223 ? -17.641 3.666 -27.875 1 90.56 223 ASP B O 1
ATOM 5946 N N . LYS B 1 224 ? -19.594 4.523 -28.344 1 91.5 224 LYS B N 1
ATOM 5947 C CA . LYS B 1 224 ? -19.875 3.531 -29.375 1 91.5 224 LYS B CA 1
ATOM 5948 C C . LYS B 1 224 ? -18.906 3.684 -30.547 1 91.5 224 LYS B C 1
ATOM 5950 O O . LYS B 1 224 ? -18.406 2.689 -31.078 1 91.5 224 LYS B O 1
ATOM 5955 N N . ILE B 1 225 ? -18.688 4.945 -30.812 1 94.12 225 ILE B N 1
ATOM 5956 C CA . ILE B 1 225 ? -17.781 5.211 -31.922 1 94.12 225 ILE B CA 1
ATOM 5957 C C . ILE B 1 225 ? -16.359 4.777 -31.531 1 94.12 225 ILE B C 1
ATOM 5959 O O . ILE B 1 225 ? -15.68 4.113 -32.312 1 94.12 225 ILE B O 1
ATOM 5963 N N . ARG B 1 226 ? -16.016 5.129 -30.375 1 93.62 226 ARG B N 1
ATOM 5964 C CA . ARG B 1 226 ? -14.695 4.742 -29.891 1 93.62 226 ARG B CA 1
ATOM 5965 C C . ARG B 1 226 ? -14.539 3.225 -29.891 1 93.62 226 ARG B C 1
ATOM 5967 O O . ARG B 1 226 ? -13.5 2.699 -30.281 1 93.62 226 ARG B O 1
ATOM 5974 N N . THR B 1 227 ? -15.547 2.578 -29.469 1 93.19 227 THR B N 1
ATOM 5975 C CA . THR B 1 227 ? -15.508 1.12 -29.422 1 93.19 227 THR B CA 1
ATOM 5976 C C . THR B 1 227 ? -15.312 0.535 -30.812 1 93.19 227 THR B C 1
ATOM 5978 O O . THR B 1 227 ? -14.492 -0.362 -31 1 93.19 227 THR B O 1
ATOM 5981 N N . ARG B 1 228 ? -15.992 1.075 -31.734 1 93.69 228 ARG B N 1
ATOM 5982 C CA . ARG B 1 228 ? -15.875 0.589 -33.094 1 93.69 228 ARG B CA 1
ATOM 5983 C C . ARG B 1 228 ? -14.477 0.836 -33.656 1 93.69 228 ARG B C 1
ATOM 5985 O O . ARG B 1 228 ? -13.906 -0.024 -34.344 1 93.69 228 ARG B O 1
ATOM 5992 N N . VAL B 1 229 ? -13.992 1.972 -33.312 1 94.94 229 VAL B N 1
ATOM 5993 C CA . VAL B 1 229 ? -12.68 2.348 -33.812 1 94.94 229 VAL B CA 1
ATOM 5994 C C . VAL B 1 229 ? -11.617 1.422 -33.25 1 94.94 229 VAL B C 1
ATOM 5996 O O . VAL B 1 229 ? -10.805 0.859 -33.969 1 94.94 229 VAL B O 1
ATOM 5999 N N . TYR B 1 230 ? -11.68 1.225 -31.969 1 93.38 230 TYR B N 1
ATOM 6000 C CA . TYR B 1 230 ? -10.672 0.393 -31.312 1 93.38 230 TYR B CA 1
ATOM 6001 C C . TYR B 1 230 ? -10.828 -1.067 -31.719 1 93.38 230 TYR B C 1
ATOM 6003 O O . TYR B 1 230 ? -9.828 -1.779 -31.875 1 93.38 230 TYR B O 1
ATOM 6011 N N . ARG B 1 231 ? -11.984 -1.503 -31.844 1 92.94 231 ARG B N 1
ATOM 6012 C CA . ARG B 1 231 ? -12.234 -2.873 -32.281 1 92.94 231 ARG B CA 1
ATOM 6013 C C . ARG B 1 231 ? -11.695 -3.107 -33.688 1 92.94 231 ARG B C 1
ATOM 6015 O O . ARG B 1 231 ? -11.102 -4.148 -33.969 1 92.94 231 ARG B O 1
ATOM 6022 N N . SER B 1 232 ? -11.93 -2.133 -34.562 1 93.38 232 SER B N 1
ATOM 6023 C CA . SER B 1 232 ? -11.422 -2.23 -35.906 1 93.38 232 SER B CA 1
ATOM 6024 C C . SER B 1 232 ? -9.891 -2.23 -35.938 1 93.38 232 SER B C 1
ATOM 6026 O O . SER B 1 232 ? -9.273 -2.98 -36.688 1 93.38 232 SER B O 1
ATOM 6028 N N . TRP B 1 233 ? -9.414 -1.425 -35.125 1 92.25 233 TRP B N 1
ATOM 6029 C CA . TRP B 1 233 ? -7.961 -1.378 -35 1 92.25 233 TRP B CA 1
ATOM 6030 C C . TRP B 1 233 ? -7.402 -2.721 -34.562 1 92.25 233 TRP B C 1
ATOM 6032 O O . TRP B 1 233 ? -6.387 -3.188 -35.062 1 92.25 233 TRP B O 1
ATOM 6042 N N . HIS B 1 234 ? -8.07 -3.285 -33.625 1 91.56 234 HIS B N 1
ATOM 6043 C CA . HIS B 1 234 ? -7.691 -4.609 -33.156 1 91.56 234 HIS B CA 1
ATOM 6044 C C . HIS B 1 234 ? -7.746 -5.637 -34.281 1 91.56 234 HIS B C 1
ATOM 6046 O O . HIS B 1 234 ? -6.805 -6.41 -34.469 1 91.56 234 HIS B O 1
ATOM 6052 N N . HIS B 1 235 ? -8.711 -5.602 -35.031 1 91.81 235 HIS B N 1
ATOM 6053 C CA . HIS B 1 235 ? -8.867 -6.566 -36.125 1 91.81 235 HIS B CA 1
ATOM 6054 C C . HIS B 1 235 ? -7.762 -6.418 -37.156 1 91.81 235 HIS B C 1
ATOM 6056 O O . HIS B 1 235 ? -7.305 -7.41 -37.75 1 91.81 235 HIS B O 1
ATOM 6062 N N . LEU B 1 236 ? -7.332 -5.199 -37.25 1 91.31 236 LEU B N 1
ATOM 6063 C CA . LEU B 1 236 ? -6.328 -4.914 -38.25 1 91.31 236 LEU B CA 1
ATOM 6064 C C . LEU B 1 236 ? -4.93 -5.246 -37.75 1 91.31 236 LEU B C 1
ATOM 6066 O O . LEU B 1 236 ? -4.039 -5.562 -38.562 1 91.31 236 LEU B O 1
ATOM 6070 N N . THR B 1 237 ? -4.742 -5.27 -36.406 1 91.06 237 THR B N 1
ATOM 6071 C CA . THR B 1 237 ? -3.375 -5.305 -35.906 1 91.06 237 THR B CA 1
ATOM 6072 C C . THR B 1 237 ? -3.148 -6.551 -35.062 1 91.06 237 THR B C 1
ATOM 6074 O O . THR B 1 237 ? -2.045 -6.773 -34.562 1 91.06 237 THR B O 1
ATOM 6077 N N . ARG B 1 238 ? -4.109 -7.316 -34.812 1 90.44 238 ARG B N 1
ATOM 6078 C CA . ARG B 1 238 ? -4.027 -8.414 -33.875 1 90.44 238 ARG B CA 1
ATOM 6079 C C . ARG B 1 238 ? -3.049 -9.484 -34.344 1 90.44 238 ARG B C 1
ATOM 6081 O O . ARG B 1 238 ? -2.537 -10.266 -33.531 1 90.44 238 ARG B O 1
ATOM 6088 N N . GLY B 1 239 ? -2.783 -9.648 -35.625 1 91.56 239 GLY B N 1
ATOM 6089 C CA . GLY B 1 239 ? -1.903 -10.68 -36.156 1 91.56 239 GLY B CA 1
ATOM 6090 C C . GLY B 1 239 ? -2.527 -12.062 -36.125 1 91.56 239 GLY B C 1
ATOM 6091 O O . GLY B 1 239 ? -3.75 -12.195 -36.062 1 91.56 239 GLY B O 1
ATOM 6092 N N . ALA B 1 240 ? -1.63 -13.062 -36.219 1 93.81 240 ALA B N 1
ATOM 6093 C CA . ALA B 1 240 ? -2.104 -14.445 -36.219 1 93.81 240 ALA B CA 1
ATOM 6094 C C . ALA B 1 240 ? -2.701 -14.805 -34.875 1 93.81 240 ALA B C 1
ATOM 6096 O O . ALA B 1 240 ? -2.211 -14.359 -33.812 1 93.81 240 ALA B O 1
ATOM 6097 N N . TYR B 1 241 ? -3.746 -15.484 -34.875 1 95.19 241 TYR B N 1
ATOM 6098 C CA . TYR B 1 241 ? -4.391 -15.922 -33.625 1 95.19 241 TYR B CA 1
ATOM 6099 C C . TYR B 1 241 ? -4.93 -17.344 -33.781 1 95.19 241 TYR B C 1
ATOM 6101 O O . TYR B 1 241 ? -5.055 -17.859 -34.875 1 95.19 241 TYR B O 1
ATOM 6109 N N . LEU B 1 242 ? -5.133 -17.969 -32.719 1 95.38 242 LEU B N 1
ATOM 6110 C CA . LEU B 1 242 ? -5.68 -19.312 -32.656 1 95.38 242 LEU B CA 1
ATOM 6111 C C . LEU B 1 242 ? -7.203 -19.281 -32.594 1 95.38 242 LEU B C 1
ATOM 6113 O O . LEU B 1 242 ? -7.777 -18.766 -31.641 1 95.38 242 LEU B O 1
ATOM 6117 N N . SER B 1 243 ? -7.871 -19.859 -33.562 1 95.12 243 SER B N 1
ATOM 6118 C CA . SER B 1 243 ? -9.328 -19.891 -33.594 1 95.12 243 SER B CA 1
ATOM 6119 C C . SER B 1 243 ? -9.875 -20.906 -32.594 1 95.12 243 SER B C 1
ATOM 6121 O O . SER B 1 243 ? -9.172 -21.844 -32.188 1 95.12 243 SER B O 1
ATOM 6123 N N . GLU B 1 244 ? -11.086 -20.703 -32.219 1 94.62 244 GLU B N 1
ATOM 6124 C CA . GLU B 1 244 ? -11.734 -21.641 -31.297 1 94.62 244 GLU B CA 1
ATOM 6125 C C . GLU B 1 244 ? -11.797 -23.047 -31.875 1 94.62 244 GLU B C 1
ATOM 6127 O O . GLU B 1 244 ? -11.523 -24.016 -31.172 1 94.62 244 GLU B O 1
ATOM 6132 N N . ALA B 1 245 ? -12.109 -23.125 -33.094 1 95 245 ALA B N 1
ATOM 6133 C CA . ALA B 1 245 ? -12.203 -24.422 -33.781 1 95 245 ALA B CA 1
ATOM 6134 C C . ALA B 1 245 ? -10.859 -25.141 -33.781 1 95 245 ALA B C 1
ATOM 6136 O O . ALA B 1 245 ? -10.781 -26.312 -33.406 1 95 245 ALA B O 1
ATOM 6137 N N . ALA B 1 246 ? -9.867 -24.422 -34.094 1 95.25 246 ALA B N 1
ATOM 6138 C CA . ALA B 1 246 ? -8.531 -25.016 -34.156 1 95.25 246 ALA B CA 1
ATOM 6139 C C . ALA B 1 246 ? -8.07 -25.438 -32.75 1 95.25 246 ALA B C 1
ATOM 6141 O O . ALA B 1 246 ? -7.453 -26.5 -32.594 1 95.25 246 ALA B O 1
ATOM 6142 N N . ALA B 1 247 ? -8.367 -24.641 -31.781 1 94.44 247 ALA B N 1
ATOM 6143 C CA . ALA B 1 247 ? -7.969 -24.922 -30.406 1 94.44 247 ALA B CA 1
ATOM 6144 C C . ALA B 1 247 ? -8.664 -26.188 -29.891 1 94.44 247 ALA B C 1
ATOM 6146 O O . ALA B 1 247 ? -8.031 -27.031 -29.25 1 94.44 247 ALA B O 1
ATOM 6147 N N . ARG B 1 248 ? -9.898 -26.328 -30.203 1 93.31 248 ARG B N 1
ATOM 6148 C CA . ARG B 1 248 ? -10.688 -27.469 -29.75 1 93.31 248 ARG B CA 1
ATOM 6149 C C . ARG B 1 248 ? -10.258 -28.75 -30.453 1 93.31 248 ARG B C 1
ATOM 6151 O O . ARG B 1 248 ? -10.227 -29.812 -29.844 1 93.31 248 ARG B O 1
ATOM 6158 N N . GLU B 1 249 ? -9.938 -28.578 -31.672 1 94.12 249 GLU B N 1
ATOM 6159 C CA . GLU B 1 249 ? -9.531 -29.734 -32.469 1 94.12 249 GLU B CA 1
ATOM 6160 C C . GLU B 1 249 ? -8.227 -30.328 -31.953 1 94.12 249 GLU B C 1
ATOM 6162 O O . GLU B 1 249 ? -7.98 -31.516 -32.094 1 94.12 249 GLU B O 1
ATOM 6167 N N . GLY B 1 250 ? -7.492 -29.562 -31.328 1 93.81 250 GLY B N 1
ATOM 6168 C CA . GLY B 1 250 ? -6.191 -30 -30.844 1 93.81 250 GLY B CA 1
ATOM 6169 C C . GLY B 1 250 ? -6.266 -30.781 -29.547 1 93.81 250 GLY B C 1
ATOM 6170 O O . GLY B 1 250 ? -5.266 -31.344 -29.094 1 93.81 250 GLY B O 1
ATOM 6171 N N . VAL B 1 251 ? -7.484 -30.938 -28.953 1 97.38 251 VAL B N 1
ATOM 6172 C CA . VAL B 1 251 ? -7.605 -31.594 -27.656 1 97.38 251 VAL B CA 1
ATOM 6173 C C . VAL B 1 251 ? -8.453 -32.844 -27.797 1 97.38 251 VAL B C 1
ATOM 6175 O O . VAL B 1 251 ? -9.555 -32.812 -28.344 1 97.38 251 VAL B O 1
ATOM 6178 N N . ASP B 1 252 ? -7.965 -33.938 -27.312 1 97.12 252 ASP B N 1
ATOM 6179 C CA . ASP B 1 252 ? -8.648 -35.219 -27.344 1 97.12 252 ASP B CA 1
ATOM 6180 C C . ASP B 1 252 ? -9.875 -35.188 -26.438 1 97.12 252 ASP B C 1
ATOM 6182 O O . ASP B 1 252 ? -9.75 -35.062 -25.219 1 97.12 252 ASP B O 1
ATOM 6186 N N . PRO B 1 253 ? -11.023 -35.438 -26.953 1 96.5 253 PRO B N 1
ATOM 6187 C CA . PRO B 1 253 ? -12.234 -35.438 -26.141 1 96.5 253 PRO B CA 1
ATOM 6188 C C . PRO B 1 253 ? -12.188 -36.5 -25.031 1 96.5 253 PRO B C 1
ATOM 6190 O O . PRO B 1 253 ? -12.797 -36.312 -23.969 1 96.5 253 PRO B O 1
ATOM 6193 N N . ALA B 1 254 ? -11.5 -37.531 -25.312 1 96.94 254 ALA B N 1
ATOM 6194 C CA . ALA B 1 254 ? -11.391 -38.594 -24.312 1 96.94 254 ALA B CA 1
ATOM 6195 C C . ALA B 1 254 ? -10.648 -38.094 -23.078 1 96.94 254 ALA B C 1
ATOM 6197 O O . ALA B 1 254 ? -10.984 -38.5 -21.953 1 96.94 254 ALA B O 1
ATOM 6198 N N . ALA B 1 255 ? -9.68 -37.344 -23.312 1 97.25 255 ALA B N 1
ATOM 6199 C CA . ALA B 1 255 ? -8.93 -36.75 -22.188 1 97.25 255 ALA B CA 1
ATOM 6200 C C . ALA B 1 255 ? -9.805 -35.812 -21.375 1 97.25 255 ALA B C 1
ATOM 6202 O O . ALA B 1 255 ? -9.727 -35.781 -20.156 1 97.25 255 ALA B O 1
ATOM 6203 N N . VAL B 1 256 ? -10.617 -35.031 -22.062 1 97.06 256 VAL B N 1
ATOM 6204 C CA . VAL B 1 256 ? -11.508 -34.062 -21.422 1 97.06 256 VAL B CA 1
ATOM 6205 C C . VAL B 1 256 ? -12.57 -34.781 -20.609 1 97.06 256 VAL B C 1
ATOM 6207 O O . VAL B 1 256 ? -12.922 -34.375 -19.5 1 97.06 256 VAL B O 1
ATOM 6210 N N . ALA B 1 257 ? -13 -35.906 -21.078 1 96.38 257 ALA B N 1
ATOM 6211 C CA . ALA B 1 257 ? -14.086 -36.656 -20.453 1 96.38 257 ALA B CA 1
ATOM 6212 C C . ALA B 1 257 ? -13.57 -37.531 -19.312 1 96.38 257 ALA B C 1
ATOM 6214 O O . ALA B 1 257 ? -14.352 -38.031 -18.5 1 96.38 257 ALA B O 1
ATOM 6215 N N . ALA B 1 258 ? -12.297 -37.812 -19.312 1 95.69 258 ALA B N 1
ATOM 6216 C CA . ALA B 1 258 ? -11.703 -38.688 -18.312 1 95.69 258 ALA B CA 1
ATOM 6217 C C . ALA B 1 258 ? -11.898 -38.125 -16.906 1 95.69 258 ALA B C 1
ATOM 6219 O O . ALA B 1 258 ? -11.953 -36.906 -16.719 1 95.69 258 ALA B O 1
ATOM 6220 N N . PRO B 1 259 ? -11.992 -39.031 -15.945 1 94.12 259 PRO B N 1
ATOM 6221 C CA . PRO B 1 259 ? -12.055 -38.562 -14.562 1 94.12 259 PRO B CA 1
ATOM 6222 C C . PRO B 1 259 ? -10.719 -38.031 -14.062 1 94.12 259 PRO B C 1
ATOM 6224 O O . PRO B 1 259 ? -9.68 -38.25 -14.695 1 94.12 259 PRO B O 1
ATOM 6227 N N . ALA B 1 260 ? -10.75 -37.344 -12.961 1 93.94 260 ALA B N 1
ATOM 6228 C CA . ALA B 1 260 ? -9.531 -36.875 -12.312 1 93.94 260 ALA B CA 1
ATOM 6229 C C . ALA B 1 260 ? -8.617 -38.062 -11.953 1 93.94 260 ALA B C 1
ATOM 6231 O O . ALA B 1 260 ? -9.094 -39.156 -11.688 1 93.94 260 ALA B O 1
ATOM 6232 N N . PRO B 1 261 ? -7.332 -37.75 -11.891 1 93.31 261 PRO B N 1
ATOM 6233 C CA . PRO B 1 261 ? -6.395 -38.844 -11.594 1 93.31 261 PRO B CA 1
ATOM 6234 C C . PRO B 1 261 ? -6.613 -39.438 -10.211 1 93.31 261 PRO B C 1
ATOM 6236 O O . PRO B 1 261 ? -6.918 -38.719 -9.258 1 93.31 261 PRO B O 1
ATOM 6239 N N . SER B 1 262 ? -6.441 -40.75 -10.148 1 89.5 262 SER B N 1
ATOM 6240 C CA . SER B 1 262 ? -6.5 -41.438 -8.867 1 89.5 262 SER B CA 1
ATOM 6241 C C . SER B 1 262 ? -5.102 -41.688 -8.32 1 89.5 262 SER B C 1
ATOM 6243 O O . SER B 1 262 ? -4.934 -41.938 -7.117 1 89.5 262 SER B O 1
ATOM 6245 N N . GLY B 1 263 ? -4.133 -41.688 -9.227 1 90.75 263 GLY B N 1
ATOM 6246 C CA . GLY B 1 263 ? -2.764 -41.906 -8.805 1 90.75 263 GLY B CA 1
ATOM 6247 C C . GLY B 1 263 ? -2.088 -40.688 -8.227 1 90.75 263 GLY B C 1
ATOM 6248 O O . GLY B 1 263 ? -2.664 -39.594 -8.219 1 90.75 263 GLY B O 1
ATOM 6249 N N . GLY B 1 264 ? -0.865 -40.906 -7.629 1 95.62 264 GLY B N 1
ATOM 6250 C CA . GLY B 1 264 ? -0.182 -39.844 -6.926 1 95.62 264 GLY B CA 1
ATOM 6251 C C . GLY B 1 264 ? 1.17 -39.5 -7.523 1 95.62 264 GLY B C 1
ATOM 6252 O O . GLY B 1 264 ? 1.956 -38.781 -6.914 1 95.62 264 GLY B O 1
ATOM 6253 N N . ASN B 1 265 ? 1.464 -40.062 -8.742 1 98.25 265 ASN B N 1
ATOM 6254 C CA . ASN B 1 265 ? 2.727 -39.688 -9.383 1 98.25 265 ASN B CA 1
ATOM 6255 C C . ASN B 1 265 ? 2.697 -38.281 -9.922 1 98.25 265 ASN B C 1
ATOM 6257 O O . ASN B 1 265 ? 1.825 -37.938 -10.719 1 98.25 265 ASN B O 1
ATOM 6261 N N . VAL B 1 266 ? 3.658 -37.5 -9.508 1 98.62 266 VAL B N 1
ATOM 6262 C CA . VAL B 1 266 ? 3.672 -36.062 -9.883 1 98.62 266 VAL B CA 1
ATOM 6263 C C . VAL B 1 266 ? 4.926 -35.781 -10.695 1 98.62 266 VAL B C 1
ATOM 6265 O O . VAL B 1 266 ? 6.035 -36.156 -10.305 1 98.62 266 VAL B O 1
ATOM 6268 N N . ALA B 1 267 ? 4.77 -35.188 -11.82 1 98.81 267 ALA B N 1
ATOM 6269 C CA . ALA B 1 267 ? 5.883 -34.594 -12.555 1 98.81 267 ALA B CA 1
ATOM 6270 C C . ALA B 1 267 ? 5.977 -33.094 -12.281 1 98.81 267 ALA B C 1
ATOM 6272 O O . ALA B 1 267 ? 5.059 -32.312 -12.609 1 98.81 267 ALA B O 1
ATOM 6273 N N . ILE B 1 268 ? 7.039 -32.625 -11.688 1 98.75 268 ILE B N 1
ATOM 6274 C CA . ILE B 1 268 ? 7.273 -31.219 -11.484 1 98.75 268 ILE B CA 1
ATOM 6275 C C . ILE B 1 268 ? 8.008 -30.641 -12.688 1 98.75 268 ILE B C 1
ATOM 6277 O O . ILE B 1 268 ? 9.156 -31 -12.953 1 98.75 268 ILE B O 1
ATOM 6281 N N . LEU B 1 269 ? 7.344 -29.766 -13.43 1 98.81 269 LEU B N 1
ATOM 6282 C CA . LEU B 1 269 ? 7.883 -29.188 -14.648 1 98.81 269 LEU B CA 1
ATOM 6283 C C . LEU B 1 269 ? 8.352 -27.75 -14.398 1 98.81 269 LEU B C 1
ATOM 6285 O O . LEU B 1 269 ? 7.574 -26.906 -13.977 1 98.81 269 LEU B O 1
ATOM 6289 N N . VAL B 1 270 ? 9.625 -27.422 -14.734 1 98.69 270 VAL B N 1
ATOM 6290 C CA . VAL B 1 270 ? 10.227 -26.156 -14.352 1 98.69 270 VAL B CA 1
ATOM 6291 C C . VAL B 1 270 ? 10.953 -25.547 -15.547 1 98.69 270 VAL B C 1
ATOM 6293 O O . VAL B 1 270 ? 12.07 -25.953 -15.883 1 98.69 270 VAL B O 1
ATOM 6296 N N . PRO B 1 271 ? 10.336 -24.578 -16.156 1 97.75 271 PRO B N 1
ATOM 6297 C CA . PRO B 1 271 ? 11.102 -23.797 -17.125 1 97.75 271 PRO B CA 1
ATOM 6298 C C . PRO B 1 271 ? 12.07 -22.828 -16.453 1 97.75 271 PRO B C 1
ATOM 6300 O O . PRO B 1 271 ? 11.758 -22.266 -15.398 1 97.75 271 PRO B O 1
ATOM 6303 N N . LEU B 1 272 ? 13.273 -22.656 -17.016 1 96.12 272 LEU B N 1
ATOM 6304 C CA . LEU B 1 272 ? 14.164 -21.672 -16.406 1 96.12 272 LEU B CA 1
ATOM 6305 C C . LEU B 1 272 ? 15.094 -21.047 -17.438 1 96.12 272 LEU B C 1
ATOM 6307 O O . LEU B 1 272 ? 15.406 -21.672 -18.453 1 96.12 272 LEU B O 1
ATOM 6311 N N . ARG B 1 273 ? 15.359 -19.906 -17.219 1 94.06 273 ARG B N 1
ATOM 6312 C CA . ARG B 1 273 ? 16.312 -19.094 -17.969 1 94.06 273 ARG B CA 1
ATOM 6313 C C . ARG B 1 273 ? 17.062 -18.141 -17.047 1 94.06 273 ARG B C 1
ATOM 6315 O O . ARG B 1 273 ? 16.453 -17.422 -16.25 1 94.06 273 ARG B O 1
ATOM 6322 N N . ASP B 1 274 ? 18.406 -18.125 -17.156 1 92.94 274 ASP B N 1
ATOM 6323 C CA . ASP B 1 274 ? 19.25 -17.234 -16.344 1 92.94 274 ASP B CA 1
ATOM 6324 C C . ASP B 1 274 ? 18.859 -17.328 -14.875 1 92.94 274 ASP B C 1
ATOM 6326 O O . ASP B 1 274 ? 18.594 -16.297 -14.242 1 92.94 274 ASP B O 1
ATOM 6330 N N . ALA B 1 275 ? 18.844 -18.547 -14.391 1 95.38 275 ALA B N 1
ATOM 6331 C CA . ALA B 1 275 ? 18.344 -18.797 -13.047 1 95.38 275 ALA B CA 1
ATOM 6332 C C . ALA B 1 275 ? 19.375 -19.5 -12.18 1 95.38 275 ALA B C 1
ATOM 6334 O O . ALA B 1 275 ? 19.031 -20.266 -11.281 1 95.38 275 ALA B O 1
ATOM 6335 N N . ALA B 1 276 ? 20.609 -19.297 -12.445 1 95.75 276 ALA B N 1
ATOM 6336 C CA . ALA B 1 276 ? 21.703 -20.016 -11.789 1 95.75 276 ALA B CA 1
ATOM 6337 C C . ALA B 1 276 ? 21.594 -19.906 -10.266 1 95.75 276 ALA B C 1
ATOM 6339 O O . ALA B 1 276 ? 21.703 -20.906 -9.555 1 95.75 276 ALA B O 1
ATOM 6340 N N . ASP B 1 277 ? 21.25 -18.766 -9.797 1 94.88 277 ASP B N 1
ATOM 6341 C CA . ASP B 1 277 ? 21.25 -18.5 -8.359 1 94.88 277 ASP B CA 1
ATOM 6342 C C . ASP B 1 277 ? 20.016 -19.094 -7.695 1 94.88 277 ASP B C 1
ATOM 6344 O O . ASP B 1 277 ? 19.938 -19.188 -6.469 1 94.88 277 ASP B O 1
ATOM 6348 N N . HIS B 1 278 ? 19.031 -19.547 -8.484 1 96.81 278 HIS B N 1
ATOM 6349 C CA . HIS B 1 278 ? 17.781 -20.031 -7.938 1 96.81 278 HIS B CA 1
ATOM 6350 C C . HIS B 1 278 ? 17.766 -21.562 -7.875 1 96.81 278 HIS B C 1
ATOM 6352 O O . HIS B 1 278 ? 16.922 -22.141 -7.195 1 96.81 278 HIS B O 1
ATOM 6358 N N . ILE B 1 279 ? 18.688 -22.219 -8.578 1 97.31 279 ILE B N 1
ATOM 6359 C CA . ILE B 1 279 ? 18.609 -23.656 -8.82 1 97.31 279 ILE B CA 1
ATOM 6360 C C . ILE B 1 279 ? 18.719 -24.406 -7.5 1 97.31 279 ILE B C 1
ATOM 6362 O O . ILE B 1 279 ? 17.797 -25.125 -7.117 1 97.31 279 ILE B O 1
ATOM 6366 N N . GLN B 1 280 ? 19.75 -24.156 -6.773 1 95.75 280 GLN B N 1
ATOM 6367 C CA . GLN B 1 280 ? 19.953 -24.953 -5.559 1 95.75 280 GLN B CA 1
ATOM 6368 C C . GLN B 1 280 ? 18.875 -24.641 -4.52 1 95.75 280 GLN B C 1
ATOM 6370 O O . GLN B 1 280 ? 18.266 -25.547 -3.953 1 95.75 280 GLN B O 1
ATOM 6375 N N . PRO B 1 281 ? 18.641 -23.312 -4.305 1 95.56 281 PRO B N 1
ATOM 6376 C CA . PRO B 1 281 ? 17.578 -23.031 -3.344 1 95.56 281 PRO B CA 1
ATOM 6377 C C . PRO B 1 281 ? 16.234 -23.641 -3.754 1 95.56 281 PRO B C 1
ATOM 6379 O O . PRO B 1 281 ? 15.453 -24.062 -2.896 1 95.56 281 PRO B O 1
ATOM 6382 N N . PHE B 1 282 ? 15.945 -23.656 -5.004 1 96.94 282 PHE B N 1
ATOM 6383 C CA . PHE B 1 282 ? 14.719 -24.25 -5.496 1 96.94 282 PHE B CA 1
ATOM 6384 C C . PHE B 1 282 ? 14.68 -25.75 -5.18 1 96.94 282 PHE B C 1
ATOM 6386 O O . PHE B 1 282 ? 13.672 -26.25 -4.684 1 96.94 282 PHE B O 1
ATOM 6393 N N . LEU B 1 283 ? 15.766 -26.422 -5.414 1 97.25 283 LEU B N 1
ATOM 6394 C CA . LEU B 1 283 ? 15.859 -27.844 -5.152 1 97.25 283 LEU B CA 1
ATOM 6395 C C . LEU B 1 283 ? 15.742 -28.125 -3.658 1 97.25 283 LEU B C 1
ATOM 6397 O O . LEU B 1 283 ? 15.156 -29.141 -3.258 1 97.25 283 LEU B O 1
ATOM 6401 N N . ASP B 1 284 ? 16.25 -27.234 -2.865 1 95.94 284 ASP B N 1
ATOM 6402 C CA . ASP B 1 284 ? 16.094 -27.359 -1.42 1 95.94 284 ASP B CA 1
ATOM 6403 C C . ASP B 1 284 ? 14.633 -27.281 -1.012 1 95.94 284 ASP B C 1
ATOM 6405 O O . ASP B 1 284 ? 14.172 -28.047 -0.167 1 95.94 284 ASP B O 1
ATOM 6409 N N . ALA B 1 285 ? 13.914 -26.375 -1.61 1 96.12 285 ALA B N 1
ATOM 6410 C CA . ALA B 1 285 ? 12.492 -26.219 -1.324 1 96.12 285 ALA B CA 1
ATOM 6411 C C . ALA B 1 285 ? 11.703 -27.453 -1.753 1 96.12 285 ALA B C 1
ATOM 6413 O O . ALA B 1 285 ? 10.82 -27.906 -1.029 1 96.12 285 ALA B O 1
ATOM 6414 N N . VAL B 1 286 ? 12.023 -28 -2.891 1 97.19 286 VAL B N 1
ATOM 6415 C CA . VAL B 1 286 ? 11.352 -29.188 -3.416 1 97.19 286 VAL B CA 1
ATOM 6416 C C . VAL B 1 286 ? 11.648 -30.391 -2.523 1 97.19 286 VAL B C 1
ATOM 6418 O O . VAL B 1 286 ? 10.766 -31.203 -2.254 1 97.19 286 VAL B O 1
ATOM 6421 N N . SER B 1 287 ? 12.883 -30.453 -2.066 1 96.44 287 SER B N 1
ATOM 6422 C CA . SER B 1 287 ? 13.289 -31.562 -1.206 1 96.44 287 SER B CA 1
ATOM 6423 C C . SER B 1 287 ? 12.523 -31.547 0.11 1 96.44 287 SER B C 1
ATOM 6425 O O . SER B 1 287 ? 12.328 -32.594 0.731 1 96.44 287 SER B O 1
ATOM 6427 N N . ALA B 1 288 ? 12.039 -30.422 0.495 1 96.5 288 ALA B N 1
ATOM 6428 C CA . ALA B 1 288 ? 11.367 -30.266 1.781 1 96.5 288 ALA B CA 1
ATOM 6429 C C . ALA B 1 288 ? 9.883 -30.609 1.667 1 96.5 288 ALA B C 1
ATOM 6431 O O . ALA B 1 288 ? 9.156 -30.594 2.666 1 96.5 288 ALA B O 1
ATOM 6432 N N . LEU B 1 289 ? 9.391 -30.938 0.532 1 97.62 289 LEU B N 1
ATOM 6433 C CA . LEU B 1 289 ? 7.992 -31.312 0.333 1 97.62 289 LEU B CA 1
ATOM 6434 C C . LEU B 1 289 ? 7.645 -32.562 1.123 1 97.62 289 LEU B C 1
ATOM 6436 O O . LEU B 1 289 ? 8.438 -33.531 1.168 1 97.62 289 LEU B O 1
ATOM 6440 N N . ASP B 1 290 ? 6.477 -32.469 1.789 1 97.81 290 ASP B N 1
ATOM 6441 C CA . ASP B 1 290 ? 5.93 -33.625 2.467 1 97.81 290 ASP B CA 1
ATOM 6442 C C . ASP B 1 290 ? 5.207 -34.531 1.482 1 97.81 290 ASP B C 1
ATOM 6444 O O . ASP B 1 290 ? 3.982 -34.688 1.541 1 97.81 290 ASP B O 1
ATOM 6448 N N . TYR B 1 291 ? 5.93 -35.188 0.659 1 97.62 291 TYR B N 1
ATOM 6449 C CA . TYR B 1 291 ? 5.469 -36.062 -0.397 1 97.62 291 TYR B CA 1
ATOM 6450 C C . TYR B 1 291 ? 6.531 -37.094 -0.742 1 97.62 291 TYR B C 1
ATOM 6452 O O . TYR B 1 291 ? 7.719 -36.781 -0.801 1 97.62 291 TYR B O 1
ATOM 6460 N N . PRO B 1 292 ? 6.188 -38.344 -0.919 1 96.81 292 PRO B N 1
ATOM 6461 C CA . PRO B 1 292 ? 7.195 -39.375 -1.221 1 96.81 292 PRO B CA 1
ATOM 6462 C C . PRO B 1 292 ? 8 -39.062 -2.477 1 96.81 292 PRO B C 1
ATOM 6464 O O . PRO B 1 292 ? 7.426 -38.844 -3.545 1 96.81 292 PRO B O 1
ATOM 6467 N N . LYS B 1 293 ? 9.289 -39.125 -2.393 1 96.88 293 LYS B N 1
ATOM 6468 C CA . LYS B 1 293 ? 10.172 -38.719 -3.482 1 96.88 293 LYS B CA 1
ATOM 6469 C C . LYS B 1 293 ? 10.109 -39.719 -4.637 1 96.88 293 LYS B C 1
ATOM 6471 O O . LYS B 1 293 ? 10.312 -39.344 -5.793 1 96.88 293 LYS B O 1
ATOM 6476 N N . ASP B 1 294 ? 9.812 -40.906 -4.309 1 96.31 294 ASP B N 1
ATOM 6477 C CA . ASP B 1 294 ? 9.734 -41.938 -5.34 1 96.31 294 ASP B CA 1
ATOM 6478 C C . ASP B 1 294 ? 8.477 -41.75 -6.191 1 96.31 294 ASP B C 1
ATOM 6480 O O . ASP B 1 294 ? 8.281 -42.469 -7.168 1 96.31 294 ASP B O 1
ATOM 6484 N N . ARG B 1 295 ? 7.68 -40.781 -5.875 1 97.81 295 ARG B N 1
ATOM 6485 C CA . ARG B 1 295 ? 6.504 -40.469 -6.68 1 97.81 295 ARG B CA 1
ATOM 6486 C C . ARG B 1 295 ? 6.68 -39.156 -7.41 1 97.81 295 ARG B C 1
ATOM 6488 O O . ARG B 1 295 ? 5.762 -38.688 -8.086 1 97.81 295 ARG B O 1
ATOM 6495 N N . ILE B 1 296 ? 7.797 -38.531 -7.242 1 98.44 296 ILE B N 1
ATOM 6496 C CA . ILE B 1 296 ? 8.055 -37.25 -7.867 1 98.44 296 ILE B CA 1
ATOM 6497 C C . ILE B 1 296 ? 9.062 -37.406 -9 1 98.44 296 ILE B C 1
ATOM 6499 O O . ILE B 1 296 ? 10.109 -38.031 -8.82 1 98.44 296 ILE B O 1
ATOM 6503 N N . LYS B 1 297 ? 8.688 -36.969 -10.109 1 98.31 297 LYS B N 1
ATOM 6504 C CA . LYS B 1 297 ? 9.562 -36.781 -11.258 1 98.31 297 LYS B CA 1
ATOM 6505 C C . LYS B 1 297 ? 9.922 -35.312 -11.445 1 98.31 297 LYS B C 1
ATOM 6507 O O . LYS B 1 297 ? 9.039 -34.438 -11.438 1 98.31 297 LYS B O 1
ATOM 6512 N N . LEU B 1 298 ? 11.242 -35 -11.562 1 98.44 298 LEU B N 1
ATOM 6513 C CA . LEU B 1 298 ? 11.695 -33.656 -11.805 1 98.44 298 LEU B CA 1
ATOM 6514 C C . LEU B 1 298 ? 12.023 -33.438 -13.281 1 98.44 298 LEU B C 1
ATOM 6516 O O . LEU B 1 298 ? 12.812 -34.188 -13.852 1 98.44 298 LEU B O 1
ATOM 6520 N N . VAL B 1 299 ? 11.375 -32.469 -13.898 1 98.62 299 VAL B N 1
ATOM 6521 C CA . VAL B 1 299 ? 11.625 -32.156 -15.305 1 98.62 299 VAL B CA 1
ATOM 6522 C C . VAL B 1 299 ? 11.984 -30.688 -15.469 1 98.62 299 VAL B C 1
ATOM 6524 O O . VAL B 1 299 ? 11.18 -29.812 -15.156 1 98.62 299 VAL B O 1
ATOM 6527 N N . PHE B 1 300 ? 13.188 -30.406 -15.992 1 98.5 300 PHE B N 1
ATOM 6528 C CA . PHE B 1 300 ? 13.648 -29.031 -16.203 1 98.5 300 PHE B CA 1
ATOM 6529 C C . PHE B 1 300 ? 13.844 -28.75 -17.672 1 98.5 300 PHE B C 1
ATOM 6531 O O . PHE B 1 300 ? 14.242 -29.625 -18.438 1 98.5 300 PHE B O 1
ATOM 6538 N N . CYS B 1 301 ? 13.5 -27.547 -18.062 1 98.31 301 CYS B N 1
ATOM 6539 C CA . CYS B 1 301 ? 13.82 -27.094 -19.406 1 98.31 301 CYS B CA 1
ATOM 6540 C C . CYS B 1 301 ? 14.516 -25.734 -19.375 1 98.31 301 CYS B C 1
ATOM 6542 O O . CYS B 1 301 ? 13.914 -24.734 -19 1 98.31 301 CYS B O 1
ATOM 6544 N N . GLU B 1 302 ? 15.766 -25.734 -19.719 1 96.06 302 GLU B N 1
ATOM 6545 C CA . GLU B 1 302 ? 16.562 -24.516 -19.781 1 96.06 302 GLU B CA 1
ATOM 6546 C C . GLU B 1 302 ? 16.594 -23.953 -21.188 1 96.06 302 GLU B C 1
ATOM 6548 O O . GLU B 1 302 ? 16.688 -24.703 -22.172 1 96.06 302 GLU B O 1
ATOM 6553 N N . GLY B 1 303 ? 16.438 -22.609 -21.266 1 90.12 303 GLY B N 1
ATOM 6554 C CA . GLY B 1 303 ? 16.5 -22 -22.578 1 90.12 303 GLY B CA 1
ATOM 6555 C C . GLY B 1 303 ? 17.25 -20.688 -22.594 1 90.12 303 GLY B C 1
ATOM 6556 O O . GLY B 1 303 ? 16.922 -19.766 -21.844 1 90.12 303 GLY B O 1
ATOM 6557 N N . ASP B 1 304 ? 18.266 -20.547 -23.453 1 89.75 304 ASP B N 1
ATOM 6558 C CA . ASP B 1 304 ? 18.922 -19.297 -23.797 1 89.75 304 ASP B CA 1
ATOM 6559 C C . ASP B 1 304 ? 19.594 -18.656 -22.578 1 89.75 304 ASP B C 1
ATOM 6561 O O . ASP B 1 304 ? 19.547 -17.438 -22.391 1 89.75 304 ASP B O 1
ATOM 6565 N N . SER B 1 305 ? 20.094 -19.438 -21.672 1 91.62 305 SER B N 1
ATOM 6566 C CA . SER B 1 305 ? 20.75 -18.891 -20.484 1 91.62 305 SER B CA 1
ATOM 6567 C C . SER B 1 305 ? 22.141 -18.375 -20.828 1 91.62 305 SER B C 1
ATOM 6569 O O . SER B 1 305 ? 22.828 -18.922 -21.688 1 91.62 305 SER B O 1
ATOM 6571 N N . THR B 1 306 ? 22.516 -17.328 -20.203 1 89.44 306 THR B N 1
ATOM 6572 C CA . THR B 1 306 ? 23.844 -16.766 -20.375 1 89.44 306 THR B CA 1
ATOM 6573 C C . THR B 1 306 ? 24.609 -16.734 -19.062 1 89.44 306 THR B C 1
ATOM 6575 O O . THR B 1 306 ? 25.734 -16.25 -19 1 89.44 306 THR B O 1
ATOM 6578 N N . ASP B 1 307 ? 24.094 -17.359 -18.031 1 91.62 307 ASP B N 1
ATOM 6579 C CA . ASP B 1 307 ? 24.688 -17.203 -16.703 1 91.62 307 ASP B CA 1
ATOM 6580 C C . ASP B 1 307 ? 25.172 -18.531 -16.156 1 91.62 307 ASP B C 1
ATOM 6582 O O . ASP B 1 307 ? 25.328 -18.703 -14.938 1 91.62 307 ASP B O 1
ATOM 6586 N N . GLY B 1 308 ? 25.266 -19.531 -16.938 1 93.5 308 GLY B N 1
ATOM 6587 C CA . GLY B 1 308 ? 25.75 -20.828 -16.516 1 93.5 308 GLY B CA 1
ATOM 6588 C C . GLY B 1 308 ? 24.672 -21.688 -15.875 1 93.5 308 GLY B C 1
ATOM 6589 O O . GLY B 1 308 ? 24.969 -22.656 -15.156 1 93.5 308 GLY B O 1
ATOM 6590 N N . SER B 1 309 ? 23.438 -21.391 -16.109 1 96.06 309 SER B N 1
ATOM 6591 C CA . SER B 1 309 ? 22.312 -22.109 -15.508 1 96.06 309 SER B CA 1
ATOM 6592 C C . SER B 1 309 ? 22.328 -23.578 -15.898 1 96.06 309 SER B C 1
ATOM 6594 O O . SER B 1 309 ? 22.047 -24.453 -15.062 1 96.06 309 SER B O 1
ATOM 6596 N N . TRP B 1 310 ? 22.656 -23.859 -17.125 1 96.56 310 TRP B N 1
ATOM 6597 C CA . TRP B 1 310 ? 22.609 -25.234 -17.594 1 96.56 310 TRP B CA 1
ATOM 6598 C C . TRP B 1 310 ? 23.609 -26.109 -16.828 1 96.56 310 TRP B C 1
ATOM 6600 O O . TRP B 1 310 ? 23.25 -27.156 -16.297 1 96.56 310 TRP B O 1
ATOM 6610 N N . GLU B 1 311 ? 24.859 -25.641 -16.734 1 96.38 311 GLU B N 1
ATOM 6611 C CA . GLU B 1 311 ? 25.922 -26.375 -16.031 1 96.38 311 GLU B CA 1
ATOM 6612 C C . GLU B 1 311 ? 25.594 -26.531 -14.555 1 96.38 311 GLU B C 1
ATOM 6614 O O . GLU B 1 311 ? 25.781 -27.609 -13.984 1 96.38 311 GLU B O 1
ATOM 6619 N N . ARG B 1 312 ? 25.125 -25.453 -14.023 1 96.69 312 ARG B N 1
ATOM 6620 C CA . ARG B 1 312 ? 24.766 -25.5 -12.609 1 96.69 312 ARG B CA 1
ATOM 6621 C C . ARG B 1 312 ? 23.625 -26.469 -12.359 1 96.69 312 ARG B C 1
ATOM 6623 O O . ARG B 1 312 ? 23.625 -27.188 -11.352 1 96.69 312 ARG B O 1
ATOM 6630 N N . LEU B 1 313 ? 22.656 -26.469 -13.242 1 97.62 313 LEU B N 1
ATOM 6631 C CA . LEU B 1 313 ? 21.531 -27.391 -13.141 1 97.62 313 LEU B CA 1
ATOM 6632 C C . LEU B 1 313 ? 22 -28.844 -13.195 1 97.62 313 LEU B C 1
ATOM 6634 O O . LEU B 1 313 ? 21.625 -29.656 -12.352 1 97.62 313 LEU B O 1
ATOM 6638 N N . GLN B 1 314 ? 22.859 -29.188 -14.094 1 97.12 314 GLN B N 1
ATOM 6639 C CA . GLN B 1 314 ? 23.406 -30.531 -14.242 1 97.12 314 GLN B CA 1
ATOM 6640 C C . GLN B 1 314 ? 24.109 -30.984 -12.961 1 97.12 314 GLN B C 1
ATOM 6642 O O . GLN B 1 314 ? 23.906 -32.094 -12.484 1 97.12 314 GLN B O 1
ATOM 6647 N N . GLN B 1 315 ? 24.859 -30.031 -12.484 1 96.81 315 GLN B N 1
ATOM 6648 C CA . GLN B 1 315 ? 25.625 -30.344 -11.273 1 96.81 315 GLN B CA 1
ATOM 6649 C C . GLN B 1 315 ? 24.703 -30.547 -10.078 1 96.81 315 GLN B C 1
ATOM 6651 O O . GLN B 1 315 ? 24.922 -31.453 -9.273 1 96.81 315 GLN B O 1
ATOM 6656 N N . ALA B 1 316 ? 23.734 -29.766 -9.984 1 96.88 316 ALA B N 1
ATOM 6657 C CA . ALA B 1 316 ? 22.859 -29.781 -8.812 1 96.88 316 ALA B CA 1
ATOM 6658 C C . ALA B 1 316 ? 21.969 -31.016 -8.797 1 96.88 316 ALA B C 1
ATOM 6660 O O . ALA B 1 316 ? 21.625 -31.531 -7.73 1 96.88 316 ALA B O 1
ATOM 6661 N N . VAL B 1 317 ? 21.578 -31.547 -9.969 1 96.31 317 VAL B N 1
ATOM 6662 C CA . VAL B 1 317 ? 20.594 -32.625 -10.031 1 96.31 317 VAL B CA 1
ATOM 6663 C C . VAL B 1 317 ? 21.312 -33.969 -10.023 1 96.31 317 VAL B C 1
ATOM 6665 O O . VAL B 1 317 ? 20.688 -35 -9.781 1 96.31 317 VAL B O 1
ATOM 6668 N N . ALA B 1 318 ? 22.547 -34 -10.273 1 94.69 318 ALA B N 1
ATOM 6669 C CA . ALA B 1 318 ? 23.312 -35.219 -10.383 1 94.69 318 ALA B CA 1
ATOM 6670 C C . ALA B 1 318 ? 23.141 -36.094 -9.133 1 94.69 318 ALA B C 1
ATOM 6672 O O . ALA B 1 318 ? 22.828 -37.281 -9.234 1 94.69 318 ALA B O 1
ATOM 6673 N N . PRO B 1 319 ? 23.219 -35.469 -7.984 1 93.94 319 PRO B N 1
ATOM 6674 C CA . PRO B 1 319 ? 23.094 -36.312 -6.785 1 93.94 319 PRO B CA 1
ATOM 6675 C C . PRO B 1 319 ? 21.641 -36.75 -6.527 1 93.94 319 PRO B C 1
ATOM 6677 O O . PRO B 1 319 ? 21.391 -37.562 -5.637 1 93.94 319 PRO B O 1
ATOM 6680 N N . LEU B 1 320 ? 20.781 -36.219 -7.238 1 93.81 320 LEU B N 1
ATOM 6681 C CA . LEU B 1 320 ? 19.375 -36.469 -6.973 1 93.81 320 LEU B CA 1
ATOM 6682 C C . LEU B 1 320 ? 18.891 -37.719 -7.746 1 93.81 320 LEU B C 1
ATOM 6684 O O . LEU B 1 320 ? 17.812 -38.25 -7.461 1 93.81 320 LEU B O 1
ATOM 6688 N N . THR B 1 321 ? 19.703 -38.031 -8.68 1 88.81 321 THR B N 1
ATOM 6689 C CA . THR B 1 321 ? 19.359 -39.219 -9.477 1 88.81 321 THR B CA 1
ATOM 6690 C C . THR B 1 321 ? 19.234 -40.438 -8.586 1 88.81 321 THR B C 1
ATOM 6692 O O . THR B 1 321 ? 20.109 -40.719 -7.773 1 88.81 321 THR B O 1
ATOM 6695 N N . GLY B 1 322 ? 18.125 -41.125 -8.586 1 89.62 322 GLY B N 1
ATOM 6696 C CA . GLY B 1 322 ? 17.891 -42.312 -7.754 1 89.62 322 GLY B CA 1
ATOM 6697 C C . GLY B 1 322 ? 17.047 -42.031 -6.531 1 89.62 322 GLY B C 1
ATOM 6698 O O . GLY B 1 322 ? 16.422 -42.938 -5.965 1 89.62 322 GLY B O 1
ATOM 6699 N N . ASN B 1 323 ? 17.047 -40.75 -6.133 1 93.44 323 ASN B N 1
ATOM 6700 C CA . ASN B 1 323 ? 16.25 -40.375 -4.98 1 93.44 323 ASN B CA 1
ATOM 6701 C C . ASN B 1 323 ? 14.812 -40.031 -5.383 1 93.44 323 ASN B C 1
ATOM 6703 O O . ASN B 1 323 ? 13.891 -40.188 -4.582 1 93.44 323 ASN B O 1
ATOM 6707 N N . TYR B 1 324 ? 14.703 -39.594 -6.578 1 97.31 324 TYR B N 1
ATOM 6708 C CA . TYR B 1 324 ? 13.391 -39.281 -7.148 1 97.31 324 TYR B CA 1
ATOM 6709 C C . TYR B 1 324 ? 12.977 -40.344 -8.164 1 97.31 324 TYR B C 1
ATOM 6711 O O . TYR B 1 324 ? 13.797 -41.156 -8.586 1 97.31 324 TYR B O 1
ATOM 6719 N N . ARG B 1 325 ? 11.68 -40.312 -8.484 1 97 325 ARG B N 1
ATOM 6720 C CA . ARG B 1 325 ? 11.195 -41.281 -9.461 1 97 325 ARG B CA 1
ATOM 6721 C C . ARG B 1 325 ? 11.961 -41.156 -10.773 1 97 325 ARG B C 1
ATOM 6723 O O . ARG B 1 325 ? 12.359 -42.156 -11.375 1 97 325 ARG B O 1
ATOM 6730 N N . ASP B 1 326 ? 12.117 -39.906 -11.219 1 96.75 326 ASP B N 1
ATOM 6731 C CA . ASP B 1 326 ? 12.906 -39.625 -12.414 1 96.75 326 ASP B CA 1
ATOM 6732 C C . ASP B 1 326 ? 13.391 -38.156 -12.406 1 96.75 326 ASP B C 1
ATOM 6734 O O . ASP B 1 326 ? 12.852 -37.344 -11.688 1 96.75 326 ASP B O 1
ATOM 6738 N N . VAL B 1 327 ? 14.492 -37.938 -13.094 1 97.56 327 VAL B N 1
ATOM 6739 C CA . VAL B 1 327 ? 15.016 -36.594 -13.328 1 97.56 327 VAL B CA 1
ATOM 6740 C C . VAL B 1 327 ? 15.328 -36.406 -14.812 1 97.56 327 VAL B C 1
ATOM 6742 O O . VAL B 1 327 ? 16.141 -37.156 -15.375 1 97.56 327 VAL B O 1
ATOM 6745 N N . VAL B 1 328 ? 14.648 -35.438 -15.398 1 97.69 328 VAL B N 1
ATOM 6746 C CA . VAL B 1 328 ? 14.789 -35.188 -16.828 1 97.69 328 VAL B CA 1
ATOM 6747 C C . VAL B 1 328 ? 15.273 -33.781 -17.078 1 97.69 328 VAL B C 1
ATOM 6749 O O . VAL B 1 328 ? 14.688 -32.812 -16.562 1 97.69 328 VAL B O 1
ATOM 6752 N N . LEU B 1 329 ? 16.359 -33.625 -17.828 1 97.81 329 LEU B N 1
ATOM 6753 C CA . LEU B 1 329 ? 16.891 -32.312 -18.203 1 97.81 329 LEU B CA 1
ATOM 6754 C C . LEU B 1 329 ? 16.719 -32.094 -19.703 1 97.81 329 LEU B C 1
ATOM 6756 O O . LEU B 1 329 ? 17.203 -32.875 -20.516 1 97.81 329 LEU B O 1
ATOM 6760 N N . LEU B 1 330 ? 16 -30.984 -19.984 1 97.81 330 LEU B N 1
ATOM 6761 C CA . LEU B 1 330 ? 15.758 -30.609 -21.375 1 97.81 330 LEU B CA 1
ATOM 6762 C C . LEU B 1 330 ? 16.312 -29.219 -21.656 1 97.81 330 LEU B C 1
ATOM 6764 O O . LEU B 1 330 ? 16.562 -28.438 -20.734 1 97.81 330 LEU B O 1
ATOM 6768 N N . GLN B 1 331 ? 16.578 -28.922 -22.906 1 95.88 331 GLN B N 1
ATOM 6769 C CA . GLN B 1 331 ? 16.938 -27.594 -23.391 1 95.88 331 GLN B CA 1
ATOM 6770 C C . GLN B 1 331 ? 16.094 -27.203 -24.594 1 95.88 331 GLN B C 1
ATOM 6772 O O . GLN B 1 331 ? 15.789 -28.031 -25.453 1 95.88 331 GLN B O 1
ATOM 6777 N N . ARG B 1 332 ? 15.711 -26.047 -24.609 1 92.69 332 ARG B N 1
ATOM 6778 C CA . ARG B 1 332 ? 15.008 -25.484 -25.75 1 92.69 332 ARG B CA 1
ATOM 6779 C C . ARG B 1 332 ? 15.398 -24.031 -25.984 1 92.69 332 ARG B C 1
ATOM 6781 O O . ARG B 1 332 ? 15.07 -23.156 -25.172 1 92.69 332 ARG B O 1
ATOM 6788 N N . GLN B 1 333 ? 16.047 -23.812 -27.141 1 90 333 GLN B N 1
ATOM 6789 C CA . GLN B 1 333 ? 16.422 -22.453 -27.516 1 90 333 GLN B CA 1
ATOM 6790 C C . GLN B 1 333 ? 15.312 -21.766 -28.297 1 90 333 GLN B C 1
ATOM 6792 O O . GLN B 1 333 ? 14.758 -22.344 -29.234 1 90 333 GLN B O 1
ATOM 6797 N N . THR B 1 334 ? 14.891 -20.688 -27.875 1 86.56 334 THR B N 1
ATOM 6798 C CA . THR B 1 334 ? 13.852 -19.953 -28.578 1 86.56 334 THR B CA 1
ATOM 6799 C C . THR B 1 334 ? 14.453 -18.797 -29.375 1 86.56 334 THR B C 1
ATOM 6801 O O . THR B 1 334 ? 13.828 -18.281 -30.312 1 86.56 334 THR B O 1
ATOM 6804 N N . GLY B 1 335 ? 15.633 -18.328 -28.891 1 83.5 335 GLY B N 1
ATOM 6805 C CA . GLY B 1 335 ? 16.312 -17.234 -29.578 1 83.5 335 GLY B CA 1
ATOM 6806 C C . GLY B 1 335 ? 15.75 -15.867 -29.234 1 83.5 335 GLY B C 1
ATOM 6807 O O . GLY B 1 335 ? 16.219 -14.852 -29.734 1 83.5 335 GLY B O 1
ATOM 6808 N N . VAL B 1 336 ? 14.773 -15.758 -28.469 1 76.81 336 VAL B N 1
ATOM 6809 C CA . VAL B 1 336 ? 14.148 -14.492 -28.109 1 76.81 336 VAL B CA 1
ATOM 6810 C C . VAL B 1 336 ? 14.93 -13.844 -26.969 1 76.81 336 VAL B C 1
ATOM 6812 O O . VAL B 1 336 ? 15.039 -14.414 -25.891 1 76.81 336 VAL B O 1
ATOM 6815 N N . ARG B 1 337 ? 15.695 -12.648 -27.266 1 72.88 337 ARG B N 1
ATOM 6816 C CA . ARG B 1 337 ? 16.438 -11.906 -26.25 1 72.88 337 ARG B CA 1
ATOM 6817 C C . ARG B 1 337 ? 15.727 -10.617 -25.875 1 72.88 337 ARG B C 1
ATOM 6819 O O . ARG B 1 337 ? 15.523 -9.742 -26.719 1 72.88 337 ARG B O 1
ATOM 6826 N N . VAL B 1 338 ? 15.172 -10.664 -24.812 1 70.25 338 VAL B N 1
ATOM 6827 C CA . VAL B 1 338 ? 14.516 -9.445 -24.344 1 70.25 338 VAL B CA 1
ATOM 6828 C C . VAL B 1 338 ? 15.273 -8.883 -23.141 1 70.25 338 VAL B C 1
ATOM 6830 O O . VAL B 1 338 ? 15.648 -9.633 -22.234 1 70.25 338 VAL B O 1
ATOM 6833 N N . ASP B 1 339 ? 15.516 -7.551 -23.281 1 68.56 339 ASP B N 1
ATOM 6834 C CA . ASP B 1 339 ? 16.125 -6.855 -22.141 1 68.56 339 ASP B CA 1
ATOM 6835 C C . ASP B 1 339 ? 15.234 -6.922 -20.906 1 68.56 339 ASP B C 1
ATOM 6837 O O . ASP B 1 339 ? 14.062 -6.551 -20.969 1 68.56 339 ASP B O 1
ATOM 6841 N N . ARG B 1 340 ? 15.734 -7.422 -19.859 1 63.78 340 ARG B N 1
ATOM 6842 C CA . ARG B 1 340 ? 14.984 -7.641 -18.625 1 63.78 340 ARG B CA 1
ATOM 6843 C C . ARG B 1 340 ? 14.359 -6.34 -18.125 1 63.78 340 ARG B C 1
ATOM 6845 O O . ARG B 1 340 ? 13.266 -6.355 -17.562 1 63.78 340 ARG B O 1
ATOM 6852 N N . THR B 1 341 ? 14.984 -5.199 -18.328 1 60.97 341 THR B N 1
ATOM 6853 C CA . THR B 1 341 ? 14.492 -3.914 -17.844 1 60.97 341 THR B CA 1
ATOM 6854 C C . THR B 1 341 ? 13.281 -3.463 -18.656 1 60.97 341 THR B C 1
ATOM 6856 O O . THR B 1 341 ? 12.484 -2.641 -18.188 1 60.97 341 THR B O 1
ATOM 6859 N N . LYS B 1 342 ? 13.117 -4.125 -19.859 1 62.41 342 LYS B N 1
ATOM 6860 C CA . LYS B 1 342 ? 12.055 -3.686 -20.766 1 62.41 342 LYS B CA 1
ATOM 6861 C C . LYS B 1 342 ? 10.992 -4.773 -20.922 1 62.41 342 LYS B C 1
ATOM 6863 O O . LYS B 1 342 ? 10.07 -4.625 -21.734 1 62.41 342 LYS B O 1
ATOM 6868 N N . ARG B 1 343 ? 11.141 -5.75 -20.109 1 66.19 343 ARG B N 1
ATOM 6869 C CA . ARG B 1 343 ? 10.336 -6.953 -20.312 1 66.19 343 ARG B CA 1
ATOM 6870 C C . ARG B 1 343 ? 8.859 -6.668 -20.078 1 66.19 343 ARG B C 1
ATOM 6872 O O . ARG B 1 343 ? 7.996 -7.418 -20.531 1 66.19 343 ARG B O 1
ATOM 6879 N N . ALA B 1 344 ? 8.555 -5.605 -19.438 1 66.31 344 ALA B N 1
ATOM 6880 C CA . ALA B 1 344 ? 7.16 -5.324 -19.094 1 66.31 344 ALA B CA 1
ATOM 6881 C C . ALA B 1 344 ? 6.484 -4.5 -20.188 1 66.31 344 ALA B C 1
ATOM 6883 O O . ALA B 1 344 ? 5.266 -4.297 -20.156 1 66.31 344 ALA B O 1
ATOM 6884 N N . LYS B 1 345 ? 7.23 -4.176 -21.188 1 76.31 345 LYS B N 1
ATOM 6885 C CA . LYS B 1 345 ? 6.641 -3.385 -22.266 1 76.31 345 LYS B CA 1
ATOM 6886 C C . LYS B 1 345 ? 5.559 -4.176 -22.984 1 76.31 345 LYS B C 1
ATOM 6888 O O . LYS B 1 345 ? 5.785 -5.316 -23.406 1 76.31 345 LYS B O 1
ATOM 6893 N N . ARG B 1 346 ? 4.527 -3.697 -23.281 1 81.81 346 ARG B N 1
ATOM 6894 C CA . ARG B 1 346 ? 3.344 -4.34 -23.844 1 81.81 346 ARG B CA 1
ATOM 6895 C C . ARG B 1 346 ? 3.621 -4.871 -25.25 1 81.81 346 ARG B C 1
ATOM 6897 O O . ARG B 1 346 ? 3.135 -5.941 -25.625 1 81.81 346 ARG B O 1
ATOM 6904 N N . ARG B 1 347 ? 4.457 -4.203 -25.891 1 81.38 347 ARG B N 1
ATOM 6905 C CA . ARG B 1 347 ? 4.707 -4.555 -27.281 1 81.38 347 ARG B CA 1
ATOM 6906 C C . ARG B 1 347 ? 5.562 -5.812 -27.391 1 81.38 347 ARG B C 1
ATOM 6908 O O . ARG B 1 347 ? 5.555 -6.492 -28.422 1 81.38 347 ARG B O 1
ATOM 6915 N N . LEU B 1 348 ? 6.172 -6.172 -26.281 1 85.25 348 LEU B N 1
ATOM 6916 C CA . LEU B 1 348 ? 7.094 -7.301 -26.312 1 85.25 348 LEU B CA 1
ATOM 6917 C C . LEU B 1 348 ? 6.426 -8.562 -25.766 1 85.25 348 LEU B C 1
ATOM 6919 O O . LEU B 1 348 ? 6.977 -9.656 -25.875 1 85.25 348 LEU B O 1
ATOM 6923 N N . GLN B 1 349 ? 5.238 -8.367 -25.297 1 87.25 349 GLN B N 1
ATOM 6924 C CA . GLN B 1 349 ? 4.629 -9.453 -24.531 1 87.25 349 GLN B CA 1
ATOM 6925 C C . GLN B 1 349 ? 4.23 -10.609 -25.453 1 87.25 349 GLN B C 1
ATOM 6927 O O . GLN B 1 349 ? 4.348 -11.781 -25.062 1 87.25 349 GLN B O 1
ATOM 6932 N N . ARG B 1 350 ? 3.779 -10.32 -26.641 1 90.88 350 ARG B N 1
ATOM 6933 C CA . ARG B 1 350 ? 3.381 -11.383 -27.547 1 90.88 350 ARG B CA 1
ATOM 6934 C C . ARG B 1 350 ? 4.543 -12.336 -27.828 1 90.88 350 ARG B C 1
ATOM 6936 O O . ARG B 1 350 ? 4.398 -13.555 -27.688 1 90.88 350 ARG B O 1
ATOM 6943 N N . ALA B 1 351 ? 5.625 -11.766 -28.203 1 90.5 351 ALA B N 1
ATOM 6944 C CA . ALA B 1 351 ? 6.805 -12.57 -28.516 1 90.5 351 ALA B CA 1
ATOM 6945 C C . ALA B 1 351 ? 7.324 -13.281 -27.266 1 90.5 351 ALA B C 1
ATOM 6947 O O . ALA B 1 351 ? 7.621 -14.477 -27.312 1 90.5 351 ALA B O 1
ATOM 6948 N N . ARG B 1 352 ? 7.422 -12.602 -26.203 1 92.31 352 ARG B N 1
ATOM 6949 C CA . ARG B 1 352 ? 7.961 -13.148 -24.953 1 92.31 352 ARG B CA 1
ATOM 6950 C C . ARG B 1 352 ? 7.094 -14.289 -24.453 1 92.31 352 ARG B C 1
ATOM 6952 O O . ARG B 1 352 ? 7.598 -15.383 -24.172 1 92.31 352 ARG B O 1
ATOM 6959 N N . ARG B 1 353 ? 5.836 -14.094 -24.344 1 94 353 ARG B N 1
ATOM 6960 C CA . ARG B 1 353 ? 4.926 -15.094 -23.797 1 94 353 ARG B CA 1
ATOM 6961 C C . ARG B 1 353 ? 4.75 -16.266 -24.75 1 94 353 ARG B C 1
ATOM 6963 O O . ARG B 1 353 ? 4.547 -17.406 -24.328 1 94 353 ARG B O 1
ATOM 6970 N N . GLY B 1 354 ? 4.777 -15.922 -26.016 1 94.69 354 GLY B N 1
ATOM 6971 C CA . GLY B 1 354 ? 4.801 -17 -27 1 94.69 354 GLY B CA 1
ATOM 6972 C C . GLY B 1 354 ? 5.992 -17.922 -26.828 1 94.69 354 GLY B C 1
ATOM 6973 O O . GLY B 1 354 ? 5.855 -19.141 -26.906 1 94.69 354 GLY B O 1
ATOM 6974 N N . ALA B 1 355 ? 7.105 -17.375 -26.594 1 94 355 ALA B N 1
ATOM 6975 C CA . ALA B 1 355 ? 8.328 -18.141 -26.391 1 94 355 ALA B CA 1
ATOM 6976 C C . ALA B 1 355 ? 8.227 -19.016 -25.125 1 94 355 ALA B C 1
ATOM 6978 O O . ALA B 1 355 ? 8.633 -20.172 -25.141 1 94 355 ALA B O 1
ATOM 6979 N N . ILE B 1 356 ? 7.699 -18.484 -24.109 1 94.62 356 ILE B N 1
ATOM 6980 C CA . ILE B 1 356 ? 7.535 -19.234 -22.875 1 94.62 356 ILE B CA 1
ATOM 6981 C C . ILE B 1 356 ? 6.578 -20.406 -23.094 1 94.62 356 ILE B C 1
ATOM 6983 O O . ILE B 1 356 ? 6.816 -21.516 -22.594 1 94.62 356 ILE B O 1
ATOM 6987 N N . ALA B 1 357 ? 5.527 -20.125 -23.828 1 97.06 357 ALA B N 1
ATOM 6988 C CA . ALA B 1 357 ? 4.574 -21.188 -24.156 1 97.06 357 ALA B CA 1
ATOM 6989 C C . ALA B 1 357 ? 5.254 -22.328 -24.906 1 97.06 357 ALA B C 1
ATOM 6991 O O . ALA B 1 357 ? 4.992 -23.5 -24.625 1 97.06 357 ALA B O 1
ATOM 6992 N N . LYS B 1 358 ? 6.129 -21.969 -25.781 1 96.44 358 LYS B N 1
ATOM 6993 C CA . LYS B 1 358 ? 6.859 -22.984 -26.531 1 96.44 358 LYS B CA 1
ATOM 6994 C C . LYS B 1 358 ? 7.695 -23.859 -25.609 1 96.44 358 LYS B C 1
ATOM 6996 O O . LYS B 1 358 ? 7.738 -25.078 -25.766 1 96.44 358 LYS B O 1
ATOM 7001 N N . VAL B 1 359 ? 8.336 -23.25 -24.703 1 96.88 359 VAL B N 1
ATOM 7002 C CA . VAL B 1 359 ? 9.156 -23.969 -23.734 1 96.88 359 VAL B CA 1
ATOM 7003 C C . VAL B 1 359 ? 8.281 -24.875 -22.891 1 96.88 359 VAL B C 1
ATOM 7005 O O . VAL B 1 359 ? 8.625 -26.047 -22.656 1 96.88 359 VAL B O 1
ATOM 7008 N N . ARG B 1 360 ? 7.152 -24.406 -22.422 1 98.06 360 ARG B N 1
ATOM 7009 C CA . ARG B 1 360 ? 6.238 -25.203 -21.625 1 98.06 360 ARG B CA 1
ATOM 7010 C C . ARG B 1 360 ? 5.715 -26.391 -22.422 1 98.06 360 ARG B C 1
ATOM 7012 O O . ARG B 1 360 ? 5.648 -27.516 -21.906 1 98.06 360 ARG B O 1
ATOM 7019 N N . ASN B 1 361 ? 5.359 -26.109 -23.656 1 98.12 361 ASN B N 1
ATOM 7020 C CA . ASN B 1 361 ? 4.863 -27.203 -24.484 1 98.12 361 ASN B CA 1
ATOM 7021 C C . ASN B 1 361 ? 5.949 -28.234 -24.766 1 98.12 361 ASN B C 1
ATOM 7023 O O . ASN B 1 361 ? 5.664 -29.438 -24.859 1 98.12 361 ASN B O 1
ATOM 7027 N N . HIS B 1 362 ? 7.164 -27.75 -24.891 1 98.12 362 HIS B N 1
ATOM 7028 C CA . HIS B 1 362 ? 8.281 -28.672 -25.016 1 98.12 362 HIS B CA 1
ATOM 7029 C C . HIS B 1 362 ? 8.398 -29.578 -23.797 1 98.12 362 HIS B C 1
ATOM 7031 O O . HIS B 1 362 ? 8.656 -30.781 -23.922 1 98.12 362 HIS B O 1
ATOM 7037 N N . LEU B 1 363 ? 8.219 -29.062 -22.641 1 98.5 363 LEU B N 1
ATOM 7038 C CA . LEU B 1 363 ? 8.234 -29.812 -21.391 1 98.5 363 LEU B CA 1
ATOM 7039 C C . LEU B 1 363 ? 7.117 -30.844 -21.375 1 98.5 363 LEU B C 1
ATOM 7041 O O . LEU B 1 363 ? 7.301 -31.953 -20.859 1 98.5 363 LEU B O 1
ATOM 7045 N N . ILE B 1 364 ? 5.957 -30.5 -21.906 1 98.5 364 ILE B N 1
ATOM 7046 C CA . ILE B 1 364 ? 4.844 -31.438 -21.969 1 98.5 364 ILE B CA 1
ATOM 7047 C C . ILE B 1 364 ? 5.207 -32.594 -22.891 1 98.5 364 ILE B C 1
ATOM 7049 O O . ILE B 1 364 ? 5.082 -33.75 -22.516 1 98.5 364 ILE B O 1
ATOM 7053 N N . ASP B 1 365 ? 5.734 -32.281 -24.047 1 97.81 365 ASP B N 1
ATOM 7054 C CA . ASP B 1 365 ? 5.988 -33.25 -25.094 1 97.81 365 ASP B CA 1
ATOM 7055 C C . ASP B 1 365 ? 7.086 -34.25 -24.688 1 97.81 365 ASP B C 1
ATOM 7057 O O . ASP B 1 365 ? 7.039 -35.406 -25.047 1 97.81 365 ASP B O 1
ATOM 7061 N N . HIS B 1 366 ? 8.023 -33.781 -23.906 1 98.06 366 HIS B N 1
ATOM 7062 C CA . HIS B 1 366 ? 9.211 -34.594 -23.688 1 98.06 366 HIS B CA 1
ATOM 7063 C C . HIS B 1 366 ? 9.359 -34.938 -22.203 1 98.06 366 HIS B C 1
ATOM 7065 O O . HIS B 1 366 ? 10.219 -35.75 -21.828 1 98.06 366 HIS B O 1
ATOM 7071 N N . GLY B 1 367 ? 8.555 -34.344 -21.391 1 98 367 GLY B N 1
ATOM 7072 C CA . GLY B 1 367 ? 8.742 -34.531 -19.953 1 98 367 GLY B CA 1
ATOM 7073 C C . GLY B 1 367 ? 7.648 -35.344 -19.312 1 98 367 GLY B C 1
ATOM 7074 O O . GLY B 1 367 ? 7.809 -35.844 -18.203 1 98 367 GLY B O 1
ATOM 7075 N N . LEU B 1 368 ? 6.523 -35.5 -19.984 1 98.06 368 LEU B N 1
ATOM 7076 C CA . LEU B 1 368 ? 5.402 -36.25 -19.406 1 98.06 368 LEU B CA 1
ATOM 7077 C C . LEU B 1 368 ? 5.312 -37.656 -19.984 1 98.06 368 LEU B C 1
ATOM 7079 O O . LEU B 1 368 ? 5.434 -37.844 -21.203 1 98.06 368 LEU B O 1
ATOM 7083 N N . ASP B 1 369 ? 5.129 -38.594 -19.109 1 97 369 ASP B N 1
ATOM 7084 C CA . ASP B 1 369 ? 4.953 -40 -19.469 1 97 369 ASP B CA 1
ATOM 7085 C C . ASP B 1 369 ? 3.572 -40.531 -19.062 1 97 369 ASP B C 1
ATOM 7087 O O . ASP B 1 369 ? 2.871 -39.844 -18.281 1 97 369 ASP B O 1
ATOM 7091 N N . PRO B 1 370 ? 3.211 -41.688 -19.516 1 95.44 370 PRO B N 1
ATOM 7092 C CA . PRO B 1 370 ? 1.896 -42.219 -19.172 1 95.44 370 PRO B CA 1
ATOM 7093 C C . PRO B 1 370 ? 1.732 -42.469 -17.672 1 95.44 370 PRO B C 1
ATOM 7095 O O . PRO B 1 370 ? 0.612 -42.438 -17.156 1 95.44 370 PRO B O 1
ATOM 7098 N N . ASP B 1 371 ? 2.791 -42.688 -16.984 1 96 371 ASP B N 1
ATOM 7099 C CA . ASP B 1 371 ? 2.713 -43 -15.562 1 96 371 ASP B CA 1
ATOM 7100 C C . ASP B 1 371 ? 2.645 -41.75 -14.719 1 96 371 ASP B C 1
ATOM 7102 O O . ASP B 1 371 ? 2.512 -41.812 -13.492 1 96 371 ASP B O 1
ATOM 7106 N N . ASP B 1 372 ? 2.744 -40.625 -15.297 1 98.25 372 ASP B N 1
ATOM 7107 C CA . ASP B 1 372 ? 2.553 -39.344 -14.578 1 98.25 372 ASP B CA 1
ATOM 7108 C C . ASP B 1 372 ? 1.067 -39.031 -14.414 1 98.25 372 ASP B C 1
ATOM 7110 O O . ASP B 1 372 ? 0.347 -38.875 -15.406 1 98.25 372 ASP B O 1
ATOM 7114 N N . ASP B 1 373 ? 0.64 -38.906 -13.211 1 98.38 373 ASP B N 1
ATOM 7115 C CA . ASP B 1 373 ? -0.761 -38.594 -12.938 1 98.38 373 ASP B CA 1
ATOM 7116 C C . ASP B 1 373 ? -1 -37.094 -12.93 1 98.38 373 ASP B C 1
ATOM 7118 O O . ASP B 1 373 ? -2.014 -36.625 -13.445 1 98.38 373 ASP B O 1
ATOM 7122 N N . TRP B 1 374 ? -0.098 -36.375 -12.352 1 98.62 374 TRP B N 1
ATOM 7123 C CA . TRP B 1 374 ? -0.219 -34.938 -12.203 1 98.62 374 TRP B CA 1
ATOM 7124 C C . TRP B 1 374 ? 1 -34.219 -12.773 1 98.62 374 TRP B C 1
ATOM 7126 O O . TRP B 1 374 ? 2.117 -34.719 -12.711 1 98.62 374 TRP B O 1
ATOM 7136 N N . ALA B 1 375 ? 0.79 -33.094 -13.359 1 98.75 375 ALA B N 1
ATOM 7137 C CA . ALA B 1 375 ? 1.834 -32.125 -13.758 1 98.75 375 ALA B CA 1
ATOM 7138 C C . ALA B 1 375 ? 1.809 -30.891 -12.883 1 98.75 375 ALA B C 1
ATOM 7140 O O . ALA B 1 375 ? 0.828 -30.141 -12.883 1 98.75 375 ALA B O 1
ATOM 7141 N N . LEU B 1 376 ? 2.809 -30.672 -12.117 1 98.81 376 LEU B N 1
ATOM 7142 C CA . LEU B 1 376 ? 2.928 -29.453 -11.312 1 98.81 376 LEU B CA 1
ATOM 7143 C C . LEU B 1 376 ? 3.926 -28.484 -11.93 1 98.81 376 LEU B C 1
ATOM 7145 O O . LEU B 1 376 ? 5.133 -28.734 -11.93 1 98.81 376 LEU B O 1
ATOM 7149 N N . TRP B 1 377 ? 3.393 -27.438 -12.438 1 98.88 377 TRP B N 1
ATOM 7150 C CA . TRP B 1 377 ? 4.25 -26.359 -12.938 1 98.88 377 TRP B CA 1
ATOM 7151 C C . TRP B 1 377 ? 4.734 -25.469 -11.797 1 98.88 377 TRP B C 1
ATOM 7153 O O . TRP B 1 377 ? 3.945 -25.062 -10.938 1 98.88 377 TRP B O 1
ATOM 7163 N N . VAL B 1 378 ? 6.031 -25.156 -11.766 1 98.69 378 VAL B N 1
ATOM 7164 C CA . VAL B 1 378 ? 6.574 -24.25 -10.766 1 98.69 378 VAL B CA 1
ATOM 7165 C C . VAL B 1 378 ? 7.617 -23.344 -11.406 1 98.69 378 VAL B C 1
ATOM 7167 O O . VAL B 1 378 ? 8.555 -23.812 -12.055 1 98.69 378 VAL B O 1
ATOM 7170 N N . ASP B 1 379 ? 7.438 -22.062 -11.25 1 97.94 379 ASP B N 1
ATOM 7171 C CA . ASP B 1 379 ? 8.5 -21.141 -11.641 1 97.94 379 ASP B CA 1
ATOM 7172 C C . ASP B 1 379 ? 9.719 -21.281 -10.734 1 97.94 379 ASP B C 1
ATOM 7174 O O . ASP B 1 379 ? 9.578 -21.438 -9.516 1 97.94 379 ASP B O 1
ATOM 7178 N N . ILE B 1 380 ? 10.836 -21.203 -11.312 1 97.56 380 ILE B N 1
ATOM 7179 C CA . ILE B 1 380 ? 12.086 -21.453 -10.609 1 97.56 380 ILE B CA 1
ATOM 7180 C C . ILE B 1 380 ? 12.281 -20.406 -9.516 1 97.56 380 ILE B C 1
ATOM 7182 O O . ILE B 1 380 ? 13.016 -20.625 -8.547 1 97.56 380 ILE B O 1
ATOM 7186 N N . ASP B 1 381 ? 11.625 -19.234 -9.633 1 96.81 381 ASP B N 1
ATOM 7187 C CA . ASP B 1 381 ? 11.836 -18.141 -8.688 1 96.81 381 ASP B CA 1
ATOM 7188 C C . ASP B 1 381 ? 10.727 -18.094 -7.641 1 96.81 381 ASP B C 1
ATOM 7190 O O . ASP B 1 381 ? 10.578 -17.094 -6.93 1 96.81 381 ASP B O 1
ATOM 7194 N N . VAL B 1 382 ? 9.82 -19.094 -7.543 1 98.12 382 VAL B N 1
ATOM 7195 C CA . VAL B 1 382 ? 9.008 -19.359 -6.355 1 98.12 382 VAL B CA 1
ATOM 7196 C C . VAL B 1 382 ? 9.883 -19.969 -5.262 1 98.12 382 VAL B C 1
ATOM 7198 O O . VAL B 1 382 ? 10.406 -21.078 -5.426 1 98.12 382 VAL B O 1
ATOM 7201 N N . TRP B 1 383 ? 10.039 -19.266 -4.156 1 97.12 383 TRP B N 1
ATOM 7202 C CA . TRP B 1 383 ? 11.125 -19.688 -3.277 1 97.12 383 TRP B CA 1
ATOM 7203 C C . TRP B 1 383 ? 10.578 -20.297 -1.991 1 97.12 383 TRP B C 1
ATOM 7205 O O . TRP B 1 383 ? 11.312 -20.953 -1.245 1 97.12 383 TRP B O 1
ATOM 7215 N N . ARG B 1 384 ? 9.273 -20.109 -1.725 1 97.12 384 ARG B N 1
ATOM 7216 C CA . ARG B 1 384 ? 8.719 -20.656 -0.498 1 97.12 384 ARG B CA 1
ATOM 7217 C C . ARG B 1 384 ? 7.273 -21.109 -0.706 1 97.12 384 ARG B C 1
ATOM 7219 O O . ARG B 1 384 ? 6.465 -20.375 -1.268 1 97.12 384 ARG B O 1
ATOM 7226 N N . PHE B 1 385 ? 6.914 -22.281 -0.244 1 97.94 385 PHE B N 1
ATOM 7227 C CA . PHE B 1 385 ? 5.574 -22.859 -0.225 1 97.94 385 PHE B CA 1
ATOM 7228 C C . PHE B 1 385 ? 5.457 -23.922 0.854 1 97.94 385 PHE B C 1
ATOM 7230 O O . PHE B 1 385 ? 6.465 -24.469 1.31 1 97.94 385 PHE B O 1
ATOM 7237 N N . PRO B 1 386 ? 4.27 -24.203 1.344 1 97.75 386 PRO B N 1
ATOM 7238 C CA . PRO B 1 386 ? 4.086 -25.203 2.406 1 97.75 386 PRO B CA 1
ATOM 7239 C C . PRO B 1 386 ? 4.551 -26.594 1.995 1 97.75 386 PRO B C 1
ATOM 7241 O O . PRO B 1 386 ? 4.426 -26.969 0.826 1 97.75 386 PRO B O 1
ATOM 7244 N N . GLY B 1 387 ? 5 -27.312 3.004 1 98.06 387 GLY B N 1
ATOM 7245 C CA . GLY B 1 387 ? 5.465 -28.672 2.746 1 98.06 387 GLY B CA 1
ATOM 7246 C C . GLY B 1 387 ? 4.375 -29.578 2.209 1 98.06 387 GLY B C 1
ATOM 7247 O O . GLY B 1 387 ? 4.66 -30.531 1.477 1 98.06 387 GLY B O 1
ATOM 7248 N N . ASP B 1 388 ? 3.178 -29.281 2.541 1 98.25 388 ASP B N 1
ATOM 7249 C CA . ASP B 1 388 ? 2.074 -30.141 2.127 1 98.25 388 ASP B CA 1
ATOM 7250 C C . ASP B 1 388 ? 1.341 -29.562 0.922 1 98.25 388 ASP B C 1
ATOM 7252 O O . ASP B 1 388 ? 0.165 -29.859 0.701 1 98.25 388 ASP B O 1
ATOM 7256 N N . ILE B 1 389 ? 1.971 -28.672 0.118 1 98.31 389 ILE B N 1
ATOM 7257 C CA . ILE B 1 389 ? 1.354 -27.953 -0.982 1 98.31 389 ILE B CA 1
ATOM 7258 C C . ILE B 1 389 ? 0.756 -28.938 -1.985 1 98.31 389 ILE B C 1
ATOM 7260 O O . ILE B 1 389 ? -0.343 -28.719 -2.5 1 98.31 389 ILE B O 1
ATOM 7264 N N . LEU B 1 390 ? 1.372 -30.047 -2.285 1 98.06 390 LEU B N 1
ATOM 7265 C CA . LEU B 1 390 ? 0.883 -31.031 -3.258 1 98.06 390 LEU B CA 1
ATOM 7266 C C . LEU B 1 390 ? -0.426 -31.656 -2.789 1 98.06 390 LEU B C 1
ATOM 7268 O O . LEU B 1 390 ? -1.402 -31.703 -3.543 1 98.06 390 LEU B O 1
ATOM 7272 N N . SER B 1 391 ? -0.437 -32.062 -1.541 1 97.38 391 SER B N 1
ATOM 7273 C CA . SER B 1 391 ? -1.646 -32.656 -0.983 1 97.38 391 SER B CA 1
ATOM 7274 C C . SER B 1 391 ? -2.807 -31.656 -0.99 1 97.38 391 SER B C 1
ATOM 7276 O O . SER B 1 391 ? -3.938 -32.031 -1.318 1 97.38 391 SER B O 1
ATOM 7278 N N . ARG B 1 392 ? -2.506 -30.453 -0.7 1 97.75 392 ARG B N 1
ATOM 7279 C CA . ARG B 1 392 ? -3.543 -29.422 -0.627 1 97.75 392 ARG B CA 1
ATOM 7280 C C . ARG B 1 392 ? -4.098 -29.109 -2.012 1 97.75 392 ARG B C 1
ATOM 7282 O O . ARG B 1 392 ? -5.301 -28.891 -2.168 1 97.75 392 ARG B O 1
ATOM 7289 N N . LEU B 1 393 ? -3.26 -29.078 -2.967 1 98.19 393 LEU B N 1
ATOM 7290 C CA . LEU B 1 393 ? -3.697 -28.812 -4.332 1 98.19 393 LEU B CA 1
ATOM 7291 C C . LEU B 1 393 ? -4.547 -29.969 -4.867 1 98.19 393 LEU B C 1
ATOM 7293 O O . LEU B 1 393 ? -5.516 -29.734 -5.594 1 98.19 393 LEU B O 1
ATOM 7297 N N . MET B 1 394 ? -4.281 -31.219 -4.461 1 97 394 MET B N 1
ATOM 7298 C CA . MET B 1 394 ? -4.934 -32.406 -5.008 1 97 394 MET B CA 1
ATOM 7299 C C . MET B 1 394 ? -6.207 -32.719 -4.238 1 97 394 MET B C 1
ATOM 7301 O O . MET B 1 394 ? -7.051 -33.5 -4.711 1 97 394 MET B O 1
ATOM 7305 N N . GLU B 1 395 ? -6.293 -32.188 -3.059 1 94.12 395 GLU B N 1
ATOM 7306 C CA . GLU B 1 395 ? -7.32 -32.562 -2.102 1 94.12 395 GLU B CA 1
ATOM 7307 C C . GLU B 1 395 ? -8.719 -32.375 -2.684 1 94.12 395 GLU B C 1
ATOM 7309 O O . GLU B 1 395 ? -9.602 -33.219 -2.486 1 94.12 395 GLU B O 1
ATOM 7314 N N . GLY B 1 396 ? -8.977 -31.422 -3.453 1 91.56 396 GLY B N 1
ATOM 7315 C CA . GLY B 1 396 ? -10.305 -31.109 -3.957 1 91.56 396 GLY B CA 1
ATOM 7316 C C . GLY B 1 396 ? -10.688 -31.922 -5.176 1 91.56 396 GLY B C 1
ATOM 7317 O O . GLY B 1 396 ? -11.852 -31.938 -5.582 1 91.56 396 GLY B O 1
ATOM 7318 N N . GLY B 1 397 ? -9.727 -32.594 -5.781 1 93.31 397 GLY B N 1
ATOM 7319 C CA . GLY B 1 397 ? -9.992 -33.438 -6.941 1 93.31 397 GLY B CA 1
ATOM 7320 C C . GLY B 1 397 ? -10.195 -32.656 -8.219 1 93.31 397 GLY B C 1
ATOM 7321 O O . GLY B 1 397 ? -10.711 -33.156 -9.211 1 93.31 397 GLY B O 1
ATOM 7322 N N . HIS B 1 398 ? -9.906 -31.406 -8.148 1 96.19 398 HIS B N 1
ATOM 7323 C CA . HIS B 1 398 ? -10.016 -30.578 -9.352 1 96.19 398 HIS B CA 1
ATOM 7324 C C . HIS B 1 398 ? -8.844 -30.844 -10.297 1 96.19 398 HIS B C 1
ATOM 7326 O O . HIS B 1 398 ? -7.715 -31.047 -9.852 1 96.19 398 HIS B O 1
ATOM 7332 N N . ARG B 1 399 ? -9.102 -30.734 -11.562 1 98.38 399 ARG B N 1
ATOM 7333 C CA . ARG B 1 399 ? -8.141 -31.188 -12.555 1 98.38 399 ARG B CA 1
ATOM 7334 C C . ARG B 1 399 ? -7.133 -30.094 -12.891 1 98.38 399 ARG B C 1
ATOM 7336 O O . ARG B 1 399 ? -6.082 -30.375 -13.477 1 98.38 399 ARG B O 1
ATOM 7343 N N . ILE B 1 400 ? -7.473 -28.812 -12.68 1 98.62 400 ILE B N 1
ATOM 7344 C CA . ILE B 1 400 ? -6.598 -27.656 -12.828 1 98.62 400 ILE B CA 1
ATOM 7345 C C . ILE B 1 400 ? -6.711 -26.766 -11.594 1 98.62 400 ILE B C 1
ATOM 7347 O O . ILE B 1 400 ? -7.789 -26.25 -11.297 1 98.62 400 ILE B O 1
ATOM 7351 N N . VAL B 1 401 ? -5.605 -26.578 -10.844 1 98.62 401 VAL B N 1
ATOM 7352 C CA . VAL B 1 401 ? -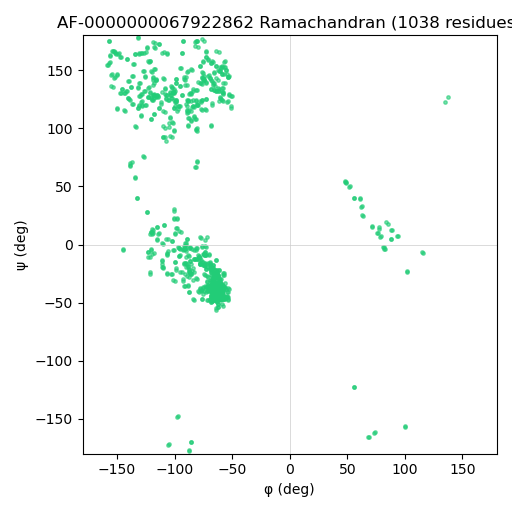5.672 -25.875 -9.578 1 98.62 401 VAL B CA 1
ATOM 7353 C C . VAL B 1 401 ? -4.473 -24.922 -9.453 1 98.62 401 VAL B C 1
ATOM 7355 O O . VAL B 1 401 ? -3.35 -25.297 -9.805 1 98.62 401 VAL B O 1
ATOM 7358 N N . VAL B 1 402 ? -4.715 -23.719 -9.016 1 98.56 402 VAL B N 1
ATOM 7359 C CA . VAL B 1 402 ? -3.654 -22.734 -8.805 1 98.56 402 VAL B CA 1
ATOM 7360 C C . VAL B 1 402 ? -3.738 -22.188 -7.383 1 98.56 402 VAL B C 1
ATOM 7362 O O . VAL B 1 402 ? -4.832 -21.906 -6.883 1 98.56 402 VAL B O 1
ATOM 7365 N N . PRO B 1 403 ? -2.633 -22.109 -6.613 1 98.75 403 PRO B N 1
ATOM 7366 C CA . PRO B 1 403 ? -2.605 -21.359 -5.355 1 98.75 403 PRO B CA 1
ATOM 7367 C C . PRO B 1 403 ? -2.418 -19.859 -5.57 1 98.75 403 PRO B C 1
ATOM 7369 O O . PRO B 1 403 ? -2.293 -19.406 -6.707 1 98.75 403 PRO B O 1
ATOM 7372 N N . ASN B 1 404 ? -2.477 -19.078 -4.508 1 98.62 404 ASN B N 1
ATOM 7373 C CA . ASN B 1 404 ? -2.258 -17.641 -4.543 1 98.62 404 ASN B CA 1
ATOM 7374 C C . ASN B 1 404 ? -0.782 -17.297 -4.379 1 98.62 404 ASN B C 1
ATOM 7376 O O . ASN B 1 404 ? -0.212 -17.469 -3.303 1 98.62 404 ASN B O 1
ATOM 7380 N N . CYS B 1 405 ? -0.169 -16.844 -5.418 1 98.69 405 CYS B N 1
ATOM 7381 C CA . CYS B 1 405 ? 1.234 -16.438 -5.359 1 98.69 405 CYS B CA 1
ATOM 7382 C C . CYS B 1 405 ? 1.375 -14.984 -4.953 1 98.69 405 CYS B C 1
ATOM 7384 O O . CYS B 1 405 ? 0.829 -14.094 -5.613 1 98.69 405 CYS B O 1
ATOM 7386 N N . VAL B 1 406 ? 2.109 -14.742 -3.895 1 98 406 VAL B N 1
ATOM 7387 C CA . VAL B 1 406 ? 2.311 -13.391 -3.375 1 98 406 VAL B CA 1
ATOM 7388 C C . VAL B 1 406 ? 3.799 -13.148 -3.135 1 98 406 VAL B C 1
ATOM 7390 O O . VAL B 1 406 ? 4.598 -14.094 -3.135 1 98 406 VAL B O 1
ATOM 7393 N N . LYS B 1 407 ? 4.199 -11.891 -2.965 1 97.25 407 LYS B N 1
ATOM 7394 C CA . LYS B 1 407 ? 5.566 -11.555 -2.58 1 97.25 407 LYS B CA 1
ATOM 7395 C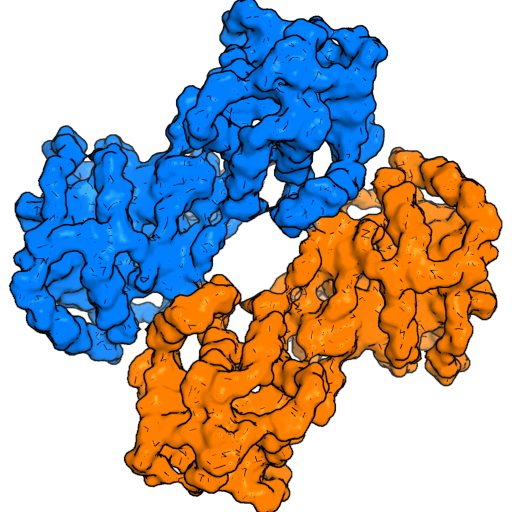 C . LYS B 1 407 ? 5.703 -11.461 -1.063 1 97.25 407 LYS B C 1
ATOM 7397 O O . LYS B 1 407 ? 6.766 -11.742 -0.512 1 97.25 407 LYS B O 1
ATOM 7402 N N . ILE B 1 408 ? 4.645 -10.961 -0.474 1 95.56 408 ILE B N 1
ATOM 7403 C CA . ILE B 1 408 ? 4.523 -10.812 0.972 1 95.56 408 ILE B CA 1
ATOM 7404 C C . ILE B 1 408 ? 3.338 -11.625 1.479 1 95.56 408 ILE B C 1
ATOM 7406 O O . ILE B 1 408 ? 2.215 -11.469 0.996 1 95.56 408 ILE B O 1
ATOM 7410 N N . ALA B 1 409 ? 3.611 -12.516 2.449 1 95.12 409 ALA B N 1
ATOM 7411 C CA . ALA B 1 409 ? 2.514 -13.297 3.01 1 95.12 409 ALA B CA 1
ATOM 7412 C C . ALA B 1 409 ? 1.346 -12.398 3.412 1 95.12 409 ALA B C 1
ATOM 7414 O O . ALA B 1 409 ? 1.536 -11.398 4.102 1 95.12 409 ALA B O 1
ATOM 7415 N N . GLY B 1 410 ? 0.173 -12.75 2.924 1 94.94 410 GLY B N 1
ATOM 7416 C CA . GLY B 1 410 ? -1.009 -11.961 3.238 1 94.94 410 GLY B CA 1
ATOM 7417 C C . GLY B 1 410 ? -1.162 -10.734 2.359 1 94.94 410 GLY B C 1
ATOM 7418 O O . GLY B 1 410 ? -2.146 -10 2.473 1 94.94 410 GLY B O 1
ATOM 7419 N N . GLY B 1 411 ? -0.214 -10.461 1.492 1 95.5 411 GLY B N 1
ATOM 7420 C CA . GLY B 1 411 ? -0.249 -9.297 0.621 1 95.5 411 GLY B CA 1
ATOM 7421 C C . GLY B 1 411 ? -1.02 -9.539 -0.664 1 95.5 411 GLY B C 1
ATOM 7422 O O . GLY B 1 411 ? -1.728 -10.539 -0.792 1 95.5 411 GLY B O 1
ATOM 7423 N N . GLY B 1 412 ? -0.92 -8.617 -1.571 1 95.75 412 GLY B N 1
ATOM 7424 C CA . GLY B 1 412 ? -1.601 -8.719 -2.854 1 95.75 412 GLY B CA 1
ATOM 7425 C C . GLY B 1 412 ? -1.043 -9.82 -3.734 1 95.75 412 GLY B C 1
ATOM 7426 O O . GLY B 1 412 ? 0.129 -10.188 -3.617 1 95.75 412 GLY B O 1
ATOM 7427 N N . SER B 1 413 ? -1.845 -10.273 -4.613 1 97.25 413 SER B N 1
ATOM 7428 C CA . SER B 1 413 ? -1.402 -11.305 -5.547 1 97.25 413 SER B CA 1
ATOM 7429 C C . SER B 1 413 ? -0.283 -10.789 -6.445 1 97.25 413 SER B C 1
ATOM 7431 O O . SER B 1 413 ? -0.353 -9.664 -6.953 1 97.25 413 SER B O 1
ATOM 7433 N N . PHE B 1 414 ? 0.729 -11.57 -6.543 1 97.12 414 PHE B N 1
ATOM 7434 C CA . PHE B 1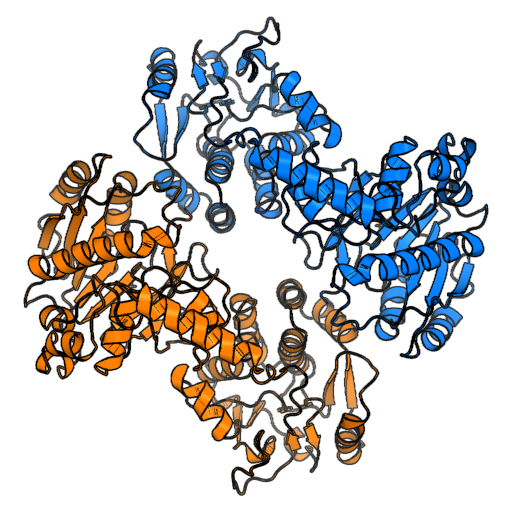 414 ? 1.819 -11.297 -7.469 1 97.12 414 PHE B CA 1
ATOM 7435 C C . PHE B 1 414 ? 1.48 -11.805 -8.867 1 97.12 414 PHE B C 1
ATOM 7437 O O . PHE B 1 414 ? 1.68 -11.094 -9.852 1 97.12 414 PHE B O 1
ATOM 7444 N N . ASP B 1 415 ? 0.99 -13.016 -8.961 1 97.06 415 ASP B N 1
ATOM 7445 C CA . ASP B 1 415 ? 0.578 -13.594 -10.234 1 97.06 415 ASP B CA 1
ATOM 7446 C C . ASP B 1 415 ? -0.818 -13.117 -10.633 1 97.06 415 ASP B C 1
ATOM 7448 O O . ASP B 1 415 ? -1.819 -13.727 -10.25 1 97.06 415 ASP B O 1
ATOM 7452 N N . LEU B 1 416 ? -0.859 -12.188 -11.469 1 96 416 LEU B N 1
ATOM 7453 C CA . LEU B 1 416 ? -2.119 -11.547 -11.828 1 96 416 LEU B CA 1
ATOM 7454 C C . LEU B 1 416 ? -2.768 -12.25 -13.016 1 96 416 LEU B C 1
ATOM 7456 O O . LEU B 1 416 ? -3.85 -11.859 -13.461 1 96 416 LEU B O 1
ATOM 7460 N N . ASN B 1 417 ? -2.092 -13.305 -13.477 1 96.62 417 ASN B N 1
ATOM 7461 C CA . ASN B 1 417 ? -2.666 -14.062 -14.578 1 96.62 417 ASN B CA 1
ATOM 7462 C C . ASN B 1 417 ? -3.779 -14.992 -14.109 1 96.62 417 ASN B C 1
ATOM 7464 O O . ASN B 1 417 ? -4.539 -15.523 -14.922 1 96.62 417 ASN B O 1
ATOM 7468 N N . SER B 1 418 ? -3.82 -15.234 -12.805 1 97.19 418 SER B N 1
ATOM 7469 C CA . SER B 1 418 ? -4.973 -15.914 -12.219 1 97.19 418 SER B CA 1
ATOM 7470 C C . SER B 1 418 ? -6.078 -14.922 -11.875 1 97.19 418 SER B C 1
ATOM 7472 O O . SER B 1 418 ? -5.953 -14.148 -10.914 1 97.19 418 SER B O 1
ATOM 7474 N N . PHE B 1 419 ? -7.117 -14.953 -12.664 1 95.25 419 PHE B N 1
ATOM 7475 C CA . PHE B 1 419 ? -8.117 -13.914 -12.469 1 95.25 419 PHE B CA 1
ATOM 7476 C C . PHE B 1 419 ? -9.508 -14.422 -12.812 1 95.25 419 PHE B C 1
ATOM 7478 O O . PHE B 1 419 ? -9.656 -15.5 -13.398 1 95.25 419 PHE B O 1
ATOM 7485 N N . ILE B 1 420 ? -10.469 -13.648 -12.359 1 92.56 420 ILE B N 1
ATOM 7486 C CA . ILE B 1 420 ? -11.883 -13.766 -12.719 1 92.56 420 ILE B CA 1
ATOM 7487 C C . ILE B 1 420 ? -12.344 -12.477 -13.406 1 92.56 420 ILE B C 1
ATOM 7489 O O . ILE B 1 420 ? -12.148 -11.383 -12.875 1 92.56 420 ILE B O 1
ATOM 7493 N N . SER B 1 421 ? -12.852 -12.523 -14.508 1 89.19 421 SER B N 1
ATOM 7494 C CA . SER B 1 421 ? -13.359 -11.359 -15.219 1 89.19 421 SER B CA 1
ATOM 7495 C C . SER B 1 421 ? -14.711 -10.914 -14.656 1 89.19 421 SER B C 1
ATOM 7497 O O . SER B 1 421 ? -15.602 -11.734 -14.453 1 89.19 421 SER B O 1
ATOM 7499 N N . VAL B 1 422 ? -14.539 -9.492 -14.234 1 80.06 422 VAL B N 1
ATOM 7500 C CA . VAL B 1 422 ? -15.773 -8.93 -13.703 1 80.06 422 VAL B CA 1
ATOM 7501 C C . VAL B 1 422 ? -16.344 -7.922 -14.695 1 80.06 422 VAL B C 1
ATOM 7503 O O . VAL B 1 422 ? -15.625 -7.074 -15.219 1 80.06 422 VAL B O 1
ATOM 7506 N N . GLY B 1 423 ? -17.188 -8.148 -15.594 1 66.69 423 GLY B N 1
ATOM 7507 C CA . GLY B 1 423 ? -17.859 -7.27 -16.531 1 66.69 423 GLY B CA 1
ATOM 7508 C C . GLY B 1 423 ? -17.891 -7.816 -17.953 1 66.69 423 GLY B C 1
ATOM 7509 O O . GLY B 1 423 ? -16.938 -8.43 -18.406 1 66.69 423 GLY B O 1
ATOM 7510 N N . LYS B 1 424 ? -18.922 -7.961 -18.484 1 63.5 424 LYS B N 1
ATOM 7511 C CA . LYS B 1 424 ? -19.141 -8.75 -19.703 1 63.5 424 LYS B CA 1
ATOM 7512 C C . LYS B 1 424 ? -18.984 -7.891 -20.953 1 63.5 424 LYS B C 1
ATOM 7514 O O . LYS B 1 424 ? -18.766 -8.414 -22.047 1 63.5 424 LYS B O 1
ATOM 7519 N N . GLU B 1 425 ? -18.906 -6.566 -20.719 1 75.12 425 GLU B N 1
ATOM 7520 C CA . GLU B 1 425 ? -18.984 -5.902 -22.016 1 75.12 425 GLU B CA 1
ATOM 7521 C C . GLU B 1 425 ? -17.625 -5.363 -22.438 1 75.12 425 GLU B C 1
ATOM 7523 O O . GLU B 1 425 ? -16.938 -4.688 -21.656 1 75.12 425 GLU B O 1
ATOM 7528 N N . LYS B 1 426 ? -17.219 -5.812 -23.625 1 87.75 426 LYS B N 1
ATOM 7529 C CA . LYS B 1 426 ? -15.992 -5.297 -24.25 1 87.75 426 LYS B CA 1
ATOM 7530 C C . LYS B 1 426 ? -16.25 -3.959 -24.938 1 87.75 426 LYS B C 1
ATOM 7532 O O . LYS B 1 426 ? -16.797 -3.918 -26.031 1 87.75 426 LYS B O 1
ATOM 7537 N N . ASP B 1 427 ? -15.922 -2.898 -24.25 1 89.31 427 ASP B N 1
ATOM 7538 C CA . ASP B 1 427 ? -16.031 -1.562 -24.828 1 89.31 427 ASP B CA 1
ATOM 7539 C C . ASP B 1 427 ? -14.656 -1.006 -25.188 1 89.31 427 ASP B C 1
ATOM 7541 O O . ASP B 1 427 ? -13.688 -1.755 -25.281 1 89.31 427 ASP B O 1
ATOM 7545 N N . TYR B 1 428 ? -14.672 0.261 -25.562 1 91.19 428 TYR B N 1
ATOM 7546 C CA . TYR B 1 428 ? -13.43 0.844 -26.047 1 91.19 428 TYR B CA 1
ATOM 7547 C C . TYR B 1 428 ? -12.328 0.726 -25 1 91.19 428 TYR B C 1
ATOM 7549 O O . TYR B 1 428 ? -11.148 0.61 -25.328 1 91.19 428 TYR B O 1
ATOM 7557 N N . ARG B 1 429 ? -12.609 0.648 -23.703 1 89.12 429 ARG B N 1
ATOM 7558 C CA . ARG B 1 429 ? -11.617 0.514 -22.625 1 89.12 429 ARG B CA 1
ATOM 7559 C C . ARG B 1 429 ? -10.945 -0.853 -22.672 1 89.12 429 ARG B C 1
ATOM 7561 O O . ARG B 1 429 ? -9.773 -0.986 -22.312 1 89.12 429 ARG B O 1
ATOM 7568 N N . TYR B 1 430 ? -11.758 -1.771 -23.062 1 90.56 430 TYR B N 1
ATOM 7569 C CA . TYR B 1 430 ? -11.203 -3.113 -23.219 1 90.56 430 TYR B CA 1
ATOM 7570 C C . TYR B 1 430 ? -10.234 -3.17 -24.391 1 90.56 430 TYR B C 1
ATOM 7572 O O . TYR B 1 430 ? -9.094 -3.617 -24.25 1 90.56 430 TYR B O 1
ATOM 7580 N N . TYR B 1 431 ? -10.656 -2.664 -25.516 1 92.44 431 TYR B N 1
ATOM 7581 C CA . TYR B 1 431 ? -9.914 -2.824 -26.75 1 92.44 431 TYR B CA 1
ATOM 7582 C C . TYR B 1 431 ? -8.672 -1.938 -26.766 1 92.44 431 TYR B C 1
ATOM 7584 O O . TYR B 1 431 ? -7.668 -2.275 -27.406 1 92.44 431 TYR B O 1
ATOM 7592 N N . ARG B 1 432 ? -8.758 -0.877 -26.031 1 91.75 432 ARG B N 1
ATOM 7593 C CA . ARG B 1 432 ? -7.605 0.021 -26.016 1 91.75 432 ARG B CA 1
ATOM 7594 C C . ARG B 1 432 ? -6.426 -0.621 -25.297 1 91.75 432 ARG B C 1
ATOM 7596 O O . ARG B 1 432 ? -5.285 -0.177 -25.438 1 91.75 432 ARG B O 1
ATOM 7603 N N . GLU B 1 433 ? -6.723 -1.696 -24.562 1 91.56 433 GLU B N 1
ATOM 7604 C CA . GLU B 1 433 ? -5.668 -2.365 -23.812 1 91.56 433 GLU B CA 1
ATOM 7605 C C . GLU B 1 433 ? -5.148 -3.592 -24.547 1 91.56 433 GLU B C 1
ATOM 7607 O O . GLU B 1 433 ? -4.473 -4.441 -23.969 1 91.56 433 GLU B O 1
ATOM 7612 N N . ILE B 1 434 ? -5.48 -3.686 -25.781 1 92.88 434 ILE B N 1
ATOM 7613 C CA . ILE B 1 434 ? -5.008 -4.809 -26.578 1 92.88 434 ILE B CA 1
ATOM 7614 C C . ILE B 1 434 ? -3.789 -4.387 -27.406 1 92.88 434 ILE B C 1
ATOM 7616 O O . ILE B 1 434 ? -3.84 -3.393 -28.141 1 92.88 434 ILE B O 1
ATOM 7620 N N . TYR B 1 435 ? -2.74 -5.109 -27.234 1 90.62 435 TYR B N 1
ATOM 7621 C CA . TYR B 1 435 ? -1.508 -4.934 -28 1 90.62 435 TYR B CA 1
ATOM 7622 C C . TYR B 1 435 ? -1.044 -6.258 -28.594 1 90.62 435 TYR B C 1
ATOM 7624 O O . TYR B 1 435 ? -0.854 -7.238 -27.875 1 90.62 435 TYR B O 1
ATOM 7632 N N . GLY B 1 436 ? -0.875 -6.32 -29.844 1 89.44 436 GLY B N 1
ATOM 7633 C CA . GLY B 1 436 ? -0.433 -7.547 -30.484 1 89.44 436 GLY B CA 1
ATOM 7634 C C . GLY B 1 436 ? -1.415 -8.695 -30.328 1 89.44 436 GLY B C 1
ATOM 7635 O O . GLY B 1 436 ? -1.012 -9.852 -30.203 1 89.44 436 GLY B O 1
ATOM 7636 N N . GLY B 1 437 ? -2.631 -8.328 -30.141 1 92.88 437 GLY B N 1
ATOM 7637 C CA . GLY B 1 437 ? -3.68 -9.328 -30.031 1 92.88 437 GLY B CA 1
ATOM 7638 C C . GLY B 1 437 ? -3.879 -9.836 -28.625 1 92.88 437 GLY B C 1
ATOM 7639 O O . GLY B 1 437 ? -4.656 -10.766 -28.391 1 92.88 437 GLY B O 1
ATOM 7640 N N . ILE B 1 438 ? -3.176 -9.266 -27.688 1 94.69 438 ILE B N 1
ATOM 7641 C CA . ILE B 1 438 ? -3.26 -9.711 -26.312 1 94.69 438 ILE B CA 1
ATOM 7642 C C . ILE B 1 438 ? -3.85 -8.594 -25.438 1 94.69 438 ILE B C 1
ATOM 7644 O O . ILE B 1 438 ? -3.414 -7.445 -25.516 1 94.69 438 ILE B O 1
ATOM 7648 N N . HIS B 1 439 ? -4.859 -8.938 -24.688 1 93.19 439 HIS B N 1
ATOM 7649 C CA . HIS B 1 439 ? -5.453 -7.988 -23.75 1 93.19 439 HIS B CA 1
ATOM 7650 C C . HIS B 1 439 ? -4.582 -7.824 -22.516 1 93.19 439 HIS B C 1
ATOM 7652 O O . HIS B 1 439 ? -4.367 -8.781 -21.766 1 93.19 439 HIS B O 1
ATOM 7658 N N . GLN B 1 440 ? -4.059 -6.68 -22.281 1 91.44 440 GLN B N 1
ATOM 7659 C CA . GLN B 1 440 ? -3.127 -6.387 -21.203 1 91.44 440 GLN B CA 1
ATOM 7660 C C . GLN B 1 440 ? -3.605 -5.203 -20.359 1 91.44 440 GLN B C 1
ATOM 7662 O O . GLN B 1 440 ? -2.979 -4.141 -20.359 1 91.44 440 GLN B O 1
ATOM 7667 N N . PRO B 1 441 ? -4.59 -5.441 -19.531 1 89.12 441 PRO B N 1
ATOM 7668 C CA . PRO B 1 441 ? -5.074 -4.332 -18.719 1 89.12 441 PRO B CA 1
ATOM 7669 C C . PRO B 1 441 ? -4.102 -3.955 -17.594 1 89.12 441 PRO B C 1
ATOM 7671 O O . PRO B 1 441 ? -3.223 -4.746 -17.25 1 89.12 441 PRO B O 1
ATOM 7674 N N . PRO B 1 442 ? -4.32 -2.676 -17.078 1 84.88 442 PRO B N 1
ATOM 7675 C CA . PRO B 1 442 ? -3.518 -2.32 -15.898 1 84.88 442 PRO B CA 1
ATOM 7676 C C . PRO B 1 442 ? -3.758 -3.254 -14.719 1 84.88 442 PRO B C 1
ATOM 7678 O O . PRO B 1 442 ? -4.832 -3.848 -14.602 1 84.88 442 PRO B O 1
ATOM 7681 N N . ALA B 1 443 ? -2.773 -3.352 -13.953 1 79.5 443 ALA B N 1
ATOM 7682 C CA . ALA B 1 443 ? -2.795 -4.266 -12.812 1 79.5 443 ALA B CA 1
ATOM 7683 C C . ALA B 1 443 ? -3.969 -3.959 -11.883 1 79.5 443 ALA B C 1
ATOM 7685 O O . ALA B 1 443 ? -4.598 -4.875 -11.352 1 79.5 443 ALA B O 1
ATOM 7686 N N . TYR B 1 444 ? -4.289 -2.695 -11.719 1 77.25 444 TYR B N 1
ATOM 7687 C CA . TYR B 1 444 ? -5.316 -2.344 -10.75 1 77.25 444 TYR B CA 1
ATOM 7688 C C . TYR B 1 444 ? -6.648 -2.072 -11.438 1 77.25 444 TYR B C 1
ATOM 7690 O O . TYR B 1 444 ? -7.484 -1.332 -10.914 1 77.25 444 TYR B O 1
ATOM 7698 N N . SER B 1 445 ? -6.766 -2.818 -12.562 1 80.38 445 SER B N 1
ATOM 7699 C CA . SER B 1 445 ? -8.055 -2.705 -13.242 1 80.38 445 SER B CA 1
ATOM 7700 C C . SER B 1 445 ? -9.164 -3.389 -12.445 1 80.38 445 SER B C 1
ATOM 7702 O O . SER B 1 445 ? -8.938 -4.441 -11.836 1 80.38 445 SER B O 1
ATOM 7704 N N . TYR B 1 446 ? -10.305 -2.877 -12.477 1 75.56 446 TYR B N 1
ATOM 7705 C CA . TYR B 1 446 ? -11.438 -3.395 -11.719 1 75.56 446 TYR B CA 1
ATOM 7706 C C . TYR B 1 446 ? -12.203 -4.441 -12.516 1 75.56 446 TYR B C 1
ATOM 7708 O O . TYR B 1 446 ? -13.164 -5.035 -12.023 1 75.56 446 TYR B O 1
ATOM 7716 N N . ASN B 1 447 ? -11.664 -4.742 -13.656 1 86.44 447 ASN B N 1
ATOM 7717 C CA . ASN B 1 447 ? -12.359 -5.723 -14.484 1 86.44 447 ASN B CA 1
ATOM 7718 C C . ASN B 1 447 ? -11.883 -7.141 -14.203 1 86.44 447 ASN B C 1
ATOM 7720 O O . ASN B 1 447 ? -12.398 -8.102 -14.773 1 86.44 447 ASN B O 1
ATOM 7724 N N . ARG B 1 448 ? -10.938 -7.301 -13.398 1 91.75 448 ARG B N 1
ATOM 7725 C CA . ARG B 1 448 ? -10.422 -8.602 -12.992 1 91.75 448 ARG B CA 1
ATOM 7726 C C . ARG B 1 448 ? -10.289 -8.695 -11.469 1 91.75 448 ARG B C 1
ATOM 7728 O O . ARG B 1 448 ? -9.758 -7.785 -10.836 1 91.75 448 ARG B O 1
ATOM 7735 N N . LEU B 1 449 ? -10.859 -9.719 -10.945 1 94.06 449 LEU B N 1
ATOM 7736 C CA . LEU B 1 449 ? -10.562 -10.062 -9.562 1 94.06 449 LEU B CA 1
ATOM 7737 C C . LEU B 1 449 ? -9.391 -11.039 -9.477 1 94.06 449 LEU B C 1
ATOM 7739 O O . LEU B 1 449 ? -9.273 -11.945 -10.312 1 94.06 449 LEU B O 1
ATOM 7743 N N . HIS B 1 450 ? -8.586 -10.883 -8.539 1 96.75 450 HIS B N 1
ATOM 7744 C CA . HIS B 1 450 ? -7.465 -11.781 -8.289 1 96.75 450 HIS B CA 1
ATOM 7745 C C . HIS B 1 450 ? -7.648 -12.531 -6.977 1 96.75 450 HIS B C 1
ATOM 7747 O O . HIS B 1 450 ? -8.594 -12.273 -6.23 1 96.75 450 HIS B O 1
ATOM 7753 N N . LEU B 1 451 ? -6.82 -13.43 -6.734 1 97.44 451 LEU B N 1
ATOM 7754 C CA . LEU B 1 451 ? -7.027 -14.344 -5.613 1 97.44 451 LEU B CA 1
ATOM 7755 C C . LEU B 1 451 ? -6.938 -13.594 -4.285 1 97.44 451 LEU B C 1
ATOM 7757 O O . LEU B 1 451 ? -7.641 -13.93 -3.33 1 97.44 451 LEU B O 1
ATOM 7761 N N . SER B 1 452 ? -6.117 -12.531 -4.219 1 97.38 452 SER B N 1
ATOM 7762 C CA . SER B 1 452 ? -6.012 -11.742 -2.994 1 97.38 452 SER B CA 1
ATOM 7763 C C . SER B 1 452 ? -7.301 -10.977 -2.717 1 97.38 452 SER B C 1
ATOM 7765 O O . SER B 1 452 ? -7.562 -10.586 -1.577 1 97.38 452 SER B O 1
ATOM 7767 N N . ASP B 1 453 ? -8.164 -10.758 -3.715 1 96.62 453 ASP B N 1
ATOM 7768 C CA . ASP B 1 453 ? -9.414 -10.016 -3.561 1 96.62 453 ASP B CA 1
ATOM 7769 C C . ASP B 1 453 ? -10.484 -10.883 -2.906 1 96.62 453 ASP B C 1
ATOM 7771 O O . ASP B 1 453 ? -11.516 -10.375 -2.463 1 96.62 453 ASP B O 1
ATOM 7775 N N . VAL B 1 454 ? -10.25 -12.227 -2.893 1 97 454 VAL B N 1
ATOM 7776 C CA . VAL B 1 454 ? -11.273 -13.156 -2.434 1 97 454 VAL B CA 1
ATOM 7777 C C . VAL B 1 454 ? -10.664 -14.164 -1.462 1 97 454 VAL B C 1
ATOM 7779 O O . VAL B 1 454 ? -11 -15.352 -1.496 1 97 454 VAL B O 1
ATOM 7782 N N . ARG B 1 455 ? -9.789 -13.734 -0.601 1 96.94 455 ARG B N 1
ATOM 7783 C CA . ARG B 1 455 ? -9.039 -14.562 0.338 1 96.94 455 ARG B CA 1
ATOM 7784 C C . ARG B 1 455 ? -9.977 -15.234 1.34 1 96.94 455 ARG B C 1
ATOM 7786 O O . ARG B 1 455 ? -9.57 -16.156 2.049 1 96.94 455 ARG B O 1
ATOM 7793 N N . HIS B 1 456 ? -11.219 -14.805 1.432 1 96.88 456 HIS B N 1
ATOM 7794 C CA . HIS B 1 456 ? -12.172 -15.383 2.371 1 96.88 456 HIS B CA 1
ATOM 7795 C C . HIS B 1 456 ? -12.734 -16.703 1.841 1 96.88 456 HIS B C 1
ATOM 7797 O O . HIS B 1 456 ? -13.359 -17.453 2.586 1 96.88 456 HIS B O 1
ATOM 7803 N N . LEU B 1 457 ? -12.461 -17.016 0.613 1 96.5 457 LEU B N 1
ATOM 7804 C CA . LEU B 1 457 ? -13.031 -18.203 -0.01 1 96.5 457 LEU B CA 1
ATOM 7805 C C . LEU B 1 457 ? -12.078 -19.391 0.101 1 96.5 457 LEU B C 1
ATOM 7807 O O . LEU B 1 457 ? -10.859 -19.219 0.077 1 96.5 457 LEU B O 1
ATOM 7811 N N . ASP B 1 458 ? -12.641 -20.531 0.124 1 93.5 458 ASP B N 1
ATOM 7812 C CA . ASP B 1 458 ? -11.836 -21.75 0.09 1 93.5 458 ASP B CA 1
ATOM 7813 C C . ASP B 1 458 ? -11.328 -22.047 -1.32 1 93.5 458 ASP B C 1
ATOM 7815 O O . ASP B 1 458 ? -10.195 -22.5 -1.497 1 93.5 458 ASP B O 1
ATOM 7819 N N . SER B 1 459 ? -12.141 -21.812 -2.242 1 95.19 459 SER B N 1
ATOM 7820 C CA . SER B 1 459 ? -11.812 -22 -3.65 1 95.19 459 SER B CA 1
ATOM 7821 C C . SER B 1 459 ? -12.695 -21.141 -4.547 1 95.19 459 SER B C 1
ATOM 7823 O O . SER B 1 459 ? -13.742 -20.656 -4.109 1 95.19 459 SER B O 1
ATOM 7825 N N . ILE B 1 460 ? -12.273 -20.953 -5.758 1 95.69 460 ILE B N 1
ATOM 7826 C CA . ILE B 1 460 ? -13.039 -20.156 -6.707 1 95.69 460 ILE B CA 1
ATOM 7827 C C . ILE B 1 460 ? -12.703 -20.594 -8.133 1 95.69 460 ILE B C 1
ATOM 7829 O O . ILE B 1 460 ? -11.57 -20.984 -8.422 1 95.69 460 ILE B O 1
ATOM 7833 N N . GLY B 1 461 ? -13.711 -20.516 -9.016 1 94.75 461 GLY B N 1
ATOM 7834 C CA . GLY B 1 461 ? -13.461 -20.75 -10.43 1 94.75 461 GLY B CA 1
ATOM 7835 C C . GLY B 1 461 ? -12.742 -19.594 -11.109 1 94.75 461 GLY B C 1
ATOM 7836 O O . GLY B 1 461 ? -13.039 -18.438 -10.836 1 94.75 461 GLY B O 1
ATOM 7837 N N . LEU B 1 462 ? -11.82 -19.938 -12.023 1 96.12 462 LEU B N 1
ATOM 7838 C CA . LEU B 1 462 ? -10.992 -18.906 -12.656 1 96.12 462 LEU B CA 1
ATOM 7839 C C . LEU B 1 462 ? -11.25 -18.859 -14.156 1 96.12 462 LEU B C 1
ATOM 7841 O O . LEU B 1 462 ? -11.562 -19.875 -14.781 1 96.12 462 LEU B O 1
ATOM 7845 N N . ASP B 1 463 ? -11.07 -17.672 -14.703 1 94.38 463 ASP B N 1
ATOM 7846 C CA . ASP B 1 463 ? -11.117 -17.484 -16.141 1 94.38 463 ASP B CA 1
ATOM 7847 C C . ASP B 1 463 ? -9.734 -17.594 -16.766 1 94.38 463 ASP B C 1
ATOM 7849 O O . ASP B 1 463 ? -9.594 -17.984 -17.938 1 94.38 463 ASP B O 1
ATOM 7853 N N . GLY B 1 464 ? -8.773 -17.25 -16.062 1 96.12 464 GLY B N 1
ATOM 7854 C CA . GLY B 1 464 ? -7.375 -17.406 -16.422 1 96.12 464 GLY B CA 1
ATOM 7855 C C . GLY B 1 464 ? -6.516 -17.938 -15.289 1 96.12 464 GLY B C 1
ATOM 7856 O O . GLY B 1 464 ? -6.855 -17.766 -14.117 1 96.12 464 GLY B O 1
ATOM 7857 N N . VAL B 1 465 ? -5.387 -18.578 -15.656 1 98.25 465 VAL B N 1
ATOM 7858 C CA . VAL B 1 465 ? -4.496 -19.109 -14.625 1 98.25 465 VAL B CA 1
ATOM 7859 C C . VAL B 1 465 ? -3.074 -18.594 -14.867 1 98.25 465 VAL B C 1
ATOM 7861 O O . VAL B 1 465 ? -2.688 -18.328 -16.016 1 98.25 465 VAL B O 1
ATOM 7864 N N . GLY B 1 466 ? -2.379 -18.453 -13.75 1 97.5 466 GLY B N 1
ATOM 7865 C CA . GLY B 1 466 ? -0.969 -18.109 -13.828 1 97.5 466 GLY B CA 1
ATOM 7866 C C . GLY B 1 466 ? -0.056 -19.312 -13.836 1 97.5 466 GLY B C 1
ATOM 7867 O O . GLY B 1 466 ? -0.522 -20.453 -13.734 1 97.5 466 GLY B O 1
ATOM 7868 N N . GLY B 1 467 ? 1.204 -19.031 -14 1 97.31 467 GLY B N 1
ATOM 7869 C CA . GLY B 1 467 ? 2.148 -20.125 -14.172 1 97.31 467 GLY B CA 1
ATOM 7870 C C . GLY B 1 467 ? 3.158 -20.219 -13.039 1 97.31 467 GLY B C 1
ATOM 7871 O O . GLY B 1 467 ? 4.059 -21.062 -13.07 1 97.31 467 GLY B O 1
ATOM 7872 N N . THR B 1 468 ? 3.021 -19.359 -11.977 1 98.31 468 THR B N 1
ATOM 7873 C CA . THR B 1 468 ? 3.984 -19.438 -10.883 1 98.31 468 THR B CA 1
ATOM 7874 C C . THR B 1 468 ? 3.951 -20.828 -10.242 1 98.31 468 THR B C 1
ATOM 7876 O O . THR B 1 468 ? 5 -21.406 -9.953 1 98.31 468 THR B O 1
ATOM 7879 N N . MET B 1 469 ? 2.816 -21.25 -10 1 98.81 469 MET B N 1
ATOM 7880 C CA . MET B 1 469 ? 2.523 -22.641 -9.641 1 98.81 469 MET B CA 1
ATOM 7881 C C . MET B 1 469 ? 1.155 -23.062 -10.164 1 98.81 469 MET B C 1
ATOM 7883 O O . MET B 1 469 ? 0.174 -22.328 -10.008 1 98.81 469 MET B O 1
ATOM 7887 N N . LEU B 1 470 ? 1.095 -24.156 -10.812 1 98.81 470 LEU B N 1
ATOM 7888 C CA . LEU B 1 470 ? -0.114 -24.641 -11.477 1 98.81 470 LEU B CA 1
ATOM 7889 C C . LEU B 1 470 ? -0.147 -26.156 -11.516 1 98.81 470 LEU B C 1
ATOM 7891 O O . LEU B 1 470 ? 0.759 -26.797 -12.062 1 98.81 470 LEU B O 1
ATOM 7895 N N . LEU B 1 471 ? -1.118 -26.766 -10.875 1 98.81 471 LEU B N 1
ATOM 7896 C CA . LEU B 1 471 ? -1.326 -28.203 -10.93 1 98.81 471 LEU B CA 1
ATOM 7897 C C . LEU B 1 471 ? -2.32 -28.562 -12.031 1 98.81 471 LEU B C 1
ATOM 7899 O O . LEU B 1 471 ? -3.408 -28 -12.102 1 98.81 471 LEU B O 1
ATOM 7903 N N . VAL B 1 472 ? -1.954 -29.469 -12.867 1 98.81 472 VAL B N 1
ATOM 7904 C CA . VAL B 1 472 ? -2.803 -29.891 -13.977 1 98.81 472 VAL B CA 1
ATOM 7905 C C . VAL B 1 472 ? -2.885 -31.406 -14.031 1 98.81 472 VAL B C 1
ATOM 7907 O O . VAL B 1 472 ? -1.876 -32.094 -13.852 1 98.81 472 VAL B O 1
ATOM 7910 N N . ASP B 1 473 ? -4.023 -31.938 -14.211 1 98.62 473 ASP B N 1
ATOM 7911 C CA . ASP B 1 473 ? -4.199 -33.312 -14.609 1 98.62 473 ASP B CA 1
ATOM 7912 C C . ASP B 1 473 ? -3.363 -33.656 -15.844 1 98.62 473 ASP B C 1
ATOM 7914 O O . ASP B 1 473 ? -3.627 -33.125 -16.938 1 98.62 473 ASP B O 1
ATOM 7918 N N . ALA B 1 474 ? -2.455 -34.562 -15.695 1 98.5 474 ALA B N 1
ATOM 7919 C CA . ALA B 1 474 ? -1.503 -34.844 -16.766 1 98.5 474 ALA B CA 1
ATOM 7920 C C . ALA B 1 474 ? -2.207 -35.406 -18 1 98.5 474 ALA B C 1
ATOM 7922 O O . ALA B 1 474 ? -1.743 -35.219 -19.125 1 98.5 474 ALA B O 1
ATOM 7923 N N . THR B 1 475 ? -3.293 -36.031 -17.797 1 98.06 475 THR B N 1
ATOM 7924 C CA . THR B 1 475 ? -4.07 -36.562 -18.906 1 98.06 475 THR B CA 1
ATOM 7925 C C . THR B 1 475 ? -4.52 -35.469 -19.859 1 98.06 475 THR B C 1
ATOM 7927 O O . THR B 1 475 ? -4.578 -35.656 -21.078 1 98.06 475 THR B O 1
ATOM 7930 N N . LEU B 1 476 ? -4.836 -34.312 -19.312 1 98.5 476 LEU B N 1
ATOM 7931 C CA . LEU B 1 476 ? -5.258 -33.188 -20.125 1 98.5 476 LEU B CA 1
ATOM 7932 C C . LEU B 1 476 ? -4.125 -32.719 -21.047 1 98.5 476 LEU B C 1
ATOM 7934 O O . LEU B 1 476 ? -4.344 -32.469 -22.234 1 98.5 476 LEU B O 1
ATOM 7938 N N . HIS B 1 477 ? -2.916 -32.594 -20.484 1 98.5 477 HIS B N 1
ATOM 7939 C CA . HIS B 1 477 ? -1.757 -32.219 -21.281 1 98.5 477 HIS B CA 1
ATOM 7940 C C . HIS B 1 477 ? -1.455 -33.281 -22.359 1 98.5 477 HIS B C 1
ATOM 7942 O O . HIS B 1 477 ? -1.274 -32.938 -23.531 1 98.5 477 HIS B O 1
ATOM 7948 N N . ARG B 1 478 ? -1.467 -34.5 -21.938 1 97.31 478 ARG B N 1
ATOM 7949 C CA . ARG B 1 478 ? -1.186 -35.594 -22.891 1 97.31 478 ARG B CA 1
ATOM 7950 C C . ARG B 1 478 ? -2.262 -35.656 -23.969 1 97.31 478 ARG B C 1
ATOM 7952 O O . ARG B 1 478 ? -1.99 -36.062 -25.109 1 97.31 478 ARG B O 1
ATOM 7959 N N . GLY B 1 479 ? -3.416 -35.219 -23.609 1 97.62 479 GLY B N 1
ATOM 7960 C CA . GLY B 1 479 ? -4.531 -35.188 -24.547 1 97.62 479 GLY B CA 1
ATOM 7961 C C . GLY B 1 479 ? -4.52 -34 -25.453 1 97.62 479 GLY B C 1
ATOM 7962 O O . GLY B 1 479 ? -5.406 -33.844 -26.297 1 97.62 479 GLY B O 1
ATOM 7963 N N . GLY B 1 480 ? -3.602 -33.094 -25.25 1 97.62 480 GLY B N 1
ATOM 7964 C CA . GLY B 1 480 ? -3.451 -32 -26.219 1 97.62 480 GLY B CA 1
ATOM 7965 C C . GLY B 1 480 ? -3.787 -30.641 -25.641 1 97.62 480 GLY B C 1
ATOM 7966 O O . GLY B 1 480 ? -3.674 -29.625 -26.344 1 97.62 480 GLY B O 1
ATOM 7967 N N . LEU B 1 481 ? -4.281 -30.578 -24.453 1 98.06 481 LEU B N 1
ATOM 7968 C CA . LEU B 1 481 ? -4.484 -29.266 -23.844 1 98.06 481 LEU B CA 1
ATOM 7969 C C . LEU B 1 481 ? -3.152 -28.594 -23.531 1 98.06 481 LEU B C 1
ATOM 7971 O O . LEU B 1 481 ? -2.529 -28.906 -22.516 1 98.06 481 LEU B O 1
ATOM 7975 N N . ARG B 1 482 ? -2.809 -27.672 -24.375 1 96.5 482 ARG B N 1
ATOM 7976 C CA . ARG B 1 482 ? -1.492 -27.031 -24.328 1 96.5 482 ARG B CA 1
ATOM 7977 C C . ARG B 1 482 ? -1.61 -25.547 -24.031 1 96.5 482 ARG B C 1
ATOM 7979 O O . ARG B 1 482 ? -2.717 -25.016 -23.938 1 96.5 482 ARG B O 1
ATOM 7986 N N . PHE B 1 483 ? -0.444 -24.922 -23.844 1 98.38 483 PHE B N 1
ATOM 7987 C CA . PHE B 1 483 ? -0.386 -23.469 -23.719 1 98.38 483 PHE B CA 1
ATOM 7988 C C . PHE B 1 483 ? -0.354 -22.797 -25.078 1 98.38 483 PHE B C 1
ATOM 7990 O O . PHE B 1 483 ? 0.57 -23.016 -25.859 1 98.38 483 PHE B O 1
ATOM 7997 N N . PRO B 1 484 ? -1.336 -21.969 -25.375 1 98.06 484 PRO B N 1
ATOM 7998 C CA . PRO B 1 484 ? -1.321 -21.312 -26.688 1 98.06 484 PRO B CA 1
ATOM 7999 C C . PRO B 1 484 ? -0.057 -20.484 -26.906 1 98.06 484 PRO B C 1
ATOM 8001 O O . PRO B 1 484 ? 0.305 -19.656 -26.062 1 98.06 484 PRO B O 1
ATOM 8004 N N . GLU B 1 485 ? 0.584 -20.656 -28.047 1 96.69 485 GLU B N 1
ATOM 8005 C CA . GLU B 1 485 ? 1.816 -19.953 -28.406 1 96.69 485 GLU B CA 1
ATOM 8006 C C . GLU B 1 485 ? 1.521 -18.641 -29.125 1 96.69 485 GLU B C 1
ATOM 8008 O O . GLU B 1 485 ? 2.408 -17.797 -29.281 1 96.69 485 GLU B O 1
ATOM 8013 N N . ILE B 1 486 ? 0.349 -18.516 -29.641 1 96.5 486 ILE B N 1
ATOM 8014 C CA . ILE B 1 486 ? -0.216 -17.312 -30.219 1 96.5 486 ILE B CA 1
ATOM 8015 C C . ILE B 1 486 ? -1.548 -16.984 -29.547 1 96.5 486 ILE B C 1
ATOM 8017 O O . ILE B 1 486 ? -2.123 -17.828 -28.859 1 96.5 486 ILE B O 1
ATOM 8021 N N . PRO B 1 487 ? -2.07 -15.828 -29.703 1 96.69 487 PRO B N 1
ATOM 8022 C CA . PRO B 1 487 ? -3.24 -15.414 -28.922 1 96.69 487 PRO B CA 1
ATOM 8023 C C . PRO B 1 487 ? -4.461 -16.297 -29.188 1 96.69 487 PRO B C 1
ATOM 8025 O O . PRO B 1 487 ? -4.742 -16.641 -30.328 1 96.69 487 PRO B O 1
ATOM 8028 N N . TYR B 1 488 ? -5.109 -16.734 -28.203 1 97.25 488 TYR B N 1
ATOM 8029 C CA . TYR B 1 488 ? -6.422 -17.359 -28.156 1 97.25 488 TYR B CA 1
ATOM 8030 C C . TYR B 1 488 ? -7.398 -16.531 -27.328 1 97.25 488 TYR B C 1
ATOM 8032 O O . TYR B 1 488 ? -7.219 -16.375 -26.125 1 97.25 488 TYR B O 1
ATOM 8040 N N . ARG B 1 489 ? -8.43 -15.914 -27.906 1 94.81 489 ARG B N 1
ATOM 8041 C CA . ARG B 1 489 ? -9.383 -15.023 -27.266 1 94.81 489 ARG B CA 1
ATOM 8042 C C . ARG B 1 489 ? -8.664 -13.867 -26.578 1 94.81 489 ARG B C 1
ATOM 8044 O O . ARG B 1 489 ? -8.922 -13.578 -25.406 1 94.81 489 ARG B O 1
ATOM 8051 N N . GLU B 1 490 ? -7.66 -13.375 -27.234 1 95.12 490 GLU B N 1
ATOM 8052 C CA . GLU B 1 490 ? -6.895 -12.195 -26.844 1 95.12 490 GLU B CA 1
ATOM 8053 C C . GLU B 1 490 ? -6.027 -12.484 -25.625 1 95.12 490 GLU B C 1
ATOM 8055 O O . GLU B 1 490 ? -5.605 -11.555 -24.922 1 95.12 490 GLU B O 1
ATOM 8060 N N . LEU B 1 491 ? -5.84 -13.75 -25.312 1 96.19 491 LEU B N 1
ATOM 8061 C CA . LEU B 1 491 ? -4.949 -14.18 -24.234 1 96.19 491 LEU B CA 1
ATOM 8062 C C . LEU B 1 491 ? -3.9 -15.156 -24.766 1 96.19 491 LEU B C 1
ATOM 8064 O O . LEU B 1 491 ? -3.98 -15.602 -25.906 1 96.19 491 LEU B O 1
ATOM 8068 N N . ILE B 1 492 ? -2.93 -15.453 -24.016 1 96.88 492 ILE B N 1
ATOM 8069 C CA . ILE B 1 492 ? -1.834 -16.297 -24.484 1 96.88 492 ILE B CA 1
ATOM 8070 C C . ILE B 1 492 ? -1.224 -17.062 -23.312 1 96.88 492 ILE B C 1
ATOM 8072 O O . ILE B 1 492 ? -1.521 -16.781 -22.156 1 96.88 492 ILE B O 1
ATOM 8076 N N . GLU B 1 493 ? -0.45 -18.094 -23.609 1 97.25 493 GLU B N 1
ATOM 8077 C CA . GLU B 1 493 ? 0.32 -18.844 -22.609 1 97.25 493 GLU B CA 1
ATOM 8078 C C . GLU B 1 493 ? -0.581 -19.375 -21.5 1 97.25 493 GLU B C 1
ATOM 8080 O O . GLU B 1 493 ? -1.511 -20.141 -21.766 1 97.25 493 GLU B O 1
ATOM 8085 N N . THR B 1 494 ? -0.345 -19.047 -20.25 1 98.12 494 THR B N 1
ATOM 8086 C CA . THR B 1 494 ? -1.108 -19.656 -19.156 1 98.12 494 THR B CA 1
ATOM 8087 C C . THR B 1 494 ? -2.527 -19.094 -19.125 1 98.12 494 THR B C 1
ATOM 8089 O O . THR B 1 494 ? -3.479 -19.828 -18.828 1 98.12 494 THR B O 1
ATOM 8092 N N . GLU B 1 495 ? -2.693 -17.828 -19.422 1 97.25 495 GLU B N 1
ATOM 8093 C CA . GLU B 1 495 ? -4.035 -17.25 -19.469 1 97.25 495 GLU B CA 1
ATOM 8094 C C . GLU B 1 495 ? -4.867 -17.891 -20.578 1 97.25 495 GLU B C 1
ATOM 8096 O O . GLU B 1 495 ? -6.039 -18.219 -20.359 1 97.25 495 GLU B O 1
ATOM 8101 N N . GLY B 1 496 ? -4.219 -18.031 -21.734 1 97.38 496 GLY B N 1
ATOM 8102 C CA . GLY B 1 496 ? -4.898 -18.703 -22.828 1 97.38 496 GLY B CA 1
ATOM 8103 C C . GLY B 1 496 ? -5.266 -20.141 -22.5 1 97.38 496 GLY B C 1
ATOM 8104 O O . GLY B 1 496 ? -6.344 -20.609 -22.875 1 97.38 496 GLY B O 1
ATOM 8105 N N . PHE B 1 497 ? -4.367 -20.797 -21.828 1 98.31 497 PHE B N 1
ATOM 8106 C CA . PHE B 1 497 ? -4.621 -22.156 -21.359 1 98.31 497 PHE B CA 1
ATOM 8107 C C . PHE B 1 497 ? -5.867 -22.188 -20.484 1 98.31 497 PHE B C 1
ATOM 8109 O O . PHE B 1 497 ? -6.723 -23.062 -20.641 1 98.31 497 PHE B O 1
ATOM 8116 N N . GLY B 1 498 ? -5.988 -21.25 -19.531 1 98 498 GLY B N 1
ATOM 8117 C CA . GLY B 1 498 ? -7.137 -21.188 -18.641 1 98 498 GLY B CA 1
ATOM 8118 C C . GLY B 1 498 ? -8.453 -21.016 -19.375 1 98 498 GLY B C 1
ATOM 8119 O O . GLY B 1 498 ? -9.43 -21.703 -19.094 1 98 498 GLY B O 1
ATOM 8120 N N . VAL B 1 499 ? -8.43 -20.125 -20.297 1 96.56 499 VAL B N 1
ATOM 8121 C CA . VAL B 1 499 ? -9.656 -19.828 -21.047 1 96.56 499 VAL B CA 1
ATOM 8122 C C . VAL B 1 499 ? -10.031 -21.016 -21.922 1 96.56 499 VAL B C 1
ATOM 8124 O O . VAL B 1 499 ? -11.203 -21.375 -22.031 1 96.56 499 VAL B O 1
ATOM 8127 N N . LEU B 1 500 ? -9.062 -21.562 -22.578 1 97.75 500 LEU B N 1
ATOM 8128 C CA . LEU B 1 500 ? -9.312 -22.75 -23.406 1 97.75 500 LEU B CA 1
ATOM 8129 C C . LEU B 1 500 ? -9.891 -23.875 -22.562 1 97.75 500 LEU B C 1
ATOM 8131 O O . LEU B 1 500 ? -10.844 -24.547 -22.984 1 97.75 500 LEU B O 1
ATOM 8135 N N . ALA B 1 501 ? -9.312 -24.156 -21.406 1 98.06 501 ALA B N 1
ATOM 8136 C CA . ALA B 1 501 ? -9.844 -25.156 -20.5 1 98.06 501 ALA B CA 1
ATOM 8137 C C . ALA B 1 501 ? -11.312 -24.891 -20.172 1 98.06 501 ALA B C 1
ATOM 8139 O O . ALA B 1 501 ? -12.133 -25.812 -20.203 1 98.06 501 ALA B O 1
ATOM 8140 N N . ASN B 1 502 ? -11.625 -23.656 -19.844 1 96.25 502 ASN B N 1
ATOM 8141 C CA . ASN B 1 502 ? -13.008 -23.266 -19.578 1 96.25 502 ASN B CA 1
ATOM 8142 C C . ASN B 1 502 ? -13.914 -23.625 -20.766 1 96.25 502 ASN B C 1
ATOM 8144 O O . ASN B 1 502 ? -15 -24.172 -20.562 1 96.25 502 ASN B O 1
ATOM 8148 N N . ASP B 1 503 ? -13.453 -23.312 -21.969 1 96.5 503 ASP B N 1
ATOM 8149 C CA . ASP B 1 503 ? -14.234 -23.547 -23.172 1 96.5 503 ASP B CA 1
ATOM 8150 C C . ASP B 1 503 ? -14.477 -25.047 -23.391 1 96.5 503 ASP B C 1
ATOM 8152 O O . ASP B 1 503 ? -15.453 -25.438 -24.031 1 96.5 503 ASP B O 1
ATOM 8156 N N . LEU B 1 504 ? -13.625 -25.844 -22.875 1 96.88 504 LEU B N 1
ATOM 8157 C CA . LEU B 1 504 ? -13.727 -27.297 -23.016 1 96.88 504 LEU B CA 1
ATOM 8158 C C . LEU B 1 504 ? -14.523 -27.891 -21.859 1 96.88 504 LEU B C 1
ATOM 8160 O O . LEU B 1 504 ? -14.672 -29.109 -21.766 1 96.88 504 LEU B O 1
ATOM 8164 N N . GLY B 1 505 ? -14.906 -27.062 -20.906 1 94.69 505 GLY B N 1
ATOM 8165 C CA . GLY B 1 505 ? -15.742 -27.516 -19.812 1 94.69 505 GLY B CA 1
ATOM 8166 C C . GLY B 1 505 ? -14.953 -27.938 -18.578 1 94.69 505 GLY B C 1
ATOM 8167 O O . GLY B 1 505 ? -15.492 -28.562 -17.672 1 94.69 505 GLY B O 1
ATOM 8168 N N . ILE B 1 506 ? -13.672 -27.719 -18.578 1 96.75 506 ILE B N 1
ATOM 8169 C CA . ILE B 1 506 ? -12.836 -27.984 -17.406 1 96.75 506 ILE B CA 1
ATOM 8170 C C . ILE B 1 506 ? -12.523 -26.672 -16.703 1 96.75 506 ILE B C 1
ATOM 8172 O O . ILE B 1 506 ? -11.656 -25.906 -17.125 1 96.75 506 ILE B O 1
ATOM 8176 N N . ARG B 1 507 ? -13.117 -26.406 -15.617 1 94.56 507 ARG B N 1
ATOM 8177 C CA . ARG B 1 507 ? -12.977 -25.125 -14.922 1 94.56 507 ARG B CA 1
ATOM 8178 C C . ARG B 1 507 ? -11.734 -25.125 -14.031 1 94.56 507 ARG B C 1
ATOM 8180 O O . ARG B 1 507 ? -11.648 -25.906 -13.086 1 94.56 507 ARG B O 1
ATOM 8187 N N . PRO B 1 508 ? -10.82 -24.25 -14.312 1 97.38 508 PRO B N 1
ATOM 8188 C CA . PRO B 1 508 ? -9.711 -24.109 -13.367 1 97.38 508 PRO B CA 1
ATOM 8189 C C . PRO B 1 508 ? -10.148 -23.562 -12.008 1 97.38 508 PRO B C 1
ATOM 8191 O O . PRO B 1 508 ? -11.086 -22.766 -11.938 1 97.38 508 PRO B O 1
ATOM 8194 N N . ILE B 1 509 ? -9.477 -23.984 -10.945 1 97.12 509 ILE B N 1
ATOM 8195 C CA . ILE B 1 509 ? -9.852 -23.594 -9.594 1 97.12 509 ILE B CA 1
ATOM 8196 C C . ILE B 1 509 ? -8.68 -22.891 -8.922 1 97.12 509 ILE B C 1
ATOM 8198 O O . ILE B 1 509 ? -7.535 -23.344 -9.008 1 97.12 509 ILE B O 1
ATOM 8202 N N . GLY B 1 510 ? -8.969 -21.766 -8.344 1 97.81 510 GLY B N 1
ATOM 8203 C CA . GLY B 1 510 ? -8.008 -21.062 -7.5 1 97.81 510 GLY B CA 1
ATOM 8204 C C . GLY B 1 510 ? -8.227 -21.312 -6.02 1 97.81 510 GLY B C 1
ATOM 8205 O O . GLY B 1 510 ? -9.367 -21.438 -5.562 1 97.81 510 GLY B O 1
ATOM 8206 N N . LEU B 1 511 ? -7.203 -21.422 -5.293 1 98 511 LEU B N 1
ATOM 8207 C CA . LEU B 1 511 ? -7.234 -21.516 -3.838 1 98 511 LEU B CA 1
ATOM 8208 C C . LEU B 1 511 ? -6.676 -20.25 -3.193 1 98 511 LEU B C 1
ATOM 8210 O O . LEU B 1 511 ? -5.488 -20.188 -2.879 1 98 511 LEU B O 1
ATOM 8214 N N . PRO B 1 512 ? -7.523 -19.281 -2.867 1 97.69 512 PRO B N 1
ATOM 8215 C CA . PRO B 1 512 ? -7.059 -17.953 -2.445 1 97.69 512 PRO B CA 1
ATOM 8216 C C . PRO B 1 512 ? -6.285 -18 -1.128 1 97.69 512 PRO B C 1
ATOM 8218 O O . PRO B 1 512 ? -5.387 -17.188 -0.913 1 97.69 512 PRO B O 1
ATOM 8221 N N . ARG B 1 513 ? -6.516 -18.922 -0.192 1 96.44 513 ARG B N 1
ATOM 8222 C CA . ARG B 1 513 ? -5.914 -18.969 1.137 1 96.44 513 ARG B CA 1
ATOM 8223 C C . ARG B 1 513 ? -4.578 -19.703 1.108 1 96.44 513 ARG B C 1
ATOM 8225 O O . ARG B 1 513 ? -3.781 -19.594 2.041 1 96.44 513 ARG B O 1
ATOM 8232 N N . LEU B 1 514 ? -4.434 -20.547 0.144 1 98.12 514 LEU B N 1
ATOM 8233 C CA . LEU B 1 514 ? -3.174 -21.266 0 1 98.12 514 LEU B CA 1
ATOM 8234 C C . LEU B 1 514 ? -2.133 -20.406 -0.708 1 98.12 514 LEU B C 1
ATOM 8236 O O . LEU B 1 514 ? -2.217 -20.188 -1.919 1 98.12 514 LEU B O 1
ATOM 8240 N N . GLU B 1 515 ? -1.155 -19.953 0.029 1 98.25 515 GLU B N 1
ATOM 8241 C CA . GLU B 1 515 ? -0.225 -18.969 -0.532 1 98.25 515 GLU B CA 1
ATOM 8242 C C . GLU B 1 515 ? 1.154 -19.594 -0.75 1 98.25 515 GLU B C 1
ATOM 8244 O O . GLU B 1 515 ? 1.586 -20.453 0.022 1 98.25 515 GLU B O 1
ATOM 8249 N N . ILE B 1 516 ? 1.77 -19.219 -1.765 1 98.56 516 ILE B N 1
ATOM 8250 C CA . ILE B 1 516 ? 3.176 -19.469 -2.062 1 98.56 516 ILE B CA 1
ATOM 8251 C C . ILE B 1 516 ? 3.9 -18.141 -2.287 1 98.56 516 ILE B C 1
ATOM 8253 O O . ILE B 1 516 ? 3.271 -17.125 -2.605 1 98.56 516 ILE B O 1
ATOM 8257 N N . LEU B 1 517 ? 5.188 -18.078 -2.131 1 98.44 517 LEU B N 1
ATOM 8258 C CA . LEU B 1 517 ? 5.914 -16.812 -2.193 1 98.44 517 LEU B CA 1
ATOM 8259 C C . LEU B 1 517 ? 6.855 -16.781 -3.395 1 98.44 517 LEU B C 1
ATOM 8261 O O . LEU B 1 517 ? 7.609 -17.734 -3.619 1 98.44 517 LEU B O 1
ATOM 8265 N N . HIS B 1 518 ? 6.766 -15.82 -4.168 1 98.25 518 HIS B N 1
ATOM 8266 C CA . HIS B 1 518 ? 7.73 -15.477 -5.207 1 98.25 518 HIS B CA 1
ATOM 8267 C C . HIS B 1 518 ? 8.828 -14.562 -4.664 1 98.25 518 HIS B C 1
ATOM 8269 O O . HIS B 1 518 ? 8.594 -13.812 -3.711 1 98.25 518 HIS B O 1
ATOM 8275 N N . VAL B 1 519 ? 10 -14.648 -5.191 1 97.44 519 VAL B N 1
ATOM 8276 C CA . VAL B 1 519 ? 11.031 -13.703 -4.777 1 97.44 519 VAL B CA 1
ATOM 8277 C C . VAL B 1 519 ? 10.523 -12.273 -4.98 1 97.44 519 VAL B C 1
ATOM 8279 O O . VAL B 1 519 ? 9.695 -12.016 -5.855 1 97.44 519 VAL B O 1
ATOM 8282 N N . PRO B 1 520 ? 10.961 -11.367 -4.195 1 95 520 PRO B N 1
ATOM 8283 C CA . PRO B 1 520 ? 10.367 -10.031 -4.215 1 95 520 PRO B CA 1
ATOM 8284 C C . PRO B 1 520 ? 10.812 -9.203 -5.41 1 95 520 PRO B C 1
ATOM 8286 O O . PRO B 1 520 ? 10.414 -8.039 -5.551 1 95 520 PRO B O 1
ATOM 8289 N N . TRP B 1 521 ? 11.664 -9.688 -6.27 1 91 521 TRP B N 1
ATOM 8290 C CA . TRP B 1 521 ? 12.078 -8.969 -7.469 1 91 521 TRP B CA 1
ATOM 8291 C C . TRP B 1 521 ? 11.656 -9.719 -8.727 1 91 521 TRP B C 1
ATOM 8293 O O . TRP B 1 521 ? 11.359 -10.914 -8.672 1 91 521 TRP B O 1
#

Foldseek 3Di:
DAAQEEEEEDADPDDDPVLVQQVVQQCVQRVPGHYDYYHPVNLLVVCCVPPVVCNVLLVLAPAVVLNVLLSVLVCCQAAFHKYAYSQKHFDHHPVVCRPPAAKEWEFAQPVVFVVPCVQLVFPTWIASRMIGHHYNDCLSVQLSVCQSLQSPFLDSCQNRRGQSSSLSQVPPPDVVRYDYHYCQQGDQADQVRDGSDDPDDHGMHRNPPVPRDDPDDDDDPVQVVLQVVLVVVCVVQQPDADELVNLVVLFFLCLLPDAAFPDQQEEEEEEDAQCLVLQQLLVVQVVLAPDQQLRYEYEYEYEDHDNCNLVSNCVNCVVVDPRHVYYYYHYDYPPDDDDPVCQPPQQCCLVVLLSVLVRQLVCLVPVDDPSHFKYKFAYSQQRWFDNHLSCLQPVVRAQKEDEFEDADVSDDGPFQQWWAFDDPDCTSLQSVQAHNLARDDDSPDSRIGDLSSNLSGQKGWTQFDGRNIMMHGSSRSVRRLGWASGHDNRHGGRRNSQNSCVVSVRTHMYGSNRYTHGHPD/DAAQEEEEEDADPDDDPVLVQQVVQQCVQRVPGHYDYYHPVNLLVVCCVPPVVCNVLLVLAPAPVLNVLLSVLVCCQAAFHKYAYSQKHFDHHPVVCRPPAAKEWEFAQPVVFVVPCVQLVFPTWIASRMIGHHYNDCLSVQLSVCQSLQSPFLDSCQNRRGQSSSLSQVPPPDVVRYDYHYCQQGDQADQVRDGSDDPDDHGMHRNPPVPPDDPDDDDDPVQVVLQVVLVVVCVVQQPDADELVNLVVLFFLCLLPDAAFPDDQEEEEEEDAQCLVLQQLLVVQVVLAPDQQLRYEYEYEYEDHDNCNLVSNCVNCVVVDPRHVYYYYHYDYPPDDDDPVCCPPQQCCLVVLLSVLVRQLVCLVPVDDPSHFKYKFAYSQQRWFDNHLSCLQPVVRAQKEAEFEDADVSDDGPFLQWWAFDDPDCTSLQSVQAHNLAGDDDSPDSRIGDLSSNLSGQKGWTQFDGRNIMMHGSSRSVRRLGWASGHDNRHGGRRNSQNSCVVSVRTHMYGSNRYTHGHPD

Nearest PDB structures (foldseek):
  3zf8-assembly1_A-2  TM=7.266E-01  e=1.384E-18  Saccharomyces cerevisiae S288C
  6yv9-assembly1_A  TM=6.127E-01  e=1.421E-08  Pyrobaculum calidifontis JCM 11548
  9gzj-assembly1_A  TM=7.830E-01  e=1.783E-05  Listeria monocytogenes
  6p61-assembly2_B  TM=7.426E-01  e=1.045E-04  Leptospira borgpetersenii serovar Hardjo-bovis str. JB197
  6hnq-assembly1_C  TM=5.506E-01  e=1.418E-04  Staphylococcus aureus subsp. aureus N315

Secondary structure (DSSP, 8-state):
---SEEEEE-SSS---HHHHHHHHHHHHH-TTSEEEEE-HHHHHHHHHHH-GGGHHHHHH-SSHHHHHHHHHHHHHHHH-EEEE-TTEEE-S--GGGGG--SEEEEBPPHHHHHHHHHHHT-S--B--SEEEE-TT-HHHHHHHTTGGGGTT-SSHHHHTSHHHHHHHHHH-S-GGGEEEE-GGGT--B-TT--B----SPP-EEE----TT--PPPPP-HHHHHHHHHHHHHHHHH--S---HHHHHHTS-HHHHHSPPP----EEEEEEESS-HHHHHHHHHHHHT-SS-GGGEEEEEEE-S-SSSHHHHHHHHHGGGTTTSSEEEEEE--------GGGTT-HHHHHHHHHHHHHHHHHHHHHH--TT--EEEEE-TTEEE--TTHHHHHHTT--SEEEEEEESSTTS-BS-TTSEEE------HHHHTTEETTEE---TT-TTEEEGGGGTT-S-EE-SB--SSEEEEEHHHHHTT----SS-BTTB-HHHHHHHHHHHTT---EEEEEEEEEE---/---SEEEEE-SSS---HHHHHHHHHHHHH-TTSEEEEE-HHHHHHHHHHH-GGGHHHHHH-SSHHHHHHHHHHHHHHHH-EEEE-TTEEE-S--GGGGG--SEEEEBPPHHHHHHHHHTTT-S--B--SEEEE-TT-HHHHHHHTTGGGGTT-SSHHHHTSHHHHHHHHHH-S-GGGEEEE-GGGT--B-TT--B----SPP-EEE----SS--PPPPP-HHHHHHHHHHHHHHHHH--S---HHHHHHTS-HHHHHSPPP----EEEEEEESS-HHHHHHHHHHHHT-SS-GGGEEEEEEE-S-SSSHHHHHHHHHGGGTTTSSEEEEEE--------GGGTT-HHHHHHHHHHHHHHHHHHHHHH--TT--EEEEE-TTEEE--TTHHHHHHTT--SEEEEEEESSTTS-BS-TTSEEE------HHHHTTEETTEE---TT-TTEEEGGGGTT-S-EE-SB--SSEEEEEHHHHHTT----SS-BTTB-HHHHHHHHHHHTT---EEEEEEEEEE---

Radius of gyration: 32.41 Å; Cα contacts (8 Å, |Δi|>4): 2130; chains: 2; bounding box: 90×88×69 Å

pLDDT: mean 93.39, std 8.22, range [52.25, 98.94]

Sequence (1042 aa):
MIPKILHQTWKTDDIPARFQAYVESWKRHHPDWTMMFWNDRRLLEFVARHYPDFLPTFCSYERGVLRADAGRYMLLHHFGGVYADIDCECVASFDPLASEDRIVVCKEPDTHARVQADFRRLPYLLFNGTIASPPGHPFWLYLLSFLPGLAHAKEAIDATGPCVMTSAQLSYGDQSAFAIHPSALFAPVDSAGRNGGNETPTLSIHHWAGTWWTRAPAPGWRDKIRTRVYRSWHHLTRGAYLSEAAAREGVDPAAVAAPAPSGGNVAILVPLRDAADHIQPFLDAVSALDYPKDRIKLVFCEGDSTDGSWERLQQAVAPLTGNYRDVVLLQRQTGVRVDRTKRAKRRLQRARRGAIAKVRNHLIDHGLDPDDDWALWVDIDVWRFPGDILSRLMEGGHRIVVPNCVKIAGGGSFDLNSFISVGKEKDYRYYREIYGGIHQPPAYSYNRLHLSDVRHLDSIGLDGVGGTMLLVDATLHRGGLRFPEIPYRELIETEGFGVLANDLGIRPIGLPRLEILHVPWMIPKILHQTWKTDDIPARFQAYVESWKRHHPDWTMMFWNDRRLLEFVARHYPDFLPTFCSYERGVLRADAGRYMLLHHFGGVYADIDCECVASFDPLASEDRIVVCKEPDTHARVQADFRRLPYLLFNGTIASPPGHPFWLYLLSFLPGLAHAKEAIDATGPCVMTSAQLSYGDQSAFAIHPSALFAPVDSAGRNGGNETPTLSIHHWAGTWWTRAPAPGWRDKIRTRVYRSWHHLTRGAYLSEAAAREGVDPAAVAAPAPSGGNVAILVPLRDAADHIQPFLDAVSALDYPKDRIKLVFCEGDSTDGSWERLQQAVAPLTGNYRDVVLLQRQTGVRVDRTKRAKRRLQRARRGAIAKVRNHLIDHGLDPDDDWALWVDIDVWRFPGDILSRLMEGGHRIVVPNCVKIAGGGSFDLNSFISVGKEKDYRYYREIYGGIHQPPAYSYNRLHLSDVRHLDSIGLDGVGGTMLLVDATLHRGGLRFPEIPYRELIETEGFGVLANDLGIRPIGLPRLEILHVPW

Organism: Mesorhizobium plurifarium (NCBI:txid69974)